Protein 3DCL (pdb70)

CATH classification: 2.102.30.10 (+2 more: 2.40.10.170, 4.10.1180.10)

Radius of gyration: 37.39 Å; Cα contacts (8 Å, |Δi|>4): 4034; chains: 5; bounding box: 91×103×89 Å

Organism: Thermotoga maritima (strain ATCC 43589 / DSM 3109 / JCM 10099 / NBRC 100826 / MSB8) (NCBI:txid243274)

Secondary structure (DSSP, 8-state):
---B-GGGB--EEEEEEPPPB---S-EE-TTS-EE----SBSEESS--TTSBSSS-BSSSPPPEEE---SGGGTTT-----BT-EEE---TTTT-EEEEEEEETTTTEEEEE--HHHHTT----EEEEEE--TT-BBTT-TTSB--B-HHHHTTS--EEETTEEEEEESEEE----TTTT-S-TTS--EE---SGGGGTSS--BTTBEEEEEEEE-SSSS-EEEEEEEEEEEE-S----STT--SEEEE--EETTTEEEEE-S--BGGGGT-/--B-GGGB--EEEEEEPPPB---S-EE-TTS-EE----SBSEETT--TTSBSSS-BSSSPPPEEE---SGGGTTT-----BT-EEE---TTTT-EEEEEEEETTTTEEEEE--HHHHTT----EEEEEE--TT-BBTT-TTSB--B-HHHHTTS--EEETTEEEEEESEEE----TTTT-S-TTS--EE---SGGGGTSS--BTTBEEEEEEEE-SSSS-EEEEEEEEEEEE-S---SSTT--SEEEE--EETTTEEEEE-S--BGGGG-/--B-GGGB--EEEEEEPPPB---SEEE-TTS-EEE---SBSEESS--BTBBSSS-BSSSPPPEEE---SGGGTTT-----BT-EEE---TTTT-EEEEEEEETTTTEEEEE--HHHHTT----EEEEEE--TT--BTT-TTS---B-HHHHTTS--EEETTEEEEEESEEE----TTTT-S-TTS--EE---SGGGGTSS--BTTBEEEEEEEE-SSSS-EEEEEEEEEEEE-S----STT--SEEEE--EETTTEEEEE-S--BGGG-/---B-GGGB--EEEEEEPPPB---S-EE-TTS-EE----SBSEESS--TTSBSSS-BSSSPPPEEE---SGGGTTT-----BT-EEE---TTTT-EEEEEEEETTTTEEEEE--HHHHTT----EEEEEE--TT-BBTT-TTSB--B-HHHHTTS--EE-SS-EEEEESEEE----TTTT-S-TTS--EE---SGGGGTSS--BTTBEEEEEEEE-SSSS-EEEEEEEEEEEE-S---SSTT--SEEEE--EETTTEEEEE-S--BGGGG-/--B-GGGB--EEEEEEPPPB---S-EE-TTS-EE----SBSEESS--TTSBSSS-BSSSPPPEEE---SGGGTTT-----BT-EEE---TTTT-EEEEEEEETTTTEEEEE--HHHHTT----EEEEEE--TT-BBTT-TTSB--B-HHHHTTS--EEETTEEEEEESEEE----TTTT-S-TTS--EE---SGGGGTSS--BTTBEEEEEEEE-SSSS-EEEEEEEEEEEE-S---SSTT--SEEEE--EETTTEEEEE-S--BGGGT--

Sequence (1353 aa):
GHRTNKDRLVRISVVGEIAPAKRSPYSVTTEGTVRVIPVLGGITYNVKVGDSAYGWAGDHVEPGVSVARRKEEEIPLTLSCIGNEVIVSGDAKGSRGFVTGKHGGVNHVLVHFEEEVLGKLVGDKILIKAWGQGLKLLDHPDVKVNIDPDLFEKLGIQEKNGKIHVPVVAKIPAHGSGIGASSSASTDYDIASNPEDLGVADLKLGDIVAIQDHDNSYGVGKYRKGAVSIGVVVHSACVSAGHGPGVVVITGDESKILPEEVERANISDYLVHRTNKDRRLVRISVVGEIAPAKRSPYSVTTEGTVRVIPVLGGITYNVKVGDSAYGWAGDHVEPGVSVARRKEEEIPLTLSCIGNEVIVSGDAKGSRGFVTGKHGGVNHVLVHFEEEVLGKLVGDKILIKAWGQGLKLLDHPDVKVNIDPDLFEKLGIQEKNGKIHVPVVAKIPAHGSGIGASSSASTDYDIASNPEDLGVADLKLGDIVAIQDHDNSYGVGKYRKGAVSIGVVVHSACVSAGHGPGVVVITGDESKILPEEVERANISDYLHRTNKDRLVRISVVGEIAPAKRSPYSVTTEGTVRVIPVLGGITYNNVKVGDSAYGWAGDHVEPGVSVARRKEEEIPLTLSCIGNEVIVSGDAKGSRGFFVTGKHGGVNHVLVHFEEEVLGKLVGDKILIKAWGQGLKLLDHPDVKVNIDPDLFEKLGIQEKNGKIHVPVVAKIPAHGSGIGASSSASTDYDIASNPEDLGVADLKLGDIVAIQDHDNSYGVGKYRRKGAVSIGVVVHSACVSAGHGPGVVVITGDESKILPEEVERANISDYGHRTNKDRLVRISVVGEIAPAKRSPYSVTTEGTVRVIPVLGGITYNNVKVGDSAYGWAGDHVEPGVSVARRKEEEIPLTLSCIGNEVIVSGDAKGSRGFFVTGKHGGVNHVLVHFEEEVLGKLVGDKILIKAWGQGLKLLDHPDVKVNIDPDLFEKLGIQEKNGKIHVPVVAKIPAHGSGIGASSSASTDYDIASNPEDLGVADLKLGDIVAIQDHDNSYGVGKYRKGAVSIGVVVHSACVSAGHGPGVVVITGDESKILPEEVERANISDYLHRTNKDRLVRISVVGEIAPAKRSPYSVTTEGTVRVIPVLGGITYNVKVGDSAYGWAGDHVEPGVSVARRKEEEIPLTLSCIGNEVIVSGDAKGSRGFVTGKHGGVNHVLVHFEEEVLGKLVGDKILIKAWGQGLKLLDHPDVKVNIDPDLFEKLGIQEKNGKIHVPVVAKIPAHGSGIGASSSASTDYDIASNPEDLGVADLKLGDIVAIQDHDNSYGVGKYRKGAVSIGVVVHSACVSAGHGPGVVVITGDESKILPEEVERANISDYLV

B-factor: mean 41.32, std 7.1, range [19.72, 113.59]

InterPro domains:
  IPR029433 DUF4438, N-terminal [PF14505] (26-158)
  IPR044909 TM_1086 superfamily [G3DSA:4.10.1180.10] (24-62)
  IPR044910 TM_1086, SG structure domain [G3DSA:2.102.30.10] (2-276)
  IPR048399 DUF4438, C-terminal [PF20999] (159-280)

Structure (mmCIF, N/CA/C/O backbone):
data_3DCL
#
_entry.id   3DCL
#
_cell.length_a   164.578
_cell.length_b   164.578
_cell.length_c   97.815
_cell.angle_alpha   90.00
_cell.angle_beta   90.00
_cell.angle_gamma   120.00
#
_symmetry.space_group_name_H-M   'P 32 2 1'
#
loop_
_entity.id
_entity.type
_entity.pdbx_description
1 polymer TM1086
2 non-polymer 'SULFATE ION'
3 non-polymer 'CHLORIDE ION'
4 non-polymer 'POTASSIUM ION'
5 water water
#
loop_
_atom_site.group_PDB
_atom_site.id
_atom_site.type_symbol
_atom_site.label_atom_id
_atom_site.label_alt_id
_atom_site.label_comp_id
_atom_site.label_asym_id
_atom_site.label_entity_id
_atom_site.label_seq_id
_atom_site.pdbx_PDB_ins_code
_atom_site.Cartn_x
_atom_site.Cartn_y
_atom_site.Cartn_z
_atom_site.occupancy
_atom_site.B_iso_or_equiv
_atom_site.auth_seq_id
_atom_site.auth_comp_id
_atom_site.auth_asym_id
_atom_site.auth_atom_id
_atom_site.pdbx_PDB_model_num
ATOM 1 N N . GLY A 1 1 ? -13.842 42.894 36.926 1.00 66.13 -1 GLY A N 1
ATOM 2 C CA . GLY A 1 1 ? -14.511 44.224 36.861 1.00 66.31 -1 GLY A CA 1
ATOM 3 C C . GLY A 1 1 ? -15.257 44.504 35.552 1.00 66.11 -1 GLY A C 1
ATOM 4 O O . GLY A 1 1 ? -15.511 43.614 34.726 1.00 66.89 -1 GLY A O 1
ATOM 5 N N . HIS A 1 2 ? -15.614 45.765 35.371 1.00 65.38 0 HIS A N 1
ATOM 6 C CA . HIS A 1 2 ? -16.453 46.190 34.243 1.00 65.08 0 HIS A CA 1
ATOM 7 C C . HIS A 1 2 ? -15.599 47.141 33.352 1.00 62.66 0 HIS A C 1
ATOM 8 O O . HIS A 1 2 ? -15.002 48.062 33.941 1.00 62.40 0 HIS A O 1
ATOM 23 N N . ARG A 1 4 ? -14.380 50.263 31.700 1.00 51.88 2 ARG A N 1
ATOM 24 C CA . ARG A 1 4 ? -14.845 51.659 31.654 1.00 49.76 2 ARG A CA 1
ATOM 25 C C . ARG A 1 4 ? -15.039 52.090 30.198 1.00 47.44 2 ARG A C 1
ATOM 26 O O . ARG A 1 4 ? -14.112 52.027 29.396 1.00 46.86 2 ARG A O 1
ATOM 34 N N . THR A 1 5 ? -16.241 52.532 29.871 1.00 44.99 3 THR A N 1
ATOM 35 C CA . THR A 1 5 ? -16.521 53.078 28.547 1.00 43.63 3 THR A CA 1
ATOM 36 C C . THR A 1 5 ? -17.202 54.444 28.611 1.00 42.88 3 THR A C 1
ATOM 37 O O . THR A 1 5 ? -17.613 54.906 29.685 1.00 41.99 3 THR A O 1
ATOM 41 N N . ASN A 1 6 ? -17.305 55.078 27.445 1.00 42.32 4 ASN A N 1
ATOM 42 C CA . ASN A 1 6 ? -18.053 56.351 27.267 1.00 42.35 4 ASN A CA 1
ATOM 43 C C . ASN A 1 6 ? -19.523 56.097 26.867 1.00 43.04 4 ASN A C 1
ATOM 44 O O . ASN A 1 6 ? -20.173 56.948 26.280 1.00 42.80 4 ASN A O 1
ATOM 49 N N . LYS A 1 7 ? -20.009 54.913 27.185 1.00 44.01 5 LYS A N 1
ATOM 50 C CA . LYS A 1 7 ? -21.355 54.457 26.835 1.00 45.82 5 LYS A CA 1
ATOM 51 C C . LYS A 1 7 ? -22.450 55.515 26.983 1.00 45.90 5 LYS A C 1
ATOM 52 O O . LYS A 1 7 ? -23.325 55.642 26.132 1.00 45.92 5 LYS A O 1
ATOM 58 N N . ASP A 1 8 ? -22.374 56.295 28.044 1.00 46.05 6 ASP A N 1
ATOM 59 C CA . ASP A 1 8 ? -23.405 57.301 28.318 1.00 46.79 6 ASP A CA 1
ATOM 60 C C . ASP A 1 8 ? -23.348 58.559 27.425 1.00 46.34 6 ASP A C 1
ATOM 61 O O . ASP A 1 8 ? -24.306 59.341 27.415 1.00 46.96 6 ASP A O 1
ATOM 66 N N . ARG A 1 9 ? -22.246 58.759 26.700 1.00 44.68 7 ARG A N 1
ATOM 67 C CA . ARG A 1 9 ? -22.159 59.845 25.728 1.00 44.11 7 ARG A CA 1
ATOM 68 C C . ARG A 1 9 ? -22.621 59.438 24.326 1.00 42.52 7 ARG A C 1
ATOM 69 O O . ARG A 1 9 ? -22.679 60.271 23.430 1.00 41.29 7 ARG A O 1
ATOM 77 N N . LEU A 1 10 ? -22.965 58.165 24.164 1.00 40.88 8 LEU A N 1
ATOM 78 C CA . LEU A 1 10 ? -23.291 57.609 22.866 1.00 40.34 8 LEU A CA 1
ATOM 79 C C . LEU A 1 10 ? -24.683 58.014 22.425 1.00 39.70 8 LEU A C 1
ATOM 80 O O . LEU A 1 10 ? -25.603 58.093 23.223 1.00 39.21 8 LEU A O 1
ATOM 85 N N . VAL A 1 11 ? -24.814 58.281 21.131 1.00 39.53 9 VAL A N 1
ATOM 86 C CA . VAL A 1 11 ? -26.100 58.674 20.537 1.00 38.94 9 VAL A CA 1
ATOM 87 C C . VAL A 1 11 ? -26.773 57.468 19.921 1.00 39.08 9 VAL A C 1
ATOM 88 O O . VAL A 1 11 ? -26.136 56.698 19.184 1.00 39.03 9 VAL A O 1
ATOM 92 N N . ARG A 1 12 ? -28.051 57.309 20.246 1.00 39.08 10 ARG A N 1
ATOM 93 C CA . ARG A 1 12 ? -28.882 56.224 19.713 1.00 39.54 10 ARG A CA 1
ATOM 94 C C . ARG A 1 12 ? -29.912 56.812 18.760 1.00 38.76 10 ARG A C 1
ATOM 95 O O . ARG A 1 12 ? -30.622 57.756 19.126 1.00 38.41 10 ARG A O 1
ATOM 103 N N . ILE A 1 13 ? -29.959 56.267 17.538 1.00 37.64 11 ILE A N 1
ATOM 104 C CA . ILE A 1 13 ? -30.656 56.902 16.432 1.00 37.43 11 ILE A CA 1
ATOM 105 C C . ILE A 1 13 ? -31.327 55.878 15.515 1.00 37.46 11 ILE A C 1
ATOM 106 O O . ILE A 1 13 ? -30.838 54.771 15.333 1.00 37.70 11 ILE A O 1
ATOM 111 N N . SER A 1 14 ? -32.455 56.265 14.938 1.00 37.29 12 SER A N 1
ATOM 112 C CA . SER A 1 14 ? -33.202 55.412 14.012 1.00 37.39 12 SER A CA 1
ATOM 113 C C . SER A 1 14 ? -32.508 55.298 12.667 1.00 37.78 12 SER A C 1
ATOM 114 O O . SER A 1 14 ? -32.364 56.286 11.963 1.00 37.95 12 SER A O 1
ATOM 117 N N . VAL A 1 15 ? -32.150 54.071 12.307 1.00 38.41 13 VAL A N 1
ATOM 118 C CA . VAL A 1 15 ? -31.615 53.714 10.988 1.00 39.00 13 VAL A CA 1
ATOM 119 C C . VAL A 1 15 ? -32.612 52.789 10.261 1.00 39.13 13 VAL A C 1
ATOM 120 O O . VAL A 1 15 ? -32.980 51.719 10.751 1.00 39.48 13 VAL A O 1
ATOM 124 N N . VAL A 1 16 ? -33.067 53.252 9.109 1.00 39.05 14 VAL A N 1
ATOM 125 C CA . VAL A 1 16 ? -34.126 52.623 8.355 1.00 38.64 14 VAL A CA 1
ATOM 126 C C . VAL A 1 16 ? -33.612 51.919 7.111 1.00 38.26 14 VAL A C 1
ATOM 127 O O . VAL A 1 16 ? -32.600 52.314 6.496 1.00 37.39 14 VAL A O 1
ATOM 131 N N . GLY A 1 17 ? -34.310 50.835 6.779 1.00 37.67 15 GLY A N 1
ATOM 132 C CA . GLY A 1 17 ? -34.158 50.143 5.506 1.00 37.08 15 GLY A CA 1
ATOM 133 C C . GLY A 1 17 ? -35.411 49.319 5.218 1.00 36.76 15 GLY A C 1
ATOM 134 O O . GLY A 1 17 ? -36.455 49.523 5.803 1.00 36.65 15 GLY A O 1
ATOM 135 N N . GLU A 1 18 ? -35.260 48.355 4.328 1.00 36.15 16 GLU A N 1
ATOM 136 C CA . GLU A 1 18 ? -36.319 47.468 3.922 1.00 36.20 16 GLU A CA 1
ATOM 137 C C . GLU A 1 18 ? -35.687 46.133 3.571 1.00 35.58 16 GLU A C 1
ATOM 138 O O . GLU A 1 18 ? -34.495 46.073 3.220 1.00 35.86 16 GLU A O 1
ATOM 144 N N . ILE A 1 19 ? -36.467 45.079 3.661 1.00 35.28 17 ILE A N 1
ATOM 145 C CA . ILE A 1 19 ? -35.960 43.728 3.367 1.00 34.70 17 ILE A CA 1
ATOM 146 C C . ILE A 1 19 ? -35.582 43.693 1.871 1.00 35.18 17 ILE A C 1
ATOM 147 O O . ILE A 1 19 ? -36.390 44.086 0.990 1.00 35.23 17 ILE A O 1
ATOM 152 N N . ALA A 1 20 ? -34.346 43.261 1.623 1.00 34.59 18 ALA A N 1
ATOM 153 C CA . ALA A 1 20 ? -33.779 43.268 0.274 1.00 35.09 18 ALA A CA 1
ATOM 154 C C . ALA A 1 20 ? -34.240 42.036 -0.479 1.00 35.42 18 ALA A C 1
ATOM 155 O O . ALA A 1 20 ? -34.420 40.975 0.110 1.00 35.62 18 ALA A O 1
ATOM 157 N N . PRO A 1 21 ? -34.388 42.155 -1.806 1.00 35.94 19 PRO A N 1
ATOM 158 C CA . PRO A 1 21 ? -34.623 40.949 -2.567 1.00 36.09 19 PRO A CA 1
ATOM 159 C C . PRO A 1 21 ? -33.364 40.072 -2.621 1.00 36.26 19 PRO A C 1
ATOM 160 O O . PRO A 1 21 ? -32.251 40.545 -2.325 1.00 36.19 19 PRO A O 1
ATOM 164 N N . ALA A 1 22 ? -33.544 38.804 -2.990 1.00 36.37 20 ALA A N 1
ATOM 165 C CA . ALA A 1 22 ? -32.419 37.974 -3.427 1.00 36.78 20 ALA A CA 1
ATOM 166 C C . ALA A 1 22 ? -31.838 38.683 -4.638 1.00 37.62 20 ALA A C 1
ATOM 167 O O . ALA A 1 22 ? -32.581 39.102 -5.514 1.00 37.93 20 ALA A O 1
ATOM 169 N N . LYS A 1 23 ? -30.522 38.814 -4.680 1.00 38.56 21 LYS A N 1
ATOM 170 C CA . LYS A 1 23 ? -29.882 39.554 -5.761 1.00 39.61 21 LYS A CA 1
ATOM 171 C C . LYS A 1 23 ? -28.931 38.668 -6.535 1.00 40.28 21 LYS A C 1
ATOM 172 O O . LYS A 1 23 ? -28.140 37.930 -5.954 1.00 40.13 21 LYS A O 1
ATOM 186 N N . ARG A 1 25 ? -26.640 39.217 -10.329 1.00 42.70 23 ARG A N 1
ATOM 187 C CA . ARG A 1 25 ? -26.316 39.976 -11.540 1.00 43.75 23 ARG A CA 1
ATOM 188 C C . ARG A 1 25 ? -26.099 39.084 -12.751 1.00 42.06 23 ARG A C 1
ATOM 189 O O . ARG A 1 25 ? -26.066 39.543 -13.892 1.00 41.93 23 ARG A O 1
ATOM 197 N N . SER A 1 26 ? -25.966 37.796 -12.481 1.00 40.74 24 SER A N 1
ATOM 198 C CA . SER A 1 26 ? -25.867 36.767 -13.530 1.00 39.75 24 SER A CA 1
ATOM 199 C C . SER A 1 26 ? -26.471 35.525 -12.942 1.00 39.13 24 SER A C 1
ATOM 200 O O . SER A 1 26 ? -26.458 35.359 -11.728 1.00 39.01 24 SER A O 1
ATOM 203 N N . PRO A 1 27 ? -26.994 34.624 -13.787 1.00 39.23 25 PRO A N 1
ATOM 204 C CA . PRO A 1 27 ? -27.314 33.278 -13.242 1.00 38.58 25 PRO A CA 1
ATOM 205 C C . PRO A 1 27 ? -26.086 32.516 -12.725 1.00 38.23 25 PRO A C 1
ATOM 206 O O . PRO A 1 27 ? -26.190 31.773 -11.738 1.00 37.97 25 PRO A O 1
ATOM 210 N N . TYR A 1 28 ? -24.928 32.791 -13.330 1.00 38.03 26 TYR A N 1
ATOM 211 C CA . TYR A 1 28 ? -23.668 32.097 -13.028 1.00 37.95 26 TYR A CA 1
ATOM 212 C C . TYR A 1 28 ? -22.806 32.797 -11.974 1.00 38.02 26 TYR A C 1
ATOM 213 O O . TYR A 1 28 ? -22.682 34.007 -11.953 1.00 38.20 26 TYR A O 1
ATOM 222 N N . SER A 1 29 ? -22.201 31.997 -11.120 1.00 38.27 27 SER A N 1
ATOM 223 C CA . SER A 1 29 ? -21.102 32.434 -10.254 1.00 38.46 27 SER A CA 1
ATOM 224 C C . SER A 1 29 ? -19.849 31.776 -10.805 1.00 38.25 27 SER A C 1
ATOM 225 O O . SER A 1 29 ? -19.861 30.587 -11.103 1.00 37.36 27 SER A O 1
ATOM 228 N N . VAL A 1 30 ? -18.784 32.559 -10.947 1.00 38.32 28 VAL A N 1
ATOM 229 C CA . VAL A 1 30 ? -17.489 32.065 -11.474 1.00 38.24 28 VAL A CA 1
ATOM 230 C C . VAL A 1 30 ? -16.596 31.579 -10.341 1.00 38.07 28 VAL A C 1
ATOM 231 O O . VAL A 1 30 ? -16.372 32.283 -9.356 1.00 38.60 28 VAL A O 1
ATOM 235 N N . THR A 1 31 ? -16.093 30.366 -10.488 1.00 38.04 29 THR A N 1
ATOM 236 C CA . THR A 1 31 ? -15.228 29.762 -9.471 1.00 38.21 29 THR A CA 1
ATOM 237 C C . THR A 1 31 ? -13.748 30.181 -9.614 1.00 38.60 29 THR A C 1
ATOM 238 O O . THR A 1 31 ? -13.322 30.807 -10.587 1.00 38.05 29 THR A O 1
ATOM 242 N N . THR A 1 32 ? -12.970 29.777 -8.625 1.00 39.33 30 THR A N 1
ATOM 243 C CA . THR A 1 32 ? -11.521 29.966 -8.619 1.00 39.65 30 THR A CA 1
ATOM 244 C C . THR A 1 32 ? -10.849 29.144 -9.741 1.00 39.85 30 THR A C 1
ATOM 245 O O . THR A 1 32 ? -9.761 29.491 -10.217 1.00 40.31 30 THR A O 1
ATOM 249 N N . GLU A 1 33 ? -11.518 28.074 -10.168 1.00 39.69 31 GLU A N 1
ATOM 250 C CA . GLU A 1 33 ? -11.054 27.216 -11.275 1.00 39.76 31 GLU A CA 1
ATOM 251 C C . GLU A 1 33 ? -11.521 27.700 -12.660 1.00 38.83 31 GLU A C 1
ATOM 252 O O . GLU A 1 33 ? -11.248 27.067 -13.688 1.00 38.17 31 GLU A O 1
ATOM 258 N N . GLY A 1 34 ? -12.238 28.814 -12.686 1.00 38.06 32 GLY A N 1
ATOM 259 C CA . GLY A 1 34 ? -12.702 29.382 -13.953 1.00 37.55 32 GLY A CA 1
ATOM 260 C C . GLY A 1 34 ? -13.843 28.617 -14.588 1.00 37.06 32 GLY A C 1
ATOM 261 O O . GLY A 1 34 ? -14.001 28.595 -15.804 1.00 36.63 32 GLY A O 1
ATOM 262 N N . THR A 1 35 ? -14.634 27.991 -13.731 1.00 37.02 33 THR A N 1
ATOM 263 C CA . THR A 1 35 ? -15.854 27.305 -14.124 1.00 37.14 33 THR A CA 1
ATOM 264 C C . THR A 1 35 ? -17.054 28.092 -13.588 1.00 36.96 33 THR A C 1
ATOM 265 O O . THR A 1 35 ? -16.932 28.936 -12.716 1.00 36.93 33 THR A O 1
ATOM 269 N N . VAL A 1 36 ? -18.215 27.792 -14.123 1.00 36.86 34 VAL A N 1
ATOM 270 C CA . VAL A 1 36 ? -19.464 28.456 -13.709 1.00 36.50 34 VAL A CA 1
ATOM 271 C C . VAL A 1 36 ? -20.398 27.496 -13.010 1.00 36.59 34 VAL A C 1
ATOM 272 O O . VAL A 1 36 ? -20.486 26.309 -13.339 1.00 35.79 34 VAL A O 1
ATOM 276 N N . ARG A 1 37 ? -21.096 28.044 -12.026 1.00 37.61 35 ARG A N 1
ATOM 277 C CA . ARG A 1 37 ? -22.119 27.304 -11.259 1.00 37.93 35 ARG A CA 1
ATOM 278 C C . ARG A 1 37 ? -23.346 28.159 -11.155 1.00 37.09 35 ARG A C 1
ATOM 279 O O . ARG A 1 37 ? -23.251 29.387 -11.088 1.00 37.48 35 ARG A O 1
ATOM 287 N N . VAL A 1 38 ? -24.497 27.502 -11.136 1.00 36.55 36 VAL A N 1
ATOM 288 C CA . VAL A 1 38 ? -25.764 28.169 -10.890 1.00 36.15 36 VAL A CA 1
ATOM 289 C C . VAL A 1 38 ? -26.295 27.886 -9.478 1.00 36.73 36 VAL A C 1
ATOM 290 O O . VAL A 1 38 ? -26.894 26.862 -9.222 1.00 37.10 36 VAL A O 1
ATOM 294 N N . ILE A 1 39 ? -26.087 28.840 -8.584 1.00 37.24 37 ILE A N 1
ATOM 295 C CA . ILE A 1 39 ? -26.415 28.666 -7.152 1.00 37.11 37 ILE A CA 1
ATOM 296 C C . ILE A 1 39 ? -26.977 29.972 -6.560 1.00 37.23 37 ILE A C 1
ATOM 297 O O . ILE A 1 39 ? -26.714 31.046 -7.073 1.00 36.12 37 ILE A O 1
ATOM 302 N N . PRO A 1 40 ? -27.744 29.870 -5.454 1.00 37.98 38 PRO A N 1
ATOM 303 C CA . PRO A 1 40 ? -28.184 31.044 -4.698 1.00 38.04 38 PRO A CA 1
ATOM 304 C C . PRO A 1 40 ? -27.040 31.867 -4.142 1.00 38.61 38 PRO A C 1
ATOM 305 O O . PRO A 1 40 ? -25.997 31.306 -3.775 1.00 37.87 38 PRO A O 1
ATOM 309 N N . VAL A 1 41 ? -27.285 33.176 -4.045 1.00 39.34 39 VAL A N 1
ATOM 310 C CA . VAL A 1 41 ? -26.294 34.142 -3.641 1.00 40.11 39 VAL A CA 1
ATOM 311 C C . VAL A 1 41 ? -26.807 34.961 -2.425 1.00 40.00 39 VAL A C 1
ATOM 312 O O . VAL A 1 41 ? -27.394 34.418 -1.498 1.00 40.57 39 VAL A O 1
ATOM 316 N N . LEU A 1 42 ? -26.605 36.275 -2.453 1.00 40.32 40 LEU A N 1
ATOM 317 C CA . LEU A 1 42 ? -26.912 37.156 -1.338 1.00 39.65 40 LEU A CA 1
ATOM 318 C C . LEU A 1 42 ? -28.332 37.775 -1.437 1.00 39.17 40 LEU A C 1
ATOM 319 O O . LEU A 1 42 ? -29.082 37.551 -2.410 1.00 39.05 40 LEU A O 1
ATOM 324 N N . GLY A 1 43 ? -28.702 38.488 -0.385 1.00 38.40 41 GLY A N 1
ATOM 325 C CA . GLY A 1 43 ? -29.975 39.166 -0.302 1.00 38.39 41 GLY A CA 1
ATOM 326 C C . GLY A 1 43 ? -31.080 38.305 0.288 1.00 38.60 41 GLY A C 1
ATOM 327 O O . GLY A 1 43 ? -30.846 37.174 0.767 1.00 39.13 41 GLY A O 1
ATOM 328 N N . GLY A 1 44 ? -32.288 38.860 0.265 1.00 37.84 42 GLY A N 1
ATOM 329 C CA . GLY A 1 44 ? -33.493 38.115 0.611 1.00 37.81 42 GLY A CA 1
ATOM 330 C C . GLY A 1 44 ? -33.626 37.723 2.076 1.00 37.62 42 GLY A C 1
ATOM 331 O O . GLY A 1 44 ? -32.851 38.159 2.933 1.00 38.02 42 GLY A O 1
ATOM 332 N N . ILE A 1 45 ? -34.664 36.933 2.317 1.00 36.66 43 ILE A N 1
ATOM 333 C CA . ILE A 1 45 ? -34.906 36.166 3.534 1.00 35.85 43 ILE A CA 1
ATOM 334 C C . ILE A 1 45 ? -34.421 34.761 3.223 1.00 35.63 43 ILE A C 1
ATOM 335 O O . ILE A 1 45 ? -34.988 34.033 2.409 1.00 34.80 43 ILE A O 1
ATOM 340 N N . THR A 1 46 ? -33.343 34.370 3.880 1.00 36.15 44 THR A N 1
ATOM 341 C CA . THR A 1 46 ? -32.778 33.043 3.674 1.00 35.69 44 THR A CA 1
ATOM 342 C C . THR A 1 46 ? -33.316 32.201 4.793 1.00 35.38 44 THR A C 1
ATOM 343 O O . THR A 1 46 ? -33.015 32.438 5.937 1.00 36.11 44 THR A O 1
ATOM 347 N N . TYR A 1 47 ? -34.112 31.198 4.456 1.00 35.43 45 TYR A N 1
ATOM 348 C CA . TYR A 1 47 ? -34.910 30.458 5.463 1.00 34.85 45 TYR A CA 1
ATOM 349 C C . TYR A 1 47 ? -34.119 29.387 6.244 1.00 34.94 45 TYR A C 1
ATOM 350 O O . TYR A 1 47 ? -34.502 29.024 7.344 1.00 34.38 45 TYR A O 1
ATOM 359 N N . ASN A 1 48 ? -33.030 28.856 5.689 1.00 34.65 46 ASN A N 1
ATOM 360 C CA . ASN A 1 48 ? -32.404 27.693 6.291 1.00 35.14 46 ASN A CA 1
ATOM 361 C C . ASN A 1 48 ? -30.926 27.902 6.577 1.00 35.06 46 ASN A C 1
ATOM 362 O O . ASN A 1 48 ? -30.187 26.949 6.741 1.00 35.26 46 ASN A O 1
ATOM 367 N N . VAL A 1 49 ? -30.517 29.161 6.609 1.00 35.65 47 VAL A N 1
ATOM 368 C CA . VAL A 1 49 ? -29.161 29.542 6.995 1.00 35.81 47 VAL A CA 1
ATOM 369 C C . VAL A 1 49 ? -29.271 30.677 8.010 1.00 36.65 47 VAL A C 1
ATOM 370 O O . VAL A 1 49 ? -29.896 31.704 7.760 1.00 37.13 47 VAL A O 1
ATOM 374 N N . LYS A 1 50 ? -28.681 30.460 9.174 1.00 37.17 48 LYS A N 1
ATOM 375 C CA . LYS A 1 50 ? -28.829 31.388 10.287 1.00 37.63 48 LYS A CA 1
ATOM 376 C C . LYS A 1 50 ? -27.533 31.552 11.035 1.00 37.43 48 LYS A C 1
ATOM 377 O O . LYS A 1 50 ? -26.662 30.705 10.956 1.00 37.88 48 LYS A O 1
ATOM 383 N N . VAL A 1 51 ? -27.407 32.664 11.747 1.00 37.50 49 VAL A N 1
ATOM 384 C CA . VAL A 1 51 ? -26.242 32.913 12.596 1.00 37.02 49 VAL A CA 1
ATOM 385 C C . VAL A 1 51 ? -26.051 31.698 13.528 1.00 36.83 49 VAL A C 1
ATOM 386 O O . VAL A 1 51 ? -27.001 31.184 14.065 1.00 36.65 49 VAL A O 1
ATOM 390 N N . GLY A 1 52 ? -24.827 31.213 13.638 1.00 36.92 50 GLY A N 1
ATOM 391 C CA . GLY A 1 52 ? -24.524 30.000 14.431 1.00 36.61 50 GLY A CA 1
ATOM 392 C C . GLY A 1 52 ? -24.272 28.793 13.530 1.00 36.37 50 GLY A C 1
ATOM 393 O O . GLY A 1 52 ? -23.586 27.877 13.917 1.00 35.63 50 GLY A O 1
ATOM 394 N N . ASP A 1 53 ? -24.828 28.806 12.325 1.00 36.51 51 ASP A N 1
ATOM 395 C CA . ASP A 1 53 ? -24.562 27.751 11.321 1.00 36.64 51 ASP A CA 1
ATOM 396 C C . ASP A 1 53 ? -23.146 27.873 10.797 1.00 36.61 51 ASP A C 1
ATOM 397 O O . ASP A 1 53 ? -22.538 28.948 10.878 1.00 35.97 51 ASP A O 1
ATOM 402 N N . SER A 1 54 ? -22.644 26.776 10.236 1.00 36.48 52 SER A N 1
ATOM 403 C CA . SER A 1 54 ? -21.375 26.797 9.515 1.00 36.87 52 SER A CA 1
ATOM 404 C C . SER A 1 54 ? -21.433 27.787 8.358 1.00 37.07 52 SER A C 1
ATOM 405 O O . SER A 1 54 ? -22.466 27.961 7.716 1.00 36.84 52 SER A O 1
ATOM 408 N N . ALA A 1 55 ? -20.306 28.440 8.111 1.00 37.42 53 ALA A N 1
ATOM 409 C CA . ALA A 1 55 ? -20.147 29.334 6.979 1.00 37.98 53 ALA A CA 1
ATOM 410 C C . ALA A 1 55 ? -19.905 28.529 5.709 1.00 38.60 53 ALA A C 1
ATOM 411 O O . ALA A 1 55 ? -20.026 29.056 4.604 1.00 38.99 53 ALA A O 1
ATOM 413 N N . TYR A 1 56 ? -19.526 27.267 5.899 1.00 38.69 54 TYR A N 1
ATOM 414 C CA . TYR A 1 56 ? -19.225 26.328 4.819 1.00 39.36 54 TYR A CA 1
ATOM 415 C C . TYR A 1 56 ? -20.278 25.254 4.642 1.00 40.19 54 TYR A C 1
ATOM 416 O O . TYR A 1 56 ? -21.214 25.142 5.426 1.00 40.33 54 TYR A O 1
ATOM 425 N N . GLY A 1 57 ? -20.117 24.478 3.576 1.00 41.17 55 GLY A N 1
ATOM 426 C CA . GLY A 1 57 ? -21.050 23.380 3.269 1.00 42.11 55 GLY A CA 1
ATOM 427 C C . GLY A 1 57 ? -22.436 23.770 2.727 1.00 42.60 55 GLY A C 1
ATOM 428 O O . GLY A 1 57 ? -23.415 23.015 2.847 1.00 44.26 55 GLY A O 1
ATOM 429 N N . TRP A 1 58 ? -22.545 24.951 2.158 1.00 42.17 56 TRP A N 1
ATOM 430 C CA . TRP A 1 58 ? -23.776 25.345 1.460 1.00 41.79 56 TRP A CA 1
ATOM 431 C C . TRP A 1 58 ? -23.495 25.420 -0.041 1.00 40.73 56 TRP A C 1
ATOM 432 O O . TRP A 1 58 ? -22.439 25.911 -0.462 1.00 39.86 56 TRP A O 1
ATOM 443 N N . ALA A 1 59 ? -24.444 24.936 -0.837 1.00 39.71 57 ALA A N 1
ATOM 444 C CA . ALA A 1 59 ? -24.401 25.122 -2.290 1.00 39.30 57 ALA A CA 1
ATOM 445 C C . ALA A 1 59 ? -24.892 26.545 -2.577 1.00 39.32 57 ALA A C 1
ATOM 446 O O . ALA A 1 59 ? -26.061 26.802 -2.914 1.00 39.47 57 ALA A O 1
ATOM 448 N N . GLY A 1 60 ? -23.981 27.489 -2.372 1.00 39.37 58 GLY A N 1
ATOM 449 C CA . GLY A 1 60 ? -24.283 28.906 -2.455 1.00 39.23 58 GLY A CA 1
ATOM 450 C C . GLY A 1 60 ? -23.021 29.735 -2.424 1.00 39.49 58 GLY A C 1
ATOM 451 O O . GLY A 1 60 ? -21.929 29.217 -2.216 1.00 39.45 58 GLY A O 1
ATOM 452 N N . ASP A 1 61 ? -23.177 31.022 -2.666 1.00 39.68 59 ASP A N 1
ATOM 453 C CA . ASP A 1 61 ? -22.068 31.979 -2.674 1.00 39.77 59 ASP A CA 1
ATOM 454 C C . ASP A 1 61 ? -22.523 33.240 -1.943 1.00 39.05 59 ASP A C 1
ATOM 455 O O . ASP A 1 61 ? -23.610 33.710 -2.173 1.00 38.71 59 ASP A O 1
ATOM 460 N N . HIS A 1 62 ? -21.712 33.768 -1.043 1.00 38.61 60 HIS A N 1
ATOM 461 C CA . HIS A 1 62 ? -22.065 35.006 -0.332 1.00 39.18 60 HIS A CA 1
ATOM 462 C C . HIS A 1 62 ? -23.415 34.917 0.398 1.00 38.72 60 HIS A C 1
ATOM 463 O O . HIS A 1 62 ? -24.114 35.920 0.595 1.00 39.13 60 HIS A O 1
ATOM 470 N N . VAL A 1 63 ? -23.812 33.717 0.765 1.00 38.02 61 VAL A N 1
ATOM 471 C CA . VAL A 1 63 ? -25.128 33.552 1.343 1.00 37.69 61 VAL A CA 1
ATOM 472 C C . VAL A 1 63 ? -25.155 34.318 2.668 1.00 38.16 61 VAL A C 1
ATOM 473 O O . VAL A 1 63 ? -24.246 34.149 3.512 1.00 38.59 61 VAL A O 1
ATOM 477 N N . GLU A 1 64 ? -26.171 35.166 2.825 1.00 38.24 62 GLU A N 1
ATOM 478 C CA . GLU A 1 64 ? -26.322 36.005 4.016 1.00 38.16 62 GLU A CA 1
ATOM 479 C C . GLU A 1 64 ? -27.377 35.351 4.926 1.00 38.55 62 GLU A C 1
ATOM 480 O O . GLU A 1 64 ? -28.508 35.111 4.494 1.00 39.22 62 GLU A O 1
ATOM 486 N N . PRO A 1 65 ? -27.018 35.031 6.179 1.00 38.73 63 PRO A N 1
ATOM 487 C CA . PRO A 1 65 ? -27.975 34.404 7.060 1.00 38.50 63 PRO A CA 1
ATOM 488 C C . PRO A 1 65 ? -29.128 35.329 7.398 1.00 38.50 63 PRO A C 1
ATOM 489 O O . PRO A 1 65 ? -28.933 36.551 7.432 1.00 38.20 63 PRO A O 1
ATOM 493 N N . GLY A 1 66 ? -30.301 34.722 7.625 1.00 38.09 64 GLY A N 1
ATOM 494 C CA . GLY A 1 66 ? -31.491 35.439 8.068 1.00 38.02 64 GLY A CA 1
ATOM 495 C C . GLY A 1 66 ? -31.985 36.466 7.059 1.00 37.98 64 GLY A C 1
ATOM 496 O O . GLY A 1 66 ? -32.167 36.159 5.876 1.00 38.79 64 GLY A O 1
ATOM 497 N N . VAL A 1 67 ? -32.178 37.693 7.530 1.00 37.76 65 VAL A N 1
ATOM 498 C CA . VAL A 1 67 ? -32.812 38.746 6.754 1.00 37.21 65 VAL A CA 1
ATOM 499 C C . VAL A 1 67 ? -31.792 39.797 6.348 1.00 37.53 65 VAL A C 1
ATOM 500 O O . VAL A 1 67 ? -31.102 40.385 7.179 1.00 37.87 65 VAL A O 1
ATOM 504 N N . SER A 1 68 ? -31.695 40.017 5.052 1.00 37.39 66 SER A N 1
ATOM 505 C CA . SER A 1 68 ? -30.856 41.045 4.475 1.00 37.25 66 SER A CA 1
ATOM 506 C C . SER A 1 68 ? -31.685 42.336 4.330 1.00 37.50 66 SER A C 1
ATOM 507 O O . SER A 1 68 ? -32.777 42.338 3.743 1.00 37.10 66 SER A O 1
ATOM 510 N N . VAL A 1 69 ? -31.116 43.432 4.846 1.00 37.57 67 VAL A N 1
ATOM 511 C CA . VAL A 1 69 ? -31.780 44.723 4.910 1.00 36.94 67 VAL A CA 1
ATOM 512 C C . VAL A 1 69 ? -30.978 45.709 4.080 1.00 37.84 67 VAL A C 1
ATOM 513 O O . VAL A 1 69 ? -29.801 45.922 4.326 1.00 37.56 67 VAL A O 1
ATOM 525 N N . ALA A 1 71 ? -31.015 49.702 1.895 1.00 38.75 69 ALA A N 1
ATOM 526 C CA . ALA A 1 71 ? -31.477 51.081 2.067 1.00 39.57 69 ALA A CA 1
ATOM 527 C C . ALA A 1 71 ? -32.692 51.359 1.156 1.00 39.72 69 ALA A C 1
ATOM 528 O O . ALA A 1 71 ? -32.860 50.717 0.146 1.00 39.91 69 ALA A O 1
ATOM 530 N N . ARG A 1 72 ? -33.530 52.327 1.534 1.00 40.13 70 ARG A N 1
ATOM 531 C CA . ARG A 1 72 ? -34.657 52.764 0.665 1.00 40.06 70 ARG A CA 1
ATOM 532 C C . ARG A 1 72 ? -34.176 53.427 -0.602 1.00 40.07 70 ARG A C 1
ATOM 533 O O . ARG A 1 72 ? -34.892 53.490 -1.587 1.00 40.37 70 ARG A O 1
ATOM 541 N N . ARG A 1 73 ? -32.977 53.984 -0.550 1.00 40.30 71 ARG A N 1
ATOM 542 C CA . ARG A 1 73 ? -32.375 54.663 -1.715 1.00 40.63 71 ARG A CA 1
ATOM 543 C C . ARG A 1 73 ? -30.897 54.800 -1.453 1.00 40.83 71 ARG A C 1
ATOM 544 O O . ARG A 1 73 ? -30.463 54.652 -0.315 1.00 40.34 71 ARG A O 1
ATOM 552 N N . LYS A 1 74 ? -30.149 55.120 -2.506 1.00 41.25 72 LYS A N 1
ATOM 553 C CA . LYS A 1 74 ? -28.699 55.160 -2.444 1.00 42.09 72 LYS A CA 1
ATOM 554 C C . LYS A 1 74 ? -28.165 56.107 -1.373 1.00 41.75 72 LYS A C 1
ATOM 555 O O . LYS A 1 74 ? -27.217 55.793 -0.665 1.00 41.87 72 LYS A O 1
ATOM 561 N N . GLU A 1 75 ? -28.777 57.274 -1.278 1.00 41.51 73 GLU A N 1
ATOM 562 C CA . GLU A 1 75 ? -28.379 58.317 -0.330 1.00 42.40 73 GLU A CA 1
ATOM 563 C C . GLU A 1 75 ? -28.441 57.862 1.142 1.00 40.88 73 GLU A C 1
ATOM 564 O O . GLU A 1 75 ? -27.818 58.441 2.025 1.00 40.66 73 GLU A O 1
ATOM 570 N N . GLU A 1 76 ? -29.229 56.829 1.386 1.00 40.05 74 GLU A N 1
ATOM 571 C CA . GLU A 1 76 ? -29.421 56.278 2.746 1.00 39.00 74 GLU A CA 1
ATOM 572 C C . GLU A 1 76 ? -28.532 55.077 3.062 1.00 38.29 74 GLU A C 1
ATOM 573 O O . GLU A 1 76 ? -28.627 54.526 4.154 1.00 37.21 74 GLU A O 1
ATOM 579 N N . GLU A 1 77 ? -27.667 54.687 2.118 1.00 37.64 75 GLU A N 1
ATOM 580 C CA . GLU A 1 77 ? -26.784 53.518 2.310 1.00 38.21 75 GLU A CA 1
ATOM 581 C C . GLU A 1 77 ? -25.695 53.755 3.335 1.00 37.79 75 GLU A C 1
ATOM 582 O O . GLU A 1 77 ? -25.474 52.916 4.161 1.00 37.91 75 GLU A O 1
ATOM 588 N N . ILE A 1 78 ? -25.027 54.900 3.253 1.00 37.92 76 ILE A N 1
ATOM 589 C CA . ILE A 1 78 ? -23.898 55.222 4.156 1.00 38.11 76 ILE A CA 1
ATOM 590 C C . ILE A 1 78 ? -24.321 55.155 5.655 1.00 37.91 76 ILE A C 1
ATOM 591 O O . ILE A 1 78 ? -23.686 54.445 6.447 1.00 37.82 76 ILE A O 1
ATOM 596 N N . PRO A 1 79 ? -25.421 55.825 6.030 1.00 37.33 77 PRO A N 1
ATOM 597 C CA . PRO A 1 79 ? -25.833 55.716 7.447 1.00 37.34 77 PRO A CA 1
ATOM 598 C C . PRO A 1 79 ? -26.298 54.306 7.847 1.00 37.37 77 PRO A C 1
ATOM 599 O O . PRO A 1 79 ? -25.988 53.817 8.924 1.00 37.45 77 PRO A O 1
ATOM 603 N N . LEU A 1 80 ? -27.018 53.632 6.967 1.00 37.43 78 LEU A N 1
ATOM 604 C CA . LEU A 1 80 ? -27.400 52.263 7.233 1.00 37.53 78 LEU A CA 1
ATOM 605 C C . LEU A 1 80 ? -26.176 51.406 7.594 1.00 37.53 78 LEU A C 1
ATOM 606 O O . LEU A 1 80 ? -26.121 50.737 8.633 1.00 36.89 78 LEU A O 1
ATOM 619 N N . THR A 1 82 ? -23.041 52.412 8.246 1.00 37.89 80 THR A N 1
ATOM 620 C CA . THR A 1 82 ? -22.087 52.986 9.210 1.00 37.32 80 THR A CA 1
ATOM 621 C C . THR A 1 82 ? -22.603 52.814 10.641 1.00 37.94 80 THR A C 1
ATOM 622 O O . THR A 1 82 ? -21.880 52.320 11.500 1.00 38.25 80 THR A O 1
ATOM 626 N N . LEU A 1 83 ? -23.867 53.173 10.868 1.00 37.75 81 LEU A N 1
ATOM 627 C CA . LEU A 1 83 ? -24.391 53.311 12.234 1.00 38.22 81 LEU A CA 1
ATOM 628 C C . LEU A 1 83 ? -24.876 51.995 12.818 1.00 38.01 81 LEU A C 1
ATOM 629 O O . LEU A 1 83 ? -24.890 51.835 14.043 1.00 38.22 81 LEU A O 1
ATOM 634 N N . SER A 1 84 ? -25.248 51.061 11.945 1.00 37.73 82 SER A N 1
ATOM 635 C CA . SER A 1 84 ? -25.766 49.747 12.375 1.00 37.90 82 SER A CA 1
ATOM 636 C C . SER A 1 84 ? -24.652 48.881 12.980 1.00 38.31 82 SER A C 1
ATOM 637 O O . SER A 1 84 ? -23.602 48.642 12.348 1.00 38.01 82 SER A O 1
ATOM 640 N N . CYS A 1 85 ? -24.865 48.503 14.245 1.00 37.84 83 CYS A N 1
ATOM 641 C CA . CYS A 1 85 ? -23.868 47.769 15.027 1.00 37.31 83 CYS A CA 1
ATOM 642 C C . CYS A 1 85 ? -24.380 46.371 15.375 1.00 37.22 83 CYS A C 1
ATOM 643 O O . CYS A 1 85 ? -25.569 46.171 15.656 1.00 36.97 83 CYS A O 1
ATOM 646 N N . ILE A 1 86 ? -23.461 45.407 15.356 1.00 37.33 84 ILE A N 1
ATOM 647 C CA . ILE A 1 86 ? -23.774 44.016 15.696 1.00 36.71 84 ILE A CA 1
ATOM 648 C C . ILE A 1 86 ? -24.394 43.963 17.105 1.00 37.41 84 ILE A C 1
ATOM 649 O O . ILE A 1 86 ? -23.851 44.503 18.093 1.00 37.67 84 ILE A O 1
ATOM 654 N N . GLY A 1 87 ? -25.555 43.332 17.190 1.00 37.19 85 GLY A N 1
ATOM 655 C CA . GLY A 1 87 ? -26.274 43.243 18.442 1.00 36.93 85 GLY A CA 1
ATOM 656 C C . GLY A 1 87 ? -27.381 44.295 18.615 1.00 37.06 85 GLY A C 1
ATOM 657 O O . GLY A 1 87 ? -28.153 44.208 19.550 1.00 35.93 85 GLY A O 1
ATOM 658 N N . ASN A 1 88 ? -27.459 45.281 17.710 1.00 36.91 86 ASN A N 1
ATOM 659 C CA . ASN A 1 88 ? -28.476 46.308 17.818 1.00 36.74 86 ASN A CA 1
ATOM 660 C C . ASN A 1 88 ? -29.851 45.702 17.623 1.00 37.62 86 ASN A C 1
ATOM 661 O O . ASN A 1 88 ? -30.031 44.717 16.885 1.00 37.60 86 ASN A O 1
ATOM 666 N N . GLU A 1 89 ? -30.807 46.307 18.318 1.00 37.37 87 GLU A N 1
ATOM 667 C CA . GLU A 1 89 ? -32.186 45.946 18.199 1.00 38.63 87 GLU A CA 1
ATOM 668 C C . GLU A 1 89 ? -32.773 46.338 16.837 1.00 37.96 87 GLU A C 1
ATOM 669 O O . GLU A 1 89 ? -32.510 47.406 16.325 1.00 37.43 87 GLU A O 1
ATOM 675 N N . VAL A 1 90 ? -33.562 45.425 16.272 1.00 37.79 88 VAL A N 1
ATOM 676 C CA . VAL A 1 90 ? -34.225 45.626 14.970 1.00 37.12 88 VAL A CA 1
ATOM 677 C C . VAL A 1 90 ? -35.716 45.346 15.098 1.00 37.84 88 VAL A C 1
ATOM 678 O O . VAL A 1 90 ? -36.098 44.328 15.689 1.00 37.54 88 VAL A O 1
ATOM 682 N N . ILE A 1 91 ? -36.547 46.266 14.602 1.00 37.95 89 ILE A N 1
ATOM 683 C CA . ILE A 1 91 ? -38.010 46.120 14.696 1.00 38.09 89 ILE A CA 1
ATOM 684 C C . ILE A 1 91 ? -38.659 46.168 13.314 1.00 38.25 89 ILE A C 1
ATOM 685 O O . ILE A 1 91 ? -38.371 47.071 12.513 1.00 37.94 89 ILE A O 1
ATOM 690 N N . VAL A 1 92 ? -39.525 45.189 13.051 1.00 38.34 90 VAL A N 1
ATOM 691 C CA . VAL A 1 92 ? -40.273 45.136 11.805 1.00 38.30 90 VAL A CA 1
ATOM 692 C C . VAL A 1 92 ? -41.427 46.147 11.896 1.00 38.90 90 VAL A C 1
ATOM 693 O O . VAL A 1 92 ? -42.238 46.100 12.804 1.00 38.62 90 VAL A O 1
ATOM 705 N N . SER A 1 94 ? -43.538 47.230 9.090 1.00 39.43 92 SER A N 1
ATOM 706 C CA . SER A 1 94 ? -44.659 47.023 8.168 1.00 39.21 92 SER A CA 1
ATOM 707 C C . SER A 1 94 ? -44.785 45.533 7.856 1.00 38.99 92 SER A C 1
ATOM 708 O O . SER A 1 94 ? -43.913 44.780 8.191 1.00 38.58 92 SER A O 1
ATOM 711 N N . GLY A 1 95 ? -45.911 45.137 7.253 1.00 39.32 93 GLY A N 1
ATOM 712 C CA . GLY A 1 95 ? -46.173 43.749 6.811 1.00 39.19 93 GLY A CA 1
ATOM 713 C C . GLY A 1 95 ? -46.767 42.884 7.908 1.00 39.84 93 GLY A C 1
ATOM 714 O O . GLY A 1 95 ? -47.127 43.369 8.984 1.00 39.99 93 GLY A O 1
ATOM 715 N N . ASP A 1 96 ? -46.844 41.591 7.645 1.00 40.33 94 ASP A N 1
ATOM 716 C CA . ASP A 1 96 ? -47.501 40.650 8.558 1.00 40.97 94 ASP A CA 1
ATOM 717 C C . ASP A 1 96 ? -46.756 40.400 9.867 1.00 40.68 94 ASP A C 1
ATOM 718 O O . ASP A 1 96 ? -47.361 39.985 10.843 1.00 40.62 94 ASP A O 1
ATOM 723 N N . ALA A 1 97 ? -45.458 40.651 9.898 1.00 40.61 95 ALA A N 1
ATOM 724 C CA . ALA A 1 97 ? -44.673 40.423 11.130 1.00 40.52 95 ALA A CA 1
ATOM 725 C C . ALA A 1 97 ? -44.400 41.740 11.851 1.00 40.52 95 ALA A C 1
ATOM 726 O O . ALA A 1 97 ? -43.504 41.845 12.681 1.00 40.83 95 ALA A O 1
ATOM 728 N N . LYS A 1 98 ? -45.188 42.755 11.536 1.00 40.81 96 LYS A N 1
ATOM 729 C CA . LYS A 1 98 ? -45.019 44.083 12.171 1.00 41.45 96 LYS A CA 1
ATOM 730 C C . LYS A 1 98 ? -44.922 43.978 13.713 1.00 41.00 96 LYS A C 1
ATOM 731 O O . LYS A 1 98 ? -45.720 43.344 14.346 1.00 40.68 96 LYS A O 1
ATOM 737 N N . GLY A 1 99 ? -43.904 44.584 14.292 1.00 40.91 97 GLY A N 1
ATOM 738 C CA . GLY A 1 99 ? -43.736 44.568 15.751 1.00 40.74 97 GLY A CA 1
ATOM 739 C C . GLY A 1 99 ? -42.762 43.494 16.230 1.00 40.83 97 GLY A C 1
ATOM 740 O O . GLY A 1 99 ? -42.325 43.499 17.382 1.00 41.00 97 GLY A O 1
ATOM 741 N N . SER A 1 100 ? -42.439 42.558 15.352 1.00 40.71 98 SER A N 1
ATOM 742 C CA . SER A 1 100 ? -41.399 41.575 15.624 1.00 40.57 98 SER A CA 1
ATOM 743 C C . SER A 1 100 ? -40.017 42.213 15.814 1.00 40.88 98 SER A C 1
ATOM 744 O O . SER A 1 100 ? -39.631 43.176 15.133 1.00 40.48 98 SER A O 1
ATOM 747 N N . ARG A 1 101 ? -39.259 41.633 16.735 1.00 41.09 99 ARG A N 1
ATOM 748 C CA . ARG A 1 101 ? -37.975 42.175 17.077 1.00 41.41 99 ARG A CA 1
ATOM 749 C C . ARG A 1 101 ? -36.867 41.171 16.822 1.00 40.46 99 ARG A C 1
ATOM 750 O O . ARG A 1 101 ? -37.018 39.996 17.063 1.00 40.40 99 ARG A O 1
ATOM 758 N N . GLY A 1 102 ? -35.744 41.671 16.354 1.00 40.16 100 GLY A N 1
ATOM 759 C CA . GLY A 1 102 ? -34.560 40.846 16.161 1.00 39.91 100 GLY A CA 1
ATOM 760 C C . GLY A 1 102 ? -33.299 41.590 16.529 1.00 39.49 100 GLY A C 1
ATOM 761 O O . GLY A 1 102 ? -33.345 42.637 17.193 1.00 38.35 100 GLY A O 1
ATOM 762 N N . PHE A 1 103 ? -32.173 41.041 16.062 1.00 39.93 101 PHE A N 1
ATOM 763 C CA . PHE A 1 103 ? -30.852 41.602 16.315 1.00 39.73 101 PHE A CA 1
ATOM 764 C C . PHE A 1 103 ? -30.053 41.660 15.023 1.00 38.50 101 PHE A C 1
ATOM 765 O O . PHE A 1 103 ? -30.151 40.736 14.187 1.00 38.18 101 PHE A O 1
ATOM 773 N N . VAL A 1 104 ? -29.221 42.697 14.893 1.00 37.46 102 VAL A N 1
ATOM 774 C CA . VAL A 1 104 ? -28.186 42.772 13.838 1.00 37.03 102 VAL A CA 1
ATOM 775 C C . VAL A 1 104 ? -27.076 41.724 14.120 1.00 37.45 102 VAL A C 1
ATOM 776 O O . VAL A 1 104 ? -26.546 41.619 15.239 1.00 37.13 102 VAL A O 1
ATOM 780 N N . THR A 1 105 ? -26.805 40.887 13.123 1.00 37.34 103 THR A N 1
ATOM 781 C CA . THR A 1 105 ? -25.772 39.861 13.202 1.00 36.74 103 THR A CA 1
ATOM 782 C C . THR A 1 105 ? -24.498 40.287 12.428 1.00 36.90 103 THR A C 1
ATOM 783 O O . THR A 1 105 ? -23.393 39.753 12.636 1.00 36.43 103 THR A O 1
ATOM 787 N N . GLY A 1 106 ? -24.655 41.245 11.537 1.00 36.53 104 GLY A N 1
ATOM 788 C CA . GLY A 1 106 ? -23.559 41.597 10.636 1.00 36.65 104 GLY A CA 1
ATOM 789 C C . GLY A 1 106 ? -23.973 42.578 9.571 1.00 36.82 104 GLY A C 1
ATOM 790 O O . GLY A 1 106 ? -25.093 43.024 9.525 1.00 37.26 104 GLY A O 1
ATOM 791 N N . LYS A 1 107 ? -23.050 42.904 8.702 1.00 37.39 105 LYS A N 1
ATOM 792 C CA . LYS A 1 107 ? -23.328 43.763 7.567 1.00 37.69 105 LYS A CA 1
ATOM 793 C C . LYS A 1 107 ? -22.296 43.435 6.518 1.00 38.19 105 LYS A C 1
ATOM 794 O O . LYS A 1 107 ? -21.195 42.937 6.828 1.00 37.31 105 LYS A O 1
ATOM 800 N N . HIS A 1 108 ? -22.686 43.699 5.280 1.00 38.96 106 HIS A N 1
ATOM 801 C CA . HIS A 1 108 ? -21.944 43.290 4.091 1.00 39.19 106 HIS A CA 1
ATOM 802 C C . HIS A 1 108 ? -21.885 44.436 3.067 1.00 39.65 106 HIS A C 1
ATOM 803 O O . HIS A 1 108 ? -22.899 44.929 2.602 1.00 39.03 106 HIS A O 1
ATOM 810 N N . GLY A 1 109 ? -20.671 44.876 2.782 1.00 39.81 107 GL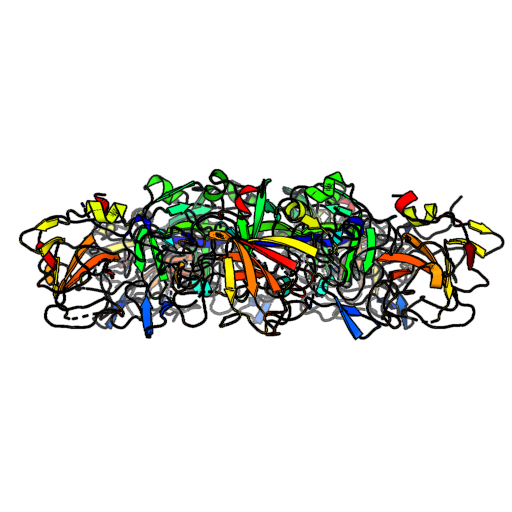Y A N 1
ATOM 811 C CA . GLY A 1 109 ? -20.438 45.998 1.897 1.00 40.93 107 GLY A CA 1
ATOM 812 C C . GLY A 1 109 ? -20.572 45.647 0.430 1.00 41.63 107 GLY A C 1
ATOM 813 O O . GLY A 1 109 ? -20.589 44.488 0.050 1.00 43.27 107 GLY A O 1
ATOM 814 N N . GLY A 1 110 ? -20.681 46.664 -0.401 1.00 42.16 108 GLY A N 1
ATOM 815 C CA . GLY A 1 110 ? -20.873 46.478 -1.853 1.00 42.05 108 GLY A CA 1
ATOM 816 C C . GLY A 1 110 ? -22.344 46.658 -2.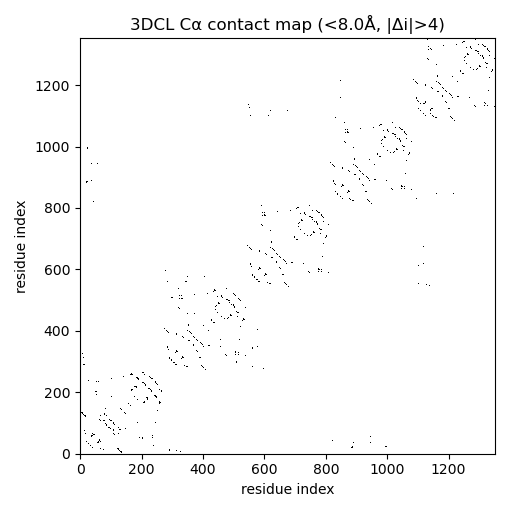144 1.00 41.82 108 GLY A C 1
ATOM 817 O O . GLY A 1 110 ? -22.777 47.754 -2.437 1.00 42.15 108 GLY A O 1
ATOM 818 N N . VAL A 1 111 ? -23.112 45.578 -1.999 1.00 41.37 109 VAL A N 1
ATOM 819 C CA . VAL A 1 111 ? -24.585 45.642 -2.063 1.00 40.34 109 VAL A CA 1
ATOM 820 C C . VAL A 1 111 ? -25.140 46.427 -0.889 1.00 40.44 109 VAL A C 1
ATOM 821 O O . VAL A 1 111 ? -26.254 46.955 -0.956 1.00 40.93 109 VAL A O 1
ATOM 825 N N . ASN A 1 112 ? -24.369 46.462 0.197 1.00 39.48 110 ASN A N 1
ATOM 826 C CA . ASN A 1 112 ? -24.672 47.250 1.403 1.00 38.70 110 ASN A CA 1
ATOM 827 C C . ASN A 1 112 ? -25.931 46.778 2.067 1.00 38.31 110 ASN A C 1
ATOM 828 O O . ASN A 1 112 ? -26.942 47.471 2.047 1.00 38.18 110 ASN A O 1
ATOM 833 N N . HIS A 1 113 ? -25.825 45.576 2.640 1.00 37.98 111 HIS A N 1
ATOM 834 C CA . HIS A 1 113 ? -26.896 44.946 3.406 1.00 37.30 111 HIS A CA 1
ATOM 835 C C . HIS A 1 113 ? -26.512 44.847 4.865 1.00 37.26 111 HIS A C 1
ATOM 836 O O . HIS A 1 113 ? -25.388 44.528 5.202 1.00 37.33 111 HIS A O 1
ATOM 843 N N . VAL A 1 114 ? -27.471 45.123 5.727 1.00 37.48 112 VAL A N 1
ATOM 844 C CA . VAL A 1 114 ? -27.338 44.833 7.140 1.00 37.35 112 VAL A CA 1
ATOM 845 C C . VAL A 1 114 ? -28.108 43.542 7.370 1.00 37.27 112 VAL A C 1
ATOM 846 O O . VAL A 1 114 ? -29.217 43.384 6.837 1.00 37.60 112 VAL A O 1
ATOM 850 N N . LEU A 1 115 ? -27.522 42.620 8.141 1.00 37.49 113 LEU A N 1
ATOM 851 C CA . LEU A 1 115 ? -28.059 41.255 8.277 1.00 36.96 113 LEU A CA 1
ATOM 852 C C . LEU A 1 115 ? -28.650 41.106 9.659 1.00 37.07 113 LEU A C 1
ATOM 853 O O . LEU A 1 115 ? -28.061 41.555 10.657 1.00 36.97 113 LEU A O 1
ATOM 858 N N . VAL A 1 116 ? -29.821 40.475 9.712 1.00 37.17 114 VAL A N 1
ATOM 859 C CA . VAL A 1 116 ? -30.657 40.485 10.897 1.00 36.49 114 VAL A CA 1
ATOM 860 C C . VAL A 1 116 ? -31.161 39.091 11.210 1.00 37.53 114 VAL A C 1
ATOM 861 O O . VAL A 1 116 ? -31.615 38.341 10.323 1.00 37.73 114 VAL A O 1
ATOM 865 N N . HIS A 1 117 ? -31.069 38.751 12.491 1.00 38.05 115 HIS A N 1
ATOM 866 C CA . HIS A 1 117 ? -31.671 37.573 13.034 1.00 38.15 115 HIS A CA 1
ATOM 867 C C . HIS A 1 117 ? -33.028 37.850 13.697 1.00 38.50 115 HIS A C 1
ATOM 868 O O . HIS A 1 117 ? -33.135 38.654 14.636 1.00 38.11 115 HIS A O 1
ATOM 875 N N . PHE A 1 118 ? -34.042 37.136 13.204 1.00 38.83 116 PHE A N 1
ATOM 876 C CA . PHE A 1 118 ? -35.355 37.029 13.856 1.00 39.94 116 PHE A CA 1
ATOM 877 C C . PHE A 1 118 ? -35.607 35.567 14.217 1.00 40.73 116 PHE A C 1
ATOM 878 O O . PHE A 1 118 ? -35.077 34.654 13.574 1.00 40.50 116 PHE A O 1
ATOM 886 N N . GLU A 1 119 ? -36.458 35.362 15.219 1.00 42.27 117 GLU A N 1
ATOM 887 C CA . GLU A 1 119 ? -36.916 34.012 15.560 1.00 43.63 117 GLU A CA 1
ATOM 888 C C . GLU A 1 119 ? -37.577 33.381 14.343 1.00 43.82 117 GLU A C 1
ATOM 889 O O . GLU A 1 119 ? -38.183 34.057 13.492 1.00 42.67 117 GLU A O 1
ATOM 895 N N . GLU A 1 120 ? -37.398 32.081 14.245 1.00 44.61 118 GLU A N 1
ATOM 896 C CA . GLU A 1 120 ? -37.765 31.358 13.046 1.00 46.06 118 GLU A CA 1
ATOM 897 C C . GLU A 1 120 ? -39.242 31.574 12.631 1.00 45.80 118 GLU A C 1
ATOM 898 O O . GLU A 1 120 ? -39.542 31.724 11.451 1.00 45.70 118 GLU A O 1
ATOM 904 N N . GLU A 1 121 ? -40.134 31.644 13.609 1.00 45.54 119 GLU A N 1
ATOM 905 C CA . GLU A 1 121 ? -41.578 31.897 13.368 1.00 46.14 119 GLU A CA 1
ATOM 906 C C . GLU A 1 121 ? -41.822 33.171 12.569 1.00 45.16 119 GLU A C 1
ATOM 907 O O . GLU A 1 121 ? -42.756 33.270 11.776 1.00 45.22 119 GLU A O 1
ATOM 913 N N . VAL A 1 122 ? -41.011 34.187 12.857 1.00 44.00 120 VAL A N 1
ATOM 914 C CA . VAL A 1 122 ? -41.155 35.491 12.196 1.00 43.11 120 VAL A CA 1
ATOM 915 C C . VAL A 1 122 ? -40.839 35.426 10.694 1.00 42.85 120 VAL A C 1
ATOM 916 O O . VAL A 1 122 ? -41.456 36.117 9.893 1.00 42.55 120 VAL A O 1
ATOM 920 N N . LEU A 1 123 ? -39.914 34.562 10.302 1.00 42.78 121 LEU A N 1
ATOM 921 C CA . LEU A 1 123 ? -39.393 34.596 8.914 1.00 42.86 121 LEU A CA 1
ATOM 922 C C . LEU A 1 123 ? -40.432 34.255 7.865 1.00 42.40 121 LEU A C 1
ATOM 923 O O . LEU A 1 123 ? -40.415 34.787 6.754 1.00 41.96 121 LEU A O 1
ATOM 928 N N . GLY A 1 124 ? -41.345 33.367 8.243 1.00 42.69 122 GLY A N 1
ATOM 929 C CA . GLY A 1 124 ? -42.426 32.892 7.357 1.00 42.29 122 GLY A CA 1
ATOM 930 C C . GLY A 1 124 ? -43.509 33.927 7.140 1.00 42.11 122 GLY A C 1
ATOM 931 O O . GLY A 1 124 ? -44.368 33.731 6.308 1.00 41.62 122 GLY A O 1
ATOM 932 N N . LYS A 1 125 ? -43.458 35.018 7.900 1.00 42.05 123 LYS A N 1
ATOM 933 C CA . LYS A 1 125 ? -44.426 36.106 7.777 1.00 42.16 123 LYS A CA 1
ATOM 934 C C . LYS A 1 125 ? -43.843 37.328 7.051 1.00 41.31 123 LYS A C 1
ATOM 935 O O . LYS A 1 125 ? -44.561 38.242 6.647 1.00 41.64 123 LYS A O 1
ATOM 941 N N . LEU A 1 126 ? -42.550 37.312 6.838 1.00 40.50 124 LEU A N 1
ATOM 942 C CA . LEU A 1 126 ? -41.871 38.444 6.227 1.00 39.92 124 LEU A CA 1
ATOM 943 C C . LEU A 1 126 ? -41.970 38.446 4.721 1.00 39.46 124 LEU A C 1
ATOM 944 O O . LEU A 1 126 ? -42.075 37.416 4.044 1.00 38.10 124 LEU A O 1
ATOM 957 N N . VAL A 1 128 ? -40.209 40.592 1.242 1.00 37.65 126 VAL A N 1
ATOM 958 C CA . VAL A 1 128 ? -39.289 41.540 0.625 1.00 36.84 126 VAL A CA 1
ATOM 959 C C . VAL A 1 128 ? -39.972 42.900 0.496 1.00 37.37 126 VAL A C 1
ATOM 960 O O . VAL A 1 128 ? -41.106 43.011 0.001 1.00 36.61 126 VAL A O 1
ATOM 964 N N . GLY A 1 129 ? -39.283 43.948 0.921 1.00 37.93 127 GLY A N 1
ATOM 965 C CA . GLY A 1 129 ? -39.865 45.302 0.865 1.00 37.91 127 GLY A CA 1
ATOM 966 C C . GLY A 1 129 ? -40.423 45.738 2.222 1.00 38.58 127 GLY A C 1
ATOM 967 O O . GLY A 1 129 ? -40.722 46.916 2.421 1.00 38.77 127 GLY A O 1
ATOM 968 N N . ASP A 1 130 ? -40.576 44.799 3.164 1.00 38.77 128 ASP A N 1
ATOM 969 C CA . ASP A 1 130 ? -41.118 45.159 4.476 1.00 38.97 128 ASP A CA 1
ATOM 970 C C . ASP A 1 130 ? -40.138 46.126 5.132 1.00 38.85 128 ASP A C 1
ATOM 971 O O . ASP A 1 130 ? -38.913 45.970 5.010 1.00 38.43 128 ASP A O 1
ATOM 976 N N . LYS A 1 131 ? -40.696 47.135 5.808 1.00 38.80 129 LYS A N 1
ATOM 977 C CA . LYS A 1 131 ? -39.898 48.175 6.446 1.00 38.64 129 LYS A CA 1
ATOM 978 C C . LYS A 1 131 ? -39.226 47.719 7.741 1.00 38.21 129 LYS A C 1
ATOM 979 O O . LYS A 1 131 ? -39.818 47.050 8.585 1.00 38.28 129 LYS A O 1
ATOM 985 N N . ILE A 1 132 ? -37.996 48.173 7.918 1.00 38.26 130 ILE A N 1
ATOM 986 C CA . ILE A 1 132 ? -37.126 47.734 9.016 1.00 37.86 130 ILE A CA 1
ATOM 987 C C . ILE A 1 132 ? -36.498 48.958 9.736 1.00 38.07 130 ILE A C 1
ATOM 988 O O . ILE A 1 132 ? -35.952 49.871 9.133 1.00 37.47 130 ILE A O 1
ATOM 993 N N . LEU A 1 133 ? -36.621 48.941 11.046 1.00 38.40 131 LEU A N 1
ATOM 994 C CA . LEU A 1 133 ? -36.030 49.952 11.887 1.00 38.20 131 LEU A CA 1
ATOM 995 C C . LEU A 1 133 ? -34.901 49.309 12.670 1.00 38.13 131 LEU A C 1
ATOM 996 O O . LEU A 1 133 ? -35.125 48.392 13.431 1.00 37.78 131 LEU A O 1
ATOM 1001 N N . ILE A 1 134 ? -33.697 49.852 12.504 1.00 38.58 132 ILE A N 1
ATOM 1002 C CA . ILE A 1 134 ? -32.567 49.522 13.351 1.00 38.34 132 ILE A CA 1
ATOM 1003 C C . ILE A 1 134 ? -32.390 50.666 14.363 1.00 39.08 132 ILE A C 1
ATOM 1004 O O . ILE A 1 134 ? -32.272 51.816 14.003 1.00 39.31 132 ILE A O 1
ATOM 1009 N N . LYS A 1 135 ? -32.387 50.335 15.638 1.00 39.34 133 LYS A N 1
ATOM 1010 C CA . LYS A 1 135 ? -32.088 51.291 16.659 1.00 39.58 133 LYS A CA 1
ATOM 1011 C C . LYS A 1 135 ? -30.553 51.289 16.833 1.00 39.71 133 LYS A C 1
ATOM 1012 O O . LYS A 1 135 ? -29.993 50.538 17.639 1.00 39.06 133 LYS A O 1
ATOM 1018 N N . ALA A 1 136 ? -29.900 52.114 16.005 1.00 39.21 134 ALA A N 1
ATOM 1019 C CA . ALA A 1 136 ? -28.467 52.095 15.866 1.00 38.62 134 ALA A CA 1
ATOM 1020 C C . ALA A 1 136 ? -27.785 52.721 17.096 1.00 39.07 134 ALA A C 1
ATOM 1021 O O . ALA A 1 136 ? -28.173 53.786 17.597 1.00 38.57 134 ALA A O 1
ATOM 1023 N N . TRP A 1 137 ? -26.760 52.022 17.565 1.00 38.79 135 TRP A N 1
ATOM 1024 C CA . TRP A 1 137 ? -26.096 52.390 18.783 1.00 39.80 135 TRP A CA 1
ATOM 1025 C C . TRP A 1 137 ? -24.758 51.652 18.869 1.00 39.30 135 TRP A C 1
ATOM 1026 O O . TRP A 1 137 ? -24.710 50.441 18.772 1.00 39.58 135 TRP A O 1
ATOM 1037 N N . GLY A 1 138 ? -23.688 52.399 19.020 1.00 38.58 136 GLY A N 1
ATOM 1038 C CA . GLY A 1 138 ? -22.387 51.802 19.263 1.00 38.62 136 GLY A CA 1
ATOM 1039 C C . GLY A 1 138 ? -21.197 52.530 18.699 1.00 38.57 136 GLY A C 1
ATOM 1040 O O . GLY A 1 138 ? -20.089 52.428 19.253 1.00 38.66 136 GLY A O 1
ATOM 1041 N N . GLN A 1 139 ? -21.408 53.235 17.594 1.00 38.34 137 GLN A N 1
ATOM 1042 C CA . GLN A 1 139 ? -20.329 53.989 16.974 1.00 38.11 137 GLN A CA 1
ATOM 1043 C C . GLN A 1 139 ? -20.029 55.217 17.846 1.00 38.10 137 GLN A C 1
ATOM 1044 O O . GLN A 1 139 ? -20.930 55.973 18.245 1.00 38.94 137 GLN A O 1
ATOM 1050 N N . GLY A 1 140 ? -18.748 55.371 18.142 1.00 37.57 138 GLY A N 1
ATOM 1051 C CA . GLY A 1 140 ? -18.239 56.363 19.094 1.00 37.50 138 GLY A CA 1
ATOM 1052 C C . GLY A 1 140 ? -17.736 55.742 20.387 1.00 37.47 138 GLY A C 1
ATOM 1053 O O . GLY A 1 140 ? -17.112 56.410 21.232 1.00 36.32 138 GLY A O 1
ATOM 1054 N N . LEU A 1 141 ? -18.058 54.460 20.557 1.00 38.05 139 LEU A N 1
ATOM 1055 C CA . LEU A 1 141 ? -17.699 53.724 21.764 1.00 38.25 139 LEU A CA 1
ATOM 1056 C C . LEU A 1 141 ? -16.195 53.753 21.942 1.00 38.75 139 LEU A C 1
ATOM 1057 O O . LEU A 1 141 ? -15.435 53.480 20.983 1.00 38.74 139 LEU A O 1
ATOM 1062 N N . LYS A 1 142 ? -15.782 54.097 23.164 1.00 38.79 140 LYS A N 1
ATOM 1063 C CA . LYS A 1 142 ? -14.380 54.087 23.576 1.00 39.09 140 LYS A CA 1
ATOM 1064 C C . LYS A 1 142 ? -14.140 53.345 24.894 1.00 38.74 140 LYS A C 1
ATOM 1065 O O . LYS A 1 142 ? -14.960 53.394 25.805 1.00 38.14 140 LYS A O 1
ATOM 1071 N N . LEU A 1 143 ? -12.993 52.679 24.979 1.00 38.76 141 LEU A N 1
ATOM 1072 C CA . LEU A 1 143 ? -12.522 52.067 26.222 1.00 38.92 141 LEU A CA 1
ATOM 1073 C C . LEU A 1 143 ? -11.621 53.097 26.937 1.00 38.84 141 LEU A C 1
ATOM 1074 O O . LEU A 1 143 ? -10.524 53.413 26.499 1.00 38.92 141 LEU A O 1
ATOM 1079 N N . LEU A 1 144 ? -12.145 53.663 28.007 1.00 38.78 142 LEU A N 1
ATOM 1080 C CA . LEU A 1 144 ? -11.547 54.851 28.611 1.00 39.49 142 LEU A CA 1
ATOM 1081 C C . LEU A 1 144 ? -10.185 54.565 29.279 1.00 39.78 142 LEU A C 1
ATOM 1082 O O . LEU A 1 144 ? -9.376 55.473 29.464 1.00 40.10 142 LEU A O 1
ATOM 1087 N N . ASP A 1 145 ? -9.966 53.306 29.659 1.00 39.82 143 ASP A N 1
ATOM 1088 C CA . ASP A 1 145 ? -8.685 52.871 30.225 1.00 39.75 143 ASP A CA 1
ATOM 1089 C C . ASP A 1 145 ? -7.731 52.260 29.168 1.00 40.06 143 ASP A C 1
ATOM 1090 O O . ASP A 1 145 ? -6.622 51.868 29.500 1.00 39.59 143 ASP A O 1
ATOM 1095 N N . HIS A 1 146 ? -8.165 52.193 27.914 1.00 40.23 144 HIS A N 1
ATOM 1096 C CA . HIS A 1 146 ? -7.380 51.574 26.838 1.00 40.63 144 HIS A CA 1
ATOM 1097 C C . HIS A 1 146 ? -7.534 52.412 25.578 1.00 40.77 144 HIS A C 1
ATOM 1098 O O . HIS A 1 146 ? -8.095 51.948 24.583 1.00 40.66 144 HIS A O 1
ATOM 1105 N N . PRO A 1 147 ? -7.028 53.659 25.622 1.00 41.27 145 PRO A N 1
ATOM 1106 C CA . PRO A 1 147 ? -7.229 54.603 24.518 1.00 41.60 145 PRO A CA 1
ATOM 1107 C C . PRO A 1 147 ? -6.665 54.133 23.181 1.00 41.76 145 PRO A C 1
ATOM 1108 O O . PRO A 1 147 ? -7.174 54.515 22.131 1.00 42.54 145 PRO A O 1
ATOM 1112 N N . ASP A 1 148 ? -5.665 53.275 23.214 1.00 41.94 146 ASP A N 1
ATOM 1113 C CA . ASP A 1 148 ? -5.047 52.777 21.979 1.00 42.47 146 ASP A CA 1
ATOM 1114 C C . ASP A 1 148 ? -5.684 51.512 21.424 1.00 41.97 146 ASP A C 1
ATOM 1115 O O . ASP A 1 148 ? -5.270 51.009 20.386 1.00 41.75 146 ASP A O 1
ATOM 1120 N N . VAL A 1 149 ? -6.687 51.012 22.123 1.00 41.38 147 VAL A N 1
ATOM 1121 C CA . VAL A 1 149 ? -7.531 49.917 21.638 1.00 40.73 147 VAL A CA 1
ATOM 1122 C C . VAL A 1 149 ? -8.836 50.516 21.108 1.00 40.48 147 VAL A C 1
ATOM 1123 O O . VAL A 1 149 ? -9.648 51.027 21.877 1.00 40.32 147 VAL A O 1
ATOM 1127 N N . LYS A 1 150 ? -9.013 50.472 19.793 1.00 39.80 148 LYS A N 1
ATOM 1128 C CA . LYS A 1 150 ? -10.203 51.016 19.159 1.00 39.82 148 LYS A CA 1
ATOM 1129 C C . LYS A 1 150 ? -11.273 49.938 19.088 1.00 39.67 148 LYS A C 1
ATOM 1130 O O . LYS A 1 150 ? -10.979 48.753 18.809 1.00 39.21 148 LYS A O 1
ATOM 1136 N N . VAL A 1 151 ? -12.511 50.351 19.334 1.00 39.16 149 VAL A N 1
ATOM 1137 C CA . VAL A 1 151 ? -13.659 49.470 19.142 1.00 38.86 149 VAL A CA 1
ATOM 1138 C C . VAL A 1 151 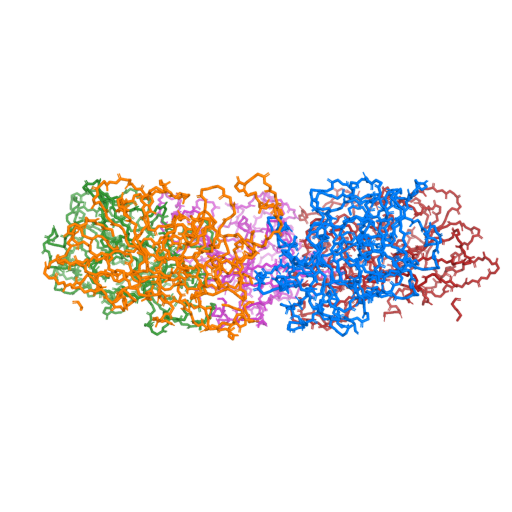? -14.674 50.139 18.237 1.00 38.41 149 VAL A C 1
ATOM 1139 O O . VAL A 1 151 ? -14.681 51.355 18.052 1.00 38.15 149 VAL A O 1
ATOM 1151 N N . ASN A 1 153 ? -18.501 49.059 15.581 1.00 37.39 151 ASN A N 1
ATOM 1152 C CA . ASN A 1 153 ? -19.408 48.110 14.958 1.00 36.60 151 ASN A CA 1
ATOM 1153 C C . ASN A 1 153 ? -20.129 47.152 15.924 1.00 36.55 151 ASN A C 1
ATOM 1154 O O . ASN A 1 153 ? -20.660 46.115 15.509 1.00 36.14 151 ASN A O 1
ATOM 1159 N N . ILE A 1 154 ? -20.172 47.512 17.195 1.00 36.51 152 ILE A N 1
ATOM 1160 C CA . ILE A 1 154 ? -20.610 46.582 18.235 1.00 36.77 152 ILE A CA 1
ATOM 1161 C C . ILE A 1 154 ? -21.512 47.269 19.257 1.00 36.85 152 ILE A C 1
ATOM 1162 O O . ILE A 1 154 ? -21.185 48.280 19.823 1.00 36.19 152 ILE A O 1
ATOM 1167 N N . ASP A 1 155 ? -22.699 46.709 19.421 1.00 37.74 153 ASP A N 1
ATOM 1168 C CA . ASP A 1 155 ? -23.628 47.147 20.441 1.00 37.81 153 ASP A CA 1
ATOM 1169 C C . ASP A 1 155 ? -22.906 47.053 21.799 1.00 38.41 153 ASP A C 1
ATOM 1170 O O . ASP A 1 155 ? -22.310 46.021 22.122 1.00 37.70 153 ASP A O 1
ATOM 1175 N N . PRO A 1 156 ? -22.896 48.149 22.557 1.00 39.02 154 PRO A N 1
ATOM 1176 C CA . PRO A 1 156 ? -22.198 48.117 23.834 1.00 40.11 154 PRO A CA 1
ATOM 1177 C C . PRO A 1 156 ? -22.635 47.020 24.792 1.00 40.69 154 PRO A C 1
ATOM 1178 O O . PRO A 1 156 ? -21.793 46.479 25.504 1.00 41.44 154 PRO A O 1
ATOM 1182 N N . ASP A 1 157 ? -23.927 46.687 24.815 1.00 41.25 155 ASP A N 1
ATOM 1183 C CA . ASP A 1 157 ? -24.403 45.601 25.695 1.00 41.52 155 ASP A CA 1
ATOM 1184 C C . ASP A 1 157 ? -23.898 44.235 25.200 1.00 40.86 155 ASP A C 1
ATOM 1185 O O . ASP A 1 157 ? -23.492 43.387 25.997 1.00 40.75 155 ASP A O 1
ATOM 1190 N N . LEU A 1 158 ? -23.921 44.023 23.890 1.00 40.11 156 LEU A N 1
ATOM 1191 C CA . LEU A 1 158 ? -23.389 42.784 23.335 1.00 40.10 156 LEU A CA 1
ATOM 1192 C C . LEU A 1 158 ? -21.867 42.675 23.588 1.00 40.37 156 LEU A C 1
ATOM 1193 O O . LEU A 1 158 ? -21.344 41.594 23.848 1.00 39.49 156 LEU A O 1
ATOM 1198 N N . PHE A 1 159 ? -21.170 43.806 23.506 1.00 40.85 157 PHE A N 1
ATOM 1199 C CA . PHE A 1 159 ? -19.725 43.850 23.749 1.00 41.05 157 PHE A CA 1
ATOM 1200 C C . PHE A 1 159 ? -19.385 43.277 25.131 1.00 41.41 157 PHE A C 1
ATOM 1201 O O . PHE A 1 159 ? -18.407 42.554 25.290 1.00 40.81 157 PHE A O 1
ATOM 1209 N N . GLU A 1 160 ? -20.213 43.596 26.117 1.00 42.13 158 GLU A N 1
ATOM 1210 C CA . GLU A 1 160 ? -20.006 43.105 27.491 1.00 43.40 158 GLU A CA 1
ATOM 1211 C C . GLU A 1 160 ? -20.180 41.584 27.670 1.00 43.06 158 GLU A C 1
ATOM 1212 O O . GLU A 1 160 ? -19.800 41.030 28.691 1.00 42.21 158 GLU A O 1
ATOM 1218 N N . LYS A 1 161 ? -20.761 40.919 26.687 1.00 43.07 159 LYS A N 1
ATOM 1219 C CA . LYS A 1 161 ? -21.017 39.483 26.789 1.00 43.72 159 LYS A CA 1
ATOM 1220 C C . LYS A 1 161 ? -19.999 38.608 26.054 1.00 43.17 159 LYS A C 1
ATOM 1221 O O . LYS A 1 161 ? -20.139 37.392 26.026 1.00 43.10 159 LYS A O 1
ATOM 1227 N N . LEU A 1 162 ? -18.973 39.222 25.475 1.00 42.81 160 LEU A N 1
ATOM 1228 C CA . LEU A 1 162 ? -18.019 38.505 24.614 1.00 42.32 160 LEU A CA 1
ATOM 1229 C C . LEU A 1 162 ? -16.880 37.830 25.361 1.00 41.94 160 LEU A C 1
ATOM 1230 O O . LEU A 1 162 ? -15.979 37.286 24.746 1.00 41.96 160 LEU A O 1
ATOM 1235 N N . GLY A 1 163 ? -16.924 37.857 26.682 1.00 41.63 161 GLY A N 1
ATOM 1236 C CA . GLY A 1 163 ? -15.895 37.189 27.499 1.00 41.53 161 GLY A CA 1
ATOM 1237 C C . GLY A 1 163 ? -14.548 37.911 27.530 1.00 41.56 161 GLY A C 1
ATOM 1238 O O . GLY A 1 163 ? -13.518 37.346 27.912 1.00 40.74 161 GLY A O 1
ATOM 1239 N N . ILE A 1 164 ? -14.572 39.180 27.151 1.00 42.13 162 ILE A N 1
ATOM 1240 C CA . ILE A 1 164 ? -13.357 40.003 27.103 1.00 42.41 162 ILE A CA 1
ATOM 1241 C C . ILE A 1 164 ? -12.935 40.439 28.508 1.00 43.32 162 ILE A C 1
ATOM 1242 O O . ILE A 1 164 ? -13.767 40.822 29.314 1.00 43.34 162 ILE A O 1
ATOM 1247 N N . GLN A 1 165 ? -11.627 40.426 28.772 1.00 44.46 163 GLN A N 1
ATOM 1248 C CA . GLN A 1 165 ? -11.095 40.783 30.081 1.00 45.42 163 GLN A CA 1
ATOM 1249 C C . GLN A 1 165 ? -9.861 41.694 30.075 1.00 46.18 163 GLN A C 1
ATOM 1250 O O . GLN A 1 165 ? -8.954 41.548 29.247 1.00 45.42 163 GLN A O 1
ATOM 1256 N N . GLU A 1 166 ? -9.875 42.632 31.033 1.00 46.99 164 GLU A N 1
ATOM 1257 C CA . GLU A 1 166 ? -8.753 43.491 31.381 1.00 47.82 164 GLU A CA 1
ATOM 1258 C C . GLU A 1 166 ? -7.797 42.760 32.297 1.00 47.95 164 GLU A C 1
ATOM 1259 O O . GLU A 1 166 ? -8.214 42.190 33.305 1.00 47.51 164 GLU A O 1
ATOM 1265 N N . LYS A 1 167 ? -6.510 42.834 31.995 1.00 48.34 165 LYS A N 1
ATOM 1266 C CA . LYS A 1 167 ? -5.482 42.367 32.935 1.00 48.56 165 LYS A CA 1
ATOM 1267 C C . LYS A 1 167 ? -4.128 42.937 32.568 1.00 48.62 165 LYS A C 1
ATOM 1268 O O . LYS A 1 167 ? -3.701 42.850 31.402 1.00 48.23 165 LYS A O 1
ATOM 1274 N N . ASN A 1 168 ? -3.447 43.507 33.561 1.00 48.67 166 ASN A N 1
ATOM 1275 C CA . ASN A 1 168 ? -2.068 43.971 33.391 1.00 48.92 166 ASN A CA 1
ATOM 1276 C C . ASN A 1 168 ? -1.961 45.039 32.300 1.00 48.78 166 ASN A C 1
ATOM 1277 O O . ASN A 1 168 ? -0.942 45.156 31.617 1.00 48.49 166 ASN A O 1
ATOM 1282 N N . GLY A 1 169 ? -3.034 45.811 32.149 1.00 48.74 167 GLY A N 1
ATOM 1283 C CA . GLY A 1 169 ? -3.130 46.825 31.116 1.00 48.48 167 GLY A CA 1
ATOM 1284 C C . GLY A 1 169 ? -3.346 46.218 29.746 1.00 48.30 167 GLY A C 1
ATOM 1285 O O . GLY A 1 169 ? -3.142 46.899 28.744 1.00 48.88 167 GLY A O 1
ATOM 1286 N N . LYS A 1 170 ? -3.751 44.944 29.696 1.00 47.52 168 LYS A N 1
ATOM 1287 C CA . LYS A 1 170 ? -4.004 44.242 28.417 1.00 46.44 168 LYS A CA 1
ATOM 1288 C C . LYS A 1 170 ? -5.411 43.695 28.354 1.00 45.14 168 LYS A C 1
ATOM 1289 O O . LYS A 1 170 ? -6.011 43.405 29.364 1.00 44.64 168 LYS A O 1
ATOM 1295 N N . ILE A 1 171 ? -5.919 43.572 27.135 1.00 44.20 169 ILE A N 1
ATOM 1296 C CA . ILE A 1 171 ? -7.251 43.054 26.866 1.00 43.32 169 ILE A CA 1
ATOM 1297 C C . ILE A 1 171 ? -7.129 41.643 26.271 1.00 41.71 169 ILE A C 1
ATOM 1298 O O . ILE A 1 171 ? -6.507 41.482 25.225 1.00 42.06 169 ILE A O 1
ATOM 1303 N N . HIS A 1 172 ? -7.700 40.646 26.964 1.00 39.69 170 HIS A N 1
ATOM 1304 C CA . HIS A 1 172 ? -7.795 39.232 26.523 1.00 38.87 170 HIS A CA 1
ATOM 1305 C C . HIS A 1 172 ? -9.154 39.001 25.844 1.00 38.30 170 HIS A C 1
ATOM 1306 O O . HIS A 1 172 ? -10.198 39.406 26.364 1.00 38.01 170 HIS A O 1
ATOM 1313 N N . VAL A 1 173 ? -9.122 38.380 24.667 1.00 37.88 171 VAL A N 1
ATOM 1314 C CA . VAL A 1 173 ? -10.305 38.204 23.845 1.00 37.56 171 VAL A CA 1
ATOM 1315 C C . VAL A 1 173 ? -10.446 36.746 23.374 1.00 37.41 171 VAL A C 1
ATOM 1316 O O . VAL A 1 173 ? -9.596 36.261 22.644 1.00 36.82 171 VAL A O 1
ATOM 1320 N N . PRO A 1 174 ? -11.530 36.058 23.780 1.00 37.21 172 PRO A N 1
ATOM 1321 C CA . PRO A 1 174 ? -11.771 34.719 23.248 1.00 37.23 172 PRO A CA 1
ATOM 1322 C C . PRO A 1 174 ? -12.062 34.761 21.750 1.00 36.86 172 PRO A C 1
ATOM 1323 O O . PRO A 1 174 ? -12.859 35.584 21.305 1.00 36.92 172 PRO A O 1
ATOM 1327 N N . VAL A 1 175 ? -11.399 33.884 21.005 1.00 36.86 173 VAL A N 1
ATOM 1328 C CA . VAL A 1 175 ? -11.608 33.712 19.555 1.00 36.75 173 VAL A CA 1
ATOM 1329 C C . VAL A 1 175 ? -11.580 32.231 19.152 1.00 37.48 173 VAL A C 1
ATOM 1330 O O . VAL A 1 175 ? -10.913 31.407 19.789 1.00 36.80 173 VAL A O 1
ATOM 1334 N N . VAL A 1 176 ? -12.271 31.901 18.060 1.00 38.21 174 VAL A N 1
ATOM 1335 C CA . VAL A 1 176 ? -12.209 30.516 17.563 1.00 38.89 174 VAL A CA 1
ATOM 1336 C C . VAL A 1 176 ? -10.979 30.278 16.695 1.00 38.68 174 VAL A C 1
ATOM 1337 O O . VAL A 1 176 ? -10.546 29.158 16.524 1.00 38.68 174 VAL A O 1
ATOM 1341 N N . ALA A 1 177 ? -10.442 31.346 16.135 1.00 39.05 175 ALA A N 1
ATOM 1342 C CA . ALA A 1 177 ? -9.336 31.245 15.170 1.00 39.17 175 ALA A CA 1
ATOM 1343 C C . ALA A 1 177 ? -8.569 32.543 15.087 1.00 39.47 175 ALA A C 1
ATOM 1344 O O . ALA A 1 177 ? -9.128 33.619 15.285 1.00 38.97 175 ALA A O 1
ATOM 1346 N N . LYS A 1 178 ? -7.292 32.414 14.750 1.00 40.08 176 LYS A N 1
ATOM 1347 C CA . LYS A 1 178 ? -6.409 33.554 14.477 1.00 40.30 176 LYS A CA 1
ATOM 1348 C C . LYS A 1 178 ? -5.993 33.415 13.032 1.00 40.28 176 LYS A C 1
ATOM 1349 O O . LYS A 1 178 ? -5.398 32.410 12.633 1.00 40.63 176 LYS A O 1
ATOM 1355 N N . ILE A 1 179 ? -6.335 34.416 12.245 1.00 40.25 177 ILE A N 1
ATOM 1356 C CA . ILE A 1 179 ? -6.248 34.366 10.773 1.00 39.68 177 ILE A CA 1
ATOM 1357 C C . ILE A 1 179 ? -5.090 35.228 10.294 1.00 39.06 177 ILE A C 1
ATOM 1358 O O . ILE A 1 179 ? -5.002 36.393 10.661 1.00 38.23 177 ILE A O 1
ATOM 1363 N N . PRO A 1 180 ? -4.173 34.637 9.510 1.00 39.00 178 PRO A N 1
ATOM 1364 C CA . PRO A 1 180 ? -3.062 35.402 8.981 1.00 38.85 178 PRO A CA 1
ATOM 1365 C C . PRO A 1 180 ? -3.485 36.469 8.021 1.00 38.72 178 PRO A C 1
ATOM 1366 O O . PRO A 1 180 ? -4.443 36.282 7.303 1.00 39.02 178 PRO A O 1
ATOM 1370 N N . ALA A 1 181 ? -2.736 37.576 8.018 1.00 38.80 179 ALA A N 1
ATOM 1371 C CA . ALA A 1 181 ? -2.973 38.713 7.132 1.00 38.34 179 ALA A CA 1
ATOM 1372 C C . ALA A 1 181 ? -3.212 38.286 5.671 1.00 38.50 179 ALA A C 1
ATOM 1373 O O . ALA A 1 181 ? -4.115 38.779 4.994 1.00 37.71 179 ALA A O 1
ATOM 1375 N N . HIS A 1 182 ? -2.381 37.369 5.187 1.00 38.83 180 HIS A N 1
ATOM 1376 C CA . HIS A 1 182 ? -2.458 36.949 3.768 1.00 39.07 180 HIS A CA 1
ATOM 1377 C C . HIS A 1 182 ? -3.764 36.203 3.409 1.00 39.50 180 HIS A C 1
ATOM 1378 O O . HIS A 1 182 ? -4.023 35.974 2.242 1.00 39.09 180 HIS A O 1
ATOM 1401 N N . GLY A 1 185 ? -8.819 39.098 1.840 1.00 39.18 183 GLY A N 1
ATOM 1402 C CA . GLY A 1 185 ? -8.954 39.483 0.450 1.00 39.28 183 GLY A CA 1
ATOM 1403 C C . GLY A 1 185 ? -9.920 40.632 0.257 1.00 39.90 183 GLY A C 1
ATOM 1404 O O . GLY A 1 185 ? -9.765 41.720 0.816 1.00 39.30 183 GLY A O 1
ATOM 1405 N N . SER A 1 186 ? -10.982 40.340 -0.482 1.00 40.21 184 SER A N 1
ATOM 1406 C CA . SER A 1 186 ? -11.951 41.317 -0.927 1.00 39.94 184 SER A CA 1
ATOM 1407 C C . SER A 1 186 ? -12.435 42.228 0.188 1.00 39.89 184 SER A C 1
ATOM 1408 O O . SER A 1 186 ? -12.874 41.749 1.254 1.00 39.73 184 SER A O 1
ATOM 1411 N N . GLY A 1 187 ? -12.339 43.537 -0.067 1.00 39.40 185 GLY A N 1
ATOM 1412 C CA . GLY A 1 187 ? -12.772 44.566 0.892 1.00 39.59 185 GLY A CA 1
ATOM 1413 C C . GLY A 1 187 ? -11.633 45.334 1.532 1.00 39.47 185 GLY A C 1
ATOM 1414 O O . GLY A 1 187 ? -11.873 46.376 2.121 1.00 39.55 185 GLY A O 1
ATOM 1415 N N . ILE A 1 188 ? -10.404 44.826 1.441 1.00 39.08 186 ILE A N 1
ATOM 1416 C CA . ILE A 1 188 ? -9.225 45.628 1.879 1.00 38.94 186 ILE A CA 1
ATOM 1417 C C . ILE A 1 188 ? -9.240 46.918 1.069 1.00 39.07 186 ILE A C 1
ATOM 1418 O O . ILE A 1 188 ? -9.451 46.893 -0.168 1.00 39.89 186 ILE A O 1
ATOM 1423 N N . GLY A 1 189 ? -9.019 48.034 1.755 1.00 38.73 187 GLY A N 1
ATOM 1424 C CA . GLY A 1 189 ? -8.959 49.315 1.122 1.00 38.62 187 GLY A CA 1
ATOM 1425 C C . GLY A 1 189 ? -10.240 50.112 1.116 1.00 38.88 187 GLY A C 1
ATOM 1426 O O . GLY A 1 189 ? -10.267 51.265 0.671 1.00 38.87 187 GLY A O 1
ATOM 1427 N N . ALA A 1 190 ? -11.322 49.512 1.594 1.00 38.55 188 ALA A N 1
ATOM 1428 C CA . ALA A 1 190 ? -12.557 50.270 1.785 1.00 38.19 188 ALA A CA 1
ATOM 1429 C C . ALA A 1 190 ? -12.241 51.480 2.695 1.00 38.05 188 ALA A C 1
ATOM 1430 O O . ALA A 1 190 ? -11.372 51.417 3.557 1.00 36.94 188 ALA A O 1
ATOM 1432 N N . SER A 1 191 ? -12.962 52.578 2.477 1.00 38.21 189 SER A N 1
ATOM 1433 C CA . SER A 1 191 ? -12.717 53.830 3.198 1.00 38.72 189 SER A CA 1
ATOM 1434 C C . SER A 1 191 ? -12.702 53.723 4.694 1.00 37.54 189 SER A C 1
ATOM 1435 O O . SER A 1 191 ? -11.896 54.352 5.352 1.00 36.66 189 SER A O 1
ATOM 1438 N N . SER A 1 192 ? -13.668 52.980 5.203 1.00 37.24 190 SER A N 1
ATOM 1439 C CA . SER A 1 192 ? -13.926 52.898 6.643 1.00 37.14 190 SER A CA 1
ATOM 1440 C C . SER A 1 192 ? -14.311 51.498 7.067 1.00 37.09 190 SER A C 1
ATOM 1441 O O . SER A 1 192 ? -15.271 50.935 6.531 1.00 37.12 190 SER A O 1
ATOM 1444 N N . SER A 1 193 ? -13.578 50.965 8.038 1.00 36.83 191 SER A N 1
ATOM 1445 C CA . SER A 1 193 ? -13.917 49.705 8.698 1.00 37.47 191 SER A CA 1
ATOM 1446 C C . SER A 1 193 ? -15.267 49.749 9.409 1.00 37.78 191 SER A C 1
ATOM 1447 O O . SER A 1 193 ? -15.810 48.714 9.775 1.00 39.22 191 SER A O 1
ATOM 1450 N N . ALA A 1 194 ? -15.790 50.948 9.632 1.00 38.18 192 ALA A N 1
ATOM 1451 C CA . ALA A 1 194 ? -17.112 51.140 10.288 1.00 38.53 192 ALA A CA 1
ATOM 1452 C C . ALA A 1 194 ? -18.274 50.813 9.346 1.00 38.52 192 ALA A C 1
ATOM 1453 O O . ALA A 1 194 ? -19.399 50.721 9.776 1.00 38.36 192 ALA A O 1
ATOM 1455 N N . SER A 1 195 ? -18.002 50.656 8.059 1.00 38.73 193 SER A N 1
ATOM 1456 C CA . SER A 1 195 ? -19.112 50.622 7.119 1.00 39.82 193 SER A CA 1
ATOM 1457 C C . SER A 1 195 ? -19.098 49.433 6.147 1.00 40.34 193 SER A C 1
ATOM 1458 O O . SER A 1 195 ? -19.885 49.362 5.192 1.00 40.25 193 SER A O 1
ATOM 1461 N N . THR A 1 196 ? -18.248 48.460 6.454 1.00 40.86 194 THR A N 1
ATOM 1462 C CA . THR A 1 196 ? -18.154 47.254 5.634 1.00 40.79 194 THR A CA 1
ATOM 1463 C C . THR A 1 196 ? -17.526 46.078 6.341 1.00 40.99 194 THR A C 1
ATOM 1464 O O . THR A 1 196 ? -16.974 46.204 7.436 1.00 42.50 194 THR A O 1
ATOM 1468 N N . ASP A 1 197 ? -17.666 44.921 5.716 1.00 40.92 195 ASP A N 1
ATOM 1469 C CA . ASP A 1 197 ? -16.924 43.718 6.075 1.00 39.94 195 ASP A CA 1
ATOM 1470 C C . ASP A 1 197 ? -15.771 43.523 5.083 1.00 39.87 195 ASP A C 1
ATOM 1471 O O . ASP A 1 197 ? -15.683 44.191 4.042 1.00 38.69 195 ASP A O 1
ATOM 1476 N N . TYR A 1 198 ? -14.858 42.621 5.427 1.00 39.64 196 TYR A N 1
ATOM 1477 C CA . TYR A 1 198 ? -13.926 42.099 4.422 1.00 39.14 196 TYR A CA 1
ATOM 1478 C C . TYR A 1 198 ? -13.765 40.612 4.549 1.00 39.16 196 TYR A C 1
ATOM 1479 O O . TYR A 1 198 ? -14.045 40.054 5.617 1.00 39.00 196 TYR A O 1
ATOM 1488 N N . ASP A 1 199 ? -13.346 39.982 3.444 1.00 39.59 197 ASP A N 1
ATOM 1489 C CA . ASP A 1 199 ? -13.439 38.502 3.273 1.00 39.97 197 ASP A CA 1
ATOM 1490 C C . ASP A 1 199 ? -12.174 37.734 3.694 1.00 40.06 197 ASP A C 1
ATOM 1491 O O . ASP A 1 199 ? -11.056 38.090 3.343 1.00 39.59 197 ASP A O 1
ATOM 1496 N N . ILE A 1 200 ? -12.396 36.647 4.419 1.00 40.55 198 ILE A N 1
ATOM 1497 C CA . ILE A 1 200 ? -11.380 35.633 4.633 1.00 40.65 198 ILE A CA 1
ATOM 1498 C C . ILE A 1 200 ? -11.402 34.713 3.438 1.00 41.22 198 ILE A C 1
ATOM 1499 O O . ILE A 1 200 ? -12.371 34.004 3.232 1.00 41.08 198 ILE A O 1
ATOM 1512 N N . ALA A 1 202 ? -10.448 31.789 2.571 1.00 43.04 200 ALA A N 1
ATOM 1513 C CA . ALA A 1 202 ? -10.202 30.381 2.821 1.00 42.66 200 ALA A CA 1
ATOM 1514 C C . ALA A 1 202 ? -11.285 29.579 2.112 1.00 42.52 200 ALA A C 1
ATOM 1515 O O . ALA A 1 202 ? -12.465 29.746 2.383 1.00 42.57 200 ALA A O 1
ATOM 1517 N N . SER A 1 203 ? -10.887 28.701 1.211 1.00 42.75 201 SER A N 1
ATOM 1518 C CA . SER A 1 203 ? -11.844 27.830 0.486 1.00 43.33 201 SER A CA 1
ATOM 1519 C C . SER A 1 203 ? -12.472 26.766 1.374 1.00 42.99 201 SER A C 1
ATOM 1520 O O . SER A 1 203 ? -13.595 26.336 1.140 1.00 42.31 201 SER A O 1
ATOM 1523 N N . ASN A 1 204 ? -11.692 26.334 2.359 1.00 43.25 202 ASN A N 1
ATOM 1524 C CA . ASN A 1 204 ? -12.074 25.318 3.340 1.00 43.68 202 ASN A CA 1
ATOM 1525 C C . ASN A 1 204 ? -11.661 25.767 4.748 1.00 43.32 202 ASN A C 1
ATOM 1526 O O . ASN A 1 204 ? -10.636 26.404 4.913 1.00 42.90 202 ASN A O 1
ATOM 1531 N N . PRO A 1 205 ? -12.444 25.417 5.779 1.00 43.20 203 PRO A N 1
ATOM 1532 C CA . PRO A 1 205 ? -12.048 25.891 7.112 1.00 43.40 203 PRO A CA 1
ATOM 1533 C C . PRO A 1 205 ? -10.688 25.318 7.585 1.00 44.04 203 PRO A C 1
ATOM 1534 O O . PRO A 1 205 ? -9.974 25.957 8.367 1.00 44.06 203 PRO A O 1
ATOM 1538 N N . GLU A 1 206 ? -10.339 24.129 7.099 1.00 44.37 204 GLU A N 1
ATOM 1539 C CA . GLU A 1 206 ? -9.061 23.499 7.398 1.00 45.07 204 GLU A CA 1
ATOM 1540 C C . GLU A 1 206 ? -7.873 24.396 6.945 1.00 45.17 204 GLU A C 1
ATOM 1541 O O . GLU A 1 206 ? -6.792 24.367 7.542 1.00 44.28 204 GLU A O 1
ATOM 1547 N N . ASP A 1 207 ? -8.091 25.210 5.915 1.00 44.99 205 ASP A N 1
ATOM 1548 C CA . ASP A 1 207 ? -7.098 26.210 5.503 1.00 45.25 205 ASP A CA 1
ATOM 1549 C C . ASP A 1 207 ? -6.798 27.227 6.611 1.00 45.00 205 ASP A C 1
ATOM 1550 O O . ASP A 1 207 ? -5.774 27.920 6.560 1.00 45.01 205 ASP A O 1
ATOM 1555 N N . LEU A 1 208 ? -7.691 27.321 7.593 1.00 44.24 206 LEU A N 1
ATOM 1556 C CA . LEU A 1 208 ? -7.472 28.214 8.738 1.00 43.96 206 LEU A CA 1
ATOM 1557 C C . LEU A 1 208 ? -7.037 27.470 9.990 1.00 43.84 206 LEU A C 1
ATOM 1558 O O . LEU A 1 208 ? -6.962 28.065 11.068 1.00 43.92 206 LEU A O 1
ATOM 1563 N N . GLY A 1 209 ? -6.803 26.171 9.858 1.00 43.24 207 GLY A N 1
ATOM 1564 C CA . GLY A 1 209 ? -6.419 25.346 11.009 1.00 43.14 207 GLY A CA 1
ATOM 1565 C C . GLY A 1 209 ? -7.568 24.986 11.963 1.00 43.07 207 GLY A C 1
ATOM 1566 O O . GLY A 1 209 ? -7.329 24.615 13.114 1.00 42.56 207 GLY A O 1
ATOM 1567 N N . VAL A 1 210 ? -8.808 25.085 11.477 1.00 42.84 208 VAL A N 1
ATOM 1568 C CA . VAL A 1 210 ? -9.993 24.694 12.254 1.00 42.82 208 VAL A CA 1
ATOM 1569 C C . VAL A 1 210 ? -10.906 23.722 11.481 1.00 42.62 208 VAL A C 1
ATOM 1570 O O . VAL A 1 210 ? -10.910 23.694 10.255 1.00 42.73 208 VAL A O 1
ATOM 1574 N N . ALA A 1 211 ? -11.644 22.905 12.220 1.00 41.78 209 ALA A N 1
ATOM 1575 C CA . ALA A 1 211 ? -12.584 21.945 11.626 1.00 41.65 209 ALA A CA 1
ATOM 1576 C C . ALA A 1 211 ? -13.818 22.646 11.017 1.00 41.38 209 ALA A C 1
ATOM 1577 O O . ALA A 1 211 ? -14.435 22.142 10.096 1.00 41.19 209 ALA A O 1
ATOM 1579 N N . ASP A 1 212 ? -14.162 23.804 11.564 1.00 41.18 210 ASP A N 1
ATOM 1580 C CA . ASP A 1 212 ? -15.300 24.595 11.095 1.00 41.02 210 ASP A CA 1
ATOM 1581 C C . ASP A 1 212 ? -15.127 26.090 11.440 1.00 40.73 210 ASP A C 1
ATOM 1582 O O . ASP A 1 212 ? -14.452 26.470 12.404 1.00 41.05 210 ASP A O 1
ATOM 1587 N N . LEU A 1 213 ? -15.739 26.929 10.628 1.00 40.05 211 LEU A N 1
ATOM 1588 C CA . LEU A 1 213 ? -15.893 28.339 10.942 1.00 39.51 211 LEU A CA 1
ATOM 1589 C C . LEU A 1 213 ? -17.373 28.612 10.756 1.00 39.28 211 LEU A C 1
ATOM 1590 O O . LEU A 1 213 ? -17.954 28.258 9.727 1.00 38.53 211 LEU A O 1
ATOM 1595 N N . LYS A 1 214 ? -17.970 29.202 11.783 1.00 38.78 212 LYS A N 1
ATOM 1596 C CA . LYS A 1 214 ? -19.398 29.443 11.812 1.00 38.25 212 LYS A CA 1
ATOM 1597 C C . LYS A 1 214 ? -19.747 30.921 11.667 1.00 37.84 212 LYS A C 1
ATOM 1598 O O . LYS A 1 214 ? -19.016 31.801 12.106 1.00 37.17 212 LYS A O 1
ATOM 1604 N N . LEU A 1 215 ? -20.919 31.165 11.083 1.00 37.44 213 LEU A N 1
ATOM 1605 C CA . LEU A 1 215 ? -21.513 32.492 11.067 1.00 37.02 213 LEU A CA 1
ATOM 1606 C C . LEU A 1 215 ? -21.706 32.898 12.530 1.00 37.19 213 LEU A C 1
ATOM 1607 O O . LEU A 1 215 ? -22.220 32.118 13.339 1.00 36.46 213 LEU A O 1
ATOM 1612 N N . GLY A 1 216 ? -21.237 34.098 12.859 1.00 37.07 214 GLY A N 1
ATOM 1613 C CA . GLY A 1 216 ? -21.285 34.627 14.224 1.00 37.35 214 GLY A CA 1
ATOM 1614 C C . GLY A 1 216 ? -20.018 34.410 15.030 1.00 37.82 214 GLY A C 1
ATOM 1615 O O . GLY A 1 216 ? -19.924 34.894 16.156 1.00 38.16 214 GLY A O 1
ATOM 1616 N N . ASP A 1 217 ? -19.044 33.683 14.470 1.00 37.98 215 ASP A N 1
ATOM 1617 C CA . ASP A 1 217 ? -17.795 33.389 15.214 1.00 38.11 215 ASP A CA 1
ATOM 1618 C C . ASP A 1 217 ? -16.968 34.670 15.407 1.00 38.04 215 ASP A C 1
ATOM 1619 O O . ASP A 1 217 ? -16.845 35.546 14.513 1.00 37.74 215 ASP A O 1
ATOM 1624 N N . ILE A 1 218 ? -16.346 34.739 16.567 1.00 37.88 216 ILE A N 1
ATOM 1625 C CA . ILE A 1 218 ? -15.358 35.787 16.851 1.00 37.70 216 ILE A CA 1
ATOM 1626 C C . ILE A 1 218 ? -13.969 35.261 16.465 1.00 37.52 216 ILE A C 1
ATOM 1627 O O . ILE A 1 218 ? -13.546 34.178 16.877 1.00 36.53 216 ILE A O 1
ATOM 1632 N N . VAL A 1 219 ? -13.281 36.044 15.637 1.00 37.40 217 VAL A N 1
ATOM 1633 C CA . VAL A 1 219 ? -11.968 35.690 15.140 1.00 37.38 217 VAL A CA 1
ATOM 1634 C C . VAL A 1 219 ? -10.979 36.829 15.354 1.00 37.78 217 VAL A C 1
ATOM 1635 O O . VAL A 1 219 ? -11.364 37.981 15.523 1.00 38.62 217 VAL A O 1
ATOM 1639 N N . ALA A 1 220 ? -9.698 36.495 15.305 1.00 37.74 218 ALA A N 1
ATOM 1640 C CA . ALA A 1 220 ? -8.619 37.483 15.273 1.00 37.72 218 ALA A CA 1
ATOM 1641 C C . ALA A 1 220 ? -8.048 37.507 13.867 1.00 37.84 218 ALA A C 1
ATOM 1642 O O . ALA A 1 220 ? -7.929 36.469 13.198 1.00 37.89 218 ALA A O 1
ATOM 1644 N N . ILE A 1 221 ? -7.693 38.703 13.430 1.00 38.07 219 ILE A N 1
ATOM 1645 C CA . ILE A 1 221 ? -6.919 38.898 12.185 1.00 38.13 219 ILE A CA 1
ATOM 1646 C C . ILE A 1 221 ? -5.557 39.422 12.572 1.00 38.26 219 ILE A C 1
ATOM 1647 O O . ILE A 1 221 ? -5.421 40.485 13.162 1.00 37.79 219 ILE A O 1
ATOM 1652 N N . GLN A 1 222 ? -4.544 38.635 12.266 1.00 38.82 220 GLN A N 1
ATOM 1653 C CA . GLN A 1 222 ? -3.164 38.985 12.614 1.00 39.07 220 GLN A CA 1
ATOM 1654 C C . GLN A 1 222 ? -2.570 39.959 11.601 1.00 38.68 220 GLN A C 1
ATOM 1655 O O . GLN A 1 222 ? -2.764 39.807 10.392 1.00 38.31 220 GLN A O 1
ATOM 1661 N N . ASP A 1 223 ? -1.881 40.968 12.129 1.00 38.25 221 ASP A N 1
ATOM 1662 C CA . ASP A 1 223 ? -1.082 41.921 11.364 1.00 38.09 221 ASP A CA 1
ATOM 1663 C C . ASP A 1 223 ? -1.889 42.839 10.445 1.00 37.92 221 ASP A C 1
ATOM 1664 O O . ASP A 1 223 ? -1.392 43.300 9.406 1.00 37.63 221 ASP A O 1
ATOM 1669 N N . HIS A 1 224 ? -3.135 43.069 10.817 1.00 38.00 222 HIS A N 1
ATOM 1670 C CA . HIS A 1 224 ? -3.988 44.040 10.134 1.00 38.18 222 HIS A CA 1
ATOM 1671 C C . HIS A 1 224 ? -4.494 45.085 11.113 1.00 38.63 222 HIS A C 1
ATOM 1672 O O . HIS A 1 224 ? -5.040 44.753 12.186 1.00 38.61 222 HIS A O 1
ATOM 1679 N N . ASP A 1 225 ? -4.273 46.334 10.730 1.00 38.76 223 ASP A N 1
ATOM 1680 C CA . ASP A 1 225 ? -4.837 47.482 11.422 1.00 39.67 223 ASP A CA 1
ATOM 1681 C C . ASP A 1 225 ? -6.113 47.968 10.700 1.00 38.93 223 ASP A C 1
ATOM 1682 O O . ASP A 1 225 ? -6.112 48.218 9.514 1.00 38.71 223 ASP A O 1
ATOM 1687 N N . ASN A 1 226 ? -7.183 48.114 11.465 1.00 38.69 224 ASN A N 1
ATOM 1688 C CA . ASN A 1 226 ? -8.487 48.531 10.952 1.00 38.29 224 ASN A CA 1
ATOM 1689 C C . ASN A 1 226 ? -9.051 49.808 11.623 1.00 37.96 224 ASN A C 1
ATOM 1690 O O . ASN A 1 226 ? -10.274 50.015 11.681 1.00 38.45 224 ASN A O 1
ATOM 1695 N N . SER A 1 227 ? -8.163 50.669 12.081 1.00 36.86 225 SER A N 1
ATOM 1696 C CA . SER A 1 227 ? -8.534 51.878 12.811 1.00 37.10 225 SER A CA 1
ATOM 1697 C C . SER A 1 227 ? -9.326 52.907 11.980 1.00 37.24 225 SER A C 1
ATOM 1698 O O . SER A 1 227 ? -10.186 53.609 12.520 1.00 36.90 225 SER A O 1
ATOM 1701 N N . TYR A 1 228 ? -8.971 53.022 10.696 1.00 37.10 226 TYR A N 1
ATOM 1702 C CA . TYR A 1 228 ? -9.606 53.934 9.753 1.00 37.05 226 TYR A CA 1
ATOM 1703 C C . TYR A 1 228 ? -10.089 53.140 8.518 1.00 37.26 226 TYR A C 1
ATOM 1704 O O . TYR A 1 228 ? -11.160 52.556 8.562 1.00 37.59 226 TYR A O 1
ATOM 1713 N N . GLY A 1 229 ? -9.337 53.120 7.432 1.00 36.89 227 GLY A N 1
ATOM 1714 C CA . GLY A 1 229 ? -9.665 52.239 6.305 1.00 37.11 227 GLY A CA 1
ATOM 1715 C C . GLY A 1 229 ? -9.446 50.777 6.617 1.00 37.03 227 GLY A C 1
ATOM 1716 O O . GLY A 1 229 ? -8.856 50.405 7.617 1.00 36.78 227 GLY A O 1
ATOM 1717 N N . VAL A 1 230 ? -9.899 49.928 5.713 1.00 37.96 228 VAL A N 1
ATOM 1718 C CA . VAL A 1 230 ? -9.869 48.477 5.949 1.00 37.64 228 VAL A CA 1
ATOM 1719 C C . VAL A 1 230 ? -8.566 47.810 5.519 1.00 37.60 228 VAL A C 1
ATOM 1720 O O . VAL A 1 230 ? -8.134 47.944 4.384 1.00 38.20 228 VAL A O 1
ATOM 1724 N N . GLY A 1 231 ? -7.981 47.047 6.421 1.00 37.71 229 GLY A N 1
ATOM 1725 C CA . GLY A 1 231 ? -7.005 46.011 6.052 1.00 37.68 229 GLY A CA 1
ATOM 1726 C C . GLY A 1 231 ? -5.583 46.469 5.818 1.00 38.14 229 GLY A C 1
ATOM 1727 O O . GLY A 1 231 ? -4.850 45.885 4.988 1.00 37.62 229 GLY A O 1
ATOM 1728 N N . LYS A 1 232 ? -5.149 47.478 6.572 1.00 38.06 230 LYS A N 1
ATOM 1729 C CA . LYS A 1 232 ? -3.757 47.897 6.473 1.00 38.39 230 LYS A CA 1
ATOM 1730 C C . LYS A 1 232 ? -2.907 46.801 7.084 1.00 37.93 230 LYS A C 1
ATOM 1731 O O . LYS A 1 232 ? -3.061 46.480 8.251 1.00 37.36 230 LYS A O 1
ATOM 1737 N N . TYR A 1 233 ? -2.002 46.243 6.280 1.00 37.90 231 TYR A N 1
ATOM 1738 C CA . TYR A 1 233 ? -1.010 45.310 6.797 1.00 37.71 231 TYR A CA 1
ATOM 1739 C C . TYR A 1 233 ? -0.016 46.073 7.640 1.00 38.07 231 TYR A C 1
ATOM 1740 O O . TYR A 1 233 ? 0.601 47.009 7.183 1.00 37.97 231 TYR A O 1
ATOM 1749 N N . ARG A 1 234 ? 0.125 45.661 8.887 1.00 39.13 232 ARG A N 1
ATOM 1750 C CA . ARG A 1 234 ? 1.163 46.184 9.737 1.00 39.05 232 ARG A CA 1
ATOM 1751 C C . ARG A 1 234 ? 1.568 45.098 10.729 1.00 38.50 232 ARG A C 1
ATOM 1752 O O . ARG A 1 234 ? 0.751 44.649 11.540 1.00 37.51 232 ARG A O 1
ATOM 1760 N N . LYS A 1 235 ? 2.847 44.741 10.694 1.00 38.33 233 LYS A N 1
ATOM 1761 C CA . LYS A 1 235 ? 3.397 43.688 11.557 1.00 38.63 233 LYS A CA 1
ATOM 1762 C C . LYS A 1 235 ? 3.232 44.081 13.025 1.00 37.73 233 LYS A C 1
ATOM 1763 O O . LYS A 1 235 ? 3.698 45.116 13.457 1.00 37.11 233 LYS A O 1
ATOM 1769 N N . GLY A 1 236 ? 2.505 43.258 13.763 1.00 37.23 234 GLY A N 1
ATOM 1770 C CA . GLY A 1 236 ? 2.261 43.502 15.190 1.00 36.80 234 GLY A CA 1
ATOM 1771 C C . GLY A 1 236 ? 0.904 44.075 15.506 1.00 36.59 234 GLY A C 1
ATOM 1772 O O . GLY A 1 236 ? 0.522 44.112 16.651 1.00 36.78 234 GLY A O 1
ATOM 1773 N N . ALA A 1 237 ? 0.180 44.529 14.486 1.00 36.30 235 ALA A N 1
ATOM 1774 C CA . ALA A 1 237 ? -1.210 44.946 14.656 1.00 36.23 235 ALA A CA 1
ATOM 1775 C C . ALA A 1 237 ? -2.095 43.690 14.798 1.00 36.76 235 ALA A C 1
ATOM 1776 O O . ALA A 1 237 ? -1.741 42.572 14.348 1.00 36.44 235 ALA A O 1
ATOM 1778 N N . VAL A 1 238 ? -3.225 43.856 15.469 1.00 37.27 236 VAL A N 1
ATOM 1779 C CA . VAL A 1 238 ? -4.199 42.773 15.595 1.00 37.43 236 VAL A CA 1
ATOM 1780 C C . VAL A 1 238 ? -5.616 43.364 15.518 1.00 37.57 236 VAL A C 1
ATOM 1781 O O . VAL A 1 238 ? -5.886 44.465 16.041 1.00 37.48 236 VAL A O 1
ATOM 1785 N N . SER A 1 239 ? -6.503 42.650 14.836 1.00 37.27 237 SER A N 1
ATOM 1786 C CA . SER A 1 239 ? -7.915 43.041 14.782 1.00 37.39 237 SER A CA 1
ATOM 1787 C C . SER A 1 239 ? -8.741 41.866 15.257 1.00 37.38 237 SER A C 1
ATOM 1788 O O . SER A 1 239 ? -8.325 40.723 15.118 1.00 37.12 237 SER A O 1
ATOM 1791 N N . ILE A 1 240 ? -9.880 42.182 15.861 1.00 37.54 238 ILE A N 1
ATOM 1792 C CA . ILE A 1 240 ? -10.909 41.215 16.254 1.00 37.03 238 ILE A CA 1
ATOM 1793 C C . ILE A 1 240 ? -12.125 41.494 15.398 1.00 37.11 238 ILE A C 1
ATOM 1794 O O . ILE A 1 240 ? -12.493 42.641 15.206 1.00 37.03 238 ILE A O 1
ATOM 1799 N N . GLY A 1 241 ? -12.765 40.444 14.914 1.00 37.37 239 GLY A N 1
ATOM 1800 C CA . GLY A 1 241 ? -13.993 40.597 14.126 1.00 37.31 239 GLY A CA 1
ATOM 1801 C C . GLY A 1 241 ? -14.996 39.488 14.303 1.00 37.19 239 GLY A C 1
ATOM 1802 O O . GLY A 1 241 ? -14.748 38.527 14.999 1.00 36.41 239 GLY A O 1
ATOM 1803 N N . VAL A 1 242 ? -16.123 39.641 13.618 1.00 37.47 240 VAL A N 1
ATOM 1804 C CA . VAL A 1 242 ? -17.216 38.692 13.659 1.00 37.26 240 VAL A CA 1
ATOM 1805 C C . VAL A 1 242 ? -17.497 38.176 12.255 1.00 37.69 240 VAL A C 1
ATOM 1806 O O . VAL A 1 242 ? -17.499 38.968 11.287 1.00 38.42 240 VAL A O 1
ATOM 1810 N N . VAL A 1 243 ? -17.705 36.859 12.137 1.00 36.92 241 VAL A N 1
ATOM 1811 C CA . VAL A 1 243 ? -17.993 36.268 10.819 1.00 36.64 241 VAL A CA 1
ATOM 1812 C C . VAL A 1 243 ? -19.464 36.562 10.500 1.00 36.70 241 VAL A C 1
ATOM 1813 O O . VAL A 1 243 ? -20.340 36.287 11.315 1.00 36.48 241 VAL A O 1
ATOM 1817 N 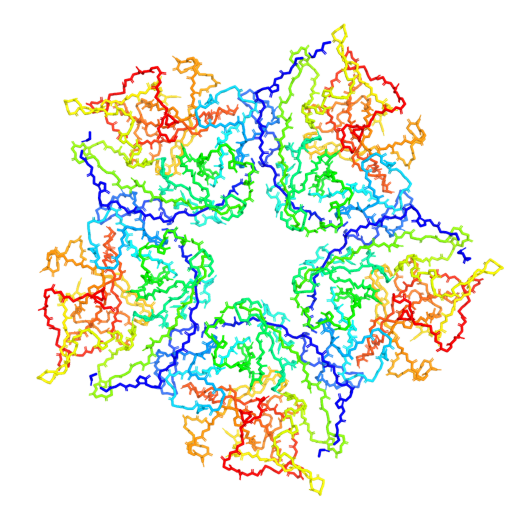N . VAL A 1 244 ? -19.722 37.113 9.317 1.00 36.54 242 VAL A N 1
ATOM 1818 C CA . VAL A 1 244 ? -21.040 37.627 8.976 1.00 36.81 242 VAL A CA 1
ATOM 1819 C C . VAL A 1 244 ? -21.702 37.039 7.725 1.00 37.49 242 VAL A C 1
ATOM 1820 O O . VAL A 1 244 ? -22.925 37.152 7.582 1.00 38.05 242 VAL A O 1
ATOM 1824 N N . HIS A 1 245 ? -20.945 36.418 6.828 1.00 37.44 243 HIS A N 1
ATOM 1825 C CA . HIS A 1 245 ? -21.575 35.730 5.695 1.00 37.49 243 HIS A CA 1
ATOM 1826 C C . HIS A 1 245 ? -20.843 34.455 5.290 1.00 37.71 243 HIS A C 1
ATOM 1827 O O . HIS A 1 245 ? -19.748 34.194 5.758 1.00 37.63 243 HIS A O 1
ATOM 1834 N N . SER A 1 246 ? -21.455 33.704 4.385 1.00 37.89 244 SER A N 1
ATOM 1835 C CA . SER A 1 246 ? -21.031 32.359 4.057 1.00 38.90 244 SER A CA 1
ATOM 1836 C C . SER A 1 246 ? -19.836 32.344 3.118 1.00 38.69 244 SER A C 1
ATOM 1837 O O . SER A 1 246 ? -19.482 33.354 2.522 1.00 38.21 244 SER A O 1
ATOM 1840 N N . ALA A 1 247 ? -19.255 31.157 2.977 1.00 38.76 245 ALA A N 1
ATOM 1841 C CA . ALA A 1 247 ? -18.155 30.891 2.031 1.00 38.42 245 ALA A CA 1
ATOM 1842 C C . ALA A 1 247 ? -18.561 31.258 0.596 1.00 38.96 245 ALA A C 1
ATOM 1843 O O . ALA A 1 247 ? -19.752 31.362 0.259 1.00 38.13 245 ALA A O 1
ATOM 1845 N N . CYS A 1 248 ? -17.536 31.480 -0.229 1.00 39.16 246 CYS A N 1
ATOM 1846 C CA . CYS A 1 248 ? -17.708 32.048 -1.548 1.00 39.11 246 CYS A CA 1
ATOM 1847 C C . CYS A 1 248 ? -16.886 31.255 -2.549 1.00 38.87 246 CYS A C 1
ATOM 1848 O O . CYS A 1 248 ? -15.898 30.632 -2.192 1.00 39.36 246 CYS A O 1
ATOM 1851 N N . VAL A 1 249 ? -17.280 31.291 -3.811 1.00 38.25 247 VAL A N 1
ATOM 1852 C CA . VAL A 1 249 ? -16.648 30.441 -4.831 1.00 37.34 247 VAL A CA 1
ATOM 1853 C C . VAL A 1 249 ? -15.588 31.159 -5.715 1.00 37.69 247 VAL A C 1
ATOM 1854 O O . VAL A 1 249 ? -14.750 30.524 -6.333 1.00 37.48 247 VAL A O 1
ATOM 1858 N N . SER A 1 250 ? -15.600 32.483 -5.725 1.00 38.17 248 SER A N 1
ATOM 1859 C CA . SER A 1 250 ? -14.733 33.266 -6.588 1.00 38.69 248 SER A CA 1
ATOM 1860 C C . SER A 1 250 ? -13.424 33.653 -5.921 1.00 38.94 248 SER A C 1
ATOM 1861 O O . SER A 1 250 ? -13.359 33.852 -4.708 1.00 39.29 248 SER A O 1
ATOM 1864 N N . ALA A 1 251 ? -12.400 33.813 -6.752 1.00 38.74 249 ALA A N 1
ATOM 1865 C CA . ALA A 1 251 ? -11.059 34.206 -6.305 1.00 38.79 249 ALA A CA 1
ATOM 1866 C C . ALA A 1 251 ? -11.116 35.492 -5.446 1.00 38.93 249 ALA A C 1
ATOM 1867 O O . ALA A 1 251 ? -11.732 36.497 -5.834 1.00 38.71 249 ALA A O 1
ATOM 1869 N N . GLY A 1 252 ? -10.510 35.444 -4.264 1.00 38.84 250 GLY A N 1
ATOM 1870 C CA . GLY A 1 252 ? -10.424 36.631 -3.395 1.00 38.83 250 GLY A CA 1
ATOM 1871 C C . GLY A 1 252 ? -11.568 36.788 -2.401 1.00 39.11 250 GLY A C 1
ATOM 1872 O O . GLY A 1 252 ? -11.604 37.728 -1.598 1.00 39.09 250 GLY A O 1
ATOM 1873 N N . HIS A 1 253 ? -12.513 35.858 -2.452 1.00 39.12 251 HIS A N 1
ATOM 1874 C CA . HIS A 1 253 ? -13.683 35.926 -1.598 1.00 38.90 251 HIS A CA 1
ATOM 1875 C C . HIS A 1 253 ? -13.771 34.762 -0.627 1.00 38.64 251 HIS A C 1
ATOM 1876 O O . HIS A 1 253 ? -13.133 33.769 -0.789 1.00 38.20 251 HIS A O 1
ATOM 1883 N N . GLY A 1 254 ? -14.583 34.940 0.397 1.00 38.49 252 GLY A N 1
ATOM 1884 C CA . GLY A 1 254 ? -14.766 33.941 1.434 1.00 38.11 252 GLY A CA 1
ATOM 1885 C C . GLY A 1 254 ? -15.607 34.525 2.554 1.00 37.93 252 GLY A C 1
ATOM 1886 O O . GLY A 1 254 ? -16.119 35.632 2.430 1.00 38.18 252 GLY A O 1
ATOM 1887 N N . PRO A 1 255 ? -15.772 33.781 3.652 1.00 37.29 253 PRO A N 1
ATOM 1888 C CA . PRO A 1 255 ? -16.591 34.321 4.717 1.00 37.49 253 PRO A CA 1
ATOM 1889 C C . PRO A 1 255 ? -16.192 35.718 5.134 1.00 37.02 253 PRO A C 1
ATOM 1890 O O . PRO A 1 255 ? -15.025 36.007 5.317 1.00 36.69 253 PRO A O 1
ATOM 1894 N N . GLY A 1 256 ? -17.195 36.567 5.272 1.00 37.35 254 GLY A N 1
ATOM 1895 C CA . GLY A 1 256 ? -16.995 37.975 5.610 1.00 37.68 254 GLY A CA 1
ATOM 1896 C C . GLY A 1 256 ? -16.758 38.194 7.078 1.00 37.06 254 GLY A C 1
ATOM 1897 O O . GLY A 1 256 ? -17.271 37.454 7.895 1.00 36.87 254 GLY A O 1
ATOM 1898 N N . VAL A 1 257 ? -15.963 39.221 7.374 1.00 37.21 255 VAL A N 1
ATOM 1899 C CA . VAL A 1 257 ? -15.654 39.624 8.738 1.00 36.70 255 VAL A CA 1
ATOM 1900 C C . VAL A 1 257 ? -15.907 41.112 8.946 1.00 36.78 255 VAL A C 1
ATOM 1901 O O . VAL A 1 257 ? -15.432 41.940 8.194 1.00 36.44 255 VAL A O 1
ATOM 1905 N N . VAL A 1 258 ? -16.689 41.441 9.971 1.00 37.36 256 VAL A N 1
ATOM 1906 C CA . VAL A 1 258 ? -16.850 42.834 10.416 1.00 36.80 256 VAL A CA 1
ATOM 1907 C C . VAL A 1 258 ? -15.959 43.035 11.647 1.00 37.09 256 VAL A C 1
ATOM 1908 O O . VAL A 1 258 ? -16.067 42.322 12.632 1.00 37.21 256 VAL A O 1
ATOM 1912 N N . VAL A 1 259 ? -15.080 44.028 11.580 1.00 37.41 257 VAL A N 1
ATOM 1913 C CA . VAL A 1 259 ? -14.152 44.310 12.666 1.00 37.34 257 VAL A CA 1
ATOM 1914 C C . VAL A 1 259 ? -14.900 44.971 13.817 1.00 37.47 257 VAL A C 1
ATOM 1915 O O . VAL A 1 259 ? -15.669 45.894 13.598 1.00 37.38 257 VAL A O 1
ATOM 1919 N N . ILE A 1 260 ? -14.640 44.503 15.032 1.00 37.27 258 ILE A N 1
ATOM 1920 C CA . ILE A 1 260 ? -15.187 45.125 16.254 1.00 37.63 258 ILE A CA 1
ATOM 1921 C C . ILE A 1 260 ? -14.105 45.754 17.174 1.00 37.93 258 ILE A C 1
ATOM 1922 O O . ILE A 1 260 ? -14.413 46.570 18.048 1.00 37.13 258 ILE A O 1
ATOM 1935 N N . THR A 1 262 ? -9.570 46.863 17.194 1.00 38.34 260 THR A N 1
ATOM 1936 C CA . THR A 1 262 ? -8.292 46.930 16.541 1.00 38.04 260 THR A CA 1
ATOM 1937 C C . THR A 1 262 ? -7.275 47.697 17.359 1.00 37.92 260 THR A C 1
ATOM 1938 O O . THR A 1 262 ? -7.586 48.684 18.016 1.00 37.18 260 THR A O 1
ATOM 1942 N N . GLY A 1 263 ? -6.051 47.215 17.330 1.00 38.30 261 GLY A N 1
ATOM 1943 C CA . GLY A 1 263 ? -4.914 47.903 17.991 1.00 38.35 261 GLY A CA 1
ATOM 1944 C C . GLY A 1 263 ? -3.648 47.068 17.881 1.00 38.97 261 GLY A C 1
ATOM 1945 O O . GLY A 1 263 ? -3.447 46.326 16.923 1.00 38.93 261 GLY A O 1
ATOM 1946 N N . ASP A 1 264 ? -2.811 47.161 18.897 1.00 39.94 262 ASP A N 1
ATOM 1947 C CA . ASP A 1 264 ? -1.495 46.505 18.908 1.00 40.65 262 ASP A CA 1
ATOM 1948 C C . ASP A 1 264 ? -1.489 45.158 19.671 1.00 40.42 262 ASP A C 1
ATOM 1949 O O . ASP A 1 264 ? -2.237 44.979 20.643 1.00 39.58 262 ASP A O 1
ATOM 1954 N N . GLU A 1 265 ? -0.638 44.235 19.209 1.00 40.68 263 GLU A N 1
ATOM 1955 C CA . GLU A 1 265 ? -0.431 42.923 19.856 1.00 41.38 263 GLU A CA 1
ATOM 1956 C C . GLU A 1 265 ? 0.035 43.015 21.306 1.00 41.27 263 GLU A C 1
ATOM 1957 O O . GLU A 1 265 ? -0.190 42.091 22.071 1.00 41.76 263 GLU A O 1
ATOM 1963 N N . SER A 1 266 ? 0.666 44.127 21.670 1.00 41.09 264 SER A N 1
ATOM 1964 C CA . SER A 1 266 ? 1.054 44.395 23.057 1.00 41.37 264 SER A CA 1
ATOM 1965 C C . SER A 1 266 ? -0.123 44.666 23.985 1.00 41.69 264 SER A C 1
ATOM 1966 O O . SER A 1 266 ? 0.037 44.641 25.210 1.00 42.00 264 SER A O 1
ATOM 1969 N N . LYS A 1 267 ? -1.290 44.928 23.409 1.00 41.83 265 LYS A N 1
ATOM 1970 C CA . LYS A 1 267 ? -2.472 45.329 24.171 1.00 41.77 265 LYS A CA 1
ATOM 1971 C C . LYS A 1 267 ? -3.655 44.382 24.027 1.00 41.27 265 LYS A C 1
ATOM 1972 O O . LYS A 1 267 ? -4.470 44.258 24.937 1.00 41.21 265 LYS A O 1
ATOM 1978 N N . ILE A 1 268 ? -3.750 43.725 22.877 1.00 40.64 266 ILE A N 1
ATOM 1979 C CA . ILE A 1 268 ? -4.852 42.800 22.581 1.00 40.08 266 ILE A CA 1
ATOM 1980 C C . ILE A 1 268 ? -4.280 41.387 22.483 1.00 40.11 266 ILE A C 1
ATOM 1981 O O . ILE A 1 268 ? -3.387 41.141 21.674 1.00 40.29 266 ILE A O 1
ATOM 1986 N N . LEU A 1 269 ? -4.774 40.482 23.324 1.00 39.94 267 LEU A N 1
ATOM 1987 C CA . LEU A 1 269 ? -4.292 39.105 23.373 1.00 39.61 267 LEU A CA 1
ATOM 1988 C C . LEU A 1 269 ? -5.415 38.176 23.017 1.00 39.74 267 LEU A C 1
ATOM 1989 O O . LEU A 1 269 ? -6.201 37.822 23.880 1.00 39.04 267 LEU A O 1
ATOM 1994 N N . PRO A 1 270 ? -5.519 37.806 21.728 1.00 40.63 268 PRO A N 1
ATOM 1995 C CA . PRO A 1 270 ? -6.531 36.830 21.340 1.00 41.17 268 PRO A CA 1
ATOM 1996 C C . PRO A 1 270 ? -6.165 35.455 21.924 1.00 41.53 268 PRO A C 1
ATOM 1997 O O . PRO A 1 270 ? -4.990 35.062 21.910 1.00 41.50 268 PRO A O 1
ATOM 2001 N N . GLU A 1 271 ? -7.170 34.768 22.457 1.00 41.97 269 GLU A N 1
ATOM 2002 C CA . GLU A 1 271 ? -6.979 33.480 23.061 1.00 42.87 269 GLU A CA 1
ATOM 2003 C C . GLU A 1 271 ? -7.987 32.494 22.506 1.00 43.24 269 GLU A C 1
ATOM 2004 O O . GLU A 1 271 ? -9.199 32.682 22.588 1.00 43.22 269 GLU A O 1
ATOM 2010 N N . GLU A 1 272 ? -7.434 31.439 21.926 1.00 43.64 270 GLU A N 1
ATOM 2011 C CA . GLU A 1 272 ? -8.156 30.469 21.110 1.00 44.30 270 GLU A CA 1
ATOM 2012 C C . GLU A 1 272 ? -8.994 29.598 22.008 1.00 43.11 270 GLU A C 1
ATOM 2013 O O . GLU A 1 272 ? -8.481 28.993 22.910 1.00 43.14 270 GLU A O 1
ATOM 2019 N N . VAL A 1 273 ? -10.291 29.570 21.769 1.00 42.77 271 VAL A N 1
ATOM 2020 C CA . VAL A 1 273 ? -11.211 28.701 22.505 1.00 42.50 271 VAL A CA 1
ATOM 2021 C C . VAL A 1 273 ? -11.983 27.837 21.514 1.00 42.65 271 VAL A C 1
ATOM 2022 O O . VAL A 1 273 ? -11.917 28.039 20.293 1.00 41.76 271 VAL A O 1
ATOM 2026 N N . GLU A 1 274 ? -12.694 26.871 22.069 1.00 42.87 272 GLU A N 1
ATOM 2027 C CA . GLU A 1 274 ? -13.531 25.958 21.293 1.00 43.91 272 GLU A CA 1
ATOM 2028 C C . GLU A 1 274 ? -14.714 26.666 20.643 1.00 43.37 272 GLU A C 1
ATOM 2029 O O . GLU A 1 274 ? -15.038 26.437 19.482 1.00 43.22 272 GLU A O 1
ATOM 2035 N N . ARG A 1 275 ? -15.336 27.545 21.410 1.00 42.92 273 ARG A N 1
ATOM 2036 C CA . ARG A 1 275 ? -16.531 28.241 20.972 1.00 42.84 273 ARG A CA 1
ATOM 2037 C C . ARG A 1 275 ? -16.523 29.717 21.392 1.00 41.57 273 ARG A C 1
ATOM 2038 O O . ARG A 1 275 ? -16.321 30.057 22.547 1.00 40.83 273 ARG A O 1
ATOM 2046 N N . ALA A 1 276 ? -16.747 30.583 20.416 1.00 40.63 274 ALA A N 1
ATOM 2047 C CA . ALA A 1 276 ? -16.965 32.025 20.666 1.00 40.10 274 ALA A CA 1
ATOM 2048 C C . ALA A 1 276 ? -17.818 32.547 19.507 1.00 39.47 274 ALA A C 1
ATOM 2049 O O . ALA A 1 276 ? -17.325 32.852 18.415 1.00 38.66 274 ALA A O 1
ATOM 2051 N N . ASN A 1 277 ? -19.112 32.592 19.773 1.00 39.06 275 ASN A N 1
ATOM 2052 C CA . ASN A 1 277 ? -20.119 32.847 18.736 1.00 39.25 275 ASN A CA 1
ATOM 2053 C C . ASN A 1 277 ? -21.240 33.701 19.280 1.00 39.08 275 ASN A C 1
ATOM 2054 O O . ASN A 1 277 ? -21.775 33.419 20.344 1.00 38.99 275 ASN A O 1
ATOM 2059 N N . ILE A 1 278 ? -21.588 34.741 18.546 1.00 39.68 276 ILE A N 1
ATOM 2060 C CA . ILE A 1 278 ? -22.553 35.728 19.046 1.00 40.11 276 ILE A CA 1
ATOM 2061 C C . ILE A 1 278 ? -23.958 35.159 19.175 1.00 41.44 276 ILE A C 1
ATOM 2062 O O . ILE A 1 278 ? -24.763 35.686 19.939 1.00 40.92 276 ILE A O 1
ATOM 2067 N N . SER A 1 279 ? -24.234 34.069 18.460 1.00 42.52 277 SER A N 1
ATOM 2068 C CA . SER A 1 279 ? -25.544 33.426 18.525 1.00 44.01 277 SER A CA 1
ATOM 2069 C C . SER A 1 279 ? -25.859 32.974 19.952 1.00 46.13 277 SER A C 1
ATOM 2070 O O . SER A 1 279 ? -27.027 32.910 20.358 1.00 46.31 277 SER A O 1
ATOM 2073 N N . ASP A 1 280 ? -24.820 32.699 20.730 1.00 48.46 278 ASP A N 1
ATOM 2074 C CA . ASP A 1 280 ? -25.018 32.364 22.149 1.00 50.12 278 ASP A CA 1
ATOM 2075 C C . ASP A 1 280 ? -25.650 33.465 22.954 1.00 51.91 278 ASP A C 1
ATOM 2076 O O . ASP A 1 280 ? -26.208 33.182 23.995 1.00 52.32 278 ASP A O 1
ATOM 2081 N N . TYR A 1 281 ? -25.541 34.712 22.504 1.00 53.88 279 TYR A N 1
ATOM 2082 C CA . TYR A 1 281 ? -26.062 35.861 23.284 1.00 55.30 279 TYR A CA 1
ATOM 2083 C C . TYR A 1 281 ? -27.158 36.600 22.539 1.00 56.32 279 TYR A C 1
ATOM 2084 O O . TYR A 1 281 ? -27.332 37.781 22.828 1.00 57.35 279 TYR A O 1
ATOM 2093 N N . LEU A 1 282 ? -27.870 35.892 21.621 1.00 55.96 280 LEU A N 1
ATOM 2094 C CA . LEU A 1 282 ? -28.729 36.448 20.486 1.00 56.02 280 LEU A CA 1
ATOM 2095 C C . LEU A 1 282 ? -29.843 35.536 19.809 1.00 55.88 280 LEU A C 1
ATOM 2096 O O . LEU A 1 282 ? -30.767 36.060 19.159 1.00 56.15 280 LEU A O 1
ATOM 2101 N N . VAL A 1 283 ? -29.734 34.207 19.898 1.00 55.08 281 VAL A N 1
ATOM 2102 C CA . VAL A 1 283 ? -30.747 33.302 19.325 1.00 54.36 281 VAL A CA 1
ATOM 2103 C C . VAL A 1 283 ? -31.597 32.589 20.413 1.00 54.36 281 VAL A C 1
ATOM 2104 O O . VAL A 1 283 ? -31.069 32.050 21.389 1.00 53.63 281 VAL A O 1
ATOM 2108 N N . HIS B 1 2 ? -47.912 91.021 29.009 1.00 61.58 0 HIS B N 1
ATOM 2109 C CA . HIS B 1 2 ? -48.681 90.939 27.716 1.00 61.66 0 HIS B CA 1
ATOM 2110 C C . HIS B 1 2 ? -48.422 92.125 26.785 1.00 61.12 0 HIS B C 1
ATOM 2111 O O . HIS B 1 2 ? -49.133 93.134 26.783 1.00 62.64 0 HIS B O 1
ATOM 2121 N N . ARG B 1 4 ? -48.571 94.214 23.310 1.00 51.70 2 ARG B N 1
ATOM 2122 C CA . ARG B 1 4 ? -49.519 94.377 22.196 1.00 49.72 2 ARG B CA 1
ATOM 2123 C C . ARG B 1 4 ? -48.936 93.801 20.926 1.00 47.40 2 ARG B C 1
ATOM 2124 O O . ARG B 1 4 ? -47.868 94.227 20.476 1.00 46.81 2 ARG B O 1
ATOM 2132 N N . THR B 1 5 ? -49.629 92.849 20.329 1.00 45.21 3 THR B N 1
ATOM 2133 C CA . THR B 1 5 ? -49.182 92.283 19.032 1.00 43.62 3 THR B CA 1
ATOM 2134 C C . THR B 1 5 ? -50.296 92.282 18.014 1.00 42.75 3 THR B C 1
ATOM 2135 O O . THR B 1 5 ? -51.425 92.615 18.325 1.00 41.82 3 THR B O 1
ATOM 2139 N N . ASN B 1 6 ? -49.955 91.910 16.788 1.00 42.54 4 ASN B N 1
ATOM 2140 C CA . ASN B 1 6 ? -50.950 91.696 15.690 1.00 42.40 4 ASN B CA 1
ATOM 2141 C C . ASN B 1 6 ? -51.399 90.245 15.589 1.00 43.14 4 ASN B C 1
ATOM 2142 O O . ASN B 1 6 ? -51.809 89.780 14.537 1.00 43.01 4 ASN B O 1
ATOM 2147 N N . LYS B 1 7 ? -51.282 89.523 16.686 1.00 44.22 5 LYS B N 1
ATOM 2148 C CA . LYS B 1 7 ? -51.599 88.097 16.761 1.00 45.78 5 LYS B CA 1
ATOM 2149 C C . LYS B 1 7 ? -52.880 87.697 16.019 1.00 45.82 5 LYS B C 1
ATOM 2150 O O . LYS B 1 7 ? -52.921 86.657 15.350 1.00 46.09 5 LYS B O 1
ATOM 2156 N N . ASP B 1 8 ? -53.908 88.525 16.095 1.00 46.01 6 ASP B N 1
ATOM 2157 C CA . ASP B 1 8 ? -55.189 88.206 15.440 1.00 46.68 6 ASP B CA 1
ATOM 2158 C C . ASP B 1 8 ? -55.160 88.311 13.902 1.00 45.95 6 ASP B C 1
ATOM 2159 O O . ASP B 1 8 ? -56.056 87.796 13.242 1.00 46.81 6 ASP B O 1
ATOM 2164 N N A ARG B 1 9 ? -54.152 89.010 13.362 0.50 44.67 7 ARG B N 1
ATOM 2165 N N B ARG B 1 9 ? -54.146 88.956 13.345 0.50 44.99 7 ARG B N 1
ATOM 2166 C CA A ARG B 1 9 ? -53.947 89.154 11.907 0.50 43.53 7 ARG B CA 1
ATOM 2167 C CA B ARG B 1 9 ? -54.055 89.089 11.901 0.50 44.12 7 ARG B CA 1
ATOM 2168 C C A ARG B 1 9 ? -53.248 87.931 11.299 0.50 42.75 7 ARG B C 1
ATOM 2169 C C B ARG B 1 9 ? -53.175 87.980 11.299 0.50 43.08 7 ARG B C 1
ATOM 2170 O O A ARG B 1 9 ? -53.245 87.732 10.088 0.50 42.76 7 ARG B O 1
ATOM 2171 O O B ARG B 1 9 ? -52.983 87.896 10.091 0.50 43.08 7 ARG B O 1
ATOM 2186 N N . LEU B 1 10 ? -52.673 87.108 12.156 1.00 41.44 8 LEU B N 1
ATOM 2187 C CA . LEU B 1 10 ? -51.775 86.068 11.739 1.00 40.65 8 LEU B CA 1
ATOM 2188 C C . LEU B 1 10 ? -52.510 84.877 11.098 1.00 39.88 8 LEU B C 1
ATOM 2189 O O . LEU B 1 10 ? -53.628 84.531 11.496 1.00 39.84 8 LEU B O 1
ATOM 2194 N N . VAL B 1 11 ? -51.887 84.287 10.085 1.00 39.37 9 VAL B N 1
ATOM 2195 C CA . VAL B 1 11 ? -52.487 83.173 9.332 1.00 38.91 9 VAL B CA 1
ATOM 2196 C C . VAL B 1 11 ? -51.883 81.875 9.830 1.00 39.09 9 VAL B C 1
ATOM 2197 O O . VAL B 1 11 ? -50.673 81.771 9.949 1.00 38.76 9 VAL B O 1
ATOM 2201 N N . ARG B 1 12 ? -52.756 80.914 10.144 1.00 39.03 10 ARG B N 1
ATOM 2202 C CA . ARG B 1 12 ? -52.365 79.584 10.600 1.00 39.43 10 ARG B CA 1
ATOM 2203 C C . ARG B 1 12 ? -52.620 78.595 9.463 1.00 38.74 10 ARG B C 1
ATOM 2204 O O . ARG B 1 12 ? -53.724 78.523 8.930 1.00 38.39 10 ARG B O 1
ATOM 2212 N N . ILE B 1 13 ? -51.601 77.823 9.120 1.00 37.53 11 ILE B N 1
ATOM 2213 C CA . ILE B 1 13 ? -51.649 77.016 7.922 1.00 37.52 11 ILE B CA 1
ATOM 2214 C C . ILE B 1 13 ? -50.951 75.645 8.091 1.00 37.65 11 ILE B C 1
ATOM 2215 O O . ILE B 1 13 ? -50.033 75.493 8.905 1.00 37.85 11 ILE B O 1
ATOM 2220 N N . SER B 1 14 ? -51.423 74.649 7.345 1.00 37.41 12 SER B N 1
ATOM 2221 C CA . SER B 1 14 ? -50.838 73.300 7.385 1.00 37.35 12 SER B CA 1
ATOM 2222 C C . SER B 1 14 ? -49.473 73.225 6.697 1.00 37.51 12 SER B C 1
ATOM 2223 O O . SER B 1 14 ? -49.336 73.519 5.511 1.00 37.40 12 SER B O 1
ATOM 2226 N N . VAL B 1 15 ? -48.467 72.829 7.450 1.00 37.92 13 VAL B N 1
ATOM 2227 C CA . VAL B 1 15 ? -47.144 72.602 6.899 1.00 38.68 13 VAL B CA 1
ATOM 2228 C C . VAL B 1 15 ? -46.812 71.149 7.096 1.00 39.20 13 VAL B C 1
ATOM 2229 O O . VAL B 1 15 ? -46.774 70.662 8.231 1.00 39.16 13 VAL B O 1
ATOM 2233 N N . VAL B 1 16 ? -46.576 70.453 5.983 1.00 39.05 14 VAL B N 1
ATOM 2234 C CA . VAL B 1 16 ? -46.323 69.023 6.048 1.00 38.87 14 VAL B CA 1
ATOM 2235 C C . VAL B 1 16 ? -44.880 68.577 5.763 1.00 38.38 14 VAL B C 1
ATOM 2236 O O . VAL B 1 16 ? -44.105 69.227 5.046 1.00 37.97 14 VAL B O 1
ATOM 2240 N N . GLY B 1 17 ? -44.558 67.457 6.384 1.00 37.36 15 GLY B N 1
ATOM 2241 C CA . GLY B 1 17 ? -43.318 66.792 6.156 1.00 37.26 15 GLY B CA 1
ATOM 2242 C C . GLY B 1 17 ? -43.430 65.326 6.517 1.00 36.60 15 GLY B C 1
ATOM 2243 O O . GLY B 1 17 ? -44.511 64.791 6.684 1.00 36.21 15 GLY B O 1
ATOM 2244 N N . GLU B 1 18 ? -42.282 64.700 6.676 1.00 35.99 16 GLU B N 1
ATOM 2245 C CA . GLU B 1 18 ? -42.214 63.313 7.092 1.00 35.91 16 GLU B CA 1
ATOM 2246 C C . GLU B 1 18 ? -41.003 63.125 7.964 1.00 35.46 16 GLU B C 1
ATOM 2247 O O . GLU B 1 18 ? -40.064 63.916 7.914 1.00 35.94 16 GLU B O 1
ATOM 2253 N N . ILE B 1 19 ? -40.992 62.066 8.746 1.00 34.80 17 ILE B N 1
ATOM 2254 C CA . ILE B 1 19 ? -39.837 61.824 9.592 1.00 34.67 17 ILE B CA 1
ATOM 2255 C C . ILE B 1 19 ? -38.648 61.475 8.694 1.00 35.21 17 ILE B C 1
ATOM 2256 O O . ILE B 1 19 ? -38.742 60.584 7.805 1.00 35.81 17 ILE B O 1
ATOM 2261 N N . ALA B 1 20 ? -37.571 62.217 8.913 1.00 34.69 18 ALA B N 1
ATOM 2262 C CA . ALA B 1 20 ? -36.382 62.140 8.117 1.00 35.19 18 ALA B CA 1
ATOM 2263 C C . ALA B 1 20 ? -35.511 60.974 8.605 1.00 35.64 18 ALA B C 1
ATOM 2264 O O . ALA B 1 20 ? -35.441 60.677 9.801 1.00 35.73 18 ALA B O 1
ATOM 2266 N N . PRO B 1 21 ? -34.783 60.345 7.678 1.00 36.26 19 PRO B N 1
ATOM 2267 C CA . PRO B 1 21 ? -33.858 59.311 8.124 1.00 36.34 19 PRO B CA 1
ATOM 2268 C C . PRO B 1 21 ? -32.652 59.972 8.744 1.00 36.17 19 PRO B C 1
ATOM 2269 O O . PRO B 1 21 ? -32.460 61.178 8.566 1.00 36.15 19 PRO B O 1
ATOM 2273 N N . ALA B 1 22 ? -31.877 59.199 9.507 1.00 36.33 20 ALA B N 1
ATOM 2274 C CA . ALA B 1 22 ? -30.533 59.586 9.886 1.00 36.32 20 ALA B CA 1
ATOM 2275 C C . ALA B 1 22 ? -29.785 59.814 8.588 1.00 37.37 20 ALA B C 1
ATOM 2276 O O . ALA B 1 22 ? -29.901 59.023 7.663 1.00 37.72 20 ALA B O 1
ATOM 2278 N N . LYS B 1 23 ? -29.025 60.899 8.505 1.00 38.58 21 LYS B N 1
ATOM 2279 C CA . LYS B 1 23 ? -28.309 61.230 7.257 1.00 39.74 21 LYS B CA 1
ATOM 2280 C C . LYS B 1 23 ? -26.817 61.387 7.502 1.00 40.46 21 LYS B C 1
ATOM 2281 O O . LYS B 1 23 ? -26.390 62.027 8.468 1.00 40.25 21 LYS B O 1
ATOM 2295 N N . ARG B 1 25 ? -23.364 61.816 4.747 1.00 42.82 23 ARG B N 1
ATOM 2296 C CA . ARG B 1 25 ? -22.740 61.783 3.396 1.00 43.86 23 ARG B CA 1
ATOM 2297 C C . ARG B 1 25 ? -21.389 61.085 3.373 1.00 41.92 23 ARG B C 1
ATOM 2298 O O . ARG B 1 25 ? -20.845 60.863 2.324 1.00 42.18 23 ARG B O 1
ATOM 2306 N N . SER B 1 26 ? -20.861 60.762 4.541 1.00 40.58 24 SER B N 1
ATOM 2307 C CA . SER B 1 26 ? -19.609 60.037 4.671 1.00 39.63 24 SER B CA 1
ATOM 2308 C C . SER B 1 26 ? -19.682 59.356 5.997 1.00 39.05 24 SER B C 1
ATOM 2309 O O . SER B 1 26 ? -20.343 59.866 6.870 1.00 38.49 24 SER B O 1
ATOM 2312 N N . PRO B 1 27 ? -18.978 58.220 6.167 1.00 38.97 25 PRO B N 1
ATOM 2313 C CA . PRO B 1 27 ? -18.892 57.648 7.515 1.00 38.50 25 PRO B CA 1
ATOM 2314 C C . PRO B 1 27 ? -18.158 58.586 8.459 1.00 38.17 25 PRO B C 1
ATOM 2315 O O . PRO B 1 27 ? -18.408 58.587 9.652 1.00 38.23 25 PRO B O 1
ATOM 2319 N N . TYR B 1 28 ? -17.245 59.374 7.902 1.00 38.09 26 TYR B N 1
ATOM 2320 C CA . TYR B 1 28 ? -16.341 60.218 8.701 1.00 38.15 26 TYR B CA 1
ATOM 2321 C C . TYR B 1 28 ? -16.864 61.631 8.882 1.00 38.29 26 TYR B C 1
ATOM 2322 O O . TYR B 1 28 ? -17.437 62.202 7.985 1.00 38.50 26 TYR B O 1
ATOM 2331 N N . SER B 1 29 ? -16.664 62.155 10.078 1.00 38.66 27 SER B N 1
ATOM 2332 C CA . SER B 1 29 ? -16.748 63.595 10.368 1.00 38.49 27 SER B CA 1
ATOM 2333 C C . SER B 1 29 ? -15.313 64.126 10.577 1.00 38.29 27 SER B C 1
ATOM 2334 O O . SER B 1 29 ? -14.538 63.527 11.294 1.00 37.67 27 SER B O 1
ATOM 2337 N N . VAL B 1 30 ? -14.985 65.235 9.920 1.00 38.33 28 VAL B N 1
ATOM 2338 C CA . VAL B 1 30 ? -13.682 65.866 9.981 1.00 37.95 28 VAL B CA 1
ATOM 2339 C C . VAL B 1 30 ? -13.640 66.896 11.100 1.00 38.19 28 VAL B C 1
ATOM 2340 O O . VAL B 1 30 ? -14.499 67.778 11.187 1.00 38.83 28 VAL B O 1
ATOM 2344 N N . THR B 1 31 ? -12.649 66.775 11.972 1.00 38.24 29 THR B N 1
ATOM 2345 C CA . THR B 1 31 ? -12.535 67.672 13.120 1.00 38.18 29 THR B CA 1
ATOM 2346 C C . THR B 1 31 ? -11.766 68.939 12.759 1.00 38.82 29 THR B C 1
ATOM 2347 O O . THR B 1 31 ? -11.240 69.089 11.638 1.00 38.48 29 THR B O 1
ATOM 2351 N N . THR B 1 32 ? -11.738 69.858 13.718 1.00 39.36 30 THR B N 1
ATOM 2352 C CA . THR B 1 32 ? -10.990 71.106 13.607 1.00 39.85 30 THR B CA 1
ATOM 2353 C C . THR B 1 32 ? -9.464 70.849 13.589 1.00 39.83 30 THR B C 1
ATOM 2354 O O . THR B 1 32 ? -8.698 71.635 13.046 1.00 40.43 30 THR B O 1
ATOM 2358 N N . GLU B 1 33 ? -9.059 69.712 14.131 1.00 39.72 31 GLU B N 1
ATOM 2359 C CA . GLU B 1 33 ? -7.685 69.250 14.109 1.00 39.96 31 GLU B CA 1
ATOM 2360 C C . GLU B 1 33 ? -7.286 68.462 12.833 1.00 38.72 31 GLU B C 1
ATOM 2361 O O . GLU B 1 33 ? -6.172 67.960 12.730 1.00 38.30 31 GLU B O 1
ATOM 2367 N N . GLY B 1 34 ? -8.209 68.321 11.896 1.00 38.02 32 GLY B N 1
ATOM 2368 C CA . GLY B 1 34 ? -7.953 67.596 10.645 1.00 37.56 32 GLY B CA 1
ATOM 2369 C C . GLY B 1 34 ? -7.873 66.088 10.784 1.00 37.01 32 GLY B C 1
ATOM 2370 O O . GLY B 1 34 ? -7.162 65.406 10.043 1.00 36.48 32 GLY B O 1
ATOM 2371 N N . THR B 1 35 ? -8.596 65.574 11.758 1.00 36.87 33 THR B N 1
ATOM 2372 C CA . THR B 1 35 ? -8.685 64.147 11.998 1.00 36.96 33 THR B CA 1
ATOM 2373 C C . THR B 1 35 ? -10.109 63.698 11.711 1.00 37.12 33 THR B C 1
ATOM 2374 O O . THR B 1 35 ? -11.007 64.545 11.525 1.00 37.56 33 THR B O 1
ATOM 2378 N N . VAL B 1 36 ? -10.308 62.388 11.610 1.00 36.35 34 VAL B N 1
ATOM 2379 C CA . VAL B 1 36 ? -11.601 61.857 11.268 1.00 36.41 34 VAL B CA 1
ATOM 2380 C C . VAL B 1 36 ? -12.149 61.022 12.410 1.00 36.67 34 VAL B C 1
ATOM 2381 O O . VAL B 1 36 ? -11.414 60.375 13.113 1.00 35.78 34 VAL B O 1
ATOM 2385 N N . ARG B 1 37 ? -13.461 61.103 12.570 1.00 37.46 35 ARG B N 1
ATOM 2386 C CA . ARG B 1 37 ? -14.206 60.352 13.587 1.00 38.00 35 ARG B CA 1
ATOM 2387 C C . ARG B 1 37 ? -15.412 59.747 12.929 1.00 37.16 35 ARG B C 1
ATOM 2388 O O . ARG B 1 37 ? -15.971 60.363 12.033 1.00 37.54 35 ARG B O 1
ATOM 2396 N N . VAL B 1 38 ? -15.781 58.544 13.364 1.00 36.63 36 VAL B N 1
ATOM 2397 C CA . VAL B 1 38 ? -16.989 57.886 12.937 1.00 35.99 36 VAL B CA 1
ATOM 2398 C C . VAL B 1 38 ? -18.014 57.957 14.054 1.00 36.90 36 VAL B C 1
ATOM 2399 O O . VAL B 1 38 ? -17.954 57.209 15.014 1.00 37.17 36 VAL B O 1
ATOM 2403 N N . ILE B 1 39 ? -18.980 58.855 13.883 1.00 37.29 37 ILE B N 1
ATOM 2404 C CA . ILE B 1 39 ? -19.962 59.151 14.909 1.00 37.41 37 ILE B CA 1
ATOM 2405 C C . ILE B 1 39 ? -21.305 59.474 14.273 1.00 37.28 37 ILE B C 1
ATOM 2406 O O . ILE B 1 39 ? -21.358 59.923 13.145 1.00 36.74 37 ILE B O 1
ATOM 2411 N N . PRO B 1 40 ? -22.401 59.270 15.016 1.00 37.99 38 PRO B N 1
ATOM 2412 C CA . PRO B 1 40 ? -23.725 59.638 14.501 1.00 37.90 38 PRO B CA 1
ATOM 2413 C C . PRO B 1 40 ? -23.840 61.171 14.285 1.00 38.67 38 PRO B C 1
ATOM 2414 O O . PRO B 1 40 ? -23.154 61.960 14.934 1.00 37.46 38 PRO B O 1
ATOM 2418 N N . VAL B 1 41 ? -24.708 61.545 13.351 1.00 39.48 39 VAL B N 1
ATOM 2419 C CA . VAL B 1 41 ? -24.887 62.951 12.941 1.00 40.26 39 VAL B CA 1
ATOM 2420 C C . VAL B 1 41 ? -26.375 63.344 13.039 1.00 40.02 39 VAL B C 1
ATOM 2421 O O . VAL B 1 41 ? -27.049 63.056 14.022 1.00 40.98 39 VAL B O 1
ATOM 2425 N N . LEU B 1 42 ? -26.905 63.965 12.010 1.00 40.08 40 LEU B N 1
ATOM 2426 C CA . LEU B 1 42 ? -28.252 64.536 12.065 1.00 39.44 40 LEU B CA 1
ATOM 2427 C C . LEU B 1 42 ? -29.319 63.597 11.504 1.00 39.31 40 LEU B C 1
ATOM 2428 O O . LEU B 1 42 ? -29.043 62.466 11.062 1.00 38.80 40 LEU B O 1
ATOM 2433 N N . GLY B 1 43 ? -30.555 64.063 11.594 1.00 38.94 41 GLY B N 1
ATOM 2434 C CA . GLY B 1 43 ? -31.706 63.337 11.074 1.00 38.64 41 GLY B CA 1
ATOM 2435 C C . GLY B 1 43 ? -32.322 62.392 12.087 1.00 38.59 41 GLY B C 1
ATOM 2436 O O . GLY B 1 43 ? -31.984 62.399 13.287 1.00 39.43 41 GLY B O 1
ATOM 2437 N N . GLY B 1 44 ? -33.269 61.615 11.583 1.00 37.80 42 GLY B N 1
ATOM 2438 C CA . GLY B 1 44 ? -33.833 60.487 12.320 1.00 37.93 42 GLY B CA 1
ATOM 2439 C C . GLY B 1 44 ? -34.665 60.817 13.547 1.00 37.45 42 GLY B C 1
ATOM 2440 O O . GLY B 1 44 ? -34.989 61.967 13.825 1.00 38.17 42 GLY B O 1
ATOM 2441 N N . ILE B 1 45 ? -35.027 59.745 14.235 1.00 36.52 43 ILE B N 1
ATOM 2442 C CA . ILE B 1 45 ? -35.561 59.789 15.562 1.00 35.76 43 ILE B CA 1
ATOM 2443 C C . ILE B 1 45 ? -34.355 59.521 16.445 1.00 36.04 43 ILE B C 1
ATOM 2444 O O . ILE B 1 45 ? -33.792 58.417 16.416 1.00 35.27 43 ILE B O 1
ATOM 2449 N N . THR B 1 46 ? -33.963 60.541 17.214 1.00 35.81 44 THR B N 1
ATOM 2450 C CA . THR B 1 46 ? -32.850 60.416 18.138 1.00 35.81 44 THR B CA 1
ATOM 2451 C C . THR B 1 46 ? -33.446 60.096 19.514 1.00 35.74 44 THR B C 1
ATOM 2452 O O . THR B 1 46 ? -34.142 60.935 20.118 1.00 35.81 44 THR B O 1
ATOM 2456 N N . TYR B 1 47 ? -33.190 58.876 19.979 1.00 35.00 45 TYR B N 1
ATOM 2457 C CA . TYR B 1 47 ? -33.900 58.321 21.134 1.00 35.11 45 TYR B CA 1
ATOM 2458 C C . TYR B 1 47 ? -33.451 58.881 22.472 1.00 34.83 45 TYR B C 1
ATOM 2459 O O . TYR B 1 47 ? -34.193 58.822 23.419 1.00 34.13 45 TYR B O 1
ATOM 2468 N N . ASN B 1 48 ? -32.228 59.381 22.559 1.00 34.15 46 ASN B N 1
ATOM 2469 C CA . ASN B 1 48 ? -31.674 59.667 23.886 1.00 34.83 46 ASN B CA 1
ATOM 2470 C C . ASN B 1 48 ? -31.036 61.057 23.966 1.00 34.95 46 ASN B C 1
ATOM 2471 O O . ASN B 1 48 ? -30.187 61.318 24.803 1.00 35.20 46 ASN B O 1
ATOM 2476 N N . VAL B 1 49 ? -31.468 61.928 23.071 1.00 35.34 47 VAL B N 1
ATOM 2477 C CA . VAL B 1 49 ? -31.099 63.334 23.117 1.00 35.60 47 VAL B CA 1
ATOM 2478 C C . VAL B 1 49 ? -32.384 64.110 22.889 1.00 36.57 47 VAL B C 1
ATOM 2479 O O . VAL B 1 49 ? -33.095 63.883 21.899 1.00 37.00 47 VAL B O 1
ATOM 2483 N N . LYS B 1 50 ? -32.687 65.000 23.825 1.00 36.75 48 LYS B N 1
ATOM 2484 C CA . LYS B 1 50 ? -33.919 65.736 23.796 1.00 37.27 48 LYS B CA 1
ATOM 2485 C C . LYS B 1 50 ? -33.727 67.180 24.202 1.00 37.32 48 LYS B C 1
ATOM 2486 O O . LYS B 1 50 ? -32.740 67.535 24.859 1.00 37.59 48 LYS B O 1
ATOM 2492 N N . VAL B 1 51 ? -34.686 68.017 23.818 1.00 37.39 49 VAL B N 1
ATOM 2493 C CA . VAL B 1 51 ? -34.664 69.419 24.213 1.00 36.99 49 VAL B CA 1
ATOM 2494 C C . VAL B 1 51 ? -34.547 69.441 25.752 1.00 36.93 49 VAL B C 1
ATOM 2495 O O . VAL B 1 51 ? -35.202 68.660 26.465 1.00 36.75 49 VAL B O 1
ATOM 2499 N N . GLY B 1 52 ? -33.685 70.301 26.257 1.00 36.85 50 GLY B N 1
ATOM 2500 C CA . GLY B 1 52 ? -33.435 70.369 27.698 1.00 36.60 50 GLY B CA 1
ATOM 2501 C C . GLY B 1 52 ? -32.109 69.729 28.083 1.00 36.49 50 GLY B C 1
ATOM 2502 O O . GLY B 1 52 ? -31.546 70.057 29.110 1.00 35.98 50 GLY B O 1
ATOM 2503 N N . ASP B 1 53 ? -31.646 68.777 27.275 1.00 36.66 51 ASP B N 1
ATOM 2504 C CA . ASP B 1 53 ? -30.309 68.190 27.452 1.00 36.82 51 ASP B CA 1
ATOM 2505 C C . ASP B 1 53 ? -29.180 69.159 27.048 1.00 36.70 51 ASP B C 1
ATOM 2506 O O . ASP B 1 53 ? -29.370 70.088 26.285 1.00 35.81 51 ASP B O 1
ATOM 2511 N N . SER B 1 54 ? -28.000 68.894 27.578 1.00 36.57 52 SER B N 1
ATOM 2512 C CA . SER B 1 54 ? -26.808 69.579 27.168 1.00 36.97 52 SER B CA 1
ATOM 2513 C C . SER B 1 54 ? -26.604 69.440 25.667 1.00 36.94 52 SER B C 1
ATOM 2514 O O . SER B 1 54 ? -26.848 68.372 25.102 1.00 36.41 52 SER B O 1
ATOM 2517 N N . ALA B 1 55 ? -26.136 70.524 25.051 1.00 37.44 53 ALA B N 1
ATOM 2518 C CA . ALA B 1 55 ? -25.744 70.546 23.627 1.00 37.96 53 ALA B CA 1
ATOM 2519 C C . ALA B 1 55 ? -24.374 69.901 23.484 1.00 38.50 53 ALA B C 1
ATOM 2520 O O . ALA B 1 55 ? -23.992 69.501 22.386 1.00 39.07 53 ALA B O 1
ATOM 2522 N N . TYR B 1 56 ? -23.646 69.812 24.603 1.00 38.79 54 TYR B N 1
ATOM 2523 C CA . TYR B 1 56 ? -22.291 69.237 24.640 1.00 39.45 54 TYR B CA 1
ATOM 2524 C C . TYR B 1 56 ? -22.269 67.871 25.281 1.00 40.12 54 TYR B C 1
ATOM 2525 O O . TYR B 1 56 ? -23.274 67.421 25.790 1.00 40.44 54 TYR B O 1
ATOM 2534 N N . GLY B 1 57 ? -21.121 67.203 25.199 1.00 41.08 55 GLY B N 1
ATOM 2535 C CA . GLY B 1 57 ? -20.917 65.890 25.819 1.00 41.91 55 GLY B CA 1
ATOM 2536 C C . GLY B 1 57 ? -21.538 64.671 25.132 1.00 42.67 55 GLY B C 1
ATOM 2537 O O . GLY B 1 57 ? -21.765 63.633 25.779 1.00 44.42 55 GLY B O 1
ATOM 2538 N N . TRP B 1 58 ? -21.858 64.797 23.846 1.00 42.16 56 TRP B N 1
ATOM 2539 C CA . TRP B 1 58 ? -22.306 63.665 23.036 1.00 41.68 56 TRP B CA 1
ATOM 2540 C C . TRP B 1 58 ? -21.215 63.266 22.059 1.00 40.59 56 TRP B C 1
ATOM 2541 O O . TRP B 1 58 ? -20.581 64.110 21.480 1.00 39.71 56 TRP B O 1
ATOM 2552 N N . ALA B 1 59 ? -21.019 61.964 21.892 1.00 39.59 57 ALA B N 1
ATOM 2553 C CA . ALA B 1 59 ? -20.171 61.442 20.850 1.00 39.31 57 ALA B CA 1
ATOM 2554 C C . ALA B 1 59 ? -20.992 61.483 19.545 1.00 39.10 57 ALA B C 1
ATOM 2555 O O . ALA B 1 59 ? -21.533 60.493 19.085 1.00 39.26 57 ALA B O 1
ATOM 2557 N N . GLY B 1 60 ? -21.087 62.673 18.979 1.00 39.24 58 GLY B N 1
ATOM 2558 C CA . GLY B 1 60 ? -21.920 62.934 17.823 1.00 39.07 58 GLY B CA 1
ATOM 2559 C C . GLY B 1 60 ? -21.653 64.324 17.259 1.00 39.42 58 GLY B C 1
ATOM 2560 O O . GLY B 1 60 ? -20.935 65.102 17.863 1.00 39.23 58 GLY B O 1
ATOM 2561 N N . ASP B 1 61 ? -22.201 64.604 16.083 1.00 39.13 59 ASP B N 1
ATOM 2562 C CA . ASP B 1 61 ? -21.980 65.874 15.402 1.00 39.83 59 ASP B CA 1
ATOM 2563 C C . ASP B 1 61 ? -23.326 66.317 14.864 1.00 39.23 59 ASP B C 1
ATOM 2564 O O . ASP B 1 61 ? -24.039 65.506 14.327 1.00 39.13 59 ASP B O 1
ATOM 2569 N N . HIS B 1 62 ? -23.696 67.582 15.060 1.00 38.88 60 HIS B N 1
ATOM 2570 C CA . HIS B 1 62 ? -24.965 68.129 14.504 1.00 39.20 60 HIS B CA 1
ATOM 2571 C C . HIS B 1 62 ? -26.172 67.312 14.966 1.00 38.55 60 HIS B C 1
ATOM 2572 O O . HIS B 1 62 ? -27.163 67.214 14.260 1.00 38.96 60 HIS B O 1
ATOM 2579 N N . VAL B 1 63 ? -26.094 66.720 16.140 1.00 37.74 61 VAL B N 1
ATOM 2580 C CA . VAL B 1 63 ? -27.154 65.823 16.553 1.00 37.61 61 VAL B CA 1
ATOM 2581 C C . VAL B 1 63 ? -28.401 66.648 16.813 1.00 38.02 61 VAL B C 1
ATOM 2582 O O . VAL B 1 63 ? -28.353 67.652 17.529 1.00 38.09 61 VAL B O 1
ATOM 2586 N N . GLU B 1 64 ? -29.500 66.207 16.213 1.00 38.09 62 GLU B N 1
ATOM 2587 C CA . GLU B 1 64 ? -30.774 66.889 16.307 1.00 38.01 62 GLU B CA 1
ATOM 2588 C C . GLU B 1 64 ? -31.616 66.159 17.343 1.00 38.14 62 GLU B C 1
ATOM 2589 O O . GLU B 1 64 ? -31.894 64.980 17.207 1.00 39.38 62 GLU B O 1
ATOM 2595 N N . PRO B 1 65 ? -32.043 66.859 18.380 1.00 38.48 63 PRO B N 1
ATOM 2596 C CA . PRO B 1 65 ? -32.835 66.206 19.425 1.00 38.32 63 PRO B CA 1
ATOM 2597 C C . PRO B 1 65 ? -34.201 65.789 18.922 1.00 38.49 63 PRO B C 1
ATOM 2598 O O . PRO B 1 65 ? -34.785 66.455 18.060 1.00 38.91 63 PRO B O 1
ATOM 2602 N N . GLY B 1 66 ? -34.715 64.716 19.496 1.00 38.38 64 GLY B N 1
ATOM 2603 C CA . GLY B 1 66 ? -36.067 64.238 19.195 1.00 38.22 64 GLY B CA 1
ATOM 2604 C C . GLY B 1 66 ? -36.200 63.793 17.757 1.00 37.85 64 GLY B C 1
ATOM 2605 O O . GLY B 1 66 ? -35.380 63.019 17.258 1.00 38.58 64 GLY B O 1
ATOM 2606 N N . VAL B 1 67 ? -37.244 64.308 17.094 1.00 37.95 65 VAL B N 1
ATOM 2607 C CA . VAL B 1 67 ? -37.641 63.832 15.769 1.00 37.20 65 VAL B CA 1
ATOM 2608 C C . VAL B 1 67 ? -37.327 64.899 14.761 1.00 37.39 65 VAL B C 1
ATOM 2609 O O . VAL B 1 67 ? -37.771 66.010 14.897 1.00 37.78 65 VAL B O 1
ATOM 2613 N N . SER B 1 68 ? -36.563 64.526 13.743 1.00 37.30 66 SER B N 1
ATOM 2614 C CA . SER B 1 68 ? -36.253 65.369 12.594 1.00 37.20 66 SER B CA 1
ATOM 2615 C C . SER B 1 68 ? -37.262 65.169 11.481 1.00 37.30 66 SER B C 1
ATOM 2616 O O . SER B 1 68 ? -37.559 64.028 11.093 1.00 37.79 66 SER B O 1
ATOM 2619 N N . VAL B 1 69 ? -37.785 66.275 10.970 1.00 37.16 67 VAL B N 1
ATOM 2620 C CA . VAL B 1 69 ? -38.845 66.276 9.972 1.00 36.75 67 VAL B CA 1
ATOM 2621 C C . VAL B 1 69 ? -38.341 66.978 8.743 1.00 37.47 67 VAL B C 1
ATOM 2622 O O . VAL B 1 69 ? -37.916 68.133 8.804 1.00 37.81 67 VAL B O 1
ATOM 2634 N N . ALA B 1 71 ? -38.964 67.589 4.265 1.00 38.92 69 ALA B N 1
ATOM 2635 C CA . ALA B 1 71 ? -40.002 67.839 3.296 1.00 39.19 69 ALA B CA 1
ATOM 2636 C C . ALA B 1 71 ? -40.254 66.565 2.500 1.00 39.44 69 ALA B C 1
ATOM 2637 O O . ALA B 1 71 ? -39.387 65.734 2.381 1.00 39.57 69 ALA B O 1
ATOM 2639 N N . ARG B 1 72 ? -41.448 66.451 1.931 1.00 39.96 70 ARG B N 1
ATOM 2640 C CA . ARG B 1 72 ? -41.790 65.348 1.012 1.00 40.03 70 ARG B CA 1
ATOM 2641 C C . ARG B 1 72 ? -41.001 65.428 -0.302 1.00 40.21 70 ARG B C 1
ATOM 2642 O O . ARG B 1 72 ? -40.763 64.406 -0.969 1.00 40.10 70 ARG B O 1
ATOM 2650 N N . ARG B 1 73 ? -40.609 66.640 -0.661 1.00 40.05 71 ARG B N 1
ATOM 2651 C CA . ARG B 1 73 ? -39.835 66.882 -1.887 1.00 40.71 71 ARG B CA 1
ATOM 2652 C C . ARG B 1 73 ? -39.215 68.296 -1.824 1.00 40.71 71 ARG B C 1
ATOM 2653 O O . ARG B 1 73 ? -39.620 69.112 -1.011 1.00 40.16 71 ARG B O 1
ATOM 2661 N N . LYS B 1 74 ? -38.251 68.558 -2.694 1.00 41.16 72 LYS B N 1
ATOM 2662 C CA . LYS B 1 74 ? -37.453 69.786 -2.624 1.00 42.19 72 LYS B CA 1
ATOM 2663 C C . LYS B 1 74 ? -38.316 71.054 -2.633 1.00 41.83 72 LYS B C 1
ATOM 2664 O O . LYS B 1 74 ? -38.090 71.973 -1.856 1.00 41.83 72 LYS B O 1
ATOM 2670 N N . GLU B 1 75 ? -39.319 71.060 -3.496 1.00 41.77 73 GLU B N 1
ATOM 2671 C CA . GLU B 1 75 ? -40.234 72.205 -3.681 1.00 42.53 73 GLU B CA 1
ATOM 2672 C C . GLU B 1 75 ? -40.953 72.642 -2.378 1.00 41.29 73 GLU B C 1
ATOM 2673 O O . GLU B 1 75 ? -41.396 73.805 -2.204 1.00 41.27 73 GLU B O 1
ATOM 2679 N N . GLU B 1 76 ? -41.113 71.681 -1.489 1.00 39.70 74 GLU B N 1
ATOM 2680 C CA . GLU B 1 76 ? -41.824 71.908 -0.251 1.00 38.89 74 GLU B CA 1
ATOM 2681 C C . GLU B 1 76 ? -40.906 72.242 0.937 1.00 38.32 74 GLU B C 1
ATOM 2682 O O . GLU B 1 76 ? -41.409 72.446 2.052 1.00 37.22 74 GLU B O 1
ATOM 2688 N N . GLU B 1 77 ? -39.589 72.358 0.683 1.00 37.88 75 GLU B N 1
ATOM 2689 C CA . GLU B 1 77 ? -38.610 72.706 1.731 1.00 38.24 75 GLU B CA 1
ATOM 2690 C C . GLU B 1 77 ? -38.755 74.151 2.236 1.00 38.11 75 GLU B C 1
ATOM 2691 O O . GLU B 1 77 ? -38.728 74.400 3.432 1.00 38.22 75 GLU B O 1
ATOM 2697 N N . ILE B 1 78 ? -38.901 75.108 1.320 1.00 38.11 76 ILE B N 1
ATOM 2698 C CA . ILE B 1 78 ? -38.971 76.526 1.707 1.00 38.05 76 ILE B CA 1
ATOM 2699 C C . ILE B 1 78 ? -40.166 76.826 2.688 1.00 37.92 76 ILE B C 1
ATOM 2700 O O . ILE B 1 78 ? -39.949 77.377 3.767 1.00 37.91 76 ILE B O 1
ATOM 2705 N N . PRO B 1 79 ? -41.403 76.429 2.343 1.00 37.31 77 PRO B N 1
ATOM 2706 C CA . PRO B 1 79 ? -42.474 76.649 3.329 1.00 37.36 77 PRO B CA 1
ATOM 2707 C C . PRO B 1 79 ? -42.313 75.877 4.651 1.00 37.53 77 PRO B C 1
ATOM 2708 O O . PRO B 1 79 ? -42.639 76.392 5.716 1.00 37.06 77 PRO B O 1
ATOM 2712 N N . LEU B 1 80 ? -41.810 74.658 4.579 1.00 37.59 78 LEU B N 1
ATOM 2713 C CA . LEU B 1 80 ? -41.540 73.890 5.788 1.00 37.80 78 LEU B CA 1
ATOM 2714 C C . LEU B 1 80 ? -40.651 74.689 6.699 1.00 37.33 78 LEU B C 1
ATOM 2715 O O . LEU B 1 80 ? -40.916 74.822 7.866 1.00 36.34 78 LEU B O 1
ATOM 2728 N N . THR B 1 82 ? -39.680 77.911 6.446 1.00 37.56 80 THR B N 1
ATOM 2729 C CA . THR B 1 82 ? -40.063 79.305 6.659 1.00 37.41 80 THR B CA 1
ATOM 2730 C C . THR B 1 82 ? -41.217 79.430 7.667 1.00 37.91 80 THR B C 1
ATOM 2731 O O . THR B 1 82 ? -41.150 80.267 8.603 1.00 38.42 80 THR B O 1
ATOM 2735 N N . LEU B 1 83 ? -42.249 78.606 7.518 1.00 37.18 81 LEU B N 1
ATOM 2736 C CA . LEU B 1 83 ? -43.475 78.841 8.287 1.00 37.86 81 LEU B CA 1
ATOM 2737 C C . LEU B 1 83 ? -43.466 78.195 9.654 1.00 37.72 81 LEU B C 1
ATOM 2738 O O . LEU B 1 83 ? -44.135 78.653 10.544 1.00 38.25 81 LEU B O 1
ATOM 2743 N N . SER B 1 84 ? -42.678 77.147 9.821 1.00 37.80 82 SER B N 1
ATOM 2744 C CA . SER B 1 84 ? -42.624 76.429 11.078 1.00 37.62 82 SER B CA 1
ATOM 2745 C C . SER B 1 84 ? -41.961 77.311 12.167 1.00 37.92 82 SER B C 1
ATOM 2746 O O . SER B 1 84 ? -40.851 77.888 11.982 1.00 38.33 82 SER B O 1
ATOM 2749 N N . CYS B 1 85 ? -42.678 77.468 13.276 1.00 37.40 83 CYS B N 1
ATOM 2750 C CA . CYS B 1 85 ? -42.218 78.281 14.370 1.00 37.14 83 CYS B CA 1
ATOM 2751 C C . CYS B 1 85 ? -42.048 77.471 15.629 1.00 37.13 83 CYS B C 1
ATOM 2752 O O . CYS B 1 85 ? -42.818 76.565 15.910 1.00 36.95 83 CYS B O 1
ATOM 2755 N N . ILE B 1 86 ? -41.021 77.822 16.393 1.00 37.46 84 ILE B N 1
ATOM 2756 C CA . ILE B 1 86 ? -40.707 77.151 17.632 1.00 36.79 84 ILE B CA 1
ATOM 2757 C C . ILE B 1 86 ? -41.940 77.262 18.534 1.00 37.35 84 ILE B C 1
ATOM 2758 O O . ILE B 1 86 ? -42.516 78.337 18.697 1.00 37.40 84 ILE B O 1
ATOM 2763 N N . GLY B 1 87 ? -42.370 76.110 19.051 1.00 37.22 85 GLY B N 1
ATOM 2764 C CA . GLY B 1 87 ? -43.565 76.011 19.880 1.00 36.97 85 GLY B CA 1
ATOM 2765 C C . GLY B 1 87 ? -44.820 75.636 19.118 1.00 37.00 85 GLY B C 1
ATOM 2766 O O . GLY B 1 87 ? -45.812 75.333 19.721 1.00 36.25 85 GLY B O 1
ATOM 2767 N N . ASN B 1 88 ? -44.780 75.629 17.781 1.00 36.63 86 ASN B N 1
ATOM 2768 C CA . ASN B 1 88 ? -45.975 75.253 17.043 1.00 36.73 86 ASN B CA 1
ATOM 2769 C C . ASN B 1 88 ? -46.366 73.797 17.362 1.00 37.31 86 ASN B C 1
ATOM 2770 O O . ASN B 1 88 ? -45.526 72.944 17.608 1.00 37.62 86 ASN B O 1
ATOM 2775 N N . GLU B 1 89 ? -47.659 73.537 17.319 1.00 37.43 87 GLU B N 1
ATOM 2776 C CA . GLU B 1 89 ? -48.178 72.180 17.488 1.00 38.63 87 GLU B CA 1
ATOM 2777 C C . GLU B 1 89 ? -47.860 71.300 16.259 1.00 38.26 87 GLU B C 1
ATOM 2778 O O . GLU B 1 89 ? -47.867 71.792 15.116 1.00 37.82 87 GLU B O 1
ATOM 2784 N N . VAL B 1 90 ? -47.528 70.030 16.541 1.00 37.60 88 VAL B N 1
ATOM 2785 C CA . VAL B 1 90 ? -47.177 69.032 15.535 1.00 37.16 88 VAL B CA 1
ATOM 2786 C C . VAL B 1 90 ? -48.001 67.783 15.802 1.00 37.96 88 VAL B C 1
ATOM 2787 O O . VAL B 1 90 ? -48.127 67.354 16.951 1.00 37.72 88 VAL B O 1
ATOM 2791 N N . ILE B 1 91 ? -48.601 67.245 14.745 1.00 38.18 89 ILE B N 1
ATOM 2792 C CA . ILE B 1 91 ? -49.412 66.050 14.847 1.00 38.32 89 ILE B CA 1
ATOM 2793 C C . ILE B 1 91 ? -48.878 64.968 13.904 1.00 38.43 89 ILE B C 1
ATOM 2794 O O . ILE B 1 91 ? -48.587 65.225 12.713 1.00 37.70 89 ILE B O 1
ATOM 2799 N N . VAL B 1 92 ? -48.780 63.756 14.458 1.00 38.56 90 VAL B N 1
ATOM 2800 C CA . VAL B 1 92 ? -48.408 62.569 13.705 1.00 38.39 90 VAL B CA 1
ATOM 2801 C C . VAL B 1 92 ? -49.640 62.113 12.916 1.00 39.00 90 VAL B C 1
ATOM 2802 O O . VAL B 1 92 ? -50.717 61.889 13.475 1.00 38.96 90 VAL B O 1
ATOM 2814 N N . SER B 1 94 ? -49.652 59.569 10.289 1.00 39.43 92 SER B N 1
ATOM 2815 C CA . SER B 1 94 ? -49.648 58.162 9.860 1.00 39.23 92 SER B CA 1
ATOM 2816 C C . SER B 1 94 ? -48.777 57.328 10.800 1.00 39.05 92 SER B C 1
ATOM 2817 O O . SER B 1 94 ? -48.053 57.865 11.631 1.00 38.71 92 SER B O 1
ATOM 2820 N N . GLY B 1 95 ? -48.848 56.014 10.631 1.00 39.01 93 GLY B N 1
ATOM 2821 C CA . GLY B 1 95 ? -47.993 55.072 11.351 1.00 39.20 93 GLY B CA 1
ATOM 2822 C C . GLY B 1 95 ? -48.592 54.733 12.695 1.00 39.82 93 GLY B C 1
ATOM 2823 O O . GLY B 1 95 ? -49.725 55.079 12.963 1.00 39.89 93 GLY B O 1
ATOM 2824 N N . ASP B 1 96 ? -47.818 54.064 13.542 1.00 40.50 94 ASP B N 1
ATOM 2825 C CA . ASP B 1 96 ? -48.326 53.549 14.834 1.00 40.95 94 ASP B CA 1
ATOM 2826 C C . ASP B 1 96 ? -48.606 54.617 15.897 1.00 40.82 94 ASP B C 1
ATOM 2827 O O . ASP B 1 96 ? -49.336 54.364 16.862 1.00 40.80 94 ASP B O 1
ATOM 2832 N N . ALA B 1 97 ? -48.025 55.798 15.730 1.00 40.46 95 ALA B N 1
ATOM 2833 C CA . ALA B 1 97 ? -48.200 56.897 16.684 1.00 40.42 95 ALA B CA 1
ATOM 2834 C C . ALA B 1 97 ? -49.170 57.938 16.153 1.00 40.82 95 ALA B C 1
ATOM 2835 O O . ALA B 1 97 ? -49.201 59.087 16.622 1.00 40.91 95 ALA B O 1
ATOM 2837 N N . LYS B 1 98 ? -49.946 57.545 15.148 1.00 40.95 96 LYS B N 1
ATOM 2838 C CA . LYS B 1 98 ? -50.909 58.440 14.548 1.00 41.36 96 LYS B CA 1
ATOM 2839 C C . LYS B 1 98 ? -51.765 59.113 15.628 1.00 40.89 96 LYS B C 1
ATOM 2840 O O . LYS B 1 98 ? -52.298 58.447 16.480 1.00 40.33 96 LYS B O 1
ATOM 2846 N N . GLY B 1 99 ? -51.859 60.439 15.578 1.00 40.82 97 GLY B N 1
ATOM 2847 C CA . GLY B 1 99 ? -52.689 61.198 16.512 1.00 40.50 97 GLY B CA 1
ATOM 2848 C C . GLY B 1 99 ? -51.913 61.822 17.663 1.00 40.62 97 GLY B C 1
ATOM 2849 O O . GLY B 1 99 ? -52.409 62.720 18.347 1.00 40.52 97 GLY B O 1
ATOM 2850 N N . SER B 1 100 ? -50.691 61.342 17.866 1.00 40.66 98 SER B N 1
ATOM 2851 C CA . SER B 1 100 ? -49.773 61.900 18.869 1.00 40.57 98 SER B CA 1
ATOM 2852 C C . SER B 1 100 ? -49.379 63.363 18.560 1.00 40.80 98 SER B C 1
ATOM 2853 O O . SER B 1 100 ? -49.139 63.733 17.396 1.00 40.43 98 SER B O 1
ATOM 2856 N N . ARG B 1 101 ? -49.276 64.161 19.618 1.00 40.58 99 ARG B N 1
ATOM 2857 C CA . ARG B 1 101 ? -48.985 65.567 19.479 1.00 41.32 99 ARG B CA 1
ATOM 2858 C C . ARG B 1 101 ? -47.679 65.973 20.138 1.00 40.69 99 ARG B C 1
ATOM 2859 O O . ARG B 1 101 ? -47.347 65.515 21.224 1.00 40.08 99 ARG B O 1
ATOM 2867 N N . GLY B 1 102 ? -46.958 66.844 19.444 1.00 40.14 100 GLY B N 1
ATOM 2868 C CA . GLY B 1 102 ? -45.706 67.376 19.944 1.00 39.96 100 GLY B CA 1
ATOM 2869 C C . GLY B 1 102 ? -45.597 68.850 19.615 1.00 39.60 100 GLY B C 1
ATOM 2870 O O . GLY B 1 102 ? -46.585 69.480 19.227 1.00 39.07 100 GLY B O 1
ATOM 2871 N N . PHE B 1 103 ? -44.401 69.400 19.790 1.00 39.46 101 PHE B N 1
ATOM 2872 C CA . PHE B 1 103 ? -44.151 70.799 19.479 1.00 40.11 101 PHE B CA 1
ATOM 2873 C C . PHE B 1 103 ? -42.792 70.994 18.847 1.00 38.33 101 PHE B C 1
ATOM 2874 O O . PHE B 1 103 ? -41.880 70.270 19.128 1.00 37.70 101 PHE B O 1
ATOM 2882 N N . VAL B 1 104 ? -42.709 71.974 17.967 1.00 37.65 102 VAL B N 1
ATOM 2883 C CA . VAL B 1 104 ? -41.464 72.341 17.276 1.00 37.17 102 VAL B CA 1
ATOM 2884 C C . VAL B 1 104 ? -40.472 72.947 18.276 1.00 37.47 102 VAL B C 1
ATOM 2885 O O . VAL B 1 104 ? -40.805 73.866 19.026 1.00 36.60 102 VAL B O 1
ATOM 2889 N N . THR B 1 105 ? -39.277 72.373 18.307 1.00 37.42 103 THR B N 1
ATOM 2890 C CA . THR B 1 105 ? -38.216 72.846 19.182 1.00 36.94 103 THR B CA 1
ATOM 2891 C C . THR B 1 105 ? -37.175 73.714 18.439 1.00 37.02 103 THR B C 1
ATOM 2892 O O . THR B 1 105 ? -36.392 74.485 19.043 1.00 36.56 103 THR B O 1
ATOM 2896 N N . GLY B 1 106 ? -37.160 73.578 17.125 1.00 36.71 104 GLY B N 1
ATOM 2897 C CA . GLY B 1 106 ? -36.130 74.183 16.339 1.00 36.61 104 GLY B CA 1
ATOM 2898 C C . GLY B 1 106 ? -36.227 73.797 14.881 1.00 36.83 104 GLY B C 1
ATOM 2899 O O . GLY B 1 106 ? -37.123 73.070 14.466 1.00 36.96 104 GLY B O 1
ATOM 2900 N N . LYS B 1 107 ? -35.296 74.323 14.113 1.00 37.21 105 LYS B N 1
ATOM 2901 C CA . LYS B 1 107 ? -35.131 73.977 12.709 1.00 37.65 105 LYS B CA 1
ATOM 2902 C C . LYS B 1 107 ? -33.702 74.205 12.348 1.00 38.22 105 LYS B C 1
ATOM 2903 O O . LYS B 1 107 ? -33.020 75.017 12.953 1.00 37.46 105 LYS B O 1
ATOM 2909 N N . HIS B 1 108 ? -33.260 73.446 11.347 1.00 39.42 106 HIS B N 1
ATOM 2910 C CA . HIS B 1 108 ? -31.878 73.374 10.932 1.00 39.56 106 HIS B CA 1
ATOM 2911 C C . HIS B 1 108 ? -31.810 73.461 9.403 1.00 40.09 106 HIS B C 1
ATOM 2912 O O . HIS B 1 108 ? -32.378 72.641 8.681 1.00 39.81 106 HIS B O 1
ATOM 2919 N N . GLY B 1 109 ? -31.114 74.470 8.916 1.00 40.38 107 GLY B N 1
ATOM 2920 C CA . GLY B 1 109 ? -30.992 74.690 7.499 1.00 41.11 107 GLY B CA 1
ATOM 2921 C C . GLY B 1 109 ? -29.898 73.846 6.878 1.00 41.77 107 GLY B C 1
ATOM 2922 O O . GLY B 1 109 ? -29.089 73.271 7.564 1.00 43.13 107 GLY B O 1
ATOM 2923 N N . GLY B 1 110 ? -29.897 73.779 5.562 1.00 42.12 108 GLY B N 1
ATOM 2924 C CA . GLY B 1 110 ? -28.977 72.904 4.839 1.00 42.09 108 GLY B CA 1
ATOM 2925 C C . GLY B 1 110 ? -29.764 71.697 4.423 1.00 41.99 108 GLY B C 1
ATOM 2926 O O . GLY B 1 110 ? -30.393 71.679 3.345 1.00 42.59 108 GLY B O 1
ATOM 2927 N N . VAL B 1 111 ? -29.785 70.714 5.308 1.00 41.33 109 VAL B N 1
ATOM 2928 C CA . VAL B 1 111 ? -30.654 69.531 5.135 1.00 40.50 109 VAL B CA 1
ATOM 2929 C C . VAL B 1 111 ? -32.126 69.902 5.234 1.00 40.29 109 VAL B C 1
ATOM 2930 O O . VAL B 1 111 ? -33.004 69.163 4.773 1.00 40.37 109 VAL B O 1
ATOM 2934 N N . ASN B 1 112 ? -32.381 71.011 5.923 1.00 39.50 110 ASN B N 1
ATOM 2935 C CA . ASN B 1 112 ? -33.717 71.599 6.057 1.00 38.70 110 ASN B CA 1
ATOM 2936 C C . ASN B 1 112 ? -34.654 70.675 6.832 1.00 38.14 110 ASN B C 1
ATOM 2937 O O . ASN B 1 112 ? -35.632 70.128 6.295 1.00 37.79 110 ASN B O 1
ATOM 2942 N N . HIS B 1 113 ? -34.331 70.546 8.114 1.00 37.76 111 HIS B N 1
ATOM 2943 C CA . HIS B 1 113 ? -35.115 69.753 9.057 1.00 37.67 111 HIS B CA 1
ATOM 2944 C C . HIS B 1 113 ? -35.814 70.637 10.052 1.00 37.31 111 HIS B C 1
ATOM 2945 O O . HIS B 1 113 ? -35.244 71.564 10.567 1.00 37.12 111 HIS B O 1
ATOM 2952 N N . VAL B 1 114 ? -37.061 70.298 10.353 1.00 37.65 112 VAL B N 1
ATOM 2953 C CA . VAL B 1 114 ? -37.756 70.900 11.483 1.00 37.24 112 VAL B CA 1
ATOM 2954 C C . VAL B 1 114 ? -37.702 69.854 12.608 1.00 36.93 112 VAL B C 1
ATOM 2955 O O . VAL B 1 114 ? -37.839 68.687 12.360 1.00 36.99 112 VAL B O 1
ATOM 2959 N N . LEU B 1 115 ? -37.426 70.290 13.820 1.00 37.36 113 LEU B N 1
ATOM 2960 C CA . LEU B 1 115 ? -37.133 69.405 14.950 1.00 37.01 113 LEU B CA 1
ATOM 2961 C C . LEU B 1 115 ? -38.273 69.449 15.924 1.00 37.09 113 LEU B C 1
ATOM 2962 O O . LEU B 1 115 ? -38.770 70.529 16.266 1.00 37.59 113 LEU B O 1
ATOM 2967 N N . VAL B 1 116 ? -38.678 68.285 16.405 1.00 37.10 114 VAL B N 1
ATOM 2968 C CA . VAL B 1 116 ? -39.921 68.171 17.123 1.00 36.57 114 VAL B CA 1
ATOM 2969 C C . VAL B 1 116 ? -39.793 67.324 18.378 1.00 37.45 114 VAL B C 1
ATOM 2970 O O . VAL B 1 116 ? -39.217 66.233 18.380 1.00 37.54 114 VAL B O 1
ATOM 2974 N N . HIS B 1 117 ? -40.360 67.836 19.453 1.00 38.12 115 HIS B N 1
ATOM 2975 C CA . HIS B 1 117 ? -40.453 67.078 20.693 1.00 38.55 115 HIS B CA 1
ATOM 2976 C C . HIS B 1 117 ? -41.794 66.410 20.847 1.00 38.45 115 HIS B C 1
ATOM 2977 O O . HIS B 1 117 ? -42.808 67.081 20.838 1.00 38.17 115 HIS B O 1
ATOM 2984 N N . PHE B 1 118 ? -41.762 65.094 20.996 1.00 38.95 116 PHE B N 1
ATOM 2985 C CA . PHE B 1 118 ? -42.894 64.287 21.457 1.00 39.82 116 PHE B CA 1
ATOM 2986 C C . PHE B 1 118 ? -42.554 63.677 22.812 1.00 40.96 116 PHE B C 1
ATOM 2987 O O . PHE B 1 118 ? -41.361 63.538 23.180 1.00 40.66 116 PHE B O 1
ATOM 2995 N N . GLU B 1 119 ? -43.599 63.293 23.541 1.00 42.01 117 GLU B N 1
ATOM 2996 C CA . GLU B 1 119 ? -43.404 62.570 24.798 1.00 43.83 117 GLU B CA 1
ATOM 2997 C C . GLU B 1 119 ? -42.710 61.242 24.521 1.00 43.84 117 GLU B C 1
ATOM 2998 O O . GLU B 1 119 ? -42.914 60.611 23.476 1.00 42.63 117 GLU B O 1
ATOM 3004 N N . GLU B 1 120 ? -41.912 60.824 25.490 1.00 44.81 118 GLU B N 1
ATOM 3005 C CA . GLU B 1 120 ? -40.991 59.699 25.333 1.00 46.21 118 GLU B CA 1
ATOM 3006 C C . GLU B 1 120 ? -41.641 58.438 24.803 1.00 45.82 118 GLU B C 1
ATOM 3007 O O . GLU B 1 120 ? -41.083 57.765 23.945 1.00 45.73 118 GLU B O 1
ATOM 3013 N N . GLU B 1 121 ? -42.829 58.150 25.330 1.00 45.74 119 GLU B N 1
ATOM 3014 C CA . GLU B 1 121 ? -43.613 56.941 24.994 1.00 46.10 119 GLU B CA 1
ATOM 3015 C C . GLU B 1 121 ? -43.929 56.891 23.491 1.00 44.98 119 GLU B C 1
ATOM 3016 O O . GLU B 1 121 ? -43.999 55.835 22.906 1.00 45.24 119 GLU B O 1
ATOM 3022 N N . VAL B 1 122 ? -44.102 58.046 22.880 1.00 43.91 120 VAL B N 1
ATOM 3023 C CA . VAL B 1 122 ? -44.387 58.129 21.440 1.00 43.41 120 VAL B CA 1
ATOM 3024 C C . VAL B 1 122 ? -43.223 57.633 20.574 1.00 43.06 120 VAL B C 1
ATOM 3025 O O . VAL B 1 122 ? -43.442 56.999 19.545 1.00 42.98 120 VAL B O 1
ATOM 3029 N N . LEU B 1 123 ? -41.997 57.936 20.998 1.00 42.68 121 LEU B N 1
ATOM 3030 C CA . LEU B 1 123 ? -40.791 57.815 20.135 1.00 43.00 121 LEU B CA 1
ATOM 3031 C C . LEU B 1 123 ? -40.543 56.403 19.647 1.00 42.59 121 LEU B C 1
ATOM 3032 O O . LEU B 1 123 ? -40.094 56.173 18.518 1.00 42.28 121 LEU B O 1
ATOM 3037 N N . GLY B 1 124 ? -40.873 55.460 20.507 1.00 42.48 122 GLY B N 1
ATOM 3038 C CA . GLY B 1 124 ? -40.715 54.052 20.193 1.00 42.23 122 GLY B CA 1
ATOM 3039 C C . GLY B 1 124 ? -41.751 53.510 19.224 1.00 42.31 122 GLY B C 1
ATOM 3040 O O . GLY B 1 124 ? -41.633 52.399 18.770 1.00 42.02 122 GLY B O 1
ATOM 3041 N N . LYS B 1 125 ? -42.784 54.281 18.923 1.00 42.36 123 LYS B N 1
ATOM 3042 C CA . LYS B 1 125 ? -43.794 53.865 17.950 1.00 42.29 123 LYS B CA 1
ATOM 3043 C C . LYS B 1 125 ? -43.558 54.475 16.562 1.00 41.47 123 LYS B C 1
ATOM 3044 O O . LYS B 1 125 ? -44.188 54.076 15.579 1.00 41.31 123 LYS B O 1
ATOM 3050 N N . LEU B 1 126 ? -42.666 55.458 16.505 1.00 40.57 124 LEU B N 1
ATOM 3051 C CA . LEU B 1 126 ? -42.432 56.192 15.281 1.00 40.04 124 LEU B CA 1
ATOM 3052 C C . LEU B 1 126 ? -41.515 55.455 14.324 1.00 39.46 124 LEU B C 1
ATOM 3053 O O . LEU B 1 126 ? -40.679 54.622 14.701 1.00 38.03 124 LEU B O 1
ATOM 3066 N N . VAL B 1 128 ? -39.327 56.256 10.508 1.00 37.76 126 VAL B N 1
ATOM 3067 C CA . VAL B 1 128 ? -38.873 57.102 9.422 1.00 36.93 126 VAL B CA 1
ATOM 3068 C C . VAL B 1 128 ? -39.881 57.023 8.276 1.00 37.37 126 VAL B C 1
ATOM 3069 O O . VAL B 1 128 ? -40.293 55.964 7.879 1.00 36.56 126 VAL B O 1
ATOM 3073 N N . GLY B 1 129 ? -40.298 58.170 7.765 1.00 38.10 127 GLY B N 1
ATOM 3074 C CA . GLY B 1 129 ? -41.259 58.217 6.656 1.00 37.68 127 GLY B CA 1
ATOM 3075 C C . GLY B 1 129 ? -42.642 58.526 7.140 1.00 38.48 127 GLY B C 1
ATOM 3076 O O . GLY B 1 129 ? -43.488 58.850 6.332 1.00 39.17 127 GLY B O 1
ATOM 3077 N N . ASP B 1 130 ? -42.885 58.456 8.456 1.00 38.94 128 ASP B N 1
ATOM 3078 C CA . ASP B 1 130 ? -44.242 58.717 9.003 1.00 39.04 128 ASP B CA 1
ATOM 3079 C C . ASP B 1 130 ? -44.606 60.185 8.698 1.00 38.70 128 ASP B C 1
ATOM 3080 O O . ASP B 1 130 ? -43.770 61.053 8.740 1.00 38.74 128 ASP B O 1
ATOM 3085 N N . LYS B 1 131 ? -45.856 60.426 8.351 1.00 38.50 129 LYS B N 1
ATOM 3086 C CA . LYS B 1 131 ? -46.325 61.734 7.958 1.00 38.61 129 LYS B CA 1
ATOM 3087 C C . LYS B 1 131 ? -46.496 62.685 9.139 1.00 38.01 129 LYS B C 1
ATOM 3088 O O . LYS B 1 131 ? -46.964 62.305 10.194 1.00 37.51 129 LYS B O 1
ATOM 3094 N N . ILE B 1 132 ? -46.137 63.936 8.923 1.00 37.80 130 ILE B N 1
ATOM 3095 C CA . ILE B 1 132 ? -46.123 64.925 10.004 1.00 37.79 130 ILE B CA 1
ATOM 3096 C C . ILE B 1 132 ? -46.810 66.200 9.554 1.00 37.92 130 ILE B C 1
ATOM 3097 O O . ILE B 1 132 ? -46.536 66.728 8.499 1.00 37.66 130 ILE B O 1
ATOM 3102 N N . LEU B 1 133 ? -47.712 66.675 10.400 1.00 38.68 131 LEU B N 1
ATOM 3103 C CA . LEU B 1 133 ? -48.410 67.949 10.231 1.00 38.09 131 LEU B CA 1
ATOM 3104 C C . LEU B 1 133 ? -47.936 68.924 11.271 1.00 38.02 131 LEU B C 1
ATOM 3105 O O . LEU B 1 133 ? -48.116 68.715 12.472 1.00 37.46 131 LEU B O 1
ATOM 3110 N N . ILE B 1 134 ? -47.354 70.024 10.801 1.00 38.70 132 ILE B N 1
ATOM 3111 C CA . ILE B 1 134 ? -47.085 71.180 11.639 1.00 38.41 132 ILE B CA 1
ATOM 3112 C C . ILE B 1 134 ? -48.170 72.237 11.354 1.00 39.29 132 ILE B C 1
ATOM 3113 O O . ILE B 1 134 ? -48.430 72.593 10.200 1.00 39.27 132 ILE B O 1
ATOM 3118 N N . LYS B 1 135 ? -48.825 72.687 12.421 1.00 39.56 133 LYS B N 1
ATOM 3119 C CA . LYS B 1 135 ? -49.808 73.744 12.362 1.00 39.76 133 LYS B CA 1
ATOM 3120 C C . LYS B 1 135 ? -49.059 75.048 12.542 1.00 39.33 133 LYS B C 1
ATOM 3121 O O . LYS B 1 135 ? -48.918 75.583 13.638 1.00 39.02 133 LYS B O 1
ATOM 3127 N N . ALA B 1 136 ? -48.577 75.541 11.417 1.00 39.25 134 ALA B N 1
ATOM 3128 C CA . ALA B 1 136 ? -47.617 76.635 11.357 1.00 38.80 134 ALA B CA 1
ATOM 3129 C C . ALA B 1 136 ? -48.265 77.995 11.664 1.00 39.02 134 ALA B C 1
ATOM 3130 O O . ALA B 1 136 ? -49.328 78.353 11.127 1.00 38.60 134 ALA B O 1
ATOM 3132 N N . TRP B 1 137 ? -47.634 78.740 12.575 1.00 39.18 135 TRP B N 1
ATOM 3133 C CA . TRP B 1 137 ? -48.244 79.952 13.115 1.00 39.31 135 TRP B CA 1
ATOM 3134 C C . TRP B 1 137 ? -47.189 80.792 13.814 1.00 39.38 135 TRP B C 1
ATOM 3135 O O . TRP B 1 137 ? -46.542 80.324 14.749 1.00 39.72 135 TRP B O 1
ATOM 3146 N N . GLY B 1 138 ? -46.997 82.022 13.338 1.00 38.82 136 G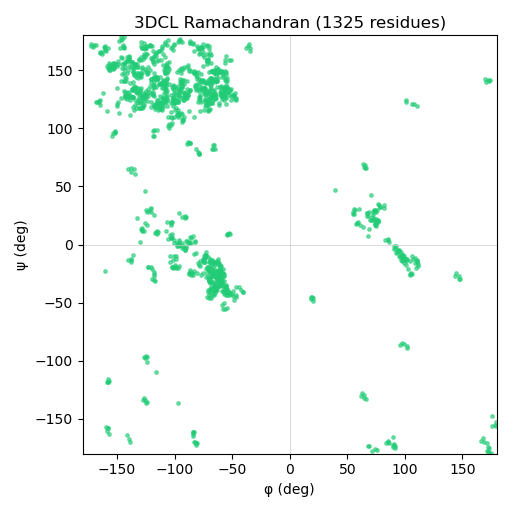LY B N 1
ATOM 3147 C CA . G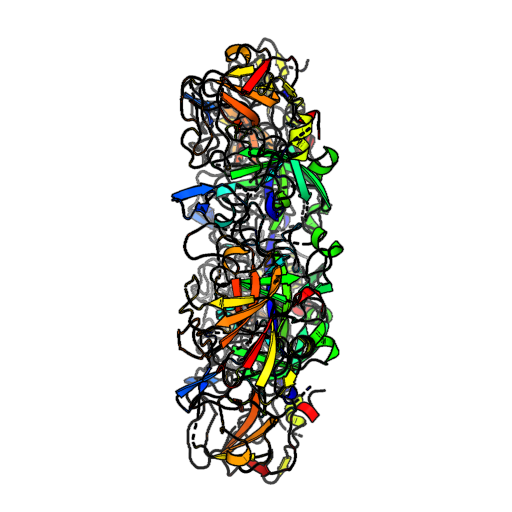LY B 1 138 ? -46.110 82.970 13.989 1.00 38.34 136 GLY B CA 1
ATOM 3148 C C . GLY B 1 138 ? -45.379 83.940 13.082 1.00 38.49 136 GLY B C 1
ATOM 3149 O O . GLY B 1 138 ? -44.990 85.016 13.515 1.00 38.30 136 GLY B O 1
ATOM 3150 N N . GLN B 1 139 ? -45.141 83.559 11.828 1.00 38.69 137 GLN B N 1
ATOM 3151 C CA . GLN B 1 139 ? -44.479 84.480 10.912 1.00 38.47 137 GLN B CA 1
ATOM 3152 C C . GLN B 1 139 ? -45.485 85.570 10.514 1.00 38.27 137 GLN B C 1
ATOM 3153 O O . GLN B 1 139 ? -46.647 85.285 10.117 1.00 39.27 137 GLN B O 1
ATOM 3159 N N . GLY B 1 140 ? -45.037 86.805 10.619 1.00 37.39 138 GLY B N 1
ATOM 3160 C CA . GLY B 1 140 ? -45.890 87.962 10.470 1.00 37.35 138 GLY B CA 1
ATOM 3161 C C . GLY B 1 140 ? -46.089 88.684 11.801 1.00 37.37 138 GLY B C 1
ATOM 3162 O O . GLY B 1 140 ? -46.540 89.844 11.825 1.00 36.64 138 GLY B O 1
ATOM 3163 N N . LEU B 1 141 ? -45.726 88.010 12.895 1.00 37.64 139 LEU B N 1
ATOM 3164 C CA . LEU B 1 141 ? -45.863 88.568 14.247 1.00 38.40 139 LEU B CA 1
ATOM 3165 C C . LEU B 1 141 ? -45.148 89.901 14.355 1.00 38.73 139 LEU B C 1
ATOM 3166 O O . LEU B 1 141 ? -43.978 90.020 13.955 1.00 38.70 139 LEU B O 1
ATOM 3171 N N . LYS B 1 142 ? -45.873 90.888 14.880 1.00 38.91 140 LYS B N 1
ATOM 3172 C CA . LYS B 1 142 ? -45.331 92.217 15.186 1.00 39.23 140 LYS B CA 1
ATOM 3173 C C . LYS B 1 142 ? -45.654 92.711 16.591 1.00 38.68 140 LYS B C 1
ATOM 3174 O O . LYS B 1 142 ? -46.708 92.438 17.129 1.00 37.95 140 LYS B O 1
ATOM 3180 N N . LEU B 1 143 ? -44.704 93.439 17.167 1.00 38.86 141 LEU B N 1
ATOM 3181 C CA . LEU B 1 143 ? -44.862 94.111 18.471 1.00 39.01 141 LEU B CA 1
ATOM 3182 C C . LEU B 1 143 ? -45.313 95.523 18.159 1.00 38.64 141 LEU B C 1
ATOM 3183 O O . LEU B 1 143 ? -44.545 96.323 17.673 1.00 38.51 141 LEU B O 1
ATOM 3188 N N . LEU B 1 144 ? -46.582 95.803 18.386 1.00 39.02 142 LEU B N 1
ATOM 3189 C CA . LEU B 1 144 ? -47.168 97.052 17.872 1.00 39.48 142 LEU B CA 1
ATOM 3190 C C . LEU B 1 144 ? -46.594 98.296 18.554 1.00 39.84 142 LEU B C 1
ATOM 3191 O O . LEU B 1 144 ? -46.573 99.385 17.967 1.00 40.27 142 LEU B O 1
ATOM 3196 N N . ASP B 1 145 ? -46.129 98.138 19.792 1.00 40.04 143 ASP B N 1
ATOM 3197 C CA . ASP B 1 145 ? -45.488 99.244 20.518 1.00 39.86 143 ASP B CA 1
ATOM 3198 C C . ASP B 1 145 ? -43.987 99.303 20.326 1.00 40.02 143 ASP B C 1
ATOM 3199 O O . ASP B 1 145 ? -43.318 100.197 20.798 1.00 39.25 143 ASP B O 1
ATOM 3204 N N . HIS B 1 146 ? -43.443 98.330 19.627 1.00 40.27 144 HIS B N 1
ATOM 3205 C CA . HIS B 1 146 ? -42.000 98.294 19.425 1.00 40.52 144 HIS B CA 1
ATOM 3206 C C . HIS B 1 146 ? -41.702 97.985 17.970 1.00 40.88 144 HIS B C 1
ATOM 3207 O O . HIS B 1 146 ? -41.055 96.979 17.657 1.00 40.88 144 HIS B O 1
ATOM 3214 N N . PRO B 1 147 ? -42.161 98.866 17.056 1.00 41.25 145 PRO B N 1
ATOM 3215 C CA . PRO B 1 147 ? -42.016 98.491 15.654 1.00 41.49 145 PRO B CA 1
ATOM 3216 C C . PRO B 1 147 ? -40.591 98.270 15.187 1.00 41.89 145 PRO B C 1
ATOM 3217 O O . PRO B 1 147 ? -40.403 97.590 14.198 1.00 42.37 145 PRO B O 1
ATOM 3221 N N . ASP B 1 148 ? -39.595 98.808 15.891 1.00 42.39 146 ASP B N 1
ATOM 3222 C CA . ASP B 1 148 ? -38.177 98.604 15.506 1.00 42.59 146 ASP B CA 1
ATOM 3223 C C . ASP B 1 148 ? -37.589 97.276 16.029 1.00 41.95 146 ASP B C 1
ATOM 3224 O O . ASP B 1 148 ? -36.462 96.919 15.686 1.00 41.54 146 ASP B O 1
ATOM 3229 N N . VAL B 1 149 ? -38.338 96.581 16.866 1.00 41.28 147 VAL B N 1
ATOM 3230 C CA . VAL B 1 149 ? -37.930 95.280 17.340 1.00 40.80 147 VAL B CA 1
ATOM 3231 C C . VAL B 1 149 ? -38.689 94.237 16.498 1.00 40.68 147 VAL B C 1
ATOM 3232 O O . VAL B 1 149 ? -39.935 94.158 16.544 1.00 40.68 147 VAL B O 1
ATOM 3236 N N . LYS B 1 150 ? -37.930 93.458 15.731 1.00 39.67 148 LYS B N 1
ATOM 3237 C CA . LYS B 1 150 ? -38.496 92.417 14.915 1.00 39.86 148 LYS B CA 1
ATOM 3238 C C . LYS B 1 150 ? -38.506 91.074 15.629 1.00 39.39 148 LYS B C 1
ATOM 3239 O O . LYS B 1 150 ? -37.562 90.697 16.301 1.00 39.18 148 LYS B O 1
ATOM 3245 N N . VAL B 1 151 ? -39.599 90.350 15.467 1.00 39.19 149 VAL B N 1
ATOM 3246 C CA . VAL B 1 151 ? -39.738 89.034 16.050 1.00 38.68 149 VAL B CA 1
ATOM 3247 C C . VAL B 1 151 ? -40.085 88.079 14.952 1.00 38.23 149 VAL B C 1
ATOM 3248 O O . VAL B 1 151 ? -40.533 88.467 13.899 1.00 38.05 149 VAL B O 1
ATOM 3260 N N . ASN B 1 153 ? -40.083 83.424 13.909 1.00 37.64 151 ASN B N 1
ATOM 3261 C CA . ASN B 1 153 ? -39.768 82.008 14.189 1.00 36.63 151 ASN B CA 1
ATOM 3262 C C . ASN B 1 153 ? -40.318 81.449 15.468 1.00 36.36 151 ASN B C 1
ATOM 3263 O O . ASN B 1 153 ? -39.874 80.379 15.894 1.00 35.71 151 ASN B O 1
ATOM 3268 N N . ILE B 1 154 ? -41.310 82.128 16.033 1.00 36.41 152 ILE B N 1
ATOM 3269 C CA . ILE B 1 154 ? -41.778 81.823 17.382 1.00 36.76 152 ILE B CA 1
ATOM 3270 C C . ILE B 1 154 ? -43.301 81.830 17.455 1.00 37.10 152 ILE B C 1
ATOM 3271 O O . ILE B 1 154 ? -43.984 82.805 17.077 1.00 37.16 152 ILE B O 1
ATOM 3276 N N . ASP B 1 155 ? -43.831 80.736 17.970 1.00 37.79 153 ASP B N 1
ATOM 3277 C CA . ASP B 1 155 ? -45.247 80.609 18.210 1.00 37.84 153 ASP B CA 1
ATOM 3278 C C . ASP B 1 155 ? -45.648 81.728 19.186 1.00 38.45 153 ASP B C 1
ATOM 3279 O O . ASP B 1 155 ? -45.004 81.891 20.213 1.00 37.77 153 ASP B O 1
ATOM 3284 N N . PRO B 1 156 ? -46.680 82.524 18.844 1.00 38.95 154 PRO B N 1
ATOM 3285 C CA . PRO B 1 156 ? -47.073 83.618 19.712 1.00 39.86 154 PRO B CA 1
ATOM 3286 C C . PRO B 1 156 ? -47.473 83.245 21.148 1.00 40.79 154 PRO B C 1
ATOM 3287 O O . PRO B 1 156 ? -47.251 84.049 22.067 1.00 41.63 154 PRO B O 1
ATOM 3291 N N . ASP B 1 157 ? -48.041 82.068 21.358 1.00 41.10 155 ASP B N 1
ATOM 3292 C CA . ASP B 1 157 ? -48.343 81.630 22.724 1.00 41.50 155 ASP B CA 1
ATOM 3293 C C . ASP B 1 157 ? -47.050 81.279 23.486 1.00 41.00 155 ASP B C 1
ATOM 3294 O O . ASP B 1 157 ? -46.928 81.594 24.666 1.00 41.00 155 ASP B O 1
ATOM 3299 N N . LEU B 1 158 ? -46.110 80.620 22.823 1.00 40.06 156 LEU B N 1
ATOM 3300 C CA . LEU B 1 158 ? -44.814 80.338 23.454 1.00 40.32 156 LEU B CA 1
ATOM 3301 C C . LEU B 1 158 ? -44.053 81.658 23.736 1.00 40.44 156 LEU B C 1
ATOM 3302 O O . LEU B 1 158 ? -43.391 81.827 24.769 1.00 39.67 156 LEU B O 1
ATOM 3307 N N . PHE B 1 159 ? -44.173 82.606 22.816 1.00 40.69 157 PHE B N 1
ATOM 3308 C CA . PHE B 1 159 ? -43.522 83.903 22.991 1.00 41.05 157 PHE B CA 1
ATOM 3309 C C . PHE B 1 159 ? -43.879 84.559 24.322 1.00 41.37 157 PHE B C 1
ATOM 3310 O O . PHE B 1 159 ? -43.019 85.154 24.979 1.00 41.24 157 PHE B O 1
ATOM 3318 N N . GLU B 1 160 ? -45.132 84.439 24.720 1.00 42.15 158 GLU B N 1
ATOM 3319 C CA . GLU B 1 160 ? -45.611 85.007 25.993 1.00 43.21 158 GLU B CA 1
ATOM 3320 C C . GLU B 1 160 ? -45.163 84.313 27.273 1.00 42.95 158 GLU B C 1
ATOM 3321 O O . GLU B 1 160 ? -45.414 84.810 28.366 1.00 42.00 158 GLU B O 1
ATOM 3327 N N . LYS B 1 161 ? -44.495 83.175 27.142 1.00 43.28 159 LYS B N 1
ATOM 3328 C CA . LYS B 1 161 ? -44.016 82.419 28.324 1.00 43.73 159 LYS B CA 1
ATOM 3329 C C . LYS B 1 161 ? -42.503 82.528 28.558 1.00 43.21 159 LYS B C 1
ATOM 3330 O O . LYS B 1 161 ? -41.971 81.904 29.468 1.00 42.72 159 LYS B O 1
ATOM 3336 N N . LEU B 1 162 ? -41.826 83.356 27.750 1.00 42.95 160 LEU B N 1
ATOM 3337 C CA . LEU B 1 162 ? -40.357 83.496 27.799 1.00 42.32 160 LEU B CA 1
ATOM 3338 C C . LEU B 1 162 ? -39.827 84.444 28.880 1.00 41.99 160 LEU B C 1
ATOM 3339 O O . LEU B 1 162 ? -38.608 84.651 28.976 1.00 41.75 160 LEU B O 1
ATOM 3344 N N . GLY B 1 163 ? -40.730 84.993 29.691 1.00 41.64 161 GLY B N 1
ATOM 3345 C CA . GLY B 1 163 ? -40.367 85.889 30.787 1.00 41.38 161 GLY B CA 1
ATOM 3346 C C . GLY B 1 163 ? -39.979 87.279 30.325 1.00 41.43 161 GLY B C 1
ATOM 3347 O O . GLY B 1 163 ? -39.405 88.035 31.088 1.00 41.05 161 GLY B O 1
ATOM 3348 N N . ILE B 1 164 ? -40.319 87.614 29.090 1.00 41.76 162 ILE B N 1
ATOM 3349 C CA . ILE B 1 164 ? -39.949 88.884 28.482 1.00 42.28 162 ILE B CA 1
ATOM 3350 C C . ILE B 1 164 ? -40.828 89.948 29.118 1.00 43.44 162 ILE B C 1
ATOM 3351 O O . ILE B 1 164 ? -42.047 89.801 29.195 1.00 43.70 162 ILE B O 1
ATOM 3356 N N . GLN B 1 165 ? -40.199 90.975 29.663 1.00 44.70 163 GLN B N 1
ATOM 3357 C CA . GLN B 1 165 ? -40.922 92.075 30.264 1.00 45.31 163 GLN B CA 1
ATOM 3358 C C . GLN B 1 165 ? -40.648 93.403 29.553 1.00 45.26 163 GLN B C 1
ATOM 3359 O O . GLN B 1 165 ? -39.520 93.706 29.181 1.00 44.19 163 GLN B O 1
ATOM 3365 N N . GLU B 1 166 ? -41.716 94.164 29.358 1.00 45.56 164 GLU B N 1
ATOM 3366 C CA . GLU B 1 166 ? -41.670 95.533 28.861 1.00 46.15 164 GLU B CA 1
ATOM 3367 C C . GLU B 1 166 ? -41.496 96.389 30.086 1.00 46.26 164 GLU B C 1
ATOM 3368 O O . GLU B 1 166 ? -42.349 96.405 30.948 1.00 45.38 164 GLU B O 1
ATOM 3374 N N . LYS B 1 167 ? -40.374 97.066 30.209 1.00 47.28 165 LYS B N 1
ATOM 3375 C CA . LYS B 1 167 ? -40.228 98.026 31.299 1.00 48.65 165 LYS B CA 1
ATOM 3376 C C . LYS B 1 167 ? -39.538 99.249 30.746 1.00 49.37 165 LYS B C 1
ATOM 3377 O O . LYS B 1 167 ? -38.370 99.176 30.332 1.00 49.87 165 LYS B O 1
ATOM 3383 N N . ASN B 1 168 ? -40.292 100.347 30.683 1.00 50.45 166 ASN B N 1
ATOM 3384 C CA . ASN B 1 168 ? -39.779 101.663 30.278 1.00 51.33 166 ASN B CA 1
ATOM 3385 C C . ASN B 1 168 ? -39.430 101.767 28.809 1.00 51.06 166 ASN B C 1
ATOM 3386 O O . ASN B 1 168 ? -38.416 102.335 28.447 1.00 51.89 166 ASN B O 1
ATOM 3391 N N . GLY B 1 169 ? -40.288 101.215 27.966 1.00 50.80 167 GLY B N 1
ATOM 3392 C CA . GLY B 1 169 ? -40.048 101.175 26.520 1.00 49.73 167 GLY B CA 1
ATOM 3393 C C . GLY B 1 169 ? -38.888 100.281 26.115 1.00 48.89 167 GLY B C 1
ATOM 3394 O O . GLY B 1 169 ? -38.494 100.279 24.944 1.00 49.28 167 GLY B O 1
ATOM 3395 N N . LYS B 1 170 ? -38.332 99.537 27.075 1.00 46.86 168 LYS B N 1
ATOM 3396 C CA . LYS B 1 170 ? -37.219 98.630 26.826 1.00 45.11 168 LYS B CA 1
ATOM 3397 C C . LYS B 1 170 ? -37.683 97.206 27.089 1.00 43.09 168 LYS B C 1
ATOM 3398 O O . LYS B 1 170 ? -38.465 96.959 27.999 1.00 41.69 168 LYS B O 1
ATOM 3404 N N . ILE B 1 171 ? -37.198 96.284 26.267 1.00 41.35 169 ILE B N 1
ATOM 3405 C CA . ILE B 1 171 ? -37.643 94.910 26.295 1.00 39.84 169 ILE B CA 1
ATOM 3406 C C . ILE B 1 171 ? -36.585 94.063 26.983 1.00 39.31 169 ILE B C 1
ATOM 3407 O O . ILE B 1 171 ? -35.500 93.842 26.469 1.00 38.65 169 ILE B O 1
ATOM 3412 N N . HIS B 1 172 ? -36.925 93.608 28.176 1.00 38.85 170 HIS B N 1
ATOM 3413 C CA . HIS B 1 172 ? -36.029 92.798 28.986 1.00 38.63 170 HIS B CA 1
ATOM 3414 C C . HIS B 1 172 ? -36.234 91.331 28.670 1.00 38.15 170 HIS B C 1
ATOM 3415 O O . HIS B 1 172 ? -37.361 90.845 28.669 1.00 38.20 170 HIS B O 1
ATOM 3422 N N . VAL B 1 173 ? -35.152 90.627 28.373 1.00 37.75 171 VAL B N 1
ATOM 3423 C CA . VAL B 1 173 ? -35.244 89.233 27.903 1.00 37.45 171 VAL B CA 1
ATOM 3424 C C . VAL B 1 173 ? -34.318 88.336 28.733 1.00 37.46 171 VAL B C 1
ATOM 3425 O O . VAL B 1 173 ? -33.111 88.548 28.734 1.00 37.21 171 VAL B O 1
ATOM 3429 N N . PRO B 1 174 ? -34.875 87.357 29.467 1.00 37.20 172 PRO B N 1
ATOM 3430 C CA . PRO B 1 174 ? -34.005 86.371 30.136 1.00 37.28 172 PRO B CA 1
ATOM 3431 C C . PRO B 1 174 ? -33.234 85.487 29.176 1.00 37.26 172 PRO B C 1
ATOM 3432 O O . PRO B 1 174 ? -33.821 84.942 28.236 1.00 37.19 172 PRO B O 1
ATOM 3436 N N . VAL B 1 175 ? -31.919 85.395 29.393 1.00 37.20 173 VAL B N 1
ATOM 3437 C CA . VAL B 1 175 ? -31.014 84.558 28.589 1.00 36.48 173 VAL B CA 1
ATOM 3438 C C . VAL B 1 175 ? -30.015 83.798 29.464 1.00 37.31 173 VAL B C 1
ATOM 3439 O O . VAL B 1 175 ? -29.693 84.219 30.601 1.00 37.59 173 VAL B O 1
ATOM 3443 N N . VAL B 1 176 ? -29.494 82.692 28.952 1.00 37.93 174 VAL B N 1
ATOM 3444 C CA . VAL B 1 176 ? -28.471 81.931 29.700 1.00 38.70 174 VAL B CA 1
ATOM 3445 C C . VAL B 1 176 ? -27.055 82.439 29.430 1.00 38.84 174 VAL B C 1
ATOM 3446 O O . VAL B 1 176 ? -26.151 82.286 30.260 1.00 38.42 174 VAL B O 1
ATOM 3450 N N . ALA B 1 177 ? -26.882 83.054 28.269 1.00 38.92 175 ALA B N 1
ATOM 3451 C CA . ALA B 1 177 ? -25.587 83.538 27.836 1.00 38.93 175 ALA B CA 1
ATOM 3452 C C . ALA B 1 177 ? -25.747 84.619 26.791 1.00 39.47 175 ALA B C 1
ATOM 3453 O O . ALA B 1 177 ? -26.744 84.672 26.069 1.00 39.19 175 ALA B O 1
ATOM 3455 N N . LYS B 1 178 ? -24.732 85.475 26.730 1.00 40.14 176 LYS B N 1
ATOM 3456 C CA . LYS B 1 178 ? -24.604 86.519 25.731 1.00 40.60 176 LYS B CA 1
ATOM 3457 C C . LYS B 1 178 ? -23.364 86.137 24.934 1.00 40.25 176 LYS B C 1
ATOM 3458 O O . LYS B 1 178 ? -22.298 85.958 25.501 1.00 40.15 176 LYS B O 1
ATOM 3464 N N . ILE B 1 179 ? -23.537 86.006 23.629 1.00 40.07 177 ILE B N 1
ATOM 3465 C CA . ILE B 1 179 ? -22.503 85.468 22.734 1.00 39.45 177 ILE B CA 1
ATOM 3466 C C . ILE B 1 179 ? -21.949 86.580 21.818 1.00 38.89 177 ILE B C 1
ATOM 3467 O O . ILE B 1 179 ? -22.698 87.229 21.099 1.00 37.94 177 ILE B O 1
ATOM 3472 N N . PRO B 1 180 ? -20.621 86.771 21.812 1.00 38.91 178 PRO B N 1
ATOM 3473 C CA . PRO B 1 180 ? -20.036 87.720 20.897 1.00 38.64 178 PRO B CA 1
ATOM 3474 C C . PRO B 1 180 ? -20.225 87.380 19.434 1.00 38.73 178 PRO B C 1
ATOM 3475 O O . PRO B 1 180 ? -20.283 86.200 19.051 1.00 39.13 178 PRO B O 1
ATOM 3479 N N . ALA B 1 181 ? -20.327 88.425 18.617 1.00 38.66 179 ALA B N 1
ATOM 3480 C CA . ALA B 1 181 ? -20.509 88.275 17.156 1.00 38.57 179 ALA B CA 1
ATOM 3481 C C . ALA B 1 181 ? -19.484 87.288 16.588 1.00 38.38 179 ALA B C 1
ATOM 3482 O O . ALA B 1 181 ? -19.845 86.423 15.851 1.00 38.07 179 ALA B O 1
ATOM 3484 N N . HIS B 1 182 ? -18.230 87.399 16.998 1.00 38.64 180 HIS B N 1
ATOM 3485 C CA . HIS B 1 182 ? -17.144 86.562 16.466 1.00 38.78 180 HIS B CA 1
ATOM 3486 C C . HIS B 1 182 ? -17.238 85.052 16.754 1.00 39.46 180 HIS B C 1
ATOM 3487 O O . HIS B 1 182 ? -16.489 84.273 16.153 1.00 38.94 180 HIS B O 1
ATOM 3510 N N . GLY B 1 185 ? -20.719 81.400 13.338 1.00 39.63 183 GLY B N 1
ATOM 3511 C CA . GLY B 1 185 ? -20.100 80.842 12.154 1.00 39.78 183 GLY B CA 1
ATOM 3512 C C . GLY B 1 185 ? -21.105 80.402 11.101 1.00 40.00 183 GLY B C 1
ATOM 3513 O O . GLY B 1 185 ? -21.831 81.197 10.576 1.00 39.55 183 GLY B O 1
ATOM 3514 N N . SER B 1 186 ? -21.102 79.110 10.799 1.00 40.26 184 SER B N 1
ATOM 3515 C CA . SER B 1 186 ? -21.848 78.549 9.691 1.00 40.10 184 SER B CA 1
ATOM 3516 C C . SER B 1 186 ? -23.292 79.055 9.692 1.00 39.89 184 SER B C 1
ATOM 3517 O O . SER B 1 186 ? -23.982 78.971 10.692 1.00 39.84 184 SER B O 1
ATOM 3520 N N . GLY B 1 187 ? -23.729 79.555 8.544 1.00 39.29 185 GLY B N 1
ATOM 3521 C CA . GLY B 1 187 ? -25.113 79.997 8.335 1.00 39.40 185 GLY B CA 1
ATOM 3522 C C . GLY B 1 187 ? -25.226 81.519 8.170 1.00 39.55 185 GLY B C 1
ATOM 3523 O O . GLY B 1 187 ? -26.221 82.016 7.658 1.00 39.36 185 GLY B O 1
ATOM 3524 N N . ILE B 1 188 ? -24.202 82.263 8.592 1.00 39.14 186 ILE B N 1
ATOM 3525 C CA . ILE B 1 188 ? -24.159 83.685 8.272 1.00 38.79 186 ILE B CA 1
ATOM 3526 C C . ILE B 1 188 ? -24.292 83.861 6.750 1.00 38.95 186 ILE B C 1
ATOM 3527 O O . ILE B 1 188 ? -23.710 83.110 5.954 1.00 39.95 186 ILE B O 1
ATOM 3532 N N . GLY B 1 189 ? -25.127 84.805 6.351 1.00 38.59 187 GLY B N 1
ATOM 3533 C CA . GLY B 1 189 ? -25.375 85.046 4.951 1.00 38.83 187 GLY B CA 1
ATOM 3534 C C . GLY B 1 189 ? -26.505 84.299 4.286 1.00 38.72 187 GLY B C 1
ATOM 3535 O O . GLY B 1 189 ? -26.777 84.493 3.099 1.00 39.25 187 GLY B O 1
ATOM 3536 N N . ALA B 1 190 ? -27.158 83.410 5.011 1.00 38.64 188 ALA B N 1
ATOM 3537 C CA . ALA B 1 190 ? -28.360 82.766 4.475 1.00 38.33 188 ALA B CA 1
ATOM 3538 C C . ALA B 1 190 ? -29.392 83.894 4.137 1.00 38.22 188 ALA B C 1
ATOM 3539 O O . ALA B 1 190 ? -29.431 84.964 4.759 1.00 37.16 188 ALA B O 1
ATOM 3541 N N . SER B 1 191 ? -30.187 83.649 3.115 1.00 38.34 189 SER B N 1
ATOM 3542 C CA . SER B 1 191 ? -31.089 84.651 2.556 1.00 38.58 189 SER B CA 1
ATOM 3543 C C . SER B 1 191 ? -32.044 85.257 3.558 1.00 37.83 189 SER B C 1
ATOM 3544 O O . SER B 1 191 ? -32.337 86.461 3.487 1.00 37.36 189 SER B O 1
ATOM 3547 N N . SER B 1 192 ? -32.513 84.421 4.476 1.00 37.01 190 SER B N 1
ATOM 3548 C CA . SER B 1 192 ? -33.523 84.799 5.465 1.00 37.36 190 SER B CA 1
ATOM 3549 C C . SER B 1 192 ? -33.363 84.112 6.820 1.00 37.16 190 SER B C 1
ATOM 3550 O O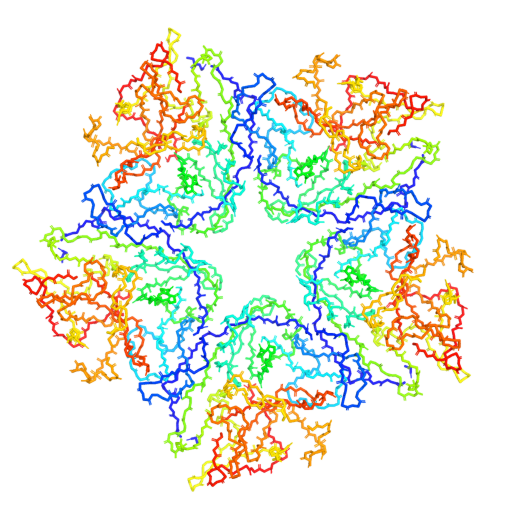 . SER B 1 192 ? -33.337 82.877 6.912 1.00 36.85 190 SER B O 1
ATOM 3553 N N . SER B 1 193 ? -33.312 84.923 7.855 1.00 36.58 191 SER B N 1
ATOM 3554 C CA . SER B 1 193 ? -33.316 84.428 9.232 1.00 37.74 191 SER B CA 1
ATOM 3555 C C . SER B 1 193 ? -34.580 83.654 9.644 1.00 37.94 191 SER B C 1
ATOM 3556 O O . SER B 1 193 ? -34.615 83.030 10.717 1.00 39.06 191 SER B O 1
ATOM 3559 N N . ALA B 1 194 ? -35.609 83.752 8.813 1.00 37.89 192 ALA B N 1
ATOM 3560 C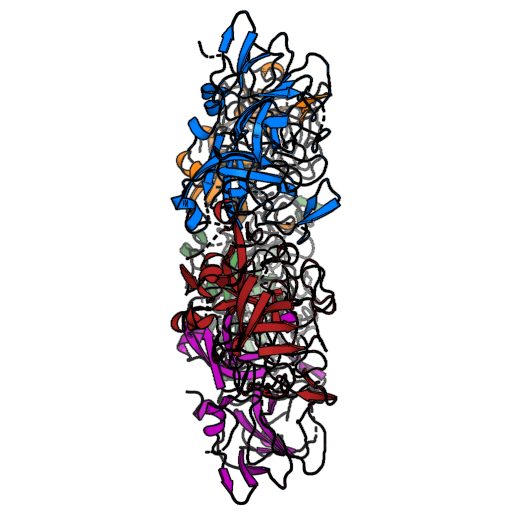 CA . ALA B 1 194 ? -36.868 83.072 9.014 1.00 38.35 192 ALA B CA 1
ATOM 3561 C C . ALA B 1 194 ? -36.781 81.602 8.630 1.00 38.67 192 ALA B C 1
ATOM 3562 O O . ALA B 1 194 ? -37.665 80.830 8.964 1.00 39.29 192 ALA B O 1
ATOM 3564 N N . SER B 1 195 ? -35.743 81.199 7.924 1.00 38.65 193 SER B N 1
ATOM 3565 C CA . SER B 1 195 ? -35.768 79.877 7.344 1.00 39.85 193 SER B CA 1
ATOM 3566 C C . SER B 1 195 ? -34.553 79.009 7.646 1.00 40.24 193 SER B C 1
ATOM 3567 O O . SER B 1 195 ? -34.393 77.947 7.057 1.00 40.18 193 SER B O 1
ATOM 3570 N N . THR B 1 196 ? -33.752 79.428 8.625 1.00 40.54 194 THR B N 1
ATOM 3571 C CA . THR B 1 196 ? -32.612 78.639 9.030 1.00 40.90 194 THR B CA 1
ATOM 3572 C C . THR B 1 196 ? -32.100 78.996 10.422 1.00 41.34 194 THR B C 1
ATOM 3573 O O . THR B 1 196 ? -32.551 79.950 11.061 1.00 42.79 194 THR B O 1
ATOM 3577 N N . ASP B 1 197 ? -31.188 78.173 10.897 1.00 40.96 195 ASP B N 1
ATOM 3578 C CA . ASP B 1 197 ? -30.409 78.455 12.094 1.00 39.79 195 ASP B CA 1
ATOM 3579 C C . ASP B 1 197 ? -29.014 78.924 11.630 1.00 39.85 195 ASP B C 1
ATOM 3580 O O . ASP B 1 197 ? -28.670 78.814 10.439 1.00 38.72 195 ASP B O 1
ATOM 3585 N N . TYR B 1 198 ? -28.219 79.423 12.569 1.00 39.19 196 TYR B N 1
ATOM 3586 C CA . TYR B 1 198 ? -26.778 79.529 12.374 1.00 38.99 196 TYR B CA 1
ATOM 3587 C C . TYR B 1 198 ? -26.009 79.171 13.637 1.00 39.16 196 TYR B C 1
ATOM 3588 O O . TYR B 1 198 ? -26.537 79.227 14.737 1.00 38.86 196 TYR B O 1
ATOM 3597 N N . ASP B 1 199 ? -24.751 78.816 13.450 1.00 39.33 197 ASP B N 1
ATOM 3598 C CA . ASP B 1 199 ? -23.977 78.090 14.462 1.00 40.14 197 ASP B CA 1
ATOM 3599 C C . ASP B 1 199 ? -23.157 78.960 15.386 1.00 39.75 197 ASP B C 1
ATOM 3600 O O . ASP B 1 199 ? -22.518 79.891 14.957 1.00 39.37 197 ASP B O 1
ATOM 3605 N N . ILE B 1 200 ? -23.212 78.637 16.665 1.00 40.39 198 ILE B N 1
ATOM 3606 C CA . ILE B 1 200 ? -22.254 79.152 17.655 1.00 40.42 198 ILE B CA 1
ATOM 3607 C C . ILE B 1 200 ? -21.046 78.230 17.574 1.00 41.12 198 ILE B C 1
ATOM 3608 O O . ILE B 1 200 ? -21.162 77.047 17.894 1.00 40.73 198 ILE B O 1
ATOM 3621 N N . ALA B 1 202 ? -18.504 77.465 19.367 1.00 42.94 200 ALA B N 1
ATOM 3622 C CA . ALA B 1 202 ? -17.795 77.251 20.613 1.00 42.57 200 ALA B CA 1
ATOM 3623 C C . ALA B 1 202 ? -17.603 75.741 20.761 1.00 42.49 200 ALA B C 1
ATOM 3624 O O . ALA B 1 202 ? -18.575 74.982 20.781 1.00 42.11 200 ALA B O 1
ATOM 3626 N N . SER B 1 203 ? -16.345 75.313 20.857 1.00 42.70 201 SER B N 1
ATOM 3627 C CA . SER B 1 203 ? -16.015 73.888 21.004 1.00 43.02 201 SER B CA 1
ATOM 3628 C C . SER B 1 203 ? -16.368 73.362 22.402 1.00 43.02 201 SER B C 1
ATOM 3629 O O . SER B 1 203 ? -16.644 72.176 22.586 1.00 42.50 201 SER B O 1
ATOM 3632 N N . ASN B 1 204 ? -16.346 74.260 23.382 1.00 43.07 202 ASN B N 1
ATOM 3633 C CA . ASN B 1 204 ? -16.678 73.942 24.771 1.00 43.72 202 ASN B CA 1
ATOM 3634 C C . ASN B 1 204 ? -17.568 75.053 25.313 1.00 43.32 202 ASN B C 1
ATOM 3635 O O . ASN B 1 204 ? -17.408 76.192 24.920 1.00 43.06 202 ASN B O 1
ATOM 3640 N N . PRO B 1 205 ? -18.492 74.740 26.249 1.00 43.31 203 PRO B N 1
ATOM 3641 C CA . PRO B 1 205 ? -19.383 75.811 26.730 1.00 43.52 203 PRO B CA 1
ATOM 3642 C C . PRO B 1 205 ? -18.640 76.863 27.564 1.00 43.83 203 PRO B C 1
ATOM 3643 O O . PRO B 1 205 ? -19.076 78.000 27.667 1.00 43.79 203 PRO B O 1
ATOM 3647 N N . GLU B 1 206 ? -17.517 76.473 28.140 1.00 44.24 204 GLU B N 1
ATOM 3648 C CA . GLU B 1 206 ? -16.672 77.418 28.891 1.00 45.23 204 GLU B CA 1
ATOM 3649 C C . GLU B 1 206 ? -16.112 78.525 27.980 1.00 45.08 204 GLU B C 1
ATOM 3650 O O . GLU B 1 206 ? -15.865 79.619 28.446 1.00 44.42 204 GLU B O 1
ATOM 3656 N N . ASP B 1 207 ? -15.965 78.249 26.680 1.00 45.27 205 ASP B N 1
ATOM 3657 C CA . ASP B 1 207 ? -15.613 79.296 25.710 1.00 45.36 205 ASP B CA 1
ATOM 3658 C C . ASP B 1 207 ? -16.669 80.408 25.663 1.00 44.97 205 ASP B C 1
ATOM 3659 O O . ASP B 1 207 ? -16.380 81.510 25.219 1.00 45.28 205 ASP B O 1
ATOM 3664 N N . LEU B 1 208 ? -17.891 80.120 26.109 1.00 44.22 206 LEU B N 1
ATOM 3665 C CA . LEU B 1 208 ? -18.962 81.139 26.136 1.00 43.74 206 LEU B CA 1
ATOM 3666 C C . LEU B 1 208 ? -19.193 81.696 27.529 1.00 43.71 206 LEU B C 1
ATOM 3667 O O . LEU B 1 208 ? -20.148 82.431 27.742 1.00 43.81 206 LEU B O 1
ATOM 3672 N N . GLY B 1 209 ? -18.321 81.348 28.467 1.00 43.29 207 GLY B N 1
ATOM 3673 C CA . GLY B 1 209 ? -18.409 81.855 29.814 1.00 42.95 207 GLY B CA 1
ATOM 3674 C C . GLY B 1 209 ? -19.481 81.200 30.667 1.00 43.01 207 GLY B C 1
ATOM 3675 O O . GLY B 1 209 ? -19.918 81.767 31.671 1.00 42.67 207 GLY B O 1
ATOM 3676 N N . VAL B 1 210 ? -19.900 80.004 30.287 1.00 42.83 208 VAL B N 1
ATOM 3677 C CA . VAL B 1 210 ? -20.917 79.249 31.058 1.00 42.66 208 VAL B CA 1
ATOM 3678 C C . VAL B 1 210 ? -20.502 77.786 31.245 1.00 42.56 208 VAL B C 1
ATOM 3679 O O . VAL B 1 210 ? -19.741 77.234 30.467 1.00 42.84 208 VAL B O 1
ATOM 3683 N N . ALA B 1 211 ? -20.991 77.176 32.314 1.00 41.98 209 ALA B N 1
ATOM 3684 C CA . ALA B 1 211 ? -20.667 75.775 32.624 1.00 41.66 209 ALA B CA 1
ATOM 3685 C C . ALA B 1 211 ? -21.329 74.812 31.618 1.00 41.41 209 ALA B C 1
ATOM 3686 O O . ALA B 1 211 ? -20.789 73.766 31.300 1.00 41.81 209 ALA B O 1
ATOM 3688 N N . ASP B 1 212 ? -22.490 75.192 31.105 1.00 41.09 210 ASP B N 1
ATOM 3689 C CA . ASP B 1 212 ? -23.248 74.364 30.160 1.00 40.96 210 ASP B CA 1
ATOM 3690 C C . ASP B 1 212 ? -24.125 75.215 29.260 1.00 40.63 210 ASP B C 1
ATOM 3691 O O . ASP B 1 212 ? -24.540 76.319 29.613 1.00 40.88 210 ASP B O 1
ATOM 3696 N N . LEU B 1 213 ? -24.359 74.703 28.061 1.00 40.27 211 LEU B N 1
ATOM 3697 C CA . LEU B 1 213 ? -25.326 75.271 27.144 1.00 39.53 211 LEU B CA 1
ATOM 3698 C C . LEU B 1 213 ? -26.217 74.106 26.756 1.00 39.35 211 LEU B C 1
ATOM 3699 O O . LEU B 1 213 ? -25.734 73.072 26.297 1.00 38.56 211 LEU B O 1
ATOM 3704 N N . LYS B 1 214 ? -27.524 74.294 26.937 1.00 39.12 212 LYS B N 1
ATOM 3705 C CA . LYS B 1 214 ? -28.532 73.239 26.693 1.00 38.05 212 LYS B CA 1
ATOM 3706 C C . LYS B 1 214 ? -29.371 73.508 25.455 1.00 37.63 212 LYS B C 1
ATOM 3707 O O . LYS B 1 214 ? -29.624 74.628 25.064 1.00 37.12 212 LYS B O 1
ATOM 3713 N N . LEU B 1 215 ? -29.759 72.431 24.816 1.00 37.36 213 LEU B N 1
ATOM 3714 C CA . LEU B 1 215 ? -30.696 72.465 23.716 1.00 37.40 213 LEU B CA 1
ATOM 3715 C C . LEU B 1 215 ? -31.973 73.061 24.270 1.00 37.48 213 LEU B C 1
ATOM 3716 O O . LEU B 1 215 ? -32.452 72.639 25.343 1.00 37.07 213 LEU B O 1
ATOM 3721 N N . GLY B 1 216 ? -32.508 74.047 23.558 1.00 36.98 214 GLY B N 1
ATOM 3722 C CA . GLY B 1 216 ? -33.659 74.810 24.037 1.00 37.45 214 GLY B CA 1
ATOM 3723 C C . GLY B 1 216 ? -33.361 76.090 24.797 1.00 37.62 214 GLY B C 1
ATOM 3724 O O . GLY B 1 216 ? -34.278 76.828 25.095 1.00 38.31 214 GLY B O 1
ATOM 3725 N N . ASP B 1 217 ? -32.088 76.353 25.084 1.00 37.60 215 ASP B N 1
ATOM 3726 C CA . ASP B 1 217 ? -31.674 77.536 25.831 1.00 37.93 215 ASP B CA 1
ATOM 3727 C C . ASP B 1 217 ? -31.880 78.805 25.013 1.00 37.90 215 ASP B C 1
ATOM 3728 O O . ASP B 1 217 ? -31.682 78.820 23.801 1.00 37.85 215 ASP B O 1
ATOM 3733 N N . ILE B 1 218 ? -32.282 79.856 25.705 1.00 37.72 216 ILE B N 1
ATOM 3734 C CA . ILE B 1 218 ? -32.416 81.168 25.129 1.00 37.46 216 ILE B CA 1
ATOM 3735 C C . ILE B 1 218 ? -31.119 81.931 25.381 1.00 37.69 216 ILE B C 1
ATOM 3736 O O . ILE B 1 218 ? -30.639 82.040 26.538 1.00 36.30 216 ILE B O 1
ATOM 3741 N N . VAL B 1 219 ? -30.578 82.440 24.267 1.00 37.51 217 VAL B N 1
ATOM 3742 C CA . VAL B 1 219 ? -29.311 83.189 24.217 1.00 37.53 217 VAL B CA 1
ATOM 3743 C C . VAL B 1 219 ? -29.492 84.521 23.516 1.00 37.70 217 VAL B C 1
ATOM 3744 O O . VAL B 1 219 ? -30.466 84.746 22.776 1.00 38.25 217 VAL B O 1
ATOM 3748 N N . ALA B 1 220 ? -28.550 85.406 23.794 1.00 37.75 218 ALA B N 1
ATOM 3749 C CA . ALA B 1 220 ? -28.392 86.674 23.113 1.00 37.89 218 ALA B CA 1
ATOM 3750 C C . ALA B 1 220 ? -27.152 86.565 22.209 1.00 38.01 218 ALA B C 1
ATOM 3751 O O . ALA B 1 220 ? -26.141 85.948 22.598 1.00 37.95 218 ALA B O 1
ATOM 3753 N N . ILE B 1 221 ? -27.245 87.153 21.015 1.00 38.16 219 ILE B N 1
ATOM 3754 C CA . ILE B 1 221 ? -26.101 87.292 20.099 1.00 37.84 219 ILE B CA 1
ATOM 3755 C C . ILE B 1 221 ? -25.829 88.782 19.987 1.00 38.28 219 ILE B C 1
ATOM 3756 O O . ILE B 1 221 ? -26.667 89.551 19.504 1.00 37.20 219 ILE B O 1
ATOM 3761 N N . GLN B 1 222 ? -24.648 89.176 20.451 1.00 38.67 220 GLN B N 1
ATOM 3762 C CA . GLN B 1 222 ? -24.229 90.570 20.467 1.00 39.14 220 GLN B CA 1
ATOM 3763 C C . GLN B 1 222 ? -23.764 91.033 19.092 1.00 38.55 220 GLN B C 1
ATOM 3764 O O . GLN B 1 222 ? -23.009 90.351 18.416 1.00 38.04 220 GLN B O 1
ATOM 3770 N N . ASP B 1 223 ? -24.240 92.203 18.689 1.00 38.30 221 ASP B N 1
ATOM 3771 C CA . ASP B 1 223 ? -23.735 92.924 17.481 1.00 38.25 221 ASP B CA 1
ATOM 3772 C C . ASP B 1 223 ? -24.074 92.212 16.179 1.00 37.83 221 ASP B C 1
ATOM 3773 O O . ASP B 1 223 ? -23.404 92.394 15.181 1.00 37.78 221 ASP B O 1
ATOM 3778 N N . HIS B 1 224 ? -25.126 91.401 16.213 1.00 37.96 222 HIS B N 1
ATOM 3779 C CA . HIS B 1 224 ? -25.695 90.806 14.985 1.00 38.30 222 HIS B CA 1
ATOM 3780 C C . HIS B 1 224 ? -27.124 91.252 14.743 1.00 38.49 222 HIS B C 1
ATOM 3781 O O . HIS B 1 224 ? -27.977 91.162 15.625 1.00 38.87 222 HIS B O 1
ATOM 3788 N N . ASP B 1 225 ? -27.346 91.748 13.541 1.00 38.64 223 ASP B N 1
ATOM 3789 C CA . ASP B 1 225 ? -28.662 92.136 13.027 1.00 39.34 223 ASP B CA 1
ATOM 3790 C C . ASP B 1 225 ? -29.193 91.010 12.124 1.00 38.97 223 ASP B C 1
ATOM 3791 O O . ASP B 1 225 ? -28.549 90.640 11.150 1.00 38.77 223 ASP B O 1
ATOM 3796 N N . ASN B 1 226 ? -30.360 90.475 12.467 1.00 38.56 224 ASN B N 1
ATOM 3797 C CA . ASN B 1 226 ? -30.979 89.331 11.730 1.00 38.27 224 ASN B CA 1
ATOM 3798 C C . ASN B 1 226 ? -32.356 89.678 11.155 1.00 37.91 224 ASN B C 1
ATOM 3799 O O . ASN B 1 226 ? -33.226 88.815 11.016 1.00 37.90 224 ASN B O 1
ATOM 3804 N N . SER B 1 227 ? -32.516 90.943 10.801 1.00 36.73 225 SER B N 1
ATOM 3805 C CA . SER B 1 227 ? -33.810 91.452 10.384 1.00 37.35 225 SER B CA 1
ATOM 3806 C C . SER B 1 227 ? -34.220 90.868 9.029 1.00 37.17 225 SER B C 1
ATOM 3807 O O . SER B 1 227 ? -35.393 90.625 8.765 1.00 37.05 225 SER B O 1
ATOM 3810 N N . TYR B 1 228 ? -33.232 90.617 8.184 1.00 37.30 226 TYR B N 1
ATOM 3811 C CA . TYR B 1 228 ? -33.476 90.040 6.860 1.00 37.20 226 TYR B CA 1
ATOM 3812 C C . TYR B 1 228 ? -32.605 88.781 6.654 1.00 37.06 226 TYR B C 1
ATOM 3813 O O . TYR B 1 228 ? -32.937 87.693 7.093 1.00 37.32 226 TYR B O 1
ATOM 3822 N N . GLY B 1 229 ? -31.474 88.928 6.011 1.00 37.08 227 GLY B N 1
ATOM 3823 C CA . GLY B 1 229 ? -30.513 87.843 5.967 1.00 37.36 227 GLY B CA 1
ATOM 3824 C C . GLY B 1 229 ? -29.844 87.573 7.291 1.00 37.14 227 GLY B C 1
ATOM 3825 O O . GLY B 1 229 ? -29.888 88.375 8.215 1.00 36.76 227 GLY B O 1
ATOM 3826 N N . VAL B 1 230 ? -29.150 86.444 7.364 1.00 37.66 228 VAL B N 1
ATOM 3827 C CA . VAL B 1 230 ? -28.564 86.012 8.651 1.00 37.65 228 VAL B CA 1
ATOM 3828 C C . VAL B 1 230 ? -27.163 86.597 8.916 1.00 37.78 228 VAL B C 1
ATOM 3829 O O . VAL B 1 230 ? -26.305 86.616 8.047 1.00 37.50 228 VAL B O 1
ATOM 3833 N N . GLY B 1 231 ? -26.997 87.116 10.132 1.00 37.99 229 GLY B N 1
ATOM 3834 C CA . GLY B 1 231 ? -25.675 87.358 10.726 1.00 37.54 229 GLY B CA 1
ATOM 3835 C C . GLY B 1 231 ? -24.942 88.628 10.335 1.00 37.72 229 GLY B C 1
ATOM 3836 O O . GLY B 1 231 ? -23.702 88.616 10.273 1.00 37.18 229 GLY B O 1
ATOM 3837 N N . LYS B 1 232 ? -25.677 89.700 10.051 1.00 37.63 230 LYS B N 1
ATOM 3838 C CA . LYS B 1 232 ? -25.052 90.975 9.701 1.00 38.41 230 LYS B CA 1
ATOM 3839 C C . LYS B 1 232 ? -24.396 91.605 10.917 1.00 37.94 230 LYS B C 1
ATOM 3840 O O . LYS B 1 232 ? -25.065 91.978 11.866 1.00 37.87 230 LYS B O 1
ATOM 3846 N N . TYR B 1 233 ? -23.078 91.732 10.878 1.00 37.77 231 TYR B N 1
ATOM 3847 C CA . TYR B 1 233 ? -22.388 92.386 11.974 1.00 37.72 231 TYR B CA 1
ATOM 3848 C C . TYR B 1 233 ? -22.792 93.872 11.977 1.00 37.80 231 TYR B C 1
ATOM 3849 O O . TYR B 1 233 ? -22.629 94.575 10.965 1.00 37.83 231 TYR B O 1
ATOM 3858 N N . ARG B 1 234 ? -23.308 94.358 13.105 1.00 37.79 232 ARG B N 1
ATOM 3859 C CA . ARG B 1 234 ? -23.648 95.765 13.254 1.00 37.81 232 ARG B CA 1
ATOM 3860 C C . ARG B 1 234 ? -23.449 96.167 14.719 1.00 38.23 232 ARG B C 1
ATOM 3861 O O . ARG B 1 234 ? -24.090 95.635 15.601 1.00 38.12 232 ARG B O 1
ATOM 3869 N N . LYS B 1 235 ? -22.483 97.027 14.976 1.00 37.98 233 LYS B N 1
ATOM 3870 C CA . LYS B 1 235 ? -22.172 97.401 16.331 1.00 38.74 233 LYS B CA 1
ATOM 3871 C C . LYS B 1 235 ? -23.410 97.940 17.029 1.00 38.00 233 LYS B C 1
ATOM 3872 O O . LYS B 1 235 ? -23.971 98.940 16.586 1.00 37.16 233 LYS B O 1
ATOM 3878 N N . GLY B 1 236 ? -23.820 97.314 18.130 1.00 37.06 234 GLY B N 1
ATOM 3879 C CA . GLY B 1 236 ? -24.975 97.817 18.870 1.00 36.92 234 GLY B CA 1
ATOM 3880 C C . GLY B 1 236 ? -26.295 97.136 18.544 1.00 36.88 234 GLY B C 1
ATOM 3881 O O . GLY B 1 236 ? -27.331 97.374 19.222 1.00 36.83 234 GLY B O 1
ATOM 3882 N N . ALA B 1 237 ? -26.283 96.306 17.509 1.00 36.46 235 ALA B N 1
ATOM 3883 C CA . ALA B 1 237 ? -27.408 95.418 17.240 1.00 36.31 235 ALA B CA 1
ATOM 3884 C C . ALA B 1 237 ? -27.391 94.336 18.325 1.00 36.61 235 ALA B C 1
ATOM 3885 O O . ALA B 1 237 ? -26.349 94.049 18.889 1.00 36.88 235 ALA B O 1
ATOM 3887 N N . VAL B 1 238 ? -28.535 93.719 18.575 1.00 37.06 236 VAL B N 1
ATOM 3888 C CA . VAL B 1 238 ? -28.604 92.495 19.389 1.00 37.39 236 VAL B CA 1
ATOM 3889 C C . VAL B 1 238 ? -29.681 91.556 18.798 1.00 37.45 236 VAL B C 1
ATOM 3890 O O . VAL B 1 238 ? -30.698 91.985 18.291 1.00 37.34 236 VAL B O 1
ATOM 3894 N N . SER B 1 239 ? -29.423 90.273 18.865 1.00 37.22 237 SER B N 1
ATOM 3895 C CA . SER B 1 239 ? -30.404 89.241 18.485 1.00 37.53 237 SER B CA 1
ATOM 3896 C C . SER B 1 239 ? -30.614 88.301 19.658 1.00 37.49 237 SER B C 1
ATOM 3897 O O . SER B 1 239 ? -29.712 88.073 20.454 1.00 37.37 237 SER B O 1
ATOM 3900 N N . ILE B 1 240 ? -31.844 87.809 19.769 1.00 37.95 238 ILE B N 1
ATOM 3901 C CA . ILE B 1 240 ? -32.240 86.755 20.740 1.00 37.20 238 ILE B CA 1
ATOM 3902 C C . ILE B 1 240 ? -32.564 85.474 19.962 1.00 37.14 238 ILE B C 1
ATOM 3903 O O . ILE B 1 240 ? -33.232 85.526 18.940 1.00 37.27 238 ILE B O 1
ATOM 3908 N N . GLY B 1 241 ? -32.073 84.339 20.433 1.00 37.08 239 GLY B N 1
ATOM 3909 C CA . GLY B 1 241 ? -32.358 83.084 19.765 1.00 37.34 239 GLY B CA 1
ATOM 3910 C C . GLY B 1 241 ? -32.489 81.901 20.694 1.00 37.33 239 GLY B C 1
ATOM 3911 O O . GLY B 1 241 ? -32.248 82.007 21.898 1.00 35.99 239 GLY B O 1
ATOM 3912 N N . VAL B 1 242 ? -32.810 80.761 20.073 1.00 37.39 240 VAL B N 1
ATOM 3913 C CA . VAL B 1 242 ? -32.981 79.481 20.772 1.00 37.31 240 VAL B CA 1
ATOM 3914 C C . VAL B 1 242 ? -31.954 78.461 20.262 1.00 37.65 240 VAL B C 1
ATOM 3915 O O . VAL B 1 242 ? -31.722 78.349 19.048 1.00 38.04 240 VAL B O 1
ATOM 3919 N N . VAL B 1 243 ? -31.334 77.722 21.187 1.00 37.25 241 VAL B N 1
ATOM 3920 C CA . VAL B 1 243 ? -30.354 76.689 20.800 1.00 36.52 241 VAL B CA 1
ATOM 3921 C C . VAL B 1 243 ? -31.092 75.427 20.312 1.00 36.54 241 VAL B C 1
ATOM 3922 O O . VAL B 1 243 ? -31.948 74.931 20.979 1.00 35.81 241 VAL B O 1
ATOM 3926 N N . VAL B 1 244 ? -30.773 74.966 19.101 1.00 36.78 242 VAL B N 1
ATOM 3927 C CA . VAL B 1 244 ? -31.589 73.959 18.412 1.00 37.01 242 VAL B CA 1
ATOM 3928 C C . VAL B 1 244 ? -30.925 72.619 18.094 1.00 37.54 242 VAL B C 1
ATOM 3929 O O . VAL B 1 244 ? -31.623 71.608 17.925 1.00 37.96 242 VAL B O 1
ATOM 3933 N N . HIS B 1 245 ? -29.599 72.597 18.010 1.00 37.84 243 HIS B N 1
ATOM 3934 C CA . HIS B 1 245 ? -28.885 71.347 17.797 1.00 37.67 243 HIS B CA 1
ATOM 3935 C C . HIS B 1 245 ? -27.562 71.288 18.539 1.00 37.66 243 HIS B C 1
ATOM 3936 O O . HIS B 1 245 ? -27.096 72.278 19.081 1.00 37.13 243 HIS B O 1
ATOM 3943 N N . SER B 1 246 ? -26.979 70.096 18.558 1.00 37.67 244 SER B N 1
ATOM 3944 C CA . SER B 1 246 ? -25.827 69.794 19.417 1.00 38.68 244 SER B CA 1
ATOM 3945 C C . SER B 1 246 ? -24.532 70.402 18.876 1.00 38.92 244 SER B C 1
ATOM 3946 O O . SER B 1 246 ? -24.470 70.951 17.756 1.00 38.46 244 SER B O 1
ATOM 3949 N N . ALA B 1 247 ? -23.501 70.283 19.719 1.00 39.07 245 ALA B N 1
ATOM 3950 C CA . ALA B 1 247 ? -22.125 70.633 19.404 1.00 38.45 245 ALA B CA 1
ATOM 3951 C C . ALA B 1 247 ? -21.627 69.888 18.162 1.00 38.52 245 ALA B C 1
ATOM 3952 O O . ALA B 1 247 ? -22.125 68.838 17.812 1.00 38.15 245 ALA B O 1
ATOM 3954 N N . CYS B 1 248 ? -20.633 70.453 17.513 1.00 38.87 246 CYS B N 1
ATOM 3955 C CA . CYS B 1 248 ? -20.159 69.974 16.216 1.00 39.17 246 CYS B CA 1
ATOM 3956 C C . CYS B 1 248 ? -18.653 69.913 16.217 1.00 38.76 246 CYS B C 1
ATOM 3957 O O . CYS B 1 248 ? -18.021 70.602 16.988 1.00 38.83 246 CYS B O 1
ATOM 3960 N N . VAL B 1 249 ? -18.081 69.054 15.367 1.00 38.21 247 VAL B N 1
ATOM 3961 C CA . VAL B 1 249 ? -16.638 68.733 15.420 1.00 37.47 247 VAL B CA 1
ATOM 3962 C C . VAL B 1 249 ? -15.771 69.508 14.392 1.00 37.96 247 VAL B C 1
ATOM 3963 O O . VAL B 1 249 ? -14.549 69.692 14.596 1.00 37.50 247 VAL B O 1
ATOM 3967 N N . SER B 1 250 ? -16.426 70.014 13.347 1.00 38.10 248 SER B N 1
ATOM 3968 C CA . SER B 1 250 ? -15.754 70.674 12.232 1.00 38.84 248 SER B CA 1
ATOM 3969 C C . SER B 1 250 ? -15.638 72.179 12.432 1.00 39.05 248 SER B C 1
ATOM 3970 O O . SER B 1 250 ? -16.468 72.817 13.095 1.00 39.41 248 SER B O 1
ATOM 3973 N N . ALA B 1 251 ? -14.607 72.740 11.818 1.00 39.01 249 ALA B N 1
ATOM 3974 C CA . ALA B 1 251 ? -14.345 74.180 11.869 1.00 38.82 249 ALA B CA 1
ATOM 3975 C C . ALA B 1 251 ? -15.574 74.977 11.423 1.00 38.91 249 ALA B C 1
ATOM 3976 O O . ALA B 1 251 ? -16.173 74.699 10.378 1.00 38.59 249 ALA B O 1
ATOM 3978 N N . GLY B 1 252 ? -15.913 75.979 12.220 1.00 38.45 250 GLY B N 1
ATOM 3979 C CA . GLY B 1 252 ? -16.970 76.900 11.895 1.00 38.76 250 GLY B CA 1
ATOM 3980 C C . GLY B 1 252 ? -18.372 76.449 12.278 1.00 39.17 250 GLY B C 1
ATOM 3981 O O . GLY B 1 252 ? -19.354 77.109 11.919 1.00 39.50 250 GLY B O 1
ATOM 3982 N N . HIS B 1 253 ? -18.474 75.308 12.954 1.00 38.79 251 HIS B N 1
ATOM 3983 C CA . HIS B 1 253 ? -19.761 74.765 13.362 1.00 38.82 251 HIS B CA 1
ATOM 3984 C C . HIS B 1 253 ? -19.870 74.640 14.876 1.00 38.44 251 HIS B C 1
ATOM 3985 O O . HIS B 1 253 ? -18.913 74.757 15.584 1.00 37.96 251 HIS B O 1
ATOM 3992 N N . GLY B 1 254 ? -21.087 74.425 15.341 1.00 38.29 252 GLY B N 1
ATOM 3993 C CA . GLY B 1 254 ? -21.353 74.244 16.756 1.00 38.14 252 GLY B CA 1
ATOM 3994 C C . GLY B 1 254 ? -22.838 74.331 16.983 1.00 37.94 252 GLY B C 1
ATOM 3995 O O . GLY B 1 254 ? -23.592 74.355 16.018 1.00 37.71 252 GLY B O 1
ATOM 3996 N N . PRO B 1 255 ? -23.265 74.459 18.253 1.00 37.16 253 PRO B N 1
ATOM 3997 C CA . PRO B 1 255 ? -24.699 74.417 18.495 1.00 37.66 253 PRO B CA 1
ATOM 3998 C C . PRO B 1 255 ? -25.463 75.461 17.690 1.00 37.21 253 PRO B C 1
ATOM 3999 O O . PRO B 1 255 ? -25.069 76.593 17.671 1.00 37.35 253 PRO B O 1
ATOM 4003 N N . GLY B 1 256 ? -26.546 75.045 17.055 1.00 37.25 254 GLY B N 1
ATOM 4004 C CA . GLY B 1 256 ? -27.337 75.919 16.188 1.00 37.67 254 GLY B CA 1
ATOM 4005 C C . GLY B 1 256 ? -28.221 76.856 16.976 1.00 37.27 254 GLY B C 1
ATOM 4006 O O . GLY B 1 256 ? -28.723 76.510 18.022 1.00 37.40 254 GLY B O 1
ATOM 4007 N N . VAL B 1 257 ? -28.427 78.044 16.439 1.00 37.50 255 VAL B N 1
ATOM 4008 C CA . VAL B 1 257 ? -29.342 79.014 17.018 1.00 37.08 255 VAL B CA 1
ATOM 4009 C C . VAL B 1 257 ? -30.388 79.449 15.967 1.00 36.99 255 VAL B C 1
ATOM 4010 O O . VAL B 1 257 ? -30.053 79.821 14.854 1.00 36.27 255 VAL B O 1
ATOM 4014 N N . VAL B 1 258 ? -31.658 79.377 16.342 1.00 37.11 256 VAL B N 1
ATOM 4015 C CA . VAL B 1 258 ? -32.734 79.993 15.575 1.00 36.90 256 VAL B CA 1
ATOM 4016 C C . VAL B 1 258 ? -33.092 81.356 16.221 1.00 37.13 256 VAL B C 1
ATOM 4017 O O . VAL B 1 258 ? -33.411 81.416 17.412 1.00 37.45 256 VAL B O 1
ATOM 4021 N N . VAL B 1 259 ? -33.019 82.435 15.431 1.00 37.22 257 VAL B N 1
ATOM 4022 C CA . VAL B 1 259 ? -33.352 83.780 15.908 1.00 37.53 257 VAL B CA 1
ATOM 4023 C C . VAL B 1 259 ? -34.868 83.977 16.084 1.00 37.77 257 VAL B C 1
ATOM 4024 O O . VAL B 1 259 ? -35.679 83.632 15.193 1.00 37.54 257 VAL B O 1
ATOM 4028 N N . ILE B 1 260 ? -35.234 84.537 17.228 1.00 37.56 258 ILE B N 1
ATOM 4029 C CA . ILE B 1 260 ? -36.646 84.847 17.526 1.00 37.83 258 ILE B CA 1
ATOM 4030 C C . ILE B 1 260 ? -36.933 86.350 17.667 1.00 37.95 258 ILE B C 1
ATOM 4031 O O . ILE B 1 260 ? -38.072 86.777 17.514 1.00 37.37 258 ILE B O 1
ATOM 4044 N N . THR B 1 262 ? -34.824 90.434 17.003 1.00 38.22 260 THR B N 1
ATOM 4045 C CA . THR B 1 262 ? -33.663 91.224 16.586 1.00 38.00 260 THR B CA 1
ATOM 4046 C C . THR B 1 262 ? -34.002 92.713 16.588 1.00 37.91 260 THR B C 1
ATOM 4047 O O . THR B 1 262 ? -35.108 93.116 16.193 1.00 36.66 260 THR B O 1
ATOM 4051 N N . GLY B 1 263 ? -33.023 93.499 17.032 1.00 38.21 261 GLY B N 1
ATOM 4052 C CA . GLY B 1 263 ? -33.122 94.973 17.058 1.00 38.36 261 GLY B CA 1
ATOM 4053 C C . GLY B 1 263 ? -31.906 95.591 17.710 1.00 39.11 261 GLY B C 1
ATOM 4054 O O . GLY B 1 263 ? -30.841 94.993 17.745 1.00 39.19 261 GLY B O 1
ATOM 4055 N N . ASP B 1 264 ? -32.074 96.803 18.223 1.00 40.07 262 ASP B N 1
ATOM 4056 C CA . ASP B 1 264 ? -31.001 97.611 18.791 1.00 40.52 262 ASP B CA 1
ATOM 4057 C C . ASP B 1 264 ? -30.786 97.321 20.271 1.00 40.24 262 ASP B C 1
ATOM 4058 O O . ASP B 1 264 ? -31.717 97.043 20.995 1.00 39.91 262 ASP B O 1
ATOM 4063 N N . GLU B 1 265 ? -29.567 97.459 20.730 1.00 40.46 263 GLU B N 1
ATOM 4064 C CA . GLU B 1 265 ? -29.252 97.322 22.156 1.00 41.05 263 GLU B CA 1
ATOM 4065 C C . GLU B 1 265 ? -29.874 98.391 23.051 1.00 41.35 263 GLU B C 1
ATOM 4066 O O . GLU B 1 265 ? -29.908 98.202 24.260 1.00 41.38 263 GLU B O 1
ATOM 4072 N N . SER B 1 266 ? -30.314 99.512 22.466 1.00 41.33 264 SER B N 1
ATOM 4073 C CA . SER B 1 266 ? -31.080 100.541 23.177 1.00 41.39 264 SER B CA 1
ATOM 4074 C C . SER B 1 266 ? -32.491 100.077 23.547 1.00 41.79 264 SER B C 1
ATOM 4075 O O . SER B 1 266 ? -33.142 100.697 24.388 1.00 41.86 264 SER B O 1
ATOM 4078 N N . LYS B 1 267 ? -32.967 99.019 22.885 1.00 41.91 265 LYS B N 1
ATOM 4079 C CA . LYS B 1 267 ? -34.374 98.556 22.994 1.00 41.71 265 LYS B CA 1
ATOM 4080 C C . LYS B 1 267 ? -34.523 97.163 23.583 1.00 41.31 265 LYS B C 1
ATOM 4081 O O . LYS B 1 267 ? -35.530 96.850 24.206 1.00 41.20 265 LYS B O 1
ATOM 4087 N N . ILE B 1 268 ? -33.541 96.312 23.329 1.00 40.42 266 ILE B N 1
ATOM 4088 C CA . ILE B 1 268 ? -33.559 94.935 23.789 1.00 39.47 266 ILE B CA 1
ATOM 4089 C C . ILE B 1 268 ? -32.431 94.739 24.825 1.00 39.59 266 ILE B C 1
ATOM 4090 O O . ILE B 1 268 ? -31.269 94.946 24.534 1.00 39.64 266 ILE B O 1
ATOM 4095 N N . LEU B 1 269 ? -32.796 94.387 26.047 1.00 39.65 267 LEU B N 1
ATOM 4096 C CA . LEU B 1 269 ? -31.832 94.227 27.145 1.00 39.51 267 LEU B CA 1
ATOM 4097 C C . LEU B 1 269 ? -31.808 92.787 27.575 1.00 39.57 267 LEU B C 1
ATOM 4098 O O . LEU B 1 269 ? -32.659 92.361 28.349 1.00 38.71 267 LEU B O 1
ATOM 4103 N N . PRO B 1 270 ? -30.826 92.024 27.094 1.00 40.73 268 PRO B N 1
ATOM 4104 C CA . PRO B 1 270 ? -30.747 90.664 27.566 1.00 41.13 268 PRO B CA 1
ATOM 4105 C C . PRO B 1 270 ? -30.241 90.656 29.011 1.00 41.60 268 PRO B C 1
ATOM 4106 O O . PRO B 1 270 ? -29.344 91.390 29.368 1.00 41.67 268 PRO B O 1
ATOM 4110 N N . GLU B 1 271 ? -30.838 89.809 29.812 1.00 41.87 269 GLU B N 1
ATOM 4111 C CA . GLU B 1 271 ? -30.492 89.692 31.193 1.00 43.02 269 GLU B CA 1
ATOM 4112 C C . GLU B 1 271 ? -30.179 88.245 31.528 1.00 43.42 269 GLU B C 1
ATOM 4113 O O . GLU B 1 271 ? -31.004 87.305 31.331 1.00 43.75 269 GLU B O 1
ATOM 4119 N N . GLU B 1 272 ? -28.979 88.075 32.043 1.00 43.55 270 GLU B N 1
ATOM 4120 C CA . GLU B 1 272 ? -28.381 86.778 32.237 1.00 44.18 270 GLU B CA 1
ATOM 4121 C C . GLU B 1 272 ? -28.984 86.134 33.451 1.00 43.15 270 GLU B C 1
ATOM 4122 O O . GLU B 1 272 ? -28.963 86.692 34.520 1.00 43.07 270 GLU B O 1
ATOM 4128 N N . VAL B 1 273 ? -29.555 84.957 33.259 1.00 43.00 271 VAL B N 1
ATOM 4129 C CA . VAL B 1 273 ? -30.159 84.197 34.359 1.00 42.35 271 VAL B CA 1
ATOM 4130 C C . VAL B 1 273 ? -29.569 82.793 34.364 1.00 42.61 271 VAL B C 1
ATOM 4131 O O . VAL B 1 273 ? -28.868 82.382 33.433 1.00 42.20 271 VAL B O 1
ATOM 4135 N N . GLU B 1 274 ? -29.851 82.068 35.433 1.00 43.09 272 GLU B N 1
ATOM 4136 C CA . GLU B 1 274 ? -29.371 80.691 35.601 1.00 43.92 272 GLU B CA 1
ATOM 4137 C C . GLU B 1 274 ? -30.040 79.716 34.612 1.00 43.53 272 GLU B C 1
ATOM 4138 O O . GLU B 1 274 ? -29.410 78.809 34.080 1.00 42.84 272 GLU B O 1
ATOM 4144 N N . ARG B 1 275 ? -31.321 79.941 34.371 1.00 43.14 273 ARG B N 1
ATOM 4145 C CA . ARG B 1 275 ? -32.100 79.070 33.509 1.00 42.87 273 ARG B CA 1
ATOM 4146 C C . ARG B 1 275 ? -33.124 79.814 32.644 1.00 41.59 273 ARG B C 1
ATOM 4147 O O . ARG B 1 275 ? -33.914 80.606 33.133 1.00 41.41 273 ARG B O 1
ATOM 4155 N N . ALA B 1 276 ? -33.069 79.557 31.351 1.00 40.61 274 ALA B N 1
ATOM 4156 C CA . ALA B 1 276 ? -34.013 80.109 30.376 1.00 39.92 274 ALA B CA 1
ATOM 4157 C C . ALA B 1 276 ? -34.055 79.129 29.189 1.00 39.54 274 ALA B C 1
ATOM 4158 O O . ALA B 1 276 ? -33.207 79.182 28.300 1.00 38.93 274 ALA B O 1
ATOM 4160 N N . ASN B 1 277 ? -35.010 78.210 29.244 1.00 38.64 275 ASN B N 1
ATOM 4161 C CA . ASN B 1 277 ? -35.074 77.063 28.339 1.00 39.08 275 ASN B CA 1
ATOM 4162 C C . ASN B 1 277 ? -36.501 76.762 27.926 1.00 39.11 275 ASN B C 1
ATOM 4163 O O . ASN B 1 277 ? -37.395 76.622 28.759 1.00 39.34 275 ASN B O 1
ATOM 4168 N N . ILE B 1 278 ? -36.712 76.614 26.644 1.00 39.54 276 ILE B N 1
ATOM 4169 C CA . ILE B 1 278 ? -38.060 76.391 26.149 1.00 40.20 276 ILE B CA 1
ATOM 4170 C C . ILE B 1 278 ? -38.676 75.048 26.618 1.00 41.44 276 ILE B C 1
ATOM 4171 O O . ILE B 1 278 ? -39.878 74.918 26.611 1.00 41.02 276 ILE B O 1
ATOM 4176 N N . SER B 1 279 ? -37.861 74.067 27.003 1.00 42.53 277 SER B N 1
ATOM 4177 C CA . SER B 1 279 ? -38.394 72.804 27.524 1.00 44.24 277 SER B CA 1
ATOM 4178 C C . SER B 1 279 ? -39.234 73.043 28.790 1.00 46.13 277 SER B C 1
ATOM 4179 O O . SER B 1 279 ? -40.131 72.281 29.082 1.00 46.38 277 SER B O 1
ATOM 4182 N N . ASP B 1 280 ? -38.930 74.099 29.531 1.00 48.23 278 ASP B N 1
ATOM 4183 C CA . ASP B 1 280 ? -39.733 74.457 30.716 1.00 50.09 278 ASP B CA 1
ATOM 4184 C C . ASP B 1 280 ? -41.180 74.873 30.386 1.00 51.94 278 ASP B C 1
ATOM 4185 O O . ASP B 1 280 ? -42.030 74.880 31.264 1.00 52.17 278 ASP B O 1
ATOM 4190 N N . TYR B 1 281 ? -41.478 75.165 29.123 1.00 54.02 279 TYR B N 1
ATOM 4191 C CA . TYR B 1 281 ? -42.837 75.648 28.769 1.00 55.58 279 TYR B CA 1
ATOM 4192 C C . TYR B 1 281 ? -43.567 74.878 27.686 1.00 57.15 279 TYR B C 1
ATOM 4193 O O . TYR B 1 281 ? -44.242 75.483 26.875 1.00 57.92 279 TYR B O 1
ATOM 4202 N N . LEU B 1 282 ? -43.572 73.557 27.735 1.00 59.72 280 LEU B N 1
ATOM 4203 C CA . LEU B 1 282 ? -44.090 72.810 26.589 1.00 60.91 280 LEU B CA 1
ATOM 4204 C C . LEU B 1 282 ? -44.058 71.318 26.896 1.00 61.50 280 LEU B C 1
ATOM 4205 O O . LEU B 1 282 ? -43.284 70.889 27.759 1.00 62.00 280 LEU B O 1
ATOM 4210 N N . HIS C 1 2 ? -85.685 80.172 -11.130 1.00 60.83 0 HIS C N 1
ATOM 4211 C CA . HIS C 1 2 ? -86.297 81.462 -11.605 1.00 60.54 0 HIS C CA 1
ATOM 4212 C C . HIS C 1 2 ? -86.170 81.582 -13.117 1.00 59.99 0 HIS C C 1
ATOM 4213 O O . HIS C 1 2 ? -87.146 81.472 -13.852 1.00 60.39 0 HIS C O 1
ATOM 4222 N N . ARG C 1 4 ? -84.995 80.640 -17.026 1.00 51.74 2 ARG C N 1
ATOM 4223 C CA . ARG C 1 4 ? -84.951 79.463 -17.892 1.00 49.71 2 ARG C CA 1
ATOM 4224 C C . ARG C 1 4 ? -83.480 79.123 -18.250 1.00 47.35 2 ARG C C 1
ATOM 4225 O O . ARG C 1 4 ? -82.774 79.948 -18.810 1.00 46.53 2 ARG C O 1
ATOM 4233 N N . THR C 1 5 ? -83.042 77.910 -17.920 1.00 44.93 3 THR C N 1
ATOM 4234 C CA . THR C 1 5 ? -81.695 77.444 -18.282 1.00 43.48 3 THR C CA 1
ATOM 4235 C C . THR C 1 5 ? -81.686 76.089 -18.980 1.00 42.85 3 THR C C 1
ATOM 4236 O O . THR C 1 5 ? -82.671 75.385 -19.014 1.00 41.83 3 THR C O 1
ATOM 4240 N N . ASN C 1 6 ? -80.525 75.742 -19.529 1.00 42.42 4 ASN C N 1
ATOM 4241 C CA . ASN C 1 6 ? -80.284 74.430 -20.115 1.00 42.31 4 ASN C CA 1
ATOM 4242 C C . ASN C 1 6 ? -79.735 73.430 -19.093 1.00 43.05 4 ASN C C 1
ATOM 4243 O O . ASN C 1 6 ? -79.096 72.462 -19.445 1.00 42.65 4 ASN C O 1
ATOM 4248 N N . LYS C 1 7 ? -79.999 73.685 -17.829 1.00 44.22 5 LYS C N 1
ATOM 4249 C CA . LYS C 1 7 ? -79.475 72.876 -16.731 1.00 45.77 5 LYS C CA 1
ATOM 4250 C C . LYS C 1 7 ? -79.619 71.353 -16.936 1.00 45.89 5 LYS C C 1
ATOM 4251 O O . LYS C 1 7 ? -78.706 70.617 -16.582 1.00 46.21 5 LYS C O 1
ATOM 4257 N N . ASP C 1 8 ? -80.704 70.882 -17.543 1.00 46.03 6 ASP C N 1
ATOM 4258 C CA . ASP C 1 8 ? -80.889 69.443 -17.748 1.00 46.68 6 ASP C CA 1
ATOM 4259 C C . ASP C 1 8 ? -79.974 68.821 -18.839 1.00 46.23 6 ASP C C 1
ATOM 4260 O O . ASP C 1 8 ? -79.871 67.586 -18.940 1.00 46.83 6 ASP C O 1
ATOM 4265 N N . ARG C 1 9 ? -79.279 69.657 -19.603 1.00 44.62 7 ARG C N 1
ATOM 4266 C CA . ARG C 1 9 ? -78.383 69.177 -20.660 1.00 43.76 7 ARG C CA 1
ATOM 4267 C C . ARG C 1 9 ? -76.963 69.159 -20.156 1.00 41.94 7 ARG C C 1
ATOM 4268 O O . ARG C 1 9 ? -76.039 68.806 -20.868 1.00 41.18 7 ARG C O 1
ATOM 4276 N N . LEU C 1 10 ? -76.789 69.586 -18.928 1.00 40.85 8 LEU C N 1
ATOM 4277 C CA . LEU C 1 10 ? -75.436 69.698 -18.365 1.00 40.36 8 LEU C CA 1
ATOM 4278 C C . LEU C 1 10 ? -74.890 68.353 -17.878 1.00 39.65 8 LEU C C 1
ATOM 4279 O O . LEU C 1 10 ? -75.616 67.505 -17.326 1.00 39.64 8 LEU C O 1
ATOM 4284 N N . VAL C 1 11 ? -73.602 68.181 -18.106 1.00 39.32 9 VAL C N 1
ATOM 4285 C CA . VAL C 1 11 ? -72.885 66.953 -17.752 1.00 38.90 9 VAL C CA 1
ATOM 4286 C C . VAL C 1 11 ? -72.211 67.123 -16.401 1.00 38.99 9 VAL C C 1
ATOM 4287 O O . VAL C 1 11 ? -71.567 68.142 -16.168 1.00 39.08 9 VAL C O 1
ATOM 4291 N N . ARG C 1 12 ? -72.436 66.149 -15.521 1.00 38.83 10 ARG C N 1
ATOM 4292 C CA . ARG C 1 12 ? -71.886 66.103 -14.169 1.00 39.60 10 ARG C CA 1
ATOM 4293 C C . ARG C 1 12 ? -70.802 65.007 -14.121 1.00 38.83 10 ARG C C 1
ATOM 4294 O O . ARG C 1 12 ? -71.044 63.840 -14.472 1.00 38.64 10 ARG C O 1
ATOM 4302 N N . ILE C 1 13 ? -69.612 65.378 -13.693 1.00 37.75 11 ILE C N 1
ATOM 4303 C CA . ILE C 1 13 ? -68.457 64.496 -13.840 1.00 37.58 11 ILE C CA 1
ATOM 4304 C C . ILE C 1 13 ? -67.471 64.618 -12.664 1.00 37.29 11 ILE C C 1
ATOM 4305 O O . ILE C 1 13 ? -67.354 65.652 -12.054 1.00 36.80 11 ILE C O 1
ATOM 4310 N N . SER C 1 14 ? -66.766 63.524 -12.402 1.00 37.14 12 SER C N 1
ATOM 4311 C CA . SER C 1 14 ? -65.793 63.424 -11.312 1.00 37.49 12 SER C CA 1
ATOM 4312 C C . SER C 1 14 ? -64.525 64.172 -11.639 1.00 37.92 12 SER C C 1
ATOM 4313 O O . SER C 1 14 ? -63.826 63.807 -12.605 1.00 37.55 12 SER C O 1
ATOM 4316 N N . VAL C 1 15 ? -64.243 65.228 -10.853 1.00 38.26 13 VAL C N 1
ATOM 4317 C CA . VAL C 1 15 ? -62.991 65.954 -10.973 1.00 38.65 13 VAL C CA 1
ATOM 4318 C C . VAL C 1 15 ? -62.178 65.707 -9.702 1.00 39.01 13 VAL C C 1
ATOM 4319 O O . VAL C 1 15 ? -62.605 66.027 -8.592 1.00 39.11 13 VAL C O 1
ATOM 4323 N N . VAL C 1 16 ? -61.003 65.100 -9.872 1.00 39.15 14 VAL C N 1
ATOM 4324 C CA . VAL C 1 16 ? -60.166 64.739 -8.724 1.00 38.73 14 VAL C CA 1
ATOM 4325 C C . VAL C 1 16 ? -58.967 65.621 -8.499 1.00 38.00 14 VAL C C 1
ATOM 4326 O O . VAL C 1 16 ? -58.421 66.229 -9.429 1.00 37.29 14 VAL C O 1
ATOM 4330 N N . GLY C 1 17 ? -58.601 65.691 -7.228 1.00 37.24 15 GLY C N 1
ATOM 4331 C CA . GLY C 1 17 ? -57.367 66.291 -6.803 1.00 37.23 15 GLY C CA 1
ATOM 4332 C C . GLY C 1 17 ? -56.961 65.777 -5.445 1.00 36.76 15 GLY C C 1
ATOM 4333 O O . GLY C 1 17 ? -57.404 64.713 -5.014 1.00 36.16 15 GLY C O 1
ATOM 4334 N N . GLU C 1 18 ? -56.136 66.569 -4.772 1.00 36.22 16 GLU C N 1
ATOM 4335 C CA . GLU C 1 18 ? -55.630 66.233 -3.458 1.00 36.08 16 GLU C CA 1
ATOM 4336 C C . GLU C 1 18 ? -55.305 67.520 -2.717 1.00 35.64 16 GLU C C 1
ATOM 4337 O O . GLU C 1 18 ? -55.076 68.547 -3.335 1.00 35.77 16 GLU C O 1
ATOM 4343 N N . ILE C 1 19 ? -55.298 67.466 -1.393 1.00 35.14 17 ILE C N 1
ATOM 4344 C CA . ILE C 1 19 ? -55.074 68.677 -0.630 1.00 34.79 17 ILE C CA 1
ATOM 4345 C C . ILE C 1 19 ? -53.635 69.118 -0.902 1.00 35.16 17 ILE C C 1
ATOM 4346 O O . ILE C 1 19 ? -52.729 68.296 -0.884 1.00 35.92 17 ILE C O 1
ATOM 4351 N N . ALA C 1 20 ? -53.464 70.402 -1.203 1.00 35.43 18 ALA C N 1
ATOM 4352 C CA . ALA C 1 20 ? -52.197 70.974 -1.625 1.00 35.32 18 ALA C CA 1
ATOM 4353 C C . ALA C 1 20 ? -51.466 71.366 -0.400 1.00 35.77 18 ALA C C 1
ATOM 4354 O O . ALA C 1 20 ? -52.113 71.711 0.601 1.00 36.02 18 ALA C O 1
ATOM 4356 N N . PRO C 1 21 ? -50.110 71.345 -0.473 1.00 35.87 19 PRO C N 1
ATOM 4357 C CA . PRO C 1 21 ? -49.310 71.860 0.620 1.00 36.23 19 PRO C CA 1
ATOM 4358 C C . PRO C 1 21 ? -49.384 73.379 0.602 1.00 36.52 19 PRO C C 1
ATOM 4359 O O . PRO C 1 21 ? -49.774 73.979 -0.443 1.00 36.44 19 PRO C O 1
ATOM 4363 N N . ALA C 1 22 ? -49.034 73.991 1.727 1.00 36.09 20 ALA C N 1
ATOM 4364 C CA . ALA C 1 22 ? -48.708 75.409 1.698 1.00 36.73 20 ALA C CA 1
ATOM 4365 C C . ALA C 1 22 ? -47.516 75.554 0.734 1.00 37.43 20 ALA C C 1
ATOM 4366 O O . ALA C 1 22 ? -46.627 74.720 0.729 1.00 38.09 20 ALA C O 1
ATOM 4368 N N . LYS C 1 23 ? -47.546 76.566 -0.128 1.00 38.69 21 LYS C N 1
ATOM 4369 C CA . LYS C 1 23 ? -46.498 76.756 -1.149 1.00 39.50 21 LYS C CA 1
ATOM 4370 C C . LYS C 1 23 ? -45.818 78.085 -1.023 1.00 40.15 21 LYS C C 1
ATOM 4371 O O . LYS C 1 23 ? -46.461 79.114 -0.840 1.00 40.42 21 LYS C O 1
ATOM 4385 N N . ARG C 1 25 ? -42.252 79.891 -2.991 1.00 42.71 23 ARG C N 1
ATOM 4386 C CA . ARG C 1 25 ? -41.052 79.845 -3.849 1.00 43.81 23 ARG C CA 1
ATOM 4387 C C . ARG C 1 25 ? -39.880 80.610 -3.279 1.00 42.03 23 ARG C C 1
ATOM 4388 O O . ARG C 1 25 ? -38.752 80.414 -3.696 1.00 42.11 23 ARG C O 1
ATOM 4396 N N . SER C 1 26 ? -40.160 81.417 -2.277 1.00 40.57 24 SER C N 1
ATOM 4397 C CA . SER C 1 26 ? -39.143 82.188 -1.568 1.00 39.71 24 SER C CA 1
ATOM 4398 C C . SER C 1 26 ? -39.667 82.403 -0.161 1.00 38.92 24 SER C C 1
ATOM 4399 O O . SER C 1 26 ? -40.865 82.433 0.030 1.00 38.41 24 SER C O 1
ATOM 4402 N N . PRO C 1 27 ? -38.774 82.575 0.823 1.00 38.96 25 PRO C N 1
ATOM 4403 C CA . PRO C 1 27 ? -39.277 83.022 2.147 1.00 38.59 25 PRO C CA 1
ATOM 4404 C C . PRO C 1 27 ? -39.911 84.387 2.053 1.00 38.13 25 PRO C C 1
ATOM 4405 O O . PRO C 1 27 ? -40.875 84.657 2.744 1.00 38.38 25 PRO C O 1
ATOM 4409 N N . TYR C 1 28 ? -39.397 85.213 1.146 1.00 37.78 26 TYR C N 1
ATOM 4410 C CA . TYR C 1 28 ? -39.798 86.630 1.022 1.00 37.90 26 TYR C CA 1
ATOM 4411 C C . TYR C 1 28 ? -40.909 86.884 -0.014 1.00 38.03 26 TYR C C 1
ATOM 4412 O O . TYR C 1 28 ? -40.918 86.311 -1.078 1.00 37.89 26 TYR C O 1
ATOM 4421 N N . SER C 1 29 ? -41.844 87.757 0.354 1.00 38.51 27 SER C N 1
ATOM 4422 C CA . SER C 1 29 ? -42.807 88.349 -0.572 1.00 38.47 27 SER C CA 1
ATOM 4423 C C . SER C 1 29 ? -42.397 89.828 -0.778 1.00 38.35 27 SER C C 1
ATOM 4424 O O . SER C 1 29 ? -42.120 90.562 0.158 1.00 37.39 27 SER C O 1
ATOM 4427 N N . VAL C 1 30 ? -42.322 90.223 -2.039 1.00 38.35 28 VAL C N 1
ATOM 4428 C CA . VAL C 1 30 ? -41.916 91.572 -2.424 1.00 38.15 28 VAL C CA 1
ATOM 4429 C C . VAL C 1 30 ? -43.113 92.501 -2.506 1.00 38.06 28 VAL C C 1
ATOM 4430 O O . VAL C 1 30 ? -44.078 92.235 -3.215 1.00 38.69 28 VAL C O 1
ATOM 4434 N N . THR C 1 31 ? -43.041 93.604 -1.795 1.00 37.96 29 THR C N 1
ATOM 4435 C CA . THR C 1 31 ? -44.141 94.534 -1.759 1.00 37.97 29 THR C CA 1
ATOM 4436 C C . THR C 1 31 ? -44.098 95.564 -2.908 1.00 38.67 29 THR C C 1
ATOM 4437 O O . THR C 1 31 ? -43.163 95.634 -3.695 1.00 38.29 29 THR C O 1
ATOM 4441 N N . THR C 1 32 ? -45.142 96.374 -2.985 1.00 39.47 30 THR C N 1
ATOM 4442 C CA . THR C 1 32 ? -45.236 97.418 -4.006 1.00 39.87 30 THR C CA 1
ATOM 4443 C C . THR C 1 32 ? -44.227 98.530 -3.742 1.00 40.01 30 THR C C 1
ATOM 4444 O O . THR C 1 32 ? -43.869 99.276 -4.655 1.00 40.57 30 THR C O 1
ATOM 4448 N N . GLU C 1 33 ? -43.759 98.627 -2.500 1.00 39.91 31 GLU C N 1
ATOM 4449 C CA . GLU C 1 33 ? -42.728 99.580 -2.125 1.00 39.70 31 GLU C CA 1
ATOM 4450 C C . GLU C 1 33 ? -41.306 99.057 -2.309 1.00 38.70 31 GLU C C 1
ATOM 4451 O O . GLU C 1 33 ? -40.343 99.771 -2.016 1.00 38.28 31 GLU C O 1
ATOM 4457 N N . GLY C 1 34 ? -41.171 97.832 -2.814 1.00 37.86 32 GLY C N 1
ATOM 4458 C CA . GLY C 1 34 ? -39.853 97.251 -3.056 1.00 37.67 32 GLY C CA 1
ATOM 4459 C C . GLY C 1 34 ? -39.145 96.778 -1.802 1.00 37.00 32 GLY C C 1
ATOM 4460 O O . GLY C 1 34 ? -37.928 96.769 -1.753 1.00 36.47 32 GLY C O 1
ATOM 4461 N N . THR C 1 35 ? -39.930 96.377 -0.811 1.00 36.87 33 THR C N 1
ATOM 4462 C CA . THR C 1 35 ? -39.425 95.813 0.448 1.00 36.84 33 THR C CA 1
ATOM 4463 C C . THR C 1 35 ? -39.847 94.358 0.533 1.00 37.00 33 THR C C 1
ATOM 4464 O O . THR C 1 35 ? -40.663 93.899 -0.273 1.00 36.64 33 THR C O 1
ATOM 4468 N N . VAL C 1 36 ? -39.244 93.631 1.474 1.00 36.63 34 VAL C N 1
ATOM 4469 C CA . VAL C 1 36 ? -39.530 92.226 1.644 1.00 36.55 34 VAL C CA 1
ATOM 4470 C C . VAL C 1 36 ? -40.190 91.933 2.995 1.00 36.95 34 VAL C C 1
ATOM 4471 O O . VAL C 1 36 ? -39.862 92.520 4.019 1.00 36.45 34 VAL C O 1
ATOM 4475 N N . ARG C 1 37 ? -41.128 90.999 2.967 1.00 37.33 35 ARG C N 1
ATOM 4476 C CA . ARG C 1 37 ? -41.820 90.529 4.157 1.00 37.67 35 ARG C CA 1
ATOM 4477 C C . ARG C 1 37 ? -41.822 89.016 4.176 1.00 36.95 35 ARG C C 1
ATOM 4478 O O . ARG C 1 37 ? -41.908 88.383 3.125 1.00 37.32 35 ARG C O 1
ATOM 4486 N N . VAL C 1 38 ? -41.689 88.444 5.361 1.00 36.56 36 VAL C N 1
ATOM 4487 C CA . VAL C 1 38 ? -41.818 86.996 5.536 1.00 36.21 36 VAL C CA 1
ATOM 4488 C C . VAL C 1 38 ? -43.200 86.713 6.135 1.00 37.05 36 VAL C C 1
ATOM 4489 O O . VAL C 1 38 ? -43.463 86.966 7.340 1.00 37.21 36 VAL C O 1
ATOM 4493 N N . ILE C 1 39 ? -44.086 86.215 5.271 1.00 37.33 37 ILE C N 1
ATOM 4494 C CA . ILE C 1 39 ? -45.481 85.962 5.625 1.00 37.18 37 ILE C CA 1
ATOM 4495 C C . ILE C 1 39 ? -46.021 84.692 4.926 1.00 37.38 37 ILE C C 1
ATOM 4496 O O . ILE C 1 39 ? -45.518 84.297 3.883 1.00 36.32 37 ILE C O 1
ATOM 4501 N N . PRO C 1 40 ? -47.052 84.044 5.512 1.00 37.83 38 PRO C N 1
ATOM 4502 C CA . PRO C 1 40 ? -47.704 82.907 4.883 1.00 37.89 38 PRO C CA 1
ATOM 4503 C C . PRO C 1 40 ? -48.402 83.299 3.585 1.00 38.76 38 PRO C C 1
ATOM 4504 O O . PRO C 1 40 ? -48.815 84.449 3.404 1.00 37.86 38 PRO C O 1
ATOM 4508 N N . VAL C 1 41 ? -48.480 82.349 2.668 1.00 39.49 39 VAL C N 1
ATOM 4509 C CA . VAL C 1 41 ? -48.984 82.628 1.288 1.00 40.32 39 VAL C CA 1
ATOM 4510 C C . VAL C 1 41 ? -50.103 81.622 0.966 1.00 40.06 39 VAL C C 1
ATOM 4511 O O . VAL C 1 41 ? -50.924 81.317 1.804 1.00 40.71 39 VAL C O 1
ATOM 4515 N N . LEU C 1 42 ? -50.080 81.026 -0.195 1.00 40.03 40 LEU C N 1
ATOM 4516 C CA . LEU C 1 42 ? -51.189 80.192 -0.625 1.00 39.67 40 LEU C CA 1
ATOM 4517 C C . LEU C 1 42 ? -50.966 78.715 -0.327 1.00 39.17 40 LEU C C 1
ATOM 4518 O O . LEU C 1 42 ? -49.900 78.286 0.120 1.00 39.12 40 LEU C O 1
ATOM 4523 N N . GLY C 1 43 ? -52.000 77.948 -0.608 1.00 38.65 41 GLY C N 1
ATOM 4524 C CA . GLY C 1 43 ? -52.008 76.509 -0.456 1.00 38.73 41 GLY C CA 1
ATOM 4525 C C . GLY C 1 43 ? -52.508 76.041 0.894 1.00 38.45 41 GLY C C 1
ATOM 4526 O O . GLY C 1 43 ? -52.997 76.822 1.720 1.00 39.46 41 GLY C O 1
ATOM 4527 N N . GLY C 1 44 ? -52.395 74.747 1.112 1.00 37.87 42 GLY C N 1
ATOM 4528 C CA . GLY C 1 44 ? -52.610 74.201 2.427 1.00 37.79 42 GLY C CA 1
ATOM 4529 C C . GLY C 1 44 ? -54.058 74.146 2.892 1.00 37.49 42 GLY C C 1
ATOM 4530 O O . GLY C 1 44 ? -54.996 74.399 2.133 1.00 38.13 42 GLY C O 1
ATOM 4531 N N . ILE C 1 45 ? -54.193 73.712 4.142 1.00 36.47 43 ILE C N 1
ATOM 4532 C CA . ILE C 1 45 ? -55.393 73.858 4.941 1.00 35.79 43 ILE C CA 1
ATOM 4533 C C . ILE C 1 45 ? -55.110 75.094 5.805 1.00 35.70 43 ILE C C 1
ATOM 4534 O O . ILE C 1 45 ? -54.216 75.057 6.670 1.00 35.11 43 ILE C O 1
ATOM 4539 N N . THR C 1 46 ? -55.858 76.178 5.546 1.00 35.65 44 THR C N 1
ATOM 4540 C CA . THR C 1 46 ? -55.706 77.456 6.269 1.00 35.71 44 THR C CA 1
ATOM 4541 C C . THR C 1 46 ? -56.761 77.424 7.372 1.00 35.52 44 THR C C 1
ATOM 4542 O O . THR C 1 46 ? -57.929 77.434 7.098 1.00 35.70 44 THR C O 1
ATOM 4546 N N . TYR C 1 47 ? -56.323 77.324 8.619 1.00 35.20 45 TYR C N 1
ATOM 4547 C CA . TYR C 1 47 ? -57.212 76.985 9.726 1.00 34.81 45 TYR C CA 1
ATOM 4548 C C . TYR C 1 47 ? -58.065 78.145 10.195 1.00 35.02 45 TYR C C 1
ATOM 4549 O O . TYR C 1 47 ? -59.116 77.943 10.784 1.00 34.44 45 TYR C O 1
ATOM 4558 N N A ASN C 1 48 ? -57.648 79.326 9.769 0.60 35.99 46 ASN C N 1
ATOM 4559 N N B ASN C 1 48 ? -57.602 79.374 9.976 0.40 34.17 46 ASN C N 1
ATOM 4560 C CA A ASN C 1 48 ? -57.926 80.578 10.414 0.60 36.85 46 ASN C CA 1
ATOM 4561 C CA B ASN C 1 48 ? -58.245 80.550 10.574 0.40 33.65 46 ASN C CA 1
ATOM 4562 C C A ASN C 1 48 ? -58.716 81.562 9.568 0.60 36.58 46 ASN C C 1
ATOM 4563 C C B ASN C 1 48 ? -58.707 81.617 9.563 0.40 34.70 46 ASN C C 1
ATOM 4564 O O A ASN C 1 48 ? -59.197 82.593 10.062 0.60 37.27 46 ASN C O 1
ATOM 4565 O O B ASN C 1 48 ? -58.987 82.759 9.947 0.40 35.33 46 ASN C O 1
ATOM 4574 N N . VAL C 1 49 ? -58.797 81.250 8.284 1.00 35.61 47 VAL C N 1
ATOM 4575 C CA . VAL C 1 49 ? -59.332 82.140 7.265 1.00 35.55 47 VAL C CA 1
ATOM 4576 C C . VAL C 1 49 ? -60.336 81.320 6.498 1.00 36.40 47 VAL C C 1
ATOM 4577 O O . VAL C 1 49 ? -60.020 80.236 5.965 1.00 37.27 47 VAL C O 1
ATOM 4581 N N . LYS C 1 50 ? -61.542 81.848 6.394 1.00 36.89 48 LYS C N 1
ATOM 4582 C CA . LYS C 1 50 ? -62.631 81.114 5.763 1.00 37.46 48 LYS C CA 1
ATOM 4583 C C . LYS C 1 50 ? -63.483 82.037 4.883 1.00 37.62 48 LYS C C 1
ATOM 4584 O O . LYS C 1 50 ? -63.439 83.283 5.003 1.00 37.69 48 LYS C O 1
ATOM 4590 N N . VAL C 1 51 ? -64.226 81.431 3.969 1.00 37.52 49 VAL C N 1
ATOM 4591 C CA . VAL C 1 51 ? -65.112 82.220 3.108 1.00 37.19 49 VAL C CA 1
ATOM 4592 C C . VAL C 1 51 ? -66.034 83.018 4.048 1.00 37.19 49 VAL C C 1
ATOM 4593 O O . VAL C 1 51 ? -66.555 82.464 5.047 1.00 36.71 49 VAL C O 1
ATOM 4597 N N . GLY C 1 52 ? -66.203 84.305 3.735 1.00 36.73 50 GLY C N 1
ATOM 4598 C CA . GLY C 1 52 ? -67.022 85.201 4.551 1.00 36.80 50 GLY C CA 1
ATOM 4599 C C . GLY C 1 52 ? -66.197 86.121 5.428 1.00 36.63 50 GLY C C 1
ATOM 4600 O O . GLY C 1 52 ? -66.671 87.151 5.868 1.00 35.86 50 GLY C O 1
ATOM 4601 N N . ASP C 1 53 ? -64.952 85.743 5.678 1.00 36.80 51 ASP C N 1
ATOM 4602 C CA . ASP C 1 53 ? -63.995 86.647 6.317 1.00 36.70 51 ASP C CA 1
ATOM 4603 C C . ASP C 1 53 ? -63.568 87.736 5.375 1.00 36.80 51 ASP C C 1
ATOM 4604 O O . ASP C 1 53 ? -63.640 87.573 4.145 1.00 35.89 51 ASP C O 1
ATOM 4609 N N . SER C 1 54 ? -63.092 88.833 5.962 1.00 36.47 52 SER C N 1
ATOM 4610 C CA . SER C 1 54 ? -62.472 89.900 5.186 1.00 37.06 52 SER C CA 1
ATOM 4611 C C . SER C 1 54 ? -61.316 89.372 4.347 1.00 37.00 52 SER C C 1
ATOM 4612 O O . SER C 1 54 ? -60.616 88.468 4.767 1.00 37.11 52 SER C O 1
ATOM 4615 N N . ALA C 1 55 ? -61.162 89.918 3.149 1.00 37.63 53 ALA C N 1
ATOM 4616 C CA . ALA C 1 55 ? -60.051 89.616 2.239 1.00 38.14 53 ALA C CA 1
ATOM 4617 C C . ALA C 1 55 ? -58.810 90.395 2.675 1.00 38.67 53 ALA C C 1
ATOM 4618 O O . ALA C 1 55 ? -57.696 90.106 2.215 1.00 39.03 53 ALA C O 1
ATOM 4620 N N . TYR C 1 56 ? -59.029 91.401 3.524 1.00 38.71 54 TYR C N 1
ATOM 4621 C CA . TYR C 1 56 ? -57.979 92.268 4.038 1.00 39.45 54 TYR C CA 1
ATOM 4622 C C . TYR C 1 56 ? -57.701 92.077 5.527 1.00 40.34 54 TYR C C 1
ATOM 4623 O O . TYR C 1 56 ? -58.417 91.375 6.229 1.00 40.74 54 TYR C O 1
ATOM 4632 N N . GLY C 1 57 ? -56.626 92.703 5.984 1.00 41.39 55 GLY C N 1
ATOM 4633 C CA . GLY C 1 57 ? -56.208 92.628 7.387 1.00 42.29 55 GLY C CA 1
ATOM 4634 C C . GLY C 1 57 ? -55.609 91.309 7.883 1.00 42.94 55 GLY C C 1
ATOM 4635 O O . GLY C 1 57 ? -55.699 90.996 9.086 1.00 44.72 55 GLY C O 1
ATOM 4636 N N . TRP C 1 58 ? -55.035 90.533 6.970 1.00 42.27 56 TRP C N 1
ATOM 4637 C CA . TRP C 1 58 ? -54.234 89.363 7.322 1.00 41.76 56 TRP C CA 1
ATOM 4638 C C . TRP C 1 58 ? -52.751 89.648 7.032 1.00 40.80 56 TRP C C 1
ATOM 4639 O O . TRP C 1 58 ? -52.428 90.286 6.023 1.00 40.11 56 TRP C O 1
ATOM 4650 N N . ALA C 1 59 ? -51.875 89.212 7.932 1.00 39.44 57 ALA C N 1
ATOM 4651 C CA . ALA C 1 59 ? -50.427 89.249 7.706 1.00 39.25 57 ALA C CA 1
ATOM 4652 C C . ALA C 1 59 ? -50.114 88.065 6.808 1.00 39.26 57 ALA C C 1
ATOM 4653 O O . ALA C 1 59 ? -49.685 87.005 7.273 1.00 39.16 57 ALA C O 1
ATOM 4655 N N . GLY C 1 60 ? -50.416 88.238 5.527 1.00 39.17 58 GLY C N 1
ATOM 4656 C CA . GLY C 1 60 ? -50.286 87.176 4.550 1.00 39.24 58 GLY C CA 1
ATOM 4657 C C . GLY C 1 60 ? -50.415 87.687 3.139 1.00 39.27 58 GLY C C 1
ATOM 4658 O O . GLY C 1 60 ? -50.756 88.840 2.927 1.00 38.91 58 GLY C O 1
ATOM 4659 N N . ASP C 1 61 ? -50.139 86.823 2.173 1.00 39.20 59 ASP C N 1
ATOM 4660 C CA . ASP C 1 61 ? -50.224 87.197 0.761 1.00 39.69 59 ASP C CA 1
ATOM 4661 C C . ASP C 1 61 ? -50.969 86.078 0.022 1.00 39.28 59 ASP C C 1
ATOM 4662 O O . ASP C 1 61 ? -50.720 84.915 0.265 1.00 39.48 59 ASP C O 1
ATOM 4667 N N . HIS C 1 62 ? -51.907 86.409 -0.854 1.00 38.74 60 HIS C N 1
ATOM 4668 C CA . HIS C 1 62 ? -52.560 85.365 -1.651 1.00 39.16 60 HIS C CA 1
ATOM 4669 C C . HIS C 1 62 ? -53.185 84.228 -0.804 1.00 38.91 60 HIS C C 1
ATOM 4670 O O . HIS C 1 62 ? -53.309 83.076 -1.279 1.00 39.06 60 HIS C O 1
ATOM 4677 N N . VAL C 1 63 ? -53.552 84.546 0.431 1.00 37.88 61 VAL C N 1
ATOM 4678 C CA . VAL C 1 63 ? -54.003 83.533 1.349 1.00 37.41 61 VAL C CA 1
ATOM 4679 C C . VAL C 1 63 ? -55.317 82.966 0.829 1.00 37.92 61 VAL C C 1
ATOM 4680 O O . VAL C 1 63 ? -56.262 83.699 0.512 1.00 38.06 61 VAL C O 1
ATOM 4684 N N . GLU C 1 64 ? -55.361 81.645 0.737 1.00 38.39 62 GLU C N 1
ATOM 4685 C CA . GLU C 1 64 ? -56.537 80.928 0.232 1.00 38.09 62 GLU C CA 1
ATOM 4686 C C . GLU C 1 64 ? -57.330 80.383 1.403 1.00 38.47 62 GLU C C 1
ATOM 4687 O O . GLU C 1 64 ? -56.792 79.612 2.233 1.00 39.03 62 GLU C O 1
ATOM 4693 N N . PRO C 1 65 ? -58.623 80.767 1.487 1.00 38.82 63 PRO C N 1
ATOM 4694 C CA . PRO C 1 65 ? -59.442 80.303 2.585 1.00 38.29 63 PRO C CA 1
ATOM 4695 C C . PRO C 1 65 ? -59.687 78.816 2.526 1.00 38.51 63 PRO C C 1
ATOM 4696 O O . PRO C 1 65 ? -59.753 78.229 1.426 1.00 38.82 63 PRO C O 1
ATOM 4700 N N . GLY C 1 66 ? -59.825 78.224 3.705 1.00 37.96 64 GLY C N 1
ATOM 4701 C CA . GLY C 1 66 ? -60.135 76.817 3.809 1.00 38.17 64 GLY C CA 1
ATOM 4702 C C . GLY C 1 66 ? -59.078 75.888 3.210 1.00 37.89 64 GLY C C 1
ATOM 4703 O O . GLY C 1 66 ? -57.889 75.991 3.509 1.00 38.74 64 GLY C O 1
ATOM 4704 N N . VAL C 1 67 ? -59.539 74.965 2.372 1.00 37.86 65 VAL C N 1
ATOM 4705 C CA . VAL C 1 67 ? -58.719 73.868 1.849 1.00 37.34 65 VAL C CA 1
ATOM 4706 C C . VAL C 1 67 ? -58.439 74.096 0.363 1.00 37.47 65 VAL C C 1
ATOM 4707 O O . VAL C 1 67 ? -59.342 74.260 -0.450 1.00 36.88 65 VAL C O 1
ATOM 4711 N N . SER C 1 68 ? -57.149 74.166 0.063 1.00 37.71 66 SER C N 1
ATOM 4712 C CA . SER C 1 68 ? -56.626 74.277 -1.280 1.00 37.51 66 SER C CA 1
ATOM 4713 C C . SER C 1 68 ? -56.410 72.883 -1.877 1.00 37.21 66 SER C C 1
ATOM 4714 O O . SER C 1 68 ? -55.796 72.024 -1.283 1.00 37.45 66 SER C O 1
ATOM 4717 N N . VAL C 1 69 ? -56.951 72.679 -3.063 1.00 37.40 67 VAL C N 1
ATOM 4718 C CA . VAL C 1 69 ? -56.938 71.390 -3.744 1.00 36.98 67 VAL C CA 1
ATOM 4719 C C . VAL C 1 69 ? -56.205 71.531 -5.081 1.00 37.83 67 VAL C C 1
ATOM 4720 O O . VAL C 1 69 ? -56.597 72.322 -5.944 1.00 38.13 67 VAL C O 1
ATOM 4732 N N . ALA C 1 71 ? -54.009 69.411 -8.423 1.00 38.59 69 ALA C N 1
ATOM 4733 C CA . ALA C 1 71 ? -54.117 68.199 -9.255 1.00 39.42 69 ALA C CA 1
ATOM 4734 C C . ALA C 1 71 ? -53.107 67.146 -8.792 1.00 39.65 69 ALA C C 1
ATOM 4735 O O . ALA C 1 71 ? -52.079 67.472 -8.243 1.00 39.64 69 ALA C O 1
ATOM 4737 N N . ARG C 1 72 ? -53.395 65.885 -9.102 1.00 40.07 70 ARG C N 1
ATOM 4738 C CA . ARG C 1 72 ? -52.453 64.782 -8.872 1.00 39.90 70 ARG C CA 1
ATOM 4739 C C . ARG C 1 72 ? -51.219 64.891 -9.756 1.00 40.20 70 ARG C C 1
ATOM 4740 O O . ARG C 1 72 ? -50.158 64.374 -9.427 1.00 40.17 70 ARG C O 1
ATOM 4748 N N . ARG C 1 73 ? -51.366 65.556 -10.892 1.00 40.43 71 ARG C N 1
ATOM 4749 C CA . ARG C 1 73 ? -50.247 65.747 -11.840 1.00 40.52 71 ARG C CA 1
ATOM 4750 C C . ARG C 1 73 ? -50.621 66.835 -12.818 1.00 40.68 71 ARG C C 1
ATOM 4751 O O . ARG C 1 73 ? -51.803 67.185 -12.955 1.00 40.19 71 ARG C O 1
ATOM 4759 N N . LYS C 1 74 ? -49.629 67.326 -13.545 1.00 41.38 72 LYS C N 1
ATOM 4760 C CA . LYS C 1 74 ? -49.786 68.524 -14.391 1.00 42.09 72 LYS C CA 1
ATOM 4761 C C . LYS C 1 74 ? -50.868 68.357 -15.443 1.00 41.65 72 LYS C C 1
ATOM 4762 O O . LYS C 1 74 ? -51.644 69.249 -15.654 1.00 41.75 72 LYS C O 1
ATOM 4768 N N . GLU C 1 75 ? -50.951 67.181 -16.038 1.00 41.51 73 GLU C N 1
ATOM 4769 C CA . GLU C 1 75 ? -51.939 66.851 -17.083 1.00 42.40 73 GLU C CA 1
ATOM 4770 C C . GLU C 1 75 ? -53.401 67.008 -16.637 1.00 41.14 73 GLU C C 1
ATOM 4771 O O . GLU C 1 75 ? -54.321 67.190 -17.460 1.00 40.99 73 GLU C O 1
ATOM 4777 N N . GLU C 1 76 ? -53.594 66.904 -15.329 1.00 39.73 74 GLU C N 1
ATOM 4778 C CA . GLU C 1 76 ? -54.927 66.926 -14.706 1.00 39.06 74 GLU C CA 1
ATOM 4779 C C . GLU C 1 76 ? -55.333 68.307 -14.202 1.00 38.45 74 GLU C C 1
ATOM 4780 O O . GLU C 1 76 ? -56.423 68.451 -13.677 1.00 37.06 74 GLU C O 1
ATOM 4786 N N . GLU C 1 77 ? -54.461 69.301 -14.377 1.00 37.76 75 GLU C N 1
ATOM 4787 C CA . GLU C 1 77 ? -54.728 70.667 -13.912 1.00 38.10 75 GLU C CA 1
ATOM 4788 C C . GLU C 1 77 ? -55.835 71.370 -14.720 1.00 37.93 75 GLU C C 1
ATOM 4789 O O . GLU C 1 77 ? -56.704 72.001 -14.162 1.00 38.11 75 GLU C O 1
ATOM 4795 N N . ILE C 1 78 ? -55.805 71.238 -16.043 1.00 38.11 76 ILE C N 1
ATOM 4796 C CA . ILE C 1 78 ? -56.789 71.897 -16.897 1.00 38.03 76 ILE C CA 1
ATOM 4797 C C . ILE C 1 78 ? -58.214 71.502 -16.508 1.00 37.95 76 ILE C C 1
ATOM 4798 O O . ILE C 1 78 ? -59.004 72.373 -16.226 1.00 38.07 76 ILE C O 1
ATOM 4803 N N . PRO C 1 79 ? -58.550 70.181 -16.484 1.00 37.62 77 PRO C N 1
ATOM 4804 C CA . PRO C 1 79 ? -59.921 69.812 -16.120 1.00 37.33 77 PRO C CA 1
ATOM 4805 C C . PRO C 1 79 ? -60.295 70.185 -14.684 1.00 37.40 77 PRO C C 1
ATOM 4806 O O . PRO C 1 79 ? -61.403 70.598 -14.442 1.00 36.39 77 PRO C O 1
ATOM 4810 N N . LEU C 1 80 ? -59.350 70.064 -13.750 1.00 37.41 78 LEU C N 1
ATOM 4811 C CA . LEU C 1 80 ? -59.570 70.530 -12.363 1.00 37.74 78 LEU C CA 1
ATOM 4812 C C . LEU C 1 80 ? -60.025 71.974 -12.331 1.00 37.26 78 LEU C C 1
ATOM 4813 O O . LEU C 1 80 ? -61.001 72.313 -11.734 1.00 37.30 78 LEU C O 1
ATOM 4826 N N . THR C 1 82 ? -60.959 73.942 -14.922 1.00 37.86 80 THR C N 1
ATOM 4827 C CA . THR C 1 82 ? -62.013 74.306 -15.871 1.00 37.04 80 THR C CA 1
ATOM 4828 C C . THR C 1 82 ? -63.388 73.835 -15.420 1.00 37.77 80 THR C C 1
ATOM 4829 O O . THR C 1 82 ? -64.327 74.593 -15.417 1.00 38.36 80 THR C O 1
ATOM 4833 N N . LEU C 1 83 ? -63.498 72.593 -14.962 1.00 37.88 81 LEU C N 1
ATOM 4834 C CA . LEU C 1 83 ? -64.814 72.017 -14.675 1.00 38.05 81 LEU C CA 1
ATOM 4835 C C . LEU C 1 83 ? -65.358 72.340 -13.298 1.00 37.76 81 LEU C C 1
ATOM 4836 O O . LEU C 1 83 ? -66.551 72.299 -13.087 1.00 38.28 81 LEU C O 1
ATOM 4841 N N . SER C 1 84 ? -64.477 72.633 -12.354 1.00 38.13 82 SER C N 1
ATOM 4842 C CA . SER C 1 84 ? -64.908 72.946 -10.990 1.00 37.97 82 SER C CA 1
ATOM 4843 C C . SER C 1 84 ? -65.620 74.302 -10.954 1.00 37.79 82 SER C C 1
ATOM 4844 O O . SER C 1 84 ? -65.082 75.344 -11.356 1.00 38.22 82 SER C O 1
ATOM 4847 N N . CYS C 1 85 ? -66.834 74.280 -10.434 1.00 37.68 83 CYS C N 1
ATOM 4848 C CA . CYS C 1 85 ? -67.652 75.480 -10.368 1.00 37.04 83 CYS C CA 1
ATOM 4849 C C . CYS C 1 85 ? -67.923 75.789 -8.934 1.00 37.09 83 CYS C C 1
ATOM 4850 O O . CYS C 1 85 ? -68.049 74.886 -8.119 1.00 36.89 83 CYS C O 1
ATOM 4853 N N . ILE C 1 86 ? -68.035 77.079 -8.636 1.00 37.54 84 ILE C N 1
ATOM 4854 C CA . ILE C 1 86 ? -68.321 77.563 -7.291 1.00 36.71 84 ILE C CA 1
ATOM 4855 C C . ILE C 1 86 ? -69.676 76.995 -6.859 1.00 37.12 84 ILE C C 1
ATOM 4856 O O . ILE C 1 86 ? -70.691 77.074 -7.571 1.00 37.45 84 ILE C O 1
ATOM 4861 N N . GLY C 1 87 ? -69.672 76.446 -5.657 1.00 37.19 85 GLY C N 1
ATOM 4862 C CA . GLY C 1 87 ? -70.830 75.827 -5.064 1.00 37.03 85 GLY C CA 1
ATOM 4863 C C . GLY C 1 87 ? -70.950 74.324 -5.321 1.00 37.27 85 GLY C C 1
ATOM 4864 O O . GLY C 1 87 ? -71.828 73.688 -4.765 1.00 36.18 85 GLY C O 1
ATOM 4865 N N . ASN C 1 88 ? -70.073 73.770 -6.169 1.00 36.71 86 ASN C N 1
ATOM 4866 C CA . ASN C 1 88 ? -70.088 72.339 -6.434 1.00 36.85 86 ASN C CA 1
ATOM 4867 C C . ASN C 1 88 ? -69.768 71.577 -5.149 1.00 37.42 86 ASN C C 1
ATOM 4868 O O . ASN C 1 88 ? -68.952 72.014 -4.343 1.00 38.17 86 ASN C O 1
ATOM 4873 N N . GLU C 1 89 ? -70.358 70.409 -5.021 1.00 37.39 87 GLU C N 1
ATOM 4874 C CA . GLU C 1 89 ? -70.098 69.508 -3.889 1.00 38.71 87 GLU C CA 1
ATOM 4875 C C . GLU C 1 89 ? -68.729 68.861 -3.961 1.00 38.01 87 GLU C C 1
ATOM 4876 O O . GLU C 1 89 ? -68.229 68.486 -5.042 1.00 38.37 87 GLU C O 1
ATOM 4882 N N . VAL C 1 90 ? -68.097 68.775 -2.804 1.00 37.62 88 VAL C N 1
ATOM 4883 C CA . VAL C 1 90 ? -66.767 68.208 -2.690 1.00 37.09 88 VAL C CA 1
ATOM 4884 C C . VAL C 1 90 ? -66.805 67.162 -1.577 1.00 37.85 88 VAL C C 1
ATOM 4885 O O . VAL C 1 90 ? -67.387 67.414 -0.524 1.00 37.61 88 VAL C O 1
ATOM 4889 N N . ILE C 1 91 ? -66.203 65.998 -1.840 1.00 38.24 89 ILE C N 1
ATOM 4890 C CA . ILE C 1 91 ? -66.144 64.894 -0.888 1.00 38.18 89 ILE C CA 1
ATOM 4891 C C . ILE C 1 91 ? -64.703 64.454 -0.640 1.00 38.31 89 ILE C C 1
ATOM 4892 O O . ILE C 1 91 ? -63.906 64.266 -1.577 1.00 37.85 89 ILE C O 1
ATOM 4897 N N . VAL C 1 92 ? -64.383 64.321 0.644 1.00 38.44 90 VAL C N 1
ATOM 4898 C CA . VAL C 1 92 ? -63.096 63.817 1.095 1.00 38.37 90 VAL C CA 1
ATOM 4899 C C . VAL C 1 92 ? -63.082 62.292 0.905 1.00 38.86 90 VAL C C 1
ATOM 4900 O O . VAL C 1 92 ? -63.962 61.596 1.396 1.00 39.01 90 VAL C O 1
ATOM 4912 N N . SER C 1 94 ? -60.157 60.130 1.193 1.00 39.47 92 SER C N 1
ATOM 4913 C CA . SER C 1 94 ? -59.181 59.387 1.984 1.00 38.97 92 SER C CA 1
ATOM 4914 C C . SER C 1 94 ? -58.874 60.161 3.259 1.00 39.17 92 SER C C 1
ATOM 4915 O O . SER C 1 94 ? -59.286 61.303 3.424 1.00 38.84 92 SER C O 1
ATOM 4918 N N . GLY C 1 95 ? -58.121 59.529 4.139 1.00 39.15 93 GLY C N 1
ATOM 4919 C CA . GLY C 1 95 ? -57.644 60.155 5.345 1.00 39.28 93 GLY C CA 1
ATOM 4920 C C . GLY C 1 95 ? -58.679 60.111 6.445 1.00 39.85 93 GLY C C 1
ATOM 4921 O O . GLY C 1 95 ? -59.689 59.448 6.319 1.00 40.29 93 GLY C O 1
ATOM 4922 N N . ASP C 1 96 ? -58.424 60.826 7.528 1.00 40.59 94 ASP C N 1
ATOM 4923 C CA . ASP C 1 96 ? -59.267 60.753 8.725 1.00 41.00 94 ASP C CA 1
ATOM 4924 C C . ASP C 1 96 ? -60.638 61.390 8.590 1.00 40.72 94 ASP C C 1
ATOM 4925 O O . ASP C 1 96 ? -61.516 61.151 9.416 1.00 40.55 94 ASP C O 1
ATOM 4930 N N . ALA C 1 97 ? -60.796 62.266 7.610 1.00 40.57 95 ALA C N 1
ATOM 4931 C CA . ALA C 1 97 ? -62.070 62.984 7.406 1.00 40.40 95 ALA C CA 1
ATOM 4932 C C . ALA C 1 97 ? -62.795 62.434 6.184 1.00 40.63 95 ALA C C 1
ATOM 4933 O O . ALA C 1 97 ? -63.680 63.065 5.614 1.00 40.55 95 ALA C O 1
ATOM 4935 N N . LYS C 1 98 ? -62.409 61.225 5.805 1.00 41.04 96 LYS C N 1
ATOM 4936 C CA . LYS C 1 98 ? -63.050 60.507 4.710 1.00 41.41 96 LYS C CA 1
ATOM 4937 C C . LYS C 1 98 ? -64.572 60.555 4.831 1.00 40.80 96 LYS C C 1
ATOM 4938 O O . LYS C 1 98 ? -65.124 60.136 5.830 1.00 40.76 96 LYS C O 1
ATOM 4944 N N . GLY C 1 99 ? -65.239 61.027 3.785 1.00 40.78 97 GLY C N 1
ATOM 4945 C CA . GLY C 1 99 ? -66.716 61.055 3.737 1.00 40.51 97 GLY C CA 1
ATOM 4946 C C . GLY C 1 99 ? -67.298 62.425 4.069 1.00 40.53 97 GLY C C 1
ATOM 4947 O O . GLY C 1 99 ? -68.462 62.684 3.869 1.00 40.44 97 GLY C O 1
ATOM 4948 N N . SER C 1 100 ? -66.461 63.303 4.588 1.00 40.58 98 SER C N 1
ATOM 4949 C CA . SER C 1 100 ? -66.843 64.691 4.825 1.00 40.61 98 SER C CA 1
ATOM 4950 C C . SER C 1 100 ? -67.157 65.444 3.532 1.00 40.60 98 SER C C 1
ATOM 4951 O O . SER C 1 100 ? -66.515 65.263 2.500 1.00 40.57 98 SER C O 1
ATOM 4954 N N . ARG C 1 101 ? -68.156 66.302 3.597 1.00 40.80 99 ARG C N 1
ATOM 4955 C CA . ARG C 1 101 ? -68.594 67.025 2.406 1.00 41.19 99 ARG C CA 1
ATOM 4956 C C . ARG C 1 101 ? -68.480 68.527 2.576 1.00 40.43 99 ARG C C 1
ATOM 4957 O O . ARG C 1 101 ? -68.740 69.074 3.640 1.00 40.22 99 ARG C O 1
ATOM 4965 N N . GLY C 1 102 ? -68.038 69.169 1.508 1.00 40.20 100 GLY C N 1
ATOM 4966 C CA . GLY C 1 102 ? -67.851 70.619 1.470 1.00 39.83 100 GLY C CA 1
ATOM 4967 C C . GLY C 1 102 ? -68.324 71.183 0.146 1.00 39.22 100 GLY C C 1
ATOM 4968 O O . GLY C 1 102 ? -68.938 70.457 -0.652 1.00 38.91 100 GLY C O 1
ATOM 4969 N N A PHE C 1 103 ? -68.005 72.455 -0.084 0.60 39.28 101 PHE C N 1
ATOM 4970 N N B PHE C 1 103 ? -68.076 72.479 -0.057 0.40 38.18 101 PHE C N 1
ATOM 4971 C CA A PHE C 1 103 ? -68.374 73.176 -1.296 0.60 39.49 101 PHE C CA 1
ATOM 4972 C CA B PHE C 1 103 ? -68.386 73.159 -1.319 0.40 37.40 101 PHE C CA 1
ATOM 4973 C C A PHE C 1 103 ? -67.208 74.010 -1.846 0.60 38.69 101 PHE C C 1
ATOM 4974 C C B PHE C 1 103 ? -67.235 74.024 -1.845 0.40 37.55 101 PHE C C 1
ATOM 4975 O O A PHE C 1 103 ? -66.419 74.605 -1.096 0.60 38.96 101 PHE C O 1
ATOM 4976 O O B PHE C 1 103 ? -66.480 74.641 -1.080 0.40 37.79 101 PHE C O 1
ATOM 4991 N N . VAL C 1 104 ? -67.122 74.065 -3.167 1.00 37.62 102 VAL C N 1
ATOM 4992 C CA . VAL C 1 104 ? -66.129 74.898 -3.848 1.00 37.02 102 VAL C CA 1
ATOM 4993 C C . VAL C 1 104 ? -66.490 76.359 -3.637 1.00 37.45 102 VAL C C 1
ATOM 4994 O O . VAL C 1 104 ? -67.590 76.777 -3.949 1.00 37.19 102 VAL C O 1
ATOM 4998 N N . THR C 1 105 ? -65.553 77.126 -3.094 1.00 37.54 103 THR C N 1
ATOM 4999 C CA . THR C 1 105 ? -65.723 78.555 -2.845 1.00 36.65 103 THR C CA 1
ATOM 5000 C C . THR C 1 105 ? -65.069 79.376 -3.940 1.00 36.71 103 THR C C 1
ATOM 5001 O O . THR C 1 105 ? -65.369 80.530 -4.124 1.00 36.68 103 THR C O 1
ATOM 5005 N N . GLY C 1 106 ? -64.160 78.769 -4.674 1.00 36.78 104 GLY C N 1
ATOM 5006 C CA . GLY C 1 106 ? -63.368 79.493 -5.660 1.00 37.00 104 GLY C CA 1
ATOM 5007 C C . GLY C 1 106 ? -62.263 78.674 -6.279 1.00 36.72 104 GLY C C 1
ATOM 5008 O O . GLY C 1 106 ? -62.173 77.483 -6.055 1.00 36.80 104 GLY C O 1
ATOM 5009 N N . LYS C 1 107 ? -61.468 79.332 -7.104 1.00 37.02 105 LYS C N 1
ATOM 5010 C CA . LYS C 1 107 ? -60.317 78.720 -7.702 1.00 37.71 105 LYS C CA 1
ATOM 5011 C C . LYS C 1 107 ? -59.343 79.814 -8.095 1.00 38.53 105 LYS C C 1
ATOM 5012 O O . LYS C 1 107 ? -59.747 80.936 -8.400 1.00 38.01 105 LYS C O 1
ATOM 5018 N N . HIS C 1 108 ? -58.064 79.440 -8.103 1.00 39.20 106 HIS C N 1
ATOM 5019 C CA . HIS C 1 108 ? -56.958 80.338 -8.263 1.00 39.44 106 HIS C CA 1
ATOM 5020 C C . HIS C 1 108 ? -55.963 79.798 -9.287 1.00 39.55 106 HIS C C 1
ATOM 5021 O O . HIS C 1 108 ? -55.413 78.710 -9.147 1.00 39.54 106 HIS C O 1
ATOM 5028 N N . GLY C 1 109 ? -55.784 80.535 -10.360 1.00 40.12 107 GLY C N 1
ATOM 5029 C CA . GLY C 1 109 ? -54.899 80.113 -11.450 1.00 41.05 107 GLY C CA 1
ATOM 5030 C C . GLY C 1 109 ? -53.428 80.362 -11.163 1.00 41.80 107 GLY C C 1
ATOM 5031 O O . GLY C 1 109 ? -53.078 81.009 -10.177 1.00 43.68 107 GLY C O 1
ATOM 5032 N N . GLY C 1 110 ? -52.558 79.800 -11.995 1.00 42.23 108 GLY C N 1
ATOM 5033 C CA . GLY C 1 110 ? -51.109 79.829 -11.758 1.00 42.04 108 GLY C CA 1
ATOM 5034 C C . GLY C 1 110 ? -50.692 78.537 -11.069 1.00 41.85 108 GLY C C 1
ATOM 5035 O O . GLY C 1 110 ? -50.328 77.552 -11.728 1.00 41.91 108 GLY C O 1
ATOM 5036 N N . VAL C 1 111 ? -50.784 78.532 -9.746 1.00 41.16 109 VAL C N 1
ATOM 5037 C CA . VAL C 1 111 ? -50.589 77.293 -8.963 1.00 40.35 109 VAL C CA 1
ATOM 5038 C C . VAL C 1 111 ? -51.710 76.296 -9.213 1.00 40.06 109 VAL C C 1
ATOM 5039 O O . VAL C 1 111 ? -51.563 75.100 -8.948 1.00 40.19 109 VAL C O 1
ATOM 5043 N N . ASN C 1 112 ? -52.856 76.818 -9.656 1.00 39.55 110 ASN C N 1
ATOM 5044 C CA . ASN C 1 112 ? -54.008 76.011 -10.081 1.00 38.58 110 ASN C CA 1
ATOM 5045 C C . ASN C 1 112 ? -54.642 75.215 -8.915 1.00 38.20 110 ASN C C 1
ATOM 5046 O O . ASN C 1 112 ? -54.656 73.991 -8.890 1.00 38.02 110 ASN C O 1
ATOM 5051 N N . HIS C 1 113 ? -55.205 75.975 -7.976 1.00 38.06 111 HIS C N 1
ATOM 5052 C CA . HIS C 1 113 ? -55.905 75.436 -6.833 1.00 37.41 111 HIS C CA 1
ATOM 5053 C C . HIS C 1 113 ? -57.388 75.678 -6.910 1.00 37.36 111 HIS C C 1
ATOM 5054 O O . HIS C 1 113 ? -57.816 76.726 -7.341 1.00 37.80 111 HIS C O 1
ATOM 5061 N N . VAL C 1 114 ? -58.163 74.674 -6.512 1.00 37.35 112 VAL C N 1
ATOM 5062 C CA . VAL C 1 114 ? -59.589 74.810 -6.272 1.00 37.22 112 VAL C CA 1
ATOM 5063 C C . VAL C 1 114 ? -59.731 74.884 -4.751 1.00 37.11 112 VAL C C 1
ATOM 5064 O O . VAL C 1 114 ? -59.044 74.181 -4.017 1.00 36.64 112 VAL C O 1
ATOM 5068 N N . LEU C 1 115 ? -60.552 75.820 -4.305 1.00 37.28 113 LEU C N 1
ATOM 5069 C CA . LEU C 1 115 ? -60.649 76.190 -2.903 1.00 37.17 113 LEU C CA 1
ATOM 5070 C C . LEU C 1 115 ? -61.962 75.696 -2.338 1.00 37.16 113 LEU C C 1
ATOM 5071 O O . LEU C 1 115 ? -63.019 75.866 -2.951 1.00 37.61 113 LEU C O 1
ATOM 5076 N N . VAL C 1 116 ? -61.906 75.106 -1.157 1.00 37.17 114 VAL C N 1
ATOM 5077 C CA . VAL C 1 116 ? -63.017 74.374 -0.612 1.00 36.09 114 VAL C CA 1
ATOM 5078 C C . VAL C 1 116 ? -63.354 74.727 0.848 1.00 37.31 114 VAL C C 1
ATOM 5079 O O . VAL C 1 116 ? -62.508 74.817 1.716 1.00 37.29 114 VAL C O 1
ATOM 5083 N N . HIS C 1 117 ? -64.648 74.908 1.096 1.00 37.87 115 HIS C N 1
ATOM 5084 C CA . HIS C 1 117 ? -65.161 75.065 2.445 1.00 38.43 115 HIS C CA 1
ATOM 5085 C C . HIS C 1 117 ? -65.731 73.753 2.978 1.00 38.61 115 HIS C C 1
ATOM 5086 O O . HIS C 1 117 ? -66.702 73.220 2.424 1.00 37.92 115 HIS C O 1
ATOM 5093 N N . PHE C 1 118 ? -65.105 73.261 4.049 1.00 39.07 116 PHE C N 1
ATOM 5094 C CA . PHE C 1 118 ? -65.704 72.250 4.905 1.00 39.73 116 PHE C CA 1
ATOM 5095 C C . PHE C 1 118 ? -66.079 72.902 6.217 1.00 40.75 116 PHE C C 1
ATOM 5096 O O . PHE C 1 118 ? -65.571 73.944 6.567 1.00 41.27 116 PHE C O 1
ATOM 5104 N N . GLU C 1 119 ? -66.961 72.260 6.955 1.00 42.32 117 GLU C N 1
ATOM 5105 C CA . GLU C 1 119 ? -67.265 72.695 8.340 1.00 43.87 117 GLU C CA 1
ATOM 5106 C C . GLU C 1 119 ? -66.026 72.578 9.255 1.00 43.82 117 GLU C C 1
ATOM 5107 O O . GLU C 1 119 ? -65.128 71.757 9.056 1.00 42.23 117 GLU C O 1
ATOM 5113 N N . GLU C 1 120 ? -65.987 73.460 10.251 1.00 44.91 118 GLU C N 1
ATOM 5114 C CA . GLU C 1 120 ? -64.778 73.699 11.028 1.00 46.06 118 GLU C CA 1
ATOM 5115 C C . GLU C 1 120 ? -64.188 72.454 11.700 1.00 45.87 118 GLU C C 1
ATOM 5116 O O . GLU C 1 120 ? -62.961 72.294 11.787 1.00 45.76 118 GLU C O 1
ATOM 5122 N N . GLU C 1 121 ? -65.070 71.577 12.170 1.00 45.59 119 GLU C N 1
ATOM 5123 C CA . GLU C 1 121 ? -64.653 70.326 12.820 1.00 46.05 119 GLU C CA 1
ATOM 5124 C C . GLU C 1 121 ? -63.859 69.381 11.903 1.00 45.12 119 GLU C C 1
ATOM 5125 O O . GLU C 1 121 ? -63.020 68.617 12.381 1.00 45.07 119 GLU C O 1
ATOM 5131 N N . VAL C 1 122 ? -64.142 69.434 10.602 1.00 43.74 120 VAL C N 1
ATOM 5132 C CA . VAL C 1 122 ? -63.427 68.609 9.625 1.00 43.19 120 VAL C CA 1
ATOM 5133 C C . VAL C 1 122 ? -61.944 69.006 9.484 1.00 43.01 120 VAL C C 1
ATOM 5134 O O . VAL C 1 122 ? -61.074 68.136 9.333 1.00 43.02 120 VAL C O 1
ATOM 5138 N N . LEU C 1 123 ? -61.671 70.307 9.552 1.00 42.36 121 LEU C N 1
ATOM 5139 C CA . LEU C 1 123 ? -60.368 70.851 9.157 1.00 42.86 121 LEU C CA 1
ATOM 5140 C C . LEU C 1 123 ? -59.201 70.256 9.939 1.00 42.35 121 LEU C C 1
ATOM 5141 O O . LEU C 1 123 ? -58.107 70.024 9.399 1.00 42.24 121 LEU C O 1
ATOM 5146 N N . GLY C 1 124 ? -59.457 69.986 11.210 1.00 42.43 122 GLY C N 1
ATOM 5147 C CA . GLY C 1 124 ? -58.459 69.427 12.109 1.00 42.06 122 GLY C CA 1
ATOM 5148 C C . GLY C 1 124 ? -58.163 67.973 11.847 1.00 42.06 122 GLY C C 1
ATOM 5149 O O . GLY C 1 124 ? -57.244 67.443 12.408 1.00 41.97 122 GLY C O 1
ATOM 5150 N N . LYS C 1 125 ? -58.971 67.314 11.025 1.00 42.18 123 LYS C N 1
ATOM 5151 C CA . LYS C 1 125 ? -58.771 65.881 10.696 1.00 42.37 123 LYS C CA 1
ATOM 5152 C C . LYS C 1 125 ? -58.060 65.698 9.344 1.00 41.26 123 LYS C C 1
ATOM 5153 O O . LYS C 1 125 ? -57.676 64.621 8.973 1.00 41.10 123 LYS C O 1
ATOM 5159 N N . LEU C 1 126 ? -57.933 66.783 8.608 1.00 40.58 124 LEU C N 1
ATOM 5160 C CA . LEU C 1 126 ? -57.412 66.754 7.263 1.00 39.76 124 LEU C CA 1
ATOM 5161 C C . LEU C 1 126 ? -55.899 66.756 7.236 1.00 39.67 124 LEU C C 1
ATOM 5162 O O . LEU C 1 126 ? -55.209 67.243 8.159 1.00 38.35 124 LEU C O 1
ATOM 5175 N N . VAL C 1 128 ? -52.590 67.226 4.275 1.00 38.09 126 VAL C N 1
ATOM 5176 C CA . VAL C 1 128 ? -52.097 67.508 2.918 1.00 36.96 126 VAL C CA 1
ATOM 5177 C C . VAL C 1 128 ? -51.879 66.174 2.217 1.00 37.51 126 VAL C C 1
ATOM 5178 O O . VAL C 1 128 ? -51.299 65.259 2.779 1.00 36.40 126 VAL C O 1
ATOM 5182 N N . GLY C 1 129 ? -52.368 66.063 0.997 1.00 37.77 127 GLY C N 1
ATOM 5183 C CA . GLY C 1 129 ? -52.268 64.806 0.256 1.00 37.90 127 GLY C CA 1
ATOM 5184 C C . GLY C 1 129 ? -53.533 63.948 0.303 1.00 38.47 127 GLY C C 1
ATOM 5185 O O . GLY C 1 129 ? -53.637 62.965 -0.430 1.00 38.47 127 GLY C O 1
ATOM 5186 N N . ASP C 1 130 ? -54.501 64.321 1.147 1.00 38.81 128 ASP C N 1
ATOM 5187 C CA . ASP C 1 130 ? -55.744 63.576 1.227 1.00 38.91 128 ASP C CA 1
ATOM 5188 C C . ASP C 1 130 ? -56.499 63.777 -0.098 1.00 38.70 128 ASP C C 1
ATOM 5189 O O . ASP C 1 130 ? -56.506 64.855 -0.658 1.00 39.18 128 ASP C O 1
ATOM 5194 N N . LYS C 1 131 ? -57.103 62.709 -0.588 1.00 38.59 129 LYS C N 1
ATOM 5195 C CA . LYS C 1 131 ? -57.793 62.680 -1.869 1.00 38.58 129 LYS C CA 1
ATOM 5196 C C . LYS C 1 131 ? -59.140 63.389 -1.826 1.00 38.21 129 LYS C C 1
ATOM 5197 O O . LYS C 1 131 ? -59.875 63.336 -0.827 1.00 37.74 129 LYS C O 1
ATOM 5203 N N . ILE C 1 132 ? -59.429 64.080 -2.917 1.00 37.90 130 ILE C N 1
ATOM 5204 C CA . ILE C 1 132 ? -60.564 64.963 -2.994 1.00 37.78 130 ILE C CA 1
ATOM 5205 C C . ILE C 1 132 ? -61.315 64.731 -4.291 1.00 37.83 130 ILE C C 1
ATOM 5206 O O . ILE C 1 132 ? -60.740 64.703 -5.355 1.00 37.62 130 ILE C O 1
ATOM 5211 N N . LEU C 1 133 ? -62.616 64.582 -4.165 1.00 37.91 131 LEU C N 1
ATOM 5212 C CA . LEU C 1 133 ? -63.511 64.459 -5.303 1.00 38.00 131 LEU C CA 1
ATOM 5213 C C . LEU C 1 133 ? -64.416 65.709 -5.384 1.00 38.30 131 LEU C C 1
ATOM 5214 O O . LEU C 1 133 ? -65.156 66.036 -4.432 1.00 37.96 131 LEU C O 1
ATOM 5219 N N . ILE C 1 134 ? -64.337 66.390 -6.512 1.00 38.15 132 ILE C N 1
ATOM 5220 C CA . ILE C 1 134 ? -65.248 67.432 -6.842 1.00 38.25 132 ILE C CA 1
ATOM 5221 C C . ILE C 1 134 ? -66.264 66.870 -7.831 1.00 39.22 132 ILE C C 1
ATOM 5222 O O . ILE C 1 134 ? -65.888 66.342 -8.874 1.00 39.71 132 ILE C O 1
ATOM 5227 N N . LYS C 1 135 ? -67.547 66.975 -7.503 1.00 39.53 133 LYS C N 1
ATOM 5228 C CA . LYS C 1 135 ? -68.584 66.584 -8.426 1.00 39.78 133 LYS C CA 1
ATOM 5229 C C . LYS C 1 135 ? -68.911 67.797 -9.291 1.00 39.50 133 LYS C C 1
ATOM 5230 O O . LYS C 1 135 ? -69.772 68.610 -8.956 1.00 39.47 133 LYS C O 1
ATOM 5236 N N . ALA C 1 136 ? -68.168 67.914 -10.387 1.00 38.93 134 ALA C N 1
ATOM 5237 C CA . ALA C 1 136 ? -68.155 69.123 -11.196 1.00 38.59 134 ALA C CA 1
ATOM 5238 C C . ALA C 1 136 ? -69.400 69.255 -12.051 1.00 38.91 134 ALA C C 1
ATOM 5239 O O . ALA C 1 136 ? -69.822 68.323 -12.713 1.00 38.77 134 ALA C O 1
ATOM 5241 N N . TRP C 1 137 ? -69.965 70.454 -12.066 1.00 38.99 135 TRP C N 1
ATOM 5242 C CA . TRP C 1 137 ? -71.250 70.677 -12.701 1.00 39.35 135 TRP C CA 1
ATOM 5243 C C . TRP C 1 137 ? -71.474 72.180 -12.810 1.00 39.37 135 TRP C C 1
ATOM 5244 O O . TRP C 1 137 ? -71.447 72.899 -11.792 1.00 39.13 135 TRP C O 1
ATOM 5255 N N . GLY C 1 138 ? -71.683 72.632 -14.049 1.00 38.63 136 GLY C N 1
ATOM 5256 C CA . GLY C 1 138 ? -72.057 74.000 -14.311 1.00 38.75 136 GLY C CA 1
ATOM 5257 C C . GLY C 1 138 ? -71.550 74.570 -15.624 1.00 38.80 136 GLY C C 1
ATOM 5258 O O . GLY C 1 138 ? -72.155 75.456 -16.177 1.00 38.64 136 GLY C O 1
ATOM 5259 N N . GLN C 1 139 ? -70.411 74.093 -16.099 1.00 38.79 137 GLN C N 1
ATOM 5260 C CA . GLN C 1 139 ? -69.893 74.597 -17.369 1.00 38.54 137 GLN C CA 1
ATOM 5261 C C . GLN C 1 139 ? -70.803 74.081 -18.498 1.00 38.05 137 GLN C C 1
ATOM 5262 O O . GLN C 1 139 ? -71.166 72.903 -18.557 1.00 39.01 137 GLN C O 1
ATOM 5268 N N . GLY C 1 140 ? -71.175 75.002 -19.363 1.00 37.61 138 GLY C N 1
ATOM 5269 C CA . GLY C 1 140 ? -72.150 74.771 -20.439 1.00 37.64 138 GLY C CA 1
ATOM 5270 C C . GLY C 1 140 ? -73.484 75.438 -20.131 1.00 37.38 138 GLY C C 1
ATOM 5271 O O . GLY C 1 140 ? -74.329 75.530 -20.999 1.00 36.35 138 GLY C O 1
ATOM 5272 N N . LEU C 1 141 ? -73.627 75.929 -18.897 1.00 37.66 139 LEU C N 1
ATOM 5273 C CA . LEU C 1 141 ? -74.847 76.612 -18.434 1.00 38.55 139 LEU C CA 1
ATOM 5274 C C . LEU C 1 141 ? -75.186 77.772 -19.343 1.00 38.84 139 LEU C C 1
ATOM 5275 O O . LEU C 1 141 ? -74.321 78.598 -19.658 1.00 39.19 139 LEU C O 1
ATOM 5280 N N . LYS C 1 142 ? -76.442 77.816 -19.778 1.00 39.08 140 LYS C N 1
ATOM 5281 C CA . LYS C 1 142 ? -76.973 78.948 -20.554 1.00 39.12 140 LYS C CA 1
ATOM 5282 C C . LYS C 1 142 ? -78.279 79.503 -19.974 1.00 38.81 140 LYS C C 1
ATOM 5283 O O . LYS C 1 142 ? -79.080 78.787 -19.399 1.00 38.06 140 LYS C O 1
ATOM 5289 N N . LEU C 1 143 ? -78.455 80.812 -20.139 1.00 38.94 141 LEU C N 1
ATOM 5290 C CA . LEU C 1 143 ? -79.731 81.500 -19.901 1.00 38.90 141 LEU C CA 1
ATOM 5291 C C . LEU C 1 143 ? -80.430 81.506 -21.223 1.00 38.78 141 LEU C C 1
ATOM 5292 O O . LEU C 1 143 ? -79.989 82.183 -22.156 1.00 38.72 141 LEU C O 1
ATOM 5297 N N . LEU C 1 144 ? -81.486 80.722 -21.316 1.00 38.93 142 LEU C N 1
ATOM 5298 C CA . LEU C 1 144 ? -82.184 80.497 -22.593 1.00 39.60 142 LEU C CA 1
ATOM 5299 C C . LEU C 1 144 ? -82.928 81.741 -23.106 1.00 39.61 142 LEU C C 1
ATOM 5300 O O . LEU C 1 144 ? -83.084 81.932 -24.301 1.00 39.88 142 LEU C O 1
ATOM 5305 N N . ASP C 1 145 ? -83.334 82.602 -22.190 1.00 39.81 143 ASP C N 1
ATOM 5306 C CA . ASP C 1 145 ? -83.977 83.859 -22.554 1.00 39.64 143 ASP C CA 1
ATOM 5307 C C . ASP C 1 145 ? -82.999 85.023 -22.657 1.00 39.99 143 ASP C C 1
ATOM 5308 O O . ASP C 1 145 ? -83.374 86.123 -23.014 1.00 39.62 143 ASP C O 1
ATOM 5313 N N . HIS C 1 146 ? -81.737 84.787 -22.354 1.00 40.20 144 HIS C N 1
ATOM 5314 C CA . HIS C 1 146 ? -80.742 85.870 -22.395 1.00 40.53 144 HIS C CA 1
ATOM 5315 C C . HIS C 1 146 ? -79.475 85.404 -23.081 1.00 40.86 144 HIS C C 1
ATOM 5316 O O . HIS C 1 146 ? -78.407 85.354 -22.461 1.00 40.97 144 HIS C O 1
ATOM 5323 N N . PRO C 1 147 ? -79.580 85.093 -24.383 1.00 41.16 145 PRO C N 1
ATOM 5324 C CA . PRO C 1 147 ? -78.510 84.442 -25.088 1.00 41.57 145 PRO C CA 1
ATOM 5325 C C . PRO C 1 147 ? -77.210 85.218 -25.128 1.00 41.73 145 PRO C C 1
ATOM 5326 O O . PRO C 1 147 ? -76.166 84.612 -25.269 1.00 42.34 145 PRO C O 1
ATOM 5330 N N . ASP C 1 148 ? -77.273 86.530 -24.960 1.00 42.32 146 ASP C N 1
ATOM 5331 C CA . ASP C 1 148 ? -76.075 87.384 -24.980 1.00 42.40 146 ASP C CA 1
ATOM 5332 C C . ASP C 1 148 ? -75.471 87.620 -23.584 1.00 42.19 146 ASP C C 1
ATOM 5333 O O . ASP C 1 148 ? -74.475 88.329 -23.443 1.00 41.96 146 ASP C O 1
ATOM 5338 N N . VAL C 1 149 ? -76.093 87.068 -22.556 1.00 41.57 147 VAL C N 1
ATOM 5339 C CA . VAL C 1 149 ? -75.534 87.118 -21.221 1.00 40.54 147 VAL C CA 1
ATOM 5340 C C . VAL C 1 149 ? -74.946 85.741 -20.974 1.00 40.60 147 VAL C C 1
ATOM 5341 O O . VAL C 1 149 ? -75.682 84.780 -20.915 1.00 40.42 147 VAL C O 1
ATOM 5345 N N . LYS C 1 150 ? -73.615 85.667 -20.842 1.00 39.93 148 LYS C N 1
ATOM 5346 C CA . LYS C 1 150 ? -72.917 84.394 -20.639 1.00 39.77 148 LYS C CA 1
ATOM 5347 C C . LYS C 1 150 ? -72.717 84.137 -19.159 1.00 39.29 148 LYS C C 1
ATOM 5348 O O . LYS C 1 150 ? -72.443 85.038 -18.384 1.00 38.68 148 LYS C O 1
ATOM 5354 N N . VAL C 1 151 ? -72.869 82.885 -18.778 1.00 39.36 149 VAL C N 1
ATOM 5355 C CA . VAL C 1 151 ? -72.632 82.475 -17.395 1.00 38.77 149 VAL C CA 1
ATOM 5356 C C . VAL C 1 151 ? -71.627 81.351 -17.376 1.00 38.46 149 VAL C C 1
ATOM 5357 O O . VAL C 1 151 ? -71.397 80.655 -18.380 1.00 38.46 149 VAL C O 1
ATOM 5369 N N . ASN C 1 153 ? -68.691 79.021 -14.433 1.00 37.34 151 ASN C N 1
ATOM 5370 C CA . ASN C 1 153 ? -67.966 78.844 -13.140 1.00 36.60 151 ASN C CA 1
ATOM 5371 C C . ASN C 1 153 ? -68.865 78.767 -11.912 1.00 36.43 151 ASN C C 1
ATOM 5372 O O . ASN C 1 153 ? -68.398 78.931 -10.780 1.00 35.89 151 ASN C O 1
ATOM 5377 N N . ILE C 1 154 ? -70.138 78.485 -12.130 1.00 36.24 152 ILE C N 1
ATOM 5378 C CA . ILE C 1 154 ? -71.130 78.566 -11.065 1.00 36.93 152 ILE C CA 1
ATOM 5379 C C . ILE C 1 154 ? -72.040 77.358 -11.124 1.00 37.03 152 ILE C C 1
ATOM 5380 O O . ILE C 1 154 ? -72.589 77.025 -12.184 1.00 36.87 152 ILE C O 1
ATOM 5385 N N . ASP C 1 155 ? -72.133 76.690 -9.971 1.00 37.72 153 ASP C N 1
ATOM 5386 C CA . ASP C 1 155 ? -73.095 75.623 -9.737 1.00 38.25 153 ASP C CA 1
ATOM 5387 C C . ASP C 1 155 ? -74.507 76.162 -9.975 1.00 38.52 153 ASP C C 1
ATOM 5388 O O . ASP C 1 155 ? -74.878 77.151 -9.372 1.00 37.63 153 ASP C O 1
ATOM 5393 N N . PRO C 1 156 ? -75.285 75.516 -10.865 1.00 39.25 154 PRO C N 1
ATOM 5394 C CA . PRO C 1 156 ? -76.628 76.047 -11.166 1.00 40.09 154 PRO C CA 1
ATOM 5395 C C . PRO C 1 156 ? -77.571 76.193 -9.971 1.00 40.54 154 PRO C C 1
ATOM 5396 O O . PRO C 1 156 ? -78.343 77.125 -9.920 1.00 41.39 154 PRO C O 1
ATOM 5400 N N . ASP C 1 157 ? -77.498 75.301 -8.999 1.00 41.35 155 ASP C N 1
ATOM 5401 C CA . ASP C 1 157 ? -78.285 75.483 -7.768 1.00 41.54 155 ASP C CA 1
ATOM 5402 C C . ASP C 1 157 ? -77.815 76.687 -6.952 1.00 40.86 155 ASP C C 1
ATOM 5403 O O . ASP C 1 157 ? -78.605 77.400 -6.394 1.00 41.33 155 ASP C O 1
ATOM 5408 N N . LEU C 1 158 ? -76.522 76.900 -6.869 1.00 40.46 156 LEU C N 1
ATOM 5409 C CA . LEU C 1 158 ? -75.993 78.084 -6.204 1.00 40.38 156 LEU C CA 1
ATOM 5410 C C . LEU C 1 158 ? -76.381 79.371 -6.943 1.00 40.44 156 LEU C C 1
ATOM 5411 O O . LEU C 1 158 ? -76.740 80.377 -6.315 1.00 39.57 156 LEU C O 1
ATOM 5416 N N . PHE C 1 159 ? -76.341 79.296 -8.269 1.00 40.70 157 PHE C N 1
ATOM 5417 C CA . PHE C 1 159 ? -76.727 80.412 -9.146 1.00 41.02 157 PHE C CA 1
ATOM 5418 C C . PHE C 1 159 ? -78.115 80.958 -8.806 1.00 41.54 157 PHE C C 1
ATOM 5419 O O . PHE C 1 159 ? -78.332 82.158 -8.792 1.00 41.04 157 PHE C O 1
ATOM 5427 N N . GLU C 1 160 ? -79.041 80.052 -8.525 1.00 42.46 158 GLU C N 1
ATOM 5428 C CA . GLU C 1 160 ? -80.421 80.404 -8.185 1.00 43.43 158 GLU C CA 1
ATOM 5429 C C . GLU C 1 160 ? -80.588 81.127 -6.832 1.00 43.00 158 GLU C C 1
ATOM 5430 O O . GLU C 1 160 ? -81.639 81.688 -6.575 1.00 41.99 158 GLU C O 1
ATOM 5436 N N . LYS C 1 161 ? -79.563 81.120 -5.989 1.00 43.25 159 LYS C N 1
ATOM 5437 C CA . LYS C 1 161 ? -79.665 81.726 -4.650 1.00 43.52 159 LYS C CA 1
ATOM 5438 C C . LYS C 1 161 ? -78.987 83.095 -4.520 1.00 43.09 159 LYS C C 1
ATOM 5439 O O . LYS C 1 161 ? -78.952 83.666 -3.437 1.00 42.91 159 LYS C O 1
ATOM 5445 N N . LEU C 1 162 ? -78.489 83.640 -5.619 1.00 42.57 160 LEU C N 1
ATOM 5446 C CA . LEU C 1 162 ? -77.726 84.897 -5.567 1.00 42.12 160 LEU C CA 1
ATOM 5447 C C . LEU C 1 162 ? -78.609 86.156 -5.638 1.00 41.91 160 LEU C C 1
ATOM 5448 O O . LEU C 1 162 ? -78.118 87.267 -5.748 1.00 41.59 160 LEU C O 1
ATOM 5453 N N . GLY C 1 163 ? -79.922 85.982 -5.597 1.00 41.57 161 GLY C N 1
ATOM 5454 C CA . GLY C 1 163 ? -80.845 87.130 -5.612 1.00 41.42 161 GLY C CA 1
ATOM 5455 C C . GLY C 1 163 ? -80.914 87.811 -6.967 1.00 41.33 161 GLY C C 1
ATOM 5456 O O . GLY C 1 163 ? -81.315 88.942 -7.062 1.00 40.57 161 GLY C O 1
ATOM 5457 N N . ILE C 1 164 ? -80.525 87.096 -8.015 1.00 41.79 162 ILE C N 1
ATOM 5458 C CA . ILE C 1 164 ? -80.545 87.631 -9.370 1.00 42.34 162 ILE C CA 1
ATOM 5459 C C . ILE C 1 164 ? -81.963 87.631 -9.879 1.00 43.28 162 ILE C C 1
ATOM 5460 O O . ILE C 1 164 ? -82.714 86.662 -9.665 1.00 43.76 162 ILE C O 1
ATOM 5465 N N . GLN C 1 165 ? -82.357 88.731 -10.512 1.00 43.68 163 GLN C N 1
ATOM 5466 C CA . GLN C 1 165 ? -83.721 88.869 -10.984 1.00 44.15 163 GLN C CA 1
ATOM 5467 C C . GLN C 1 165 ? -83.789 89.573 -12.312 1.00 43.94 163 GLN C C 1
ATOM 5468 O O . GLN C 1 165 ? -83.044 90.494 -12.576 1.00 43.87 163 GLN C O 1
ATOM 5474 N N . GLU C 1 166 ? -84.713 89.125 -13.146 1.00 44.30 164 GLU C N 1
ATOM 5475 C CA . GLU C 1 166 ? -85.116 89.879 -14.321 1.00 44.09 164 GLU C CA 1
ATOM 5476 C C . GLU C 1 166 ? -86.038 90.984 -13.846 1.00 43.46 164 GLU C C 1
ATOM 5477 O O . GLU C 1 166 ? -87.112 90.724 -13.316 1.00 42.36 164 GLU C O 1
ATOM 5483 N N . LYS C 1 167 ? -85.595 92.223 -14.016 1.00 43.04 165 LYS C N 1
ATOM 5484 C CA . LYS C 1 167 ? -86.341 93.365 -13.528 1.00 42.90 165 LYS C CA 1
ATOM 5485 C C . LYS C 1 167 ? -86.083 94.581 -14.435 1.00 42.35 165 LYS C C 1
ATOM 5486 O O . LYS C 1 167 ? -84.967 94.840 -14.837 1.00 41.22 165 LYS C O 1
ATOM 5492 N N . ASN C 1 168 ? -87.153 95.284 -14.789 1.00 42.99 166 ASN C N 1
ATOM 5493 C CA . ASN C 1 168 ? -87.138 96.399 -15.757 1.00 43.23 166 ASN C CA 1
ATOM 5494 C C . ASN C 1 168 ? -86.224 96.209 -17.000 1.00 42.99 166 ASN C C 1
ATOM 5495 O O . ASN C 1 168 ? -85.452 97.116 -17.371 1.00 43.00 166 ASN C O 1
ATOM 5500 N N . GLY C 1 169 ? -86.322 95.034 -17.622 1.00 42.42 167 GLY C N 1
ATOM 5501 C CA . GLY C 1 169 ? -85.581 94.714 -18.841 1.00 42.23 167 GLY C CA 1
ATOM 5502 C C . GLY C 1 169 ? -84.084 94.490 -18.664 1.00 42.06 167 GLY C C 1
ATOM 5503 O O . GLY C 1 169 ? -83.280 94.704 -19.582 1.00 42.62 167 GLY C O 1
ATOM 5504 N N . LYS C 1 170 ? -83.694 94.043 -17.483 1.00 41.12 168 LYS C N 1
ATOM 5505 C CA . LYS C 1 170 ? -82.298 93.817 -17.206 1.00 40.18 168 LYS C CA 1
ATOM 5506 C C . LYS C 1 170 ? -82.193 92.740 -16.164 1.00 39.47 168 LYS C C 1
ATOM 5507 O O . LYS C 1 170 ? -83.116 92.514 -15.383 1.00 39.00 168 LYS C O 1
ATOM 5513 N N . ILE C 1 171 ? -81.086 92.024 -16.212 1.00 38.97 169 ILE C N 1
ATOM 5514 C CA . ILE C 1 171 ? -80.793 91.051 -15.195 1.00 38.86 169 ILE C CA 1
ATOM 5515 C C . ILE C 1 171 ? -80.178 91.842 -14.072 1.00 38.47 169 ILE C C 1
ATOM 5516 O O . ILE C 1 171 ? -79.076 92.376 -14.179 1.00 38.26 169 ILE C O 1
ATOM 5521 N N . HIS C 1 172 ? -80.934 91.948 -13.002 1.00 38.78 170 HIS C N 1
ATOM 5522 C CA . HIS C 1 172 ? -80.451 92.680 -11.840 1.00 38.43 170 HIS C CA 1
ATOM 5523 C C . HIS C 1 172 ? -79.652 91.756 -10.952 1.00 38.03 170 HIS C C 1
ATOM 5524 O O . HIS C 1 172 ? -80.072 90.656 -10.650 1.00 37.86 170 HIS C O 1
ATOM 5531 N N . VAL C 1 173 ? -78.489 92.216 -10.530 1.00 37.81 171 VAL C N 1
ATOM 5532 C CA . VAL C 1 173 ? -77.560 91.375 -9.752 1.00 37.69 171 VAL C CA 1
ATOM 5533 C C . VAL C 1 173 ? -77.063 92.096 -8.485 1.00 37.60 171 VAL C C 1
ATOM 5534 O O . VAL C 1 173 ? -76.381 93.108 -8.594 1.00 36.88 171 VAL C O 1
ATOM 5538 N N . PRO C 1 174 ? -77.375 91.564 -7.275 1.00 37.54 172 PRO C N 1
ATOM 5539 C CA . PRO C 1 174 ? -76.829 92.229 -6.091 1.00 37.39 172 PRO C CA 1
ATOM 5540 C C . PRO C 1 174 ? -75.318 92.055 -5.991 1.00 37.07 172 PRO C C 1
ATOM 5541 O O . PRO C 1 174 ? -74.791 90.937 -6.130 1.00 36.83 172 PRO C O 1
ATOM 5545 N N . VAL C 1 175 ? -74.645 93.173 -5.779 1.00 36.87 173 VAL C N 1
ATOM 5546 C CA . VAL C 1 175 ? -73.191 93.203 -5.604 1.00 36.45 173 VAL C CA 1
ATOM 5547 C C . VAL C 1 175 ? -72.822 94.047 -4.417 1.00 37.41 173 VAL C C 1
ATOM 5548 O O . VAL C 1 175 ? -73.585 94.926 -4.023 1.00 37.34 173 VAL C O 1
ATOM 5552 N N . VAL C 1 176 ? -71.649 93.790 -3.831 1.00 38.06 174 VAL C N 1
ATOM 5553 C CA . VAL C 1 176 ? -71.146 94.650 -2.737 1.00 38.58 174 VAL C CA 1
ATOM 5554 C C . VAL C 1 176 ? -70.386 95.869 -3.267 1.00 38.73 174 VAL C C 1
ATOM 5555 O O . VAL C 1 176 ? -70.317 96.910 -2.608 1.00 38.96 174 VAL C O 1
ATOM 5559 N N . ALA C 1 177 ? -69.828 95.739 -4.467 1.00 39.02 175 ALA C N 1
ATOM 5560 C CA . ALA C 1 177 ? -69.011 96.787 -5.078 1.00 38.83 175 ALA C CA 1
ATOM 5561 C C . ALA C 1 177 ? -68.989 96.644 -6.596 1.00 39.45 175 ALA C C 1
ATOM 5562 O O . ALA C 1 177 ? -69.063 95.522 -7.150 1.00 39.13 175 ALA C O 1
ATOM 5564 N N . LYS C 1 178 ? -68.841 97.790 -7.242 1.00 40.07 176 LYS C N 1
ATOM 5565 C CA . LYS C 1 178 ? -68.627 97.913 -8.690 1.00 40.54 176 LYS C CA 1
ATOM 5566 C C . LYS C 1 178 ? -67.212 98.418 -8.886 1.00 40.30 176 LYS C C 1
ATOM 5567 O O . LYS C 1 178 ? -66.855 99.534 -8.441 1.00 40.27 176 LYS C O 1
ATOM 5573 N N . ILE C 1 179 ? -66.407 97.598 -9.562 1.00 40.22 177 ILE C N 1
ATOM 5574 C CA . ILE C 1 179 ? -64.961 97.802 -9.635 1.00 39.50 177 ILE C CA 1
ATOM 5575 C C . ILE C 1 179 ? -64.596 98.282 -11.028 1.00 39.13 177 ILE C C 1
ATOM 5576 O O . ILE C 1 179 ? -65.015 97.641 -11.993 1.00 38.25 177 ILE C O 1
ATOM 5581 N N . PRO C 1 180 ? -63.860 99.424 -11.137 1.00 39.00 178 PRO C N 1
ATOM 5582 C CA . PRO C 1 180 ? -63.490 99.929 -12.464 1.00 39.05 178 PRO C CA 1
ATOM 5583 C C . PRO C 1 180 ? -62.469 99.024 -13.128 1.00 38.92 178 PRO C C 1
ATOM 5584 O O . PRO C 1 180 ? -61.668 98.399 -12.456 1.00 39.51 178 PRO C O 1
ATOM 5588 N N . ALA C 1 181 ? -62.530 98.961 -14.447 1.00 38.93 179 ALA C N 1
ATOM 5589 C CA . ALA C 1 181 ? -61.615 98.137 -15.245 1.00 38.44 179 ALA C CA 1
ATOM 5590 C C . ALA C 1 181 ? -60.138 98.365 -14.848 1.00 38.57 179 ALA C C 1
ATOM 5591 O O . ALA C 1 181 ? -59.362 97.416 -14.752 1.00 37.91 179 ALA C O 1
ATOM 5593 N N . HIS C 1 182 ? -59.762 99.614 -14.585 1.00 38.82 180 HIS C N 1
ATOM 5594 C CA . HIS C 1 182 ? -58.362 99.931 -14.238 1.00 38.93 180 HIS C CA 1
ATOM 5595 C C . HIS C 1 182 ? -57.854 99.397 -12.887 1.00 39.48 180 HIS C C 1
ATOM 5596 O O . HIS C 1 182 ? -56.636 99.433 -12.639 1.00 38.80 180 HIS C O 1
ATOM 5619 N N . GLY C 1 185 ? -55.904 93.634 -12.472 1.00 39.79 183 GLY C N 1
ATOM 5620 C CA . GLY C 1 185 ? -54.483 93.409 -12.760 1.00 39.45 183 GLY C CA 1
ATOM 5621 C C . GLY C 1 185 ? -54.187 91.965 -13.145 1.00 40.04 183 GLY C C 1
ATOM 5622 O O . GLY C 1 185 ? -54.704 91.451 -14.145 1.00 39.74 183 GLY C O 1
ATOM 5623 N N . SER C 1 186 ? -53.351 91.316 -12.340 1.00 40.39 184 SER C N 1
ATOM 5624 C CA . SER C 1 186 ? -52.819 89.977 -12.624 1.00 40.37 184 SER C CA 1
ATOM 5625 C C . SER C 1 186 ? -53.928 89.022 -13.061 1.00 40.01 184 SER C C 1
ATOM 5626 O O . SER C 1 186 ? -54.964 88.936 -12.402 1.00 40.25 184 SER C O 1
ATOM 5629 N N . GLY C 1 187 ? -53.697 88.328 -14.170 1.00 39.38 185 GLY C N 1
ATOM 5630 C CA . GLY C 1 187 ? -54.630 87.334 -14.706 1.00 39.29 185 GLY C CA 1
ATOM 5631 C C . GLY C 1 187 ? -55.305 87.802 -16.003 1.00 39.43 185 GLY C C 1
ATOM 5632 O O . GLY C 1 187 ? -55.787 86.988 -16.781 1.00 39.46 185 GLY C O 1
ATOM 5633 N N . ILE C 1 188 ? -55.326 89.109 -16.260 1.00 38.90 186 ILE C N 1
ATOM 5634 C CA . ILE C 1 188 ? -55.797 89.598 -17.573 1.00 38.96 186 ILE C CA 1
ATOM 5635 C C . ILE C 1 188 ? -55.005 88.906 -18.700 1.00 39.00 186 ILE C C 1
ATOM 5636 O O . ILE C 1 188 ? -53.793 88.789 -18.639 1.00 39.72 186 ILE C O 1
ATOM 5641 N N . GLY C 1 189 ? -55.712 88.410 -19.707 1.00 38.78 187 GLY C N 1
ATOM 5642 C CA . GLY C 1 189 ? -55.079 87.765 -20.842 1.00 38.69 187 GLY C CA 1
ATOM 5643 C C . GLY C 1 189 ? -54.932 86.253 -20.709 1.00 39.05 187 GLY C C 1
ATOM 5644 O O . GLY C 1 189 ? -54.439 85.603 -21.662 1.00 38.86 187 GLY C O 1
ATOM 5645 N N . ALA C 1 190 ? -55.369 85.688 -19.566 1.00 38.43 188 ALA C N 1
ATOM 5646 C CA . ALA C 1 190 ? -55.454 84.223 -19.421 1.00 38.48 188 ALA C CA 1
ATOM 5647 C C . ALA C 1 190 ? -56.326 83.727 -20.566 1.00 38.06 188 ALA C C 1
ATOM 5648 O O . ALA C 1 190 ? -57.234 84.445 -20.975 1.00 37.52 188 ALA C O 1
ATOM 5650 N N . SER C 1 191 ? -56.029 82.533 -21.069 1.00 38.07 189 SER C N 1
ATOM 5651 C CA . SER C 1 191 ? -56.728 81.925 -22.219 1.00 38.81 189 SER C CA 1
ATOM 5652 C C . SER C 1 191 ? -58.242 81.841 -22.070 1.00 37.67 189 SER C C 1
ATOM 5653 O O . SER C 1 191 ? -58.997 82.117 -23.007 1.00 37.45 189 SER C O 1
ATOM 5656 N N . SER C 1 192 ? -58.676 81.477 -20.874 1.00 37.21 190 SER C N 1
ATOM 5657 C CA . SER C 1 192 ? -60.086 81.237 -20.582 1.00 37.27 190 SER C CA 1
ATOM 5658 C C . SER C 1 192 ? -60.471 81.703 -19.189 1.00 37.13 190 SER C C 1
ATOM 5659 O O . SER C 1 192 ? -59.847 81.314 -18.200 1.00 36.84 190 SER C O 1
ATOM 5662 N N . SER C 1 193 ? -61.526 82.504 -19.142 1.00 36.65 191 SER C N 1
ATOM 5663 C CA . SER C 1 193 ? -62.198 82.886 -17.884 1.00 37.46 191 SER C CA 1
ATOM 5664 C C . SER C 1 193 ? -62.823 81.710 -17.133 1.00 37.62 191 SER C C 1
ATOM 5665 O O . SER C 1 193 ? -63.219 81.860 -15.981 1.00 38.54 191 SER C O 1
ATOM 5668 N N . ALA C 1 194 ? -62.955 80.574 -17.814 1.00 37.75 192 ALA C N 1
ATOM 5669 C CA . ALA C 1 194 ? -63.456 79.339 -17.213 1.00 38.40 192 ALA C CA 1
ATOM 5670 C C . ALA C 1 194 ? -62.435 78.666 -16.306 1.00 38.70 192 ALA C C 1
ATOM 5671 O O . ALA C 1 194 ? -62.778 77.777 -15.545 1.00 39.11 192 ALA C O 1
ATOM 5673 N N . SER C 1 195 ? -61.176 79.065 -16.391 1.00 38.89 193 SER C N 1
ATOM 5674 C CA . SER C 1 195 ? -60.128 78.280 -15.762 1.00 39.83 193 SER C CA 1
ATOM 5675 C C . SER C 1 195 ? -59.189 79.039 -14.843 1.00 40.14 193 SER C C 1
ATOM 5676 O O . SER C 1 195 ? -58.186 78.516 -14.388 1.00 40.65 193 SER C O 1
ATOM 5679 N N . THR C 1 196 ? -59.557 80.265 -14.509 1.00 41.10 194 THR C N 1
ATOM 5680 C CA . THR C 1 196 ? -58.774 81.057 -13.593 1.00 41.12 194 THR C CA 1
ATOM 5681 C C . THR C 1 196 ? -59.542 82.195 -12.967 1.00 41.42 194 THR C C 1
ATOM 5682 O O . THR C 1 196 ? -60.663 82.525 -13.366 1.00 42.68 194 THR C O 1
ATOM 5686 N N . ASP C 1 197 ? -58.915 82.792 -11.963 1.00 41.11 195 ASP C N 1
ATOM 5687 C CA . ASP C 1 197 ? -59.353 84.061 -11.411 1.00 39.85 195 ASP C CA 1
ATOM 5688 C C . ASP C 1 197 ? -58.469 85.157 -11.989 1.00 39.89 195 ASP C C 1
ATOM 5689 O O . ASP C 1 197 ? -57.492 84.871 -12.698 1.00 38.81 195 ASP C O 1
ATOM 5694 N N . TYR C 1 198 ? -58.845 86.403 -11.727 1.00 39.43 196 TYR C N 1
ATOM 5695 C CA . TYR C 1 198 ? -57.923 87.519 -11.859 1.00 39.19 196 TYR C CA 1
ATOM 5696 C C . TYR C 1 198 ? -58.093 88.533 -10.731 1.00 39.22 196 TYR C C 1
ATOM 5697 O O . TYR C 1 198 ? -59.114 88.557 -10.044 1.00 38.99 196 TYR C O 1
ATOM 5706 N N . ASP C 1 199 ? -57.070 89.356 -10.553 1.00 39.51 197 ASP C N 1
ATOM 5707 C CA . ASP C 1 199 ? -56.880 90.110 -9.313 1.00 39.93 197 ASP C CA 1
ATOM 5708 C C . ASP C 1 199 ? -57.403 91.533 -9.384 1.00 40.16 197 ASP C C 1
ATOM 5709 O O . ASP C 1 199 ? -57.214 92.232 -10.374 1.00 39.77 197 ASP C O 1
ATOM 5714 N N . ILE C 1 200 ? -58.083 91.940 -8.313 1.00 40.94 198 ILE C N 1
ATOM 5715 C CA . ILE C 1 200 ? -58.394 93.354 -8.027 1.00 40.65 198 ILE C CA 1
ATOM 5716 C C . ILE C 1 200 ? -57.189 93.940 -7.324 1.00 41.32 198 ILE C C 1
ATOM 5717 O O . ILE C 1 200 ? -56.874 93.578 -6.181 1.00 41.03 198 ILE C O 1
ATOM 5730 N N . ALA C 1 202 ? -56.472 96.473 -5.557 1.00 43.18 200 ALA C N 1
ATOM 5731 C CA . ALA C 1 202 ? -56.723 97.470 -4.522 1.00 42.41 200 ALA C CA 1
ATOM 5732 C C . ALA C 1 202 ? -55.944 97.062 -3.272 1.00 42.29 200 ALA C C 1
ATOM 5733 O O . ALA C 1 202 ? -56.134 95.988 -2.754 1.00 42.07 200 ALA C O 1
ATOM 5735 N N . SER C 1 203 ? -55.085 97.947 -2.806 1.00 42.65 201 SER C N 1
ATOM 5736 C CA . SER C 1 203 ? -54.272 97.751 -1.595 1.00 43.28 201 SER C CA 1
ATOM 5737 C C . SER C 1 203 ? -55.080 97.790 -0.331 1.00 42.90 201 SER C C 1
ATOM 5738 O O . SER C 1 203 ? -54.685 97.197 0.672 1.00 42.17 201 SER C O 1
ATOM 5741 N N . ASN C 1 204 ? -56.158 98.572 -0.385 1.00 43.04 202 ASN C N 1
ATOM 5742 C CA . ASN C 1 204 ? -57.105 98.766 0.741 1.00 43.81 202 ASN C CA 1
ATOM 5743 C C . ASN C 1 204 ? -58.538 98.711 0.211 1.00 43.15 202 ASN C C 1
ATOM 5744 O O . ASN C 1 204 ? -58.793 99.118 -0.911 1.00 43.08 202 ASN C O 1
ATOM 5749 N N . PRO C 1 205 ? -59.489 98.248 1.017 1.00 42.97 203 PRO C N 1
ATOM 5750 C CA . PRO C 1 205 ? -60.872 98.215 0.508 1.00 43.44 203 PRO C CA 1
ATOM 5751 C C . PRO C 1 205 ? -61.468 99.579 0.175 1.00 44.04 203 PRO C C 1
ATOM 5752 O O . PRO C 1 205 ? -62.319 99.686 -0.710 1.00 43.88 203 PRO C O 1
ATOM 5756 N N . GLU C 1 206 ? -61.016 100.597 0.895 1.00 44.39 204 GLU C N 1
ATOM 5757 C CA . GLU C 1 206 ? -61.436 101.967 0.674 1.00 45.31 204 GLU C CA 1
ATOM 5758 C C . GLU C 1 206 ? -61.078 102.467 -0.744 1.00 45.19 204 GLU C C 1
ATOM 5759 O O . GLU C 1 206 ? -61.785 103.321 -1.311 1.00 44.35 204 GLU C O 1
ATOM 5765 N N . ASP C 1 207 ? -60.011 101.908 -1.319 1.00 45.16 205 ASP C N 1
ATOM 5766 C CA . ASP C 1 207 ? -59.662 102.144 -2.734 1.00 45.30 205 ASP C CA 1
ATOM 5767 C C . ASP C 1 207 ? -60.792 101.746 -3.694 1.00 44.93 205 ASP C C 1
ATOM 5768 O O . ASP C 1 207 ? -60.860 102.211 -4.830 1.00 45.12 205 ASP C O 1
ATOM 5773 N N . LEU C 1 208 ? -61.684 100.888 -3.223 1.00 44.36 206 LEU C N 1
ATOM 5774 C CA . LEU C 1 208 ? -62.846 100.477 -3.994 1.00 43.94 206 LEU C CA 1
ATOM 5775 C C . LEU C 1 208 ? -64.138 101.131 -3.554 1.00 43.70 206 LEU C C 1
ATOM 5776 O O . LEU C 1 208 ? -65.194 100.750 -4.028 1.00 43.69 206 LEU C O 1
ATOM 5781 N N . GLY C 1 209 ? -64.051 102.104 -2.646 1.00 43.42 207 GLY C N 1
ATOM 5782 C CA . GLY C 1 209 ? -65.229 102.824 -2.157 1.00 43.04 207 GLY C CA 1
ATOM 5783 C C . GLY C 1 209 ? -66.075 102.038 -1.158 1.00 43.06 207 GLY C C 1
ATOM 5784 O O . GLY C 1 209 ? -67.239 102.345 -0.948 1.00 42.46 207 GLY C O 1
ATOM 5785 N N . VAL C 1 210 ? -65.483 101.028 -0.530 1.00 42.91 208 VAL C N 1
ATOM 5786 C CA . VAL C 1 210 ? -66.188 100.221 0.480 1.00 42.78 208 VAL C CA 1
ATOM 5787 C C . VAL C 1 210 ? -65.349 100.058 1.754 1.00 42.46 208 VAL C C 1
ATOM 5788 O O . VAL C 1 210 ? -64.119 100.120 1.709 1.00 42.45 208 VAL C O 1
ATOM 5792 N N . ALA C 1 211 ? -66.023 99.870 2.885 1.00 41.75 209 ALA C N 1
ATOM 5793 C CA . ALA C 1 211 ? -65.338 99.699 4.181 1.00 41.55 209 ALA C CA 1
ATOM 5794 C C . ALA C 1 211 ? -64.609 98.349 4.259 1.00 41.46 209 ALA C C 1
ATOM 5795 O O . ALA C 1 211 ? -63.565 98.209 4.901 1.00 41.71 209 ALA C O 1
ATOM 5797 N N . ASP C 1 212 ? -65.145 97.370 3.560 1.00 41.14 210 ASP C N 1
ATOM 5798 C CA . ASP C 1 212 ? -64.564 96.033 3.538 1.00 41.10 210 ASP C CA 1
ATOM 5799 C C . ASP C 1 212 ? -64.887 95.273 2.266 1.00 40.37 210 ASP C C 1
ATOM 5800 O O . ASP C 1 212 ? -65.859 95.522 1.601 1.00 40.75 210 ASP C O 1
ATOM 5805 N N . LEU C 1 213 ? -64.031 94.345 1.926 1.00 40.01 211 LEU C N 1
ATOM 5806 C CA . LEU C 1 213 ? -64.332 93.387 0.862 1.00 39.58 211 LEU C CA 1
ATOM 5807 C C . LEU C 1 213 ? -64.019 92.011 1.406 1.00 39.24 211 LEU C C 1
ATOM 5808 O O . LEU C 1 213 ? -62.923 91.770 1.861 1.00 38.86 211 LEU C O 1
ATOM 5813 N N . LYS C 1 214 ? -65.004 91.122 1.343 1.00 38.84 212 LYS C N 1
ATOM 5814 C CA . LYS C 1 214 ? -64.933 89.822 1.959 1.00 38.28 212 LYS C CA 1
ATOM 5815 C C . LYS C 1 214 ? -64.775 88.677 0.956 1.00 37.82 212 LYS C C 1
ATOM 5816 O O . LYS C 1 214 ? -65.289 88.716 -0.170 1.00 37.49 212 LYS C O 1
ATOM 5822 N N . LEU C 1 215 ? -64.098 87.636 1.411 1.00 37.02 213 LEU C N 1
ATOM 5823 C CA . LEU C 1 215 ? -63.990 86.390 0.657 1.00 37.41 213 LEU C CA 1
ATOM 5824 C C . LEU C 1 215 ? -65.395 85.849 0.452 1.00 37.22 213 LEU C C 1
ATOM 5825 O O . LEU C 1 215 ? -66.159 85.753 1.398 1.00 36.84 213 LEU C O 1
ATOM 5830 N N . GLY C 1 216 ? -65.721 85.531 -0.789 1.00 36.81 214 GLY C N 1
ATOM 5831 C CA . GLY C 1 216 ? -67.087 85.126 -1.150 1.00 37.44 214 GLY C CA 1
ATOM 5832 C C . GLY C 1 216 ? -68.037 86.229 -1.591 1.00 37.62 214 GLY C C 1
ATOM 5833 O O . GLY C 1 216 ? -69.163 85.941 -1.954 1.00 38.33 214 GLY C O 1
ATOM 5834 N N . ASP C 1 217 ? -67.586 87.482 -1.559 1.00 37.85 215 ASP C N 1
ATOM 5835 C CA . ASP C 1 217 ? -68.408 88.621 -1.982 1.00 37.62 215 ASP C CA 1
ATOM 5836 C C . ASP C 1 217 ? -68.667 88.561 -3.475 1.00 37.67 215 ASP C C 1
ATOM 5837 O O . ASP C 1 217 ? -67.818 88.150 -4.229 1.00 37.25 215 ASP C O 1
ATOM 5842 N N . ILE C 1 218 ? -69.882 88.950 -3.877 1.00 37.94 216 ILE C N 1
ATOM 5843 C CA . ILE C 1 218 ? -70.217 89.139 -5.285 1.00 37.61 216 ILE C CA 1
ATOM 5844 C C . ILE C 1 218 ? -69.913 90.593 -5.647 1.00 37.67 216 ILE C C 1
ATOM 5845 O O . ILE C 1 218 ? -70.299 91.511 -4.942 1.00 36.86 216 ILE C O 1
ATOM 5850 N N . VAL C 1 219 ? -69.178 90.767 -6.732 1.00 37.39 217 VAL C N 1
ATOM 5851 C CA . VAL C 1 219 ? -68.772 92.077 -7.214 1.00 37.52 217 VAL C CA 1
ATOM 5852 C C . VAL C 1 219 ? -69.077 92.208 -8.702 1.00 37.74 217 VAL C C 1
ATOM 5853 O O . VAL C 1 219 ? -69.231 91.212 -9.419 1.00 38.10 217 VAL C O 1
ATOM 5857 N N . ALA C 1 220 ? -69.144 93.448 -9.158 1.00 37.62 218 ALA C N 1
ATOM 5858 C CA . ALA C 1 220 ? -69.231 93.739 -10.586 1.00 37.91 218 ALA C CA 1
ATOM 5859 C C . ALA C 1 220 ? -67.887 94.361 -11.039 1.00 38.13 218 ALA C C 1
ATOM 5860 O O . ALA C 1 220 ? -67.256 95.123 -10.293 1.00 38.19 218 ALA C O 1
ATOM 5862 N N . ILE C 1 221 ? -67.444 93.980 -12.232 1.00 38.09 219 ILE C N 1
ATOM 5863 C CA . ILE C 1 221 ? -66.264 94.544 -12.867 1.00 37.92 219 ILE C CA 1
ATOM 5864 C C . ILE C 1 221 ? -66.797 95.315 -14.065 1.00 38.44 219 ILE C C 1
ATOM 5865 O O . ILE C 1 221 ? -67.386 94.717 -14.977 1.00 37.99 219 ILE C O 1
ATOM 5870 N N . GLN C 1 222 ? -66.596 96.635 -14.048 1.00 38.62 220 GLN C N 1
ATOM 5871 C CA . GLN C 1 222 ? -67.061 97.524 -15.093 1.00 38.79 220 GLN C CA 1
ATOM 5872 C C . GLN C 1 222 ? -66.094 97.552 -16.291 1.00 38.76 220 GLN C C 1
ATOM 5873 O O . GLN C 1 222 ? -64.875 97.636 -16.150 1.00 38.23 220 GLN C O 1
ATOM 5879 N N . ASP C 1 223 ? -66.682 97.485 -17.474 1.00 38.65 221 ASP C N 1
ATOM 5880 C CA . ASP C 1 223 ? -65.987 97.653 -18.747 1.00 38.16 221 ASP C CA 1
ATOM 5881 C C . ASP C 1 223 ? -65.002 96.543 -19.081 1.00 37.70 221 ASP C C 1
ATOM 5882 O O . ASP C 1 223 ? -64.110 96.761 -19.870 1.00 37.65 221 ASP C O 1
ATOM 5887 N N . HIS C 1 224 ? -65.211 95.361 -18.515 1.00 37.83 222 HIS C N 1
ATOM 5888 C CA . HIS C 1 224 ? -64.473 94.143 -18.871 1.00 38.05 222 HIS C CA 1
ATOM 5889 C C . HIS C 1 224 ? -65.403 93.057 -19.406 1.00 38.70 222 HIS C C 1
ATOM 5890 O O . HIS C 1 224 ? -66.411 92.734 -18.767 1.00 38.87 222 HIS C O 1
ATOM 5897 N N . ASP C 1 225 ? -65.046 92.522 -20.573 1.00 38.83 223 ASP C N 1
ATOM 5898 C CA . ASP C 1 225 ? -65.711 91.387 -21.186 1.00 39.26 223 ASP C CA 1
ATOM 5899 C C . ASP C 1 225 ? -64.868 90.148 -20.904 1.00 38.96 223 ASP C C 1
ATOM 5900 O O . ASP C 1 225 ? -63.660 90.127 -21.201 1.00 39.26 223 ASP C O 1
ATOM 5905 N N . ASN C 1 226 ? -65.509 89.118 -20.351 1.00 38.59 224 ASN C N 1
ATOM 5906 C CA . ASN C 1 226 ? -64.852 87.857 -19.967 1.00 38.17 224 ASN C CA 1
ATOM 5907 C C . ASN C 1 226 ? -65.436 86.606 -20.673 1.00 38.00 224 ASN C C 1
ATOM 5908 O O . ASN C 1 226 ? -65.382 85.474 -20.132 1.00 38.11 224 ASN C O 1
ATOM 5913 N N . SER C 1 227 ? -65.978 86.819 -21.868 1.00 36.84 225 SER C N 1
ATOM 5914 C CA . SER C 1 227 ? -66.699 85.778 -22.601 1.00 37.08 225 SER C CA 1
ATOM 5915 C C . SER C 1 227 ? -65.786 84.614 -22.953 1.00 36.95 225 SER C C 1
ATOM 5916 O O . SER C 1 227 ? -66.210 83.464 -22.921 1.00 36.44 225 SER C O 1
ATOM 5919 N N . TYR C 1 228 ? -64.548 84.947 -23.323 1.00 37.09 226 TYR C N 1
ATOM 5920 C CA . TYR C 1 228 ? -63.552 83.961 -23.772 1.00 36.92 226 TYR C CA 1
ATOM 5921 C C . TYR C 1 228 ? -62.303 84.083 -22.903 1.00 37.36 226 TYR C C 1
ATOM 5922 O O . TYR C 1 228 ? -62.264 83.529 -21.797 1.00 37.72 226 TYR C O 1
ATOM 5931 N N . GLY C 1 229 ? -61.305 84.815 -23.375 1.00 37.01 227 GLY C N 1
ATOM 5932 C CA . GLY C 1 229 ? -60.158 85.177 -22.556 1.00 37.29 227 GLY C CA 1
ATOM 5933 C C . GLY C 1 229 ? -60.469 86.173 -21.451 1.00 37.43 227 GLY C C 1
ATOM 5934 O O . GLY C 1 229 ? -61.481 86.843 -21.492 1.00 36.97 227 GLY C O 1
ATOM 5935 N N . VAL C 1 230 ? -59.546 86.310 -20.480 1.00 37.88 228 VAL C N 1
ATOM 5936 C CA . VAL C 1 230 ? -59.818 87.133 -19.296 1.00 37.31 228 VAL C CA 1
ATOM 5937 C C . VAL C 1 230 ? -59.476 88.593 -19.512 1.00 37.74 228 VAL C C 1
ATOM 5938 O O . VAL C 1 230 ? -58.410 88.927 -20.055 1.00 37.53 228 VAL C O 1
ATOM 5942 N N . GLY C 1 231 ? -60.415 89.445 -19.110 1.00 37.57 229 GLY C N 1
ATOM 5943 C CA . GLY C 1 231 ? -60.174 90.883 -18.916 1.00 37.79 229 GLY C CA 1
ATOM 5944 C C . GLY C 1 231 ? -60.086 91.807 -20.135 1.00 37.81 229 GLY C C 1
ATOM 5945 O O . GLY C 1 231 ? -59.317 92.736 -20.141 1.00 37.47 229 GLY C O 1
ATOM 5946 N N . LYS C 1 232 ? -60.859 91.545 -21.172 1.00 38.09 230 LYS C N 1
ATOM 5947 C CA . LYS C 1 232 ? -60.872 92.420 -22.356 1.00 38.26 230 LYS C CA 1
ATOM 5948 C C . LYS C 1 232 ? -61.546 93.738 -21.982 1.00 38.17 230 LYS C C 1
ATOM 5949 O O . LYS C 1 232 ? -62.754 93.787 -21.650 1.00 38.05 230 LYS C O 1
ATOM 5955 N N . TYR C 1 233 ? -60.795 94.815 -22.036 1.00 37.72 231 TYR C N 1
ATOM 5956 C CA . TYR C 1 233 ? -61.415 96.105 -21.794 1.00 37.89 231 TYR C CA 1
ATOM 5957 C C . TYR C 1 233 ? -62.386 96.383 -22.963 1.00 37.91 231 TYR C C 1
ATOM 5958 O O . TYR C 1 233 ? -62.000 96.312 -24.113 1.00 37.89 231 TYR C O 1
ATOM 5967 N N A ARG C 1 234 ? -63.651 96.627 -22.643 0.50 37.97 232 ARG C N 1
ATOM 5968 N N B ARG C 1 234 ? -63.615 96.750 -22.618 0.50 37.78 232 ARG C N 1
ATOM 5969 C CA A ARG C 1 234 ? -64.596 97.165 -23.612 0.50 38.05 232 ARG C CA 1
ATOM 5970 C CA B ARG C 1 234 ? -64.621 97.104 -23.600 0.50 37.82 232 ARG C CA 1
ATOM 5971 C C A ARG C 1 234 ? -65.574 98.061 -22.898 0.50 38.02 232 ARG C C 1
ATOM 5972 C C B ARG C 1 234 ? -65.647 98.026 -22.948 0.50 37.86 232 ARG C C 1
ATOM 5973 O O A ARG C 1 234 ? -66.229 97.667 -21.949 0.50 38.02 232 ARG C O 1
ATOM 5974 O O B ARG C 1 234 ? -66.396 97.618 -22.069 0.50 37.78 232 ARG C O 1
ATOM 5989 N N . LYS C 1 235 ? -65.691 99.272 -23.400 1.00 38.29 233 LYS C N 1
ATOM 5990 C CA . LYS C 1 235 ? -66.588 100.258 -22.813 1.00 38.54 233 LYS C CA 1
ATOM 5991 C C . LYS C 1 235 ? -68.028 99.774 -22.919 1.00 37.96 233 LYS C C 1
ATOM 5992 O O . LYS C 1 235 ? -68.562 99.524 -24.021 1.00 37.46 233 LYS C O 1
ATOM 5998 N N . GLY C 1 236 ? -68.661 99.628 -21.770 1.00 37.16 234 GLY C N 1
ATOM 5999 C CA . GLY C 1 236 ? -70.050 99.168 -21.731 1.00 36.92 234 GLY C CA 1
ATOM 6000 C C . GLY C 1 236 ? -70.238 97.698 -21.387 1.00 36.52 234 GLY C C 1
ATOM 6001 O O . GLY C 1 236 ? -71.335 97.267 -21.126 1.00 36.61 234 GLY C O 1
ATOM 6002 N N . ALA C 1 237 ? -69.169 96.920 -21.438 1.00 36.56 235 ALA C N 1
ATOM 6003 C CA . ALA C 1 237 ? -69.201 95.543 -20.946 1.00 36.31 235 ALA C CA 1
ATOM 6004 C C . ALA C 1 237 ? -69.350 95.582 -19.413 1.00 36.73 235 ALA C C 1
ATOM 6005 O O . ALA C 1 237 ? -68.993 96.564 -18.737 1.00 36.79 235 ALA C O 1
ATOM 6007 N N . VAL C 1 238 ? -69.878 94.504 -18.863 1.00 37.45 236 VAL C N 1
ATOM 6008 C CA . VAL C 1 238 ? -69.872 94.307 -17.417 1.00 37.54 236 VAL C CA 1
ATOM 6009 C C . VAL C 1 238 ? -69.732 92.830 -17.125 1.00 37.63 236 VAL C C 1
ATOM 6010 O O . VAL C 1 238 ? -70.309 91.986 -17.805 1.00 37.57 236 VAL C O 1
ATOM 6014 N N . SER C 1 239 ? -68.945 92.525 -16.104 1.00 37.59 237 SER C N 1
ATOM 6015 C CA . SER C 1 239 ? -68.771 91.164 -15.624 1.00 37.38 237 SER C CA 1
ATOM 6016 C C . SER C 1 239 ? -69.152 91.110 -14.141 1.00 37.53 237 SER C C 1
ATOM 6017 O O . SER C 1 239 ? -68.992 92.090 -13.403 1.00 37.56 237 SER C O 1
ATOM 6020 N N . ILE C 1 240 ? -69.696 89.968 -13.726 1.00 37.65 238 ILE C N 1
ATOM 6021 C CA . ILE C 1 240 ? -69.995 89.688 -12.317 1.00 37.17 238 ILE C CA 1
ATOM 6022 C C . ILE C 1 240 ? -69.075 88.551 -11.876 1.00 37.31 238 ILE C C 1
ATOM 6023 O O . ILE C 1 240 ? -68.855 87.574 -12.606 1.00 37.38 238 ILE C O 1
ATOM 6028 N N . GLY C 1 241 ? -68.531 88.676 -10.685 1.00 37.21 239 GLY C N 1
ATOM 6029 C CA . GLY C 1 241 ? -67.635 87.652 -10.185 1.00 37.28 239 GLY C CA 1
ATOM 6030 C C . GLY C 1 241 ? -67.719 87.472 -8.691 1.00 37.17 239 GLY C C 1
ATOM 6031 O O . GLY C 1 241 ? -68.404 88.203 -8.013 1.00 36.29 239 GLY C O 1
ATOM 6032 N N . VAL C 1 242 ? -66.970 86.485 -8.210 1.00 37.42 240 VAL C N 1
ATOM 6033 C CA . VAL C 1 242 ? -66.913 86.131 -6.798 1.00 37.60 240 VAL C CA 1
ATOM 6034 C C . VAL C 1 242 ? -65.460 86.315 -6.292 1.00 37.66 240 VAL C C 1
ATOM 6035 O O . VAL C 1 242 ? -64.512 85.894 -6.965 1.00 38.04 240 VAL C O 1
ATOM 6039 N N . VAL C 1 243 ? -65.310 86.933 -5.121 1.00 37.16 241 VAL C N 1
ATOM 6040 C CA . VAL C 1 243 ? -63.988 87.139 -4.513 1.00 36.41 241 VAL C CA 1
ATOM 6041 C C . VAL C 1 243 ? -63.533 85.827 -3.887 1.00 36.65 241 VAL C C 1
ATOM 6042 O O . VAL C 1 243 ? -64.282 85.210 -3.112 1.00 36.74 241 VAL C O 1
ATOM 6046 N N . VAL C 1 244 ? -62.331 85.376 -4.241 1.00 36.76 242 VAL C N 1
ATOM 6047 C CA . VAL C 1 244 ? -61.887 83.997 -3.929 1.00 36.86 242 VAL C CA 1
ATOM 6048 C C . VAL C 1 244 ? -60.596 83.849 -3.115 1.00 37.55 242 VAL C C 1
ATOM 6049 O O . VAL C 1 244 ? -60.361 82.798 -2.520 1.00 37.90 242 VAL C O 1
ATOM 6053 N N . HIS C 1 245 ? -59.767 84.893 -3.075 1.00 37.77 243 HIS C N 1
ATOM 6054 C CA . HIS C 1 245 ? -58.581 84.878 -2.218 1.00 37.74 243 HIS C CA 1
ATOM 6055 C C . HIS C 1 245 ? -58.280 86.234 -1.639 1.00 37.53 243 HIS C C 1
ATOM 6056 O O . HIS C 1 245 ? -58.877 87.207 -2.035 1.00 37.24 243 HIS C O 1
ATOM 6063 N N . SER C 1 246 ? -57.348 86.255 -0.697 1.00 37.67 244 SER C N 1
ATOM 6064 C CA . SER C 1 246 ? -57.109 87.410 0.131 1.00 38.66 244 SER C CA 1
ATOM 6065 C C . SER C 1 246 ? -56.238 88.472 -0.610 1.00 38.79 244 SER C C 1
ATOM 6066 O O . SER C 1 246 ? -55.722 88.254 -1.694 1.00 38.24 244 SER C O 1
ATOM 6069 N N . ALA C 1 247 ? -56.147 89.632 0.019 1.00 39.00 245 ALA C N 1
ATOM 6070 C CA . ALA C 1 247 ? -55.279 90.736 -0.384 1.00 38.68 245 ALA C CA 1
ATOM 6071 C C . ALA C 1 247 ? -53.825 90.278 -0.595 1.00 38.98 245 ALA C C 1
ATOM 6072 O O . ALA C 1 247 ? -53.390 89.238 -0.071 1.00 38.46 245 ALA C O 1
ATOM 6074 N N . CYS C 1 248 ? -53.086 91.066 -1.367 1.00 39.02 246 CYS C N 1
ATOM 6075 C CA . CYS C 1 248 ? -51.752 90.687 -1.812 1.00 39.39 246 CYS C CA 1
ATOM 6076 C C . CYS C 1 248 ? -50.816 91.865 -1.722 1.00 38.78 246 CYS C C 1
ATOM 6077 O O . CYS C 1 248 ? -51.264 92.981 -1.838 1.00 39.80 246 CYS C O 1
ATOM 6080 N N . VAL C 1 249 ? -49.528 91.635 -1.546 1.00 37.85 247 VAL C N 1
ATOM 6081 C CA . VAL C 1 249 ? -48.592 92.729 -1.251 1.00 37.46 247 VAL C CA 1
ATOM 6082 C C . VAL C 1 249 ? -47.827 93.272 -2.478 1.00 37.83 247 VAL C C 1
ATOM 6083 O O . VAL C 1 249 ? -47.311 94.405 -2.453 1.00 37.50 247 VAL C O 1
ATOM 6087 N N . SER C 1 250 ? -47.773 92.476 -3.529 1.00 38.02 248 SER C N 1
ATOM 6088 C CA . SER C 1 250 ? -46.969 92.793 -4.716 1.00 38.97 248 SER C CA 1
ATOM 6089 C C . SER C 1 250 ? -47.763 93.606 -5.737 1.00 38.96 248 SER C C 1
ATOM 6090 O O . SER C 1 250 ? -48.984 93.479 -5.860 1.00 39.10 248 SER C O 1
ATOM 6093 N N . ALA C 1 251 ? -47.042 94.392 -6.516 1.00 38.87 249 ALA C N 1
ATOM 6094 C CA . ALA C 1 251 ? -47.635 95.213 -7.580 1.00 38.76 249 ALA C CA 1
ATOM 6095 C C . ALA C 1 251 ? -48.456 94.363 -8.525 1.00 38.70 249 ALA C C 1
ATOM 6096 O O . ALA C 1 251 ? -48.044 93.266 -8.917 1.00 39.03 249 ALA C O 1
ATOM 6098 N N . GLY C 1 252 ? -49.651 94.843 -8.808 1.00 38.78 250 GLY C N 1
ATOM 6099 C CA . GLY C 1 252 ? -50.562 94.227 -9.768 1.00 38.89 250 GLY C CA 1
ATOM 6100 C C . GLY C 1 252 ? -51.397 93.061 -9.228 1.00 39.21 250 GLY C C 1
ATOM 6101 O O . GLY C 1 252 ? -52.150 92.408 -9.986 1.00 39.21 250 GLY C O 1
ATOM 6102 N N . HIS C 1 253 ? -51.261 92.784 -7.930 1.00 39.06 251 HIS C N 1
ATOM 6103 C CA . HIS C 1 253 ? -51.997 91.699 -7.296 1.00 38.64 251 HIS C CA 1
ATOM 6104 C C . HIS C 1 253 ? -52.969 92.238 -6.254 1.00 38.83 251 HIS C C 1
ATOM 6105 O O . HIS C 1 253 ? -52.873 93.388 -5.872 1.00 38.12 251 HIS C O 1
ATOM 6112 N N . GLY C 1 254 ? -53.900 91.377 -5.820 1.00 38.57 252 GLY C N 1
ATOM 6113 C CA . GLY C 1 254 ? -54.863 91.708 -4.777 1.00 38.17 252 GLY C CA 1
ATOM 6114 C C . GLY C 1 254 ? -55.961 90.674 -4.779 1.00 38.07 252 GLY C C 1
ATOM 6115 O O . GLY C 1 254 ? -55.838 89.653 -5.477 1.00 38.64 252 GLY C O 1
ATOM 6116 N N . PRO C 1 255 ? -57.067 90.921 -4.050 1.00 37.50 253 PRO C N 1
ATOM 6117 C CA . PRO C 1 255 ? -58.068 89.853 -3.974 1.00 37.41 253 PRO C CA 1
ATOM 6118 C C . PRO C 1 255 ? -58.510 89.330 -5.337 1.00 37.01 253 PRO C C 1
ATOM 6119 O O . PRO C 1 255 ? -58.778 90.104 -6.235 1.00 36.78 253 PRO C O 1
ATOM 6123 N N . GLY C 1 256 ? -58.564 88.005 -5.459 1.00 37.52 254 GLY C N 1
ATOM 6124 C CA . GLY C 1 256 ? -58.891 87.339 -6.728 1.00 37.48 254 GLY C CA 1
ATOM 6125 C C . GLY C 1 256 ? -60.383 87.290 -6.981 1.00 37.21 254 GLY C C 1
ATOM 6126 O O . GLY C 1 256 ? -61.189 87.180 -6.069 1.00 37.22 254 GLY C O 1
ATOM 6127 N N . VAL C 1 257 ? -60.741 87.353 -8.247 1.00 37.27 255 VAL C N 1
ATOM 6128 C CA . VAL C 1 257 ? -62.133 87.253 -8.661 1.00 36.80 255 VAL C CA 1
ATOM 6129 C C . VAL C 1 257 ? -62.290 86.136 -9.713 1.00 36.91 255 VAL C C 1
ATOM 6130 O O . VAL C 1 257 ? -61.573 86.088 -10.702 1.00 35.91 255 VAL C O 1
ATOM 6134 N N . VAL C 1 258 ? -63.238 85.239 -9.460 1.00 37.15 256 VAL C N 1
ATOM 6135 C CA . VAL C 1 258 ? -63.677 84.285 -10.458 1.00 36.78 256 VAL C CA 1
ATOM 6136 C C . VAL C 1 258 ? -64.976 84.813 -11.105 1.00 37.03 256 VAL C C 1
ATOM 6137 O O . VAL C 1 258 ? -65.952 85.087 -10.424 1.00 37.10 256 VAL C O 1
ATOM 6141 N N . VAL C 1 259 ? -64.968 84.947 -12.427 1.00 37.02 257 VAL C N 1
ATOM 6142 C CA . VAL C 1 259 ? -66.121 85.443 -13.155 1.00 37.03 257 VAL C CA 1
ATOM 6143 C C . VAL C 1 259 ? -67.218 84.390 -13.216 1.00 37.57 257 VAL C C 1
ATOM 6144 O O . VAL C 1 259 ? -66.945 83.204 -13.514 1.00 37.45 257 VAL C O 1
ATOM 6148 N N . ILE C 1 260 ? -68.450 84.817 -12.926 1.00 37.45 258 ILE C N 1
ATOM 6149 C CA . ILE C 1 260 ? -69.638 83.924 -13.050 1.00 37.91 258 ILE C CA 1
ATOM 6150 C C . ILE C 1 260 ? -70.661 84.389 -14.124 1.00 37.97 258 ILE C C 1
ATOM 6151 O O . ILE C 1 260 ? -71.471 83.596 -14.583 1.00 37.36 258 ILE C O 1
ATOM 6164 N N . THR C 1 262 ? -71.055 87.446 -17.624 1.00 38.55 260 THR C N 1
ATOM 6165 C CA . THR C 1 262 ? -70.519 88.513 -18.451 1.00 38.16 260 THR C CA 1
ATOM 6166 C C . THR C 1 262 ? -71.480 88.845 -19.603 1.00 38.13 260 THR C C 1
ATOM 6167 O O . THR C 1 262 ? -72.126 87.973 -20.194 1.00 37.08 260 THR C O 1
ATOM 6171 N N . GLY C 1 263 ? -71.569 90.131 -19.885 1.00 38.38 261 GLY C N 1
ATOM 6172 C CA . GLY C 1 263 ? -72.405 90.637 -20.979 1.00 38.49 261 GLY C CA 1
ATOM 6173 C C . GLY C 1 263 ? -72.333 92.152 -21.056 1.00 38.96 261 GLY C C 1
ATOM 6174 O O . GLY C 1 263 ? -71.369 92.772 -20.619 1.00 38.85 261 GLY C O 1
ATOM 6175 N N . ASP C 1 264 ? -73.372 92.736 -21.638 1.00 40.01 262 ASP C N 1
ATOM 6176 C CA . ASP C 1 264 ? -73.465 94.185 -21.884 1.00 40.57 262 ASP C CA 1
ATOM 6177 C C . ASP C 1 264 ? -74.206 94.916 -20.760 1.00 40.27 262 ASP C C 1
ATOM 6178 O O . ASP C 1 264 ? -75.133 94.394 -20.172 1.00 39.67 262 ASP C O 1
ATOM 6183 N N . GLU C 1 265 ? -73.813 96.150 -20.498 1.00 40.67 263 GLU C N 1
ATOM 6184 C CA . GLU C 1 265 ? -74.502 97.010 -19.517 1.00 41.26 263 GLU C CA 1
ATOM 6185 C C . GLU C 1 265 ? -76.023 97.235 -19.818 1.00 41.45 263 GLU C C 1
ATOM 6186 O O . GLU C 1 265 ? -76.791 97.558 -18.915 1.00 41.58 263 GLU C O 1
ATOM 6192 N N . SER C 1 266 ? -76.429 97.107 -21.087 1.00 41.01 264 SER C N 1
ATOM 6193 C CA . SER C 1 266 ? -77.844 97.161 -21.465 1.00 41.33 264 SER C CA 1
ATOM 6194 C C . SER C 1 266 ? -78.655 95.945 -20.990 1.00 41.65 264 SER C C 1
ATOM 6195 O O . SER C 1 266 ? -79.880 95.967 -21.042 1.00 41.42 264 SER C O 1
ATOM 6198 N N . LYS C 1 267 ? -77.970 94.885 -20.564 1.00 41.65 265 LYS C N 1
ATOM 6199 C CA . LYS C 1 267 ? -78.638 93.631 -20.171 1.00 41.57 265 LYS C CA 1
ATOM 6200 C C . LYS C 1 267 ? -78.432 93.226 -18.721 1.00 41.06 265 LYS C C 1
ATOM 6201 O O . LYS C 1 267 ? -79.215 92.455 -18.192 1.00 41.00 265 LYS C O 1
ATOM 6207 N N . ILE C 1 268 ? -77.338 93.679 -18.126 1.00 40.42 266 ILE C N 1
ATOM 6208 C CA . ILE C 1 268 ? -76.965 93.317 -16.766 1.00 39.91 266 ILE C CA 1
ATOM 6209 C C . ILE C 1 268 ? -76.885 94.601 -15.944 1.00 39.71 266 ILE C C 1
ATOM 6210 O O . ILE C 1 268 ? -76.160 95.517 -16.286 1.00 39.48 266 ILE C O 1
ATOM 6215 N N . LEU C 1 269 ? -77.655 94.660 -14.868 1.00 39.79 267 LEU C N 1
ATOM 6216 C CA . LEU C 1 269 ? -77.639 95.832 -13.986 1.00 39.62 267 LEU C CA 1
ATOM 6217 C C . LEU C 1 269 ? -77.170 95.428 -12.605 1.00 39.82 267 LEU C C 1
ATOM 6218 O O . LEU C 1 269 ? -77.954 94.919 -11.800 1.00 38.70 267 LEU C O 1
ATOM 6223 N N . PRO C 1 270 ? -75.880 95.661 -12.317 1.00 40.63 268 PRO C N 1
ATOM 6224 C CA . PRO C 1 270 ? -75.399 95.447 -10.969 1.00 41.26 268 PRO C CA 1
ATOM 6225 C C . PRO C 1 270 ? -75.997 96.461 -10.031 1.00 41.62 268 PRO C C 1
ATOM 6226 O O . PRO C 1 270 ? -76.049 97.627 -10.368 1.00 41.84 268 PRO C O 1
ATOM 6230 N N . GLU C 1 271 ? -76.461 95.997 -8.883 1.00 42.17 269 GLU C N 1
ATOM 6231 C CA . GLU C 1 271 ? -77.031 96.861 -7.878 1.00 43.13 269 GLU C CA 1
ATOM 6232 C C . GLU C 1 271 ? -76.320 96.642 -6.561 1.00 43.46 269 GLU C C 1
ATOM 6233 O O . GLU C 1 271 ? -76.238 95.527 -6.026 1.00 43.40 269 GLU C O 1
ATOM 6239 N N . GLU C 1 272 ? -75.857 97.749 -6.033 1.00 43.58 270 GLU C N 1
ATOM 6240 C CA . GLU C 1 272 ? -74.981 97.764 -4.887 1.00 44.07 270 GLU C CA 1
ATOM 6241 C C . GLU C 1 272 ? -75.825 97.581 -3.627 1.00 43.27 270 GLU C C 1
ATOM 6242 O O . GLU C 1 272 ? -76.813 98.305 -3.385 1.00 43.24 270 GLU C O 1
ATOM 6248 N N . VAL C 1 273 ? -75.485 96.547 -2.870 1.00 42.79 271 VAL C N 1
ATOM 6249 C CA . VAL C 1 273 ? -76.172 96.236 -1.619 1.00 42.31 271 VAL C CA 1
ATOM 6250 C C . VAL C 1 273 ? -75.142 96.178 -0.532 1.00 42.42 271 VAL C C 1
ATOM 6251 O O . VAL C 1 273 ? -73.951 96.137 -0.792 1.00 41.77 271 VAL C O 1
ATOM 6255 N N . GLU C 1 274 ? -75.614 96.122 0.692 1.00 42.99 272 GLU C N 1
ATOM 6256 C CA . GLU C 1 274 ? -74.721 96.013 1.826 1.00 43.79 272 GLU C CA 1
ATOM 6257 C C . GLU C 1 274 ? -74.018 94.674 1.917 1.00 43.45 272 GLU C C 1
ATOM 6258 O O . GLU C 1 274 ? -72.865 94.608 2.298 1.00 43.16 272 GLU C O 1
ATOM 6264 N N . ARG C 1 275 ? -74.736 93.611 1.593 1.00 43.33 273 ARG C N 1
ATOM 6265 C CA . ARG C 1 275 ? -74.223 92.258 1.729 1.00 42.85 273 ARG C CA 1
ATOM 6266 C C . ARG C 1 275 ? -74.653 91.414 0.525 1.00 41.72 273 ARG C C 1
ATOM 6267 O O . ARG C 1 275 ? -75.829 91.369 0.157 1.00 41.29 273 ARG C O 1
ATOM 6275 N N . ALA C 1 276 ? -73.667 90.790 -0.105 1.00 40.68 274 ALA C N 1
ATOM 6276 C CA . ALA C 1 276 ? -73.881 89.782 -1.142 1.00 39.95 274 ALA C CA 1
ATOM 6277 C C . ALA C 1 276 ? -72.675 88.835 -1.104 1.00 39.50 274 ALA C C 1
ATOM 6278 O O . ALA C 1 276 ? -71.640 89.111 -1.704 1.00 38.60 274 ALA C O 1
ATOM 6280 N N . ASN C 1 277 ? -72.840 87.721 -0.389 1.00 38.91 275 ASN C N 1
ATOM 6281 C CA . ASN C 1 277 ? -71.735 86.815 -0.083 1.00 39.08 275 ASN C CA 1
ATOM 6282 C C . ASN C 1 277 ? -72.194 85.369 -0.188 1.00 39.25 275 ASN C C 1
ATOM 6283 O O . ASN C 1 277 ? -73.237 85.003 0.370 1.00 39.04 275 ASN C O 1
ATOM 6288 N N . ILE C 1 278 ? -71.424 84.546 -0.893 1.00 39.60 276 ILE C N 1
ATOM 6289 C CA . ILE C 1 278 ? -71.852 83.151 -1.090 1.00 40.16 276 ILE C CA 1
ATOM 6290 C C . ILE C 1 278 ? -71.921 82.341 0.220 1.00 41.45 276 ILE C C 1
ATOM 6291 O O . ILE C 1 278 ? -72.637 81.334 0.274 1.00 40.77 276 ILE C O 1
ATOM 6296 N N . SER C 1 279 ? -71.192 82.761 1.252 1.00 42.42 277 SER C N 1
ATOM 6297 C CA . SER C 1 279 ? -71.164 81.991 2.501 1.00 44.21 277 SER C CA 1
ATOM 6298 C C . SER C 1 279 ? -72.539 81.953 3.108 1.00 46.25 277 SER C C 1
ATOM 6299 O O . SER C 1 279 ? -72.883 81.026 3.851 1.00 46.40 277 SER C O 1
ATOM 6302 N N . ASP C 1 280 ? -73.343 82.965 2.797 1.00 48.55 278 ASP C N 1
ATOM 6303 C CA . ASP C 1 280 ? -74.736 82.965 3.254 1.00 50.35 278 ASP C CA 1
ATOM 6304 C C . ASP C 1 280 ? -75.567 81.814 2.697 1.00 52.05 278 ASP C C 1
ATOM 6305 O O . ASP C 1 280 ? -76.651 81.530 3.244 1.00 52.45 278 ASP C O 1
ATOM 6310 N N . TYR C 1 281 ? -75.080 81.139 1.650 1.00 53.93 279 TYR C N 1
ATOM 6311 C CA . TYR C 1 281 ? -75.845 80.059 1.019 1.00 55.28 279 TYR C CA 1
ATOM 6312 C C . TYR C 1 281 ? -74.996 78.787 0.839 1.00 56.30 279 TYR C C 1
ATOM 6313 O O . TYR C 1 281 ? -75.176 78.021 -0.114 1.00 57.25 279 TYR C O 1
ATOM 6322 N N . GLY D 1 1 ? -37.832 4.760 -1.863 1.00 70.14 -1 GLY D N 1
ATOM 6323 C CA . GLY D 1 1 ? -36.535 4.547 -2.575 1.00 69.92 -1 GLY D CA 1
ATOM 6324 C C . GLY D 1 1 ? -36.098 5.817 -3.292 1.00 69.58 -1 GLY D C 1
ATOM 6325 O O . GLY D 1 1 ? -36.521 6.073 -4.425 1.00 70.04 -1 GLY D O 1
ATOM 6326 N N . HIS D 1 2 ? -35.266 6.617 -2.620 1.00 68.49 0 HIS D N 1
ATOM 6327 C CA . HIS D 1 2 ? -34.744 7.873 -3.194 1.00 67.08 0 HIS D CA 1
ATOM 6328 C C . HIS D 1 2 ? -33.340 7.659 -3.795 1.00 63.94 0 HIS D C 1
ATOM 6329 O O . HIS D 1 2 ? -32.586 6.764 -3.374 1.00 63.31 0 HIS D O 1
ATOM 6344 N N . ARG D 1 4 ? -29.622 9.358 -4.015 1.00 51.91 2 ARG D N 1
ATOM 6345 C CA . ARG D 1 4 ? -28.776 10.160 -3.112 1.00 49.86 2 ARG D CA 1
ATOM 6346 C C . ARG D 1 4 ? -28.585 11.545 -3.728 1.00 47.38 2 ARG D C 1
ATOM 6347 O O . ARG D 1 4 ? -28.078 11.646 -4.842 1.00 46.73 2 ARG D O 1
ATOM 6355 N N . THR D 1 5 ? -28.984 12.578 -2.988 1.00 44.88 3 THR D N 1
ATOM 6356 C CA . THR D 1 5 ? -28.777 13.991 -3.387 1.00 43.54 3 THR D CA 1
ATOM 6357 C C . THR D 1 5 ? -28.059 14.801 -2.317 1.00 42.73 3 THR D C 1
ATOM 6358 O O . THR D 1 5 ? -27.902 14.356 -1.179 1.00 42.05 3 THR D O 1
ATOM 6362 N N . ASN D 1 6 ? -27.638 15.998 -2.707 1.00 42.36 4 ASN D N 1
ATOM 6363 C CA . ASN D 1 6 ? -27.077 17.012 -1.775 1.00 42.35 4 ASN D CA 1
ATOM 6364 C C . ASN D 1 6 ? -28.183 17.949 -1.218 1.00 43.09 4 ASN D C 1
ATOM 6365 O O . ASN D 1 6 ? -27.941 19.060 -0.809 1.00 42.57 4 ASN D O 1
ATOM 6370 N N . LYS D 1 7 ? -29.406 17.453 -1.211 1.00 44.35 5 LYS D N 1
ATOM 6371 C CA . LYS D 1 7 ? -30.585 18.195 -0.756 1.00 46.06 5 LYS D CA 1
ATOM 6372 C C . LYS D 1 7 ? -30.355 19.046 0.511 1.00 46.00 5 LYS D C 1
ATOM 6373 O O . LYS D 1 7 ? -30.815 20.187 0.603 1.00 46.16 5 LYS D O 1
ATOM 6379 N N . ASP D 1 8 ? -29.621 18.495 1.460 1.00 46.20 6 ASP D N 1
ATOM 6380 C CA . ASP D 1 8 ? -29.392 19.178 2.737 1.00 46.96 6 ASP D CA 1
ATOM 6381 C C . ASP D 1 8 ? -28.413 20.366 2.651 1.00 46.60 6 ASP D C 1
ATOM 6382 O O . ASP D 1 8 ? -28.348 21.183 3.584 1.00 47.14 6 ASP D O 1
ATOM 6387 N N . ARG D 1 9 ? -27.666 20.450 1.551 1.00 45.99 7 ARG D N 1
ATOM 6388 C CA . ARG D 1 9 ? -26.719 21.540 1.315 1.00 45.43 7 ARG D CA 1
ATOM 6389 C C . ARG D 1 9 ? -27.343 22.700 0.563 1.00 43.74 7 ARG D C 1
ATOM 6390 O O . ARG D 1 9 ? -26.708 23.737 0.391 1.00 44.05 7 ARG D O 1
ATOM 6398 N N . LEU D 1 10 ? -28.591 22.531 0.146 1.00 41.44 8 LEU D N 1
ATOM 6399 C CA . LEU D 1 10 ? -29.274 23.516 -0.696 1.00 40.42 8 LEU D CA 1
ATOM 6400 C C . LEU D 1 10 ? -29.854 24.677 0.100 1.00 39.56 8 LEU D C 1
ATOM 6401 O O . LEU D 1 10 ? -30.294 24.524 1.210 1.00 39.48 8 LEU D O 1
ATOM 6406 N N . VAL D 1 11 ? -29.814 25.847 -0.502 1.00 39.33 9 VAL D N 1
ATOM 6407 C CA . VAL D 1 11 ? -30.234 27.099 0.140 1.00 39.03 9 VAL D CA 1
ATOM 6408 C C . VAL D 1 11 ? -31.655 27.456 -0.312 1.00 39.06 9 VAL D C 1
ATOM 6409 O O . VAL D 1 11 ? -31.967 27.427 -1.523 1.00 38.44 9 VAL D O 1
ATOM 6413 N N . ARG D 1 12 ? -32.498 27.758 0.680 1.00 38.92 10 ARG D N 1
ATOM 6414 C CA . ARG D 1 12 ? -33.890 28.158 0.424 1.00 39.57 10 ARG D CA 1
ATOM 6415 C C . ARG D 1 12 ? -33.982 29.664 0.701 1.00 38.97 10 ARG D C 1
ATOM 6416 O O . ARG D 1 12 ? -33.609 30.160 1.784 1.00 38.84 10 ARG D O 1
ATOM 6424 N N . ILE D 1 13 ? -34.476 30.392 -0.291 1.00 37.87 11 ILE D N 1
ATOM 6425 C CA . ILE D 1 13 ? -34.469 31.837 -0.264 1.00 37.53 11 ILE D CA 1
ATOM 6426 C C . ILE D 1 13 ? -35.757 32.446 -0.826 1.00 37.44 11 ILE D C 1
ATOM 6427 O O . ILE D 1 13 ? -36.389 31.883 -1.698 1.00 37.81 11 ILE D O 1
ATOM 6432 N N . SER D 1 14 ? -36.127 33.617 -0.324 1.00 37.49 12 SER D N 1
ATOM 6433 C CA . SER D 1 14 ? -37.285 34.365 -0.814 1.00 37.35 12 SER D CA 1
ATOM 6434 C C . SER D 1 14 ? -37.034 34.951 -2.169 1.00 37.51 12 SER D C 1
ATOM 6435 O O . SER D 1 14 ? -36.165 35.802 -2.306 1.00 37.87 12 SER D O 1
ATOM 6438 N N . VAL D 1 15 ? -37.837 34.551 -3.140 1.00 38.08 13 VAL D N 1
ATOM 6439 C CA . VAL D 1 15 ? -37.875 35.187 -4.455 1.00 38.72 13 VAL D CA 1
ATOM 6440 C C . VAL D 1 15 ? -39.216 35.878 -4.654 1.00 39.04 13 VAL D C 1
ATOM 6441 O O . VAL D 1 15 ? -40.244 35.245 -4.612 1.00 39.40 13 VAL D O 1
ATOM 6445 N N . VAL D 1 16 ? -39.187 37.200 -4.861 1.00 39.44 14 VAL D N 1
ATOM 6446 C CA . VAL D 1 16 ? -40.396 38.003 -5.021 1.00 38.64 14 VAL D CA 1
ATOM 6447 C C . VAL D 1 16 ? -40.688 38.480 -6.430 1.00 38.13 14 VAL D C 1
ATOM 6448 O O . VAL D 1 16 ? -39.801 38.644 -7.289 1.00 36.92 14 VAL D O 1
ATOM 6452 N N . GLY D 1 17 ? -41.989 38.663 -6.632 1.00 37.33 15 GLY D N 1
ATOM 6453 C CA . GLY D 1 17 ? -42.521 39.301 -7.805 1.00 37.10 15 GLY D CA 1
ATOM 6454 C C . GLY D 1 17 ? -43.936 39.804 -7.536 1.00 36.86 15 GLY D C 1
ATOM 6455 O O . GLY D 1 17 ? -44.340 40.004 -6.402 1.00 36.55 15 GLY D O 1
ATOM 6456 N N . GLU D 1 18 ? -44.687 39.958 -8.608 1.00 36.36 16 GLU D N 1
ATOM 6457 C CA . GLU D 1 18 ? -46.052 40.425 -8.560 1.00 35.99 16 GLU D CA 1
ATOM 6458 C C . GLU D 1 18 ? -46.784 39.866 -9.758 1.00 35.50 16 GLU D C 1
ATOM 6459 O O . GLU D 1 18 ? -46.159 39.515 -10.764 1.00 35.86 16 GLU D O 1
ATOM 6465 N N . ILE D 1 19 ? -48.095 39.758 -9.647 1.00 34.99 17 ILE D N 1
ATOM 6466 C CA . ILE D 1 19 ? -48.892 39.222 -10.744 1.00 34.84 17 ILE D CA 1
ATOM 6467 C C . ILE D 1 19 ? -48.770 40.165 -11.946 1.00 34.99 17 ILE D C 1
ATOM 6468 O O . ILE D 1 19 ? -49.014 41.343 -11.825 1.00 35.53 17 ILE D O 1
ATOM 6473 N N . ALA D 1 20 ? -48.381 39.585 -13.079 1.00 34.88 18 ALA D N 1
ATOM 6474 C CA . ALA D 1 20 ? -48.104 40.302 -14.331 1.00 35.42 18 ALA D CA 1
ATOM 6475 C C . ALA D 1 20 ? -49.405 40.598 -15.040 1.00 35.64 18 ALA D C 1
ATOM 6476 O O . ALA D 1 20 ? -50.331 39.786 -14.972 1.00 35.41 18 ALA D O 1
ATOM 6478 N N . PRO D 1 21 ? -49.481 41.765 -15.727 1.00 35.85 19 PRO D N 1
ATOM 6479 C CA . PRO D 1 21 ? -50.613 41.988 -16.588 1.00 36.06 19 PRO D CA 1
ATOM 6480 C C . PRO D 1 21 ? -50.591 41.050 -17.806 1.00 36.33 19 PRO D C 1
ATOM 6481 O O . PRO D 1 21 ? -49.541 40.460 -18.100 1.00 36.25 19 PRO D O 1
ATOM 6485 N N . ALA D 1 22 ? -51.736 40.913 -18.492 1.00 35.92 20 ALA D N 1
ATOM 6486 C CA . ALA D 1 22 ? -51.719 40.393 -19.855 1.00 36.38 20 ALA D CA 1
ATOM 6487 C C . ALA D 1 22 ? -50.873 41.359 -20.655 1.00 37.37 20 ALA D C 1
ATOM 6488 O O . ALA D 1 22 ? -51.028 42.588 -20.517 1.00 37.77 20 ALA D O 1
ATOM 6490 N N . LYS D 1 23 ? -49.990 40.832 -21.485 1.00 38.50 21 LYS D N 1
ATOM 6491 C CA . LYS D 1 23 ? -49.077 41.665 -22.269 1.00 39.56 21 LYS D CA 1
ATOM 6492 C C . LYS D 1 23 ? -49.248 41.436 -23.746 1.00 40.20 21 LYS D C 1
ATOM 6493 O O . LYS D 1 23 ? -49.349 40.322 -24.179 1.00 40.47 21 LYS D O 1
ATOM 6507 N N . ARG D 1 25 ? -47.659 43.459 -27.404 1.00 42.72 23 ARG D N 1
ATOM 6508 C CA . ARG D 1 25 ? -46.921 44.546 -28.070 1.00 43.75 23 ARG D CA 1
ATOM 6509 C C . ARG D 1 25 ? -47.582 45.047 -29.320 1.00 41.77 23 ARG D C 1
ATOM 6510 O O . ARG D 1 25 ? -47.238 46.080 -29.822 1.00 41.92 23 ARG D O 1
ATOM 6518 N N . SER D 1 26 ? -48.520 44.274 -29.820 1.00 40.55 24 SER D N 1
ATOM 6519 C CA . SER D 1 26 ? -49.310 44.631 -30.985 1.00 39.44 24 SER D CA 1
ATOM 6520 C C . SER D 1 26 ? -50.608 43.938 -30.784 1.00 38.91 24 SER D C 1
ATOM 6521 O O . SER D 1 26 ? -50.646 42.937 -30.104 1.00 38.53 24 SER D O 1
ATOM 6524 N N . PRO D 1 27 ? -51.678 44.450 -31.393 1.00 38.97 25 PRO D N 1
ATOM 6525 C CA . PRO D 1 27 ? -52.930 43.672 -31.350 1.00 38.60 25 PRO D CA 1
ATOM 6526 C C . PRO D 1 27 ? -52.805 42.377 -32.139 1.00 38.26 25 PRO D C 1
ATOM 6527 O O . PRO D 1 27 ? -53.482 41.405 -31.794 1.00 38.22 25 PRO D O 1
ATOM 6531 N N . TYR D 1 28 ? -51.928 42.372 -33.150 1.00 37.67 26 TYR D N 1
ATOM 6532 C CA . TYR D 1 28 ? -51.776 41.241 -34.057 1.00 37.99 26 TYR D CA 1
ATOM 6533 C C . TYR D 1 28 ? -50.650 40.285 -33.668 1.00 38.17 26 TYR D C 1
ATOM 6534 O O . TYR D 1 28 ? -49.616 40.706 -33.241 1.00 38.53 26 TYR D O 1
ATOM 6543 N N . SER D 1 29 ? -50.893 38.992 -33.869 1.00 38.65 27 SER D N 1
ATOM 6544 C CA . SER D 1 29 ? -49.874 37.959 -33.893 1.00 38.56 27 SER D CA 1
ATOM 6545 C C . SER D 1 29 ? -49.709 37.528 -35.361 1.00 38.33 27 SER D C 1
ATOM 6546 O O . SER D 1 29 ? -50.691 37.352 -36.084 1.00 37.42 27 SER D O 1
ATOM 6549 N N . VAL D 1 30 ? -48.455 37.418 -35.788 1.00 38.35 28 VAL D N 1
ATOM 6550 C CA . VAL D 1 30 ? -48.077 37.028 -37.149 1.00 38.07 28 VAL D CA 1
ATOM 6551 C C . VAL D 1 30 ? -47.886 35.511 -37.215 1.00 38.16 28 VAL D C 1
ATOM 6552 O O . VAL D 1 30 ? -47.126 34.921 -36.445 1.00 39.00 28 VAL D O 1
ATOM 6556 N N . THR D 1 31 ? -48.604 34.871 -38.123 1.00 38.28 29 THR D N 1
ATOM 6557 C CA . THR D 1 31 ? -48.563 33.415 -38.247 1.00 38.15 29 THR D CA 1
ATOM 6558 C C . THR D 1 31 ? -47.370 32.955 -39.114 1.00 38.73 29 THR D C 1
ATOM 6559 O O . THR D 1 31 ? -46.670 33.769 -39.750 1.00 38.08 29 THR D O 1
ATOM 6563 N N . THR D 1 32 ? -47.170 31.642 -39.170 1.00 39.44 30 THR D N 1
ATOM 6564 C CA . THR D 1 32 ? -46.132 31.064 -40.027 1.00 39.99 30 THR D CA 1
ATOM 6565 C C . THR D 1 32 ? -46.471 31.269 -41.504 1.00 39.76 30 THR D C 1
ATOM 6566 O O . THR D 1 32 ? -45.594 31.254 -42.354 1.00 40.36 30 THR D O 1
ATOM 6570 N N . GLU D 1 33 ? -47.745 31.480 -41.788 1.00 39.66 31 GLU D N 1
ATOM 6571 C CA . GLU D 1 33 ? -48.234 31.743 -43.157 1.00 39.79 31 GLU D CA 1
ATOM 6572 C C . GLU D 1 33 ? -48.185 33.226 -43.544 1.00 38.68 31 GLU D C 1
ATOM 6573 O O . GLU D 1 33 ? -48.621 33.612 -44.623 1.00 38.43 31 GLU D O 1
ATOM 6579 N N . GLY D 1 34 ? -47.694 34.064 -42.647 1.00 38.24 32 GLY D N 1
ATOM 6580 C CA . GLY D 1 34 ? -47.589 35.501 -42.940 1.00 37.72 32 GLY D CA 1
ATOM 6581 C C . GLY D 1 34 ? -48.932 36.214 -42.932 1.00 37.15 32 GLY D C 1
ATOM 6582 O O . GLY D 1 34 ? -49.147 37.199 -43.618 1.00 36.59 32 GLY D O 1
ATOM 6583 N N . THR D 1 35 ? -49.847 35.696 -42.140 1.00 36.96 33 THR D N 1
ATOM 6584 C CA . THR D 1 35 ? -51.112 36.379 -41.908 1.00 36.88 33 THR D CA 1
ATOM 6585 C C . THR D 1 35 ? -51.131 36.863 -40.483 1.00 36.83 33 THR D C 1
ATOM 6586 O O . THR D 1 35 ? -50.262 36.478 -39.676 1.00 36.44 33 THR D O 1
ATOM 6590 N N . VAL D 1 36 ? -52.128 37.699 -40.180 1.00 36.55 34 VAL D N 1
ATOM 6591 C CA . VAL D 1 36 ? -52.293 38.251 -38.822 1.00 36.37 34 VAL D CA 1
ATOM 6592 C C . VAL D 1 36 ? -53.569 37.795 -38.149 1.00 36.95 34 VAL D C 1
ATOM 6593 O O . VAL D 1 36 ? -54.615 37.674 -38.788 1.00 36.18 34 VAL D O 1
ATOM 6597 N N . ARG D 1 37 ? -53.471 37.557 -36.837 1.00 37.53 35 ARG D N 1
ATOM 6598 C CA . ARG D 1 37 ? -54.638 37.171 -36.034 1.00 37.89 35 ARG D CA 1
ATOM 6599 C C . ARG D 1 37 ? -54.682 38.067 -34.812 1.00 37.24 35 ARG D C 1
ATOM 6600 O O . ARG D 1 37 ? -53.637 38.458 -34.287 1.00 37.45 35 ARG D O 1
ATOM 6608 N N . VAL D 1 38 ? -55.900 38.381 -34.354 1.00 36.72 36 VAL D N 1
ATOM 6609 C CA . VAL D 1 38 ? -56.061 39.063 -33.071 1.00 36.14 36 VAL D CA 1
ATOM 6610 C C . VAL D 1 38 ? -56.523 38.084 -31.985 1.00 36.74 36 VAL D C 1
ATOM 6611 O O . VAL D 1 38 ? -57.684 37.732 -31.893 1.00 37.33 36 VAL D O 1
ATOM 6615 N N . ILE D 1 39 ? -55.594 37.679 -31.129 1.00 37.37 37 ILE D N 1
ATOM 6616 C CA . ILE D 1 39 ? -55.867 36.677 -30.093 1.00 37.25 37 ILE D CA 1
ATOM 6617 C C . ILE D 1 39 ? -55.102 37.008 -28.803 1.00 37.44 37 ILE D C 1
ATOM 6618 O O . ILE D 1 39 ? -54.079 37.712 -28.847 1.00 36.73 37 ILE D O 1
ATOM 6623 N N . PRO D 1 40 ? -55.596 36.518 -27.648 1.00 37.85 38 PRO D N 1
ATOM 6624 C CA . PRO D 1 40 ? -54.868 36.680 -26.394 1.00 38.08 38 PRO D CA 1
ATOM 6625 C C . PRO D 1 40 ? -53.519 36.005 -26.398 1.00 38.65 38 PRO D C 1
ATOM 6626 O O . PRO D 1 40 ? -53.320 34.993 -27.069 1.00 38.29 38 PRO D O 1
ATOM 6630 N N . VAL D 1 41 ? -52.605 36.554 -25.621 1.00 39.67 39 VAL D N 1
ATOM 6631 C CA . VAL D 1 41 ? -51.205 36.086 -25.605 1.00 40.30 39 VAL D CA 1
ATOM 6632 C C . VAL D 1 41 ? -50.819 35.758 -24.163 1.00 39.89 39 VAL D C 1
ATOM 6633 O O . VAL D 1 41 ? -51.573 35.102 -23.470 1.00 41.15 39 VAL D O 1
ATOM 6637 N N . LEU D 1 42 ? -49.663 36.204 -23.707 1.00 40.36 40 LEU D N 1
ATOM 6638 C CA . LEU D 1 42 ? -49.096 35.778 -22.415 1.00 39.83 40 LEU D CA 1
ATOM 6639 C C . LEU D 1 42 ? -49.434 36.785 -21.319 1.00 39.40 40 LEU D C 1
ATOM 6640 O O . LEU D 1 42 ? -50.076 37.801 -21.564 1.00 38.70 40 LEU D O 1
ATOM 6645 N N . GLY D 1 43 ? -49.026 36.437 -20.106 1.00 38.91 41 GLY D N 1
ATOM 6646 C CA . GLY D 1 43 ? -49.229 37.267 -18.936 1.00 38.66 41 GLY D CA 1
ATOM 6647 C C . GLY D 1 43 ? -50.532 36.944 -18.214 1.00 38.50 41 GLY D C 1
ATOM 6648 O O . GLY D 1 43 ? -51.261 35.977 -18.532 1.00 39.01 41 GLY D O 1
ATOM 6649 N N . GLY D 1 44 ? -50.793 37.754 -17.210 1.00 37.43 42 GLY D N 1
ATOM 6650 C CA . GLY D 1 44 ? -52.087 37.785 -16.595 1.00 37.56 42 GLY D CA 1
ATOM 6651 C C . GLY D 1 44 ? -52.385 36.632 -15.684 1.00 37.19 42 GLY D C 1
ATOM 6652 O O . GLY D 1 44 ? -51.527 35.792 -15.395 1.00 37.76 42 GLY D O 1
ATOM 6653 N N . ILE D 1 45 ? -53.618 36.675 -15.200 1.00 36.56 43 ILE D N 1
ATOM 6654 C CA . ILE D 1 45 ? -54.332 35.563 -14.610 1.00 35.50 43 ILE D CA 1
ATOM 6655 C C . ILE D 1 45 ? -55.179 35.012 -15.748 1.00 35.56 43 ILE D C 1
ATOM 6656 O O . ILE D 1 45 ? -56.107 35.655 -16.209 1.00 34.84 43 ILE D O 1
ATOM 6661 N N . THR D 1 46 ? -54.834 33.811 -16.215 1.00 36.12 44 THR D N 1
ATOM 6662 C CA . THR D 1 46 ? -55.567 33.131 -17.283 1.00 35.77 44 THR D CA 1
ATOM 6663 C C . THR D 1 46 ? -56.532 32.165 -16.590 1.00 35.76 44 THR D C 1
ATOM 6664 O O . THR D 1 46 ? -56.114 31.196 -15.975 1.00 35.83 44 THR D O 1
ATOM 6668 N N . TYR D 1 47 ? -57.822 32.491 -16.664 1.00 35.24 45 TYR D N 1
ATOM 6669 C CA . TYR D 1 47 ? -58.873 31.851 -15.876 1.00 34.81 45 TYR D CA 1
ATOM 6670 C C . TYR D 1 47 ? -59.257 30.448 -16.331 1.00 34.77 45 TYR D C 1
ATOM 6671 O O . TYR D 1 47 ? -59.679 29.659 -15.540 1.00 34.01 45 TYR D O 1
ATOM 6680 N N A ASN D 1 48 ? -58.872 30.168 -17.568 0.50 35.74 46 ASN D N 1
ATOM 6681 N N B ASN D 1 48 ? -59.140 30.153 -17.624 0.50 33.70 46 ASN D N 1
ATOM 6682 C CA A ASN D 1 48 ? -59.496 29.241 -18.499 0.50 36.17 46 ASN D CA 1
ATOM 6683 C CA B ASN D 1 48 ? -59.624 28.879 -18.199 0.50 32.44 46 ASN D CA 1
ATOM 6684 C C A ASN D 1 48 ? -58.548 28.102 -18.895 0.50 35.69 46 ASN D C 1
ATOM 6685 C C B ASN D 1 48 ? -58.535 28.069 -18.936 0.50 33.53 46 ASN D C 1
ATOM 6686 O O A ASN D 1 48 ? -58.946 27.116 -19.503 0.50 35.95 46 ASN D O 1
ATOM 6687 O O B ASN D 1 48 ? -58.829 27.286 -19.833 0.50 33.60 46 ASN D O 1
ATOM 6696 N N . VAL D 1 49 ? -57.274 28.290 -18.578 1.00 35.21 47 VAL D N 1
ATOM 6697 C CA . VAL D 1 49 ? -56.187 27.451 -19.024 1.00 35.54 47 VAL D CA 1
ATOM 6698 C C . VAL D 1 49 ? -55.309 27.143 -17.811 1.00 36.52 47 VAL D C 1
ATOM 6699 O O . VAL D 1 49 ? -54.878 28.051 -17.089 1.00 36.44 47 VAL D O 1
ATOM 6703 N N . LYS D 1 50 ? -55.029 25.856 -17.610 1.00 36.83 48 LYS D N 1
ATOM 6704 C CA . LYS D 1 50 ? -54.293 25.429 -16.410 1.00 37.49 48 LYS D CA 1
ATOM 6705 C C . LYS D 1 50 ? -53.410 24.263 -16.684 1.00 37.37 48 LYS D C 1
ATOM 6706 O O . LYS D 1 50 ? -53.596 23.544 -17.666 1.00 37.69 48 LYS D O 1
ATOM 6712 N N . VAL D 1 51 ? -52.436 24.068 -15.791 1.00 37.98 49 VAL D N 1
ATOM 6713 C CA . VAL D 1 51 ? -51.505 22.918 -15.878 1.00 36.88 49 VAL D CA 1
ATOM 6714 C C . VAL D 1 51 ? -52.350 21.641 -15.996 1.00 36.85 49 VAL D C 1
ATOM 6715 O O . VAL D 1 51 ? -53.291 21.432 -15.248 1.00 36.81 49 VAL D O 1
ATOM 6719 N N . GLY D 1 52 ? -52.000 20.798 -16.947 1.00 36.78 50 GLY D N 1
ATOM 6720 C CA . GLY D 1 52 ? -52.699 19.555 -17.204 1.00 36.65 50 GLY D CA 1
ATOM 6721 C C . GLY D 1 52 ? -53.548 19.655 -18.471 1.00 36.78 50 GLY D C 1
ATOM 6722 O O . GLY D 1 52 ? -53.820 18.646 -19.109 1.00 36.34 50 GLY D O 1
ATOM 6723 N N . ASP D 1 53 ? -53.950 20.869 -18.841 1.00 36.64 51 ASP D N 1
ATOM 6724 C CA . ASP D 1 53 ? -54.700 21.072 -20.087 1.00 36.76 51 ASP D CA 1
ATOM 6725 C C . ASP D 1 53 ? -53.778 20.880 -21.322 1.00 37.16 51 ASP D C 1
ATOM 6726 O O . ASP D 1 53 ? -52.500 21.023 -21.258 1.00 36.27 51 ASP D O 1
ATOM 6731 N N . SER D 1 54 ? -54.411 20.598 -22.458 1.00 36.67 52 SER D N 1
ATOM 6732 C CA . SER D 1 54 ? -53.678 20.549 -23.716 1.00 36.96 52 SER D CA 1
ATOM 6733 C C . SER D 1 54 ? -52.916 21.837 -23.930 1.00 36.98 52 SER D C 1
ATOM 6734 O O . SER D 1 54 ? -53.403 22.904 -23.641 1.00 36.86 52 SER D O 1
ATOM 6737 N N . ALA D 1 55 ? -51.707 21.729 -24.460 1.00 37.57 53 ALA D N 1
ATOM 6738 C CA . ALA D 1 55 ? -50.948 22.920 -24.944 1.00 38.02 53 ALA D CA 1
ATOM 6739 C C . ALA D 1 55 ? -51.507 23.449 -26.299 1.00 38.42 53 ALA D C 1
ATOM 6740 O O . ALA D 1 55 ? -51.254 24.589 -26.697 1.00 39.05 53 ALA D O 1
ATOM 6742 N N . TYR D 1 56 ? -52.304 22.629 -26.954 1.00 38.61 54 TYR D N 1
ATOM 6743 C CA . TYR D 1 56 ? -52.912 22.973 -28.242 1.00 39.51 54 TYR D CA 1
ATOM 6744 C C . TYR D 1 56 ? -54.434 23.226 -28.118 1.00 40.20 54 TYR D C 1
ATOM 6745 O O . TYR D 1 56 ? -55.052 23.080 -27.040 1.00 40.32 54 TYR D O 1
ATOM 6754 N N . GLY D 1 57 ? -55.013 23.659 -29.224 1.00 41.09 55 GLY D N 1
ATOM 6755 C CA . GLY D 1 57 ? -56.462 23.880 -29.276 1.00 42.09 55 GLY D CA 1
ATOM 6756 C C . GLY D 1 57 ? -57.020 25.119 -28.582 1.00 42.54 55 GLY D C 1
ATOM 6757 O O . GLY D 1 57 ? -58.201 25.161 -28.209 1.00 44.29 55 GLY D O 1
ATOM 6758 N N . TRP D 1 58 ? -56.171 26.113 -28.378 1.00 41.95 56 TRP D N 1
ATOM 6759 C CA . TRP D 1 58 ? -56.601 27.418 -27.880 1.00 41.25 56 TRP D CA 1
ATOM 6760 C C . TRP D 1 58 ? -56.496 28.443 -28.979 1.00 40.47 56 TRP D C 1
ATOM 6761 O O . TRP D 1 58 ? -55.544 28.424 -29.752 1.00 39.55 56 TRP D O 1
ATOM 6772 N N . ALA D 1 59 ? -57.468 29.346 -29.041 1.00 39.62 57 ALA D N 1
ATOM 6773 C CA . ALA D 1 59 ? -57.346 30.555 -29.886 1.00 39.40 57 ALA D CA 1
ATOM 6774 C C . ALA D 1 59 ? -56.480 31.576 -29.119 1.00 39.05 57 ALA D C 1
ATOM 6775 O O . ALA D 1 59 ? -56.961 32.499 -28.445 1.00 38.49 57 ALA D O 1
ATOM 6777 N N . GLY D 1 60 ? -55.176 31.345 -29.190 1.00 39.23 58 GLY D N 1
ATOM 6778 C CA . GLY D 1 60 ? -54.205 32.130 -28.420 1.00 39.11 58 GLY D CA 1
ATOM 6779 C C . GLY D 1 60 ? -52.796 31.787 -28.823 1.00 39.30 58 GLY D C 1
ATOM 6780 O O . GLY D 1 60 ? -52.563 30.877 -29.584 1.00 39.54 58 GLY D O 1
ATOM 6781 N N . ASP D 1 61 ? -51.852 32.563 -28.326 1.00 39.66 59 ASP D N 1
ATOM 6782 C CA . ASP D 1 61 ? -50.439 32.414 -28.647 1.00 39.80 59 ASP D CA 1
ATOM 6783 C C . ASP D 1 61 ? -49.658 32.575 -27.348 1.00 39.03 59 ASP D C 1
ATOM 6784 O O . ASP D 1 61 ? -49.918 33.492 -26.599 1.00 39.02 59 ASP D O 1
ATOM 6789 N N . HIS D 1 62 ? -48.715 31.683 -27.073 1.00 38.70 60 HIS D N 1
ATOM 6790 C CA . HIS D 1 62 ? -47.864 31.797 -25.865 1.00 39.03 60 HIS D CA 1
ATOM 6791 C C . HIS D 1 62 ? -48.693 31.878 -24.569 1.00 38.85 60 HIS D C 1
ATOM 6792 O O . HIS D 1 62 ? -48.277 32.503 -23.581 1.00 39.80 60 HIS D O 1
ATOM 6799 N N . VAL D 1 63 ? -49.854 31.254 -24.545 1.00 38.22 61 VAL D N 1
ATOM 6800 C CA . VAL D 1 63 ? -50.743 31.442 -23.417 1.00 37.51 61 VAL D CA 1
ATOM 6801 C C . VAL D 1 63 ? -50.111 30.726 -22.252 1.00 37.90 61 VAL D C 1
ATOM 6802 O O . VAL D 1 63 ? -49.683 29.573 -22.356 1.00 37.86 61 VAL D O 1
ATOM 6806 N N . GLU D 1 64 ? -50.047 31.435 -21.141 1.00 38.18 62 GLU D N 1
ATOM 6807 C CA . GLU D 1 64 ? -49.425 30.918 -19.938 1.00 38.21 62 GLU D CA 1
ATOM 6808 C C . GLU D 1 64 ? -50.550 30.489 -18.976 1.00 38.44 62 GLU D C 1
ATOM 6809 O O . GLU D 1 64 ? -51.414 31.299 -18.612 1.00 38.97 62 GLU D O 1
ATOM 6815 N N . PRO D 1 65 ? -50.548 29.211 -18.574 1.00 38.24 63 PRO D N 1
ATOM 6816 C CA . PRO D 1 65 ? -51.604 28.745 -17.688 1.00 38.19 63 PRO D CA 1
ATOM 6817 C C . PRO D 1 65 ? -51.501 29.416 -16.298 1.00 38.39 63 PRO D C 1
ATOM 6818 O O . PRO D 1 65 ? -50.400 29.735 -15.821 1.00 38.29 63 PRO D O 1
ATOM 6822 N N . GLY D 1 66 ? -52.652 29.587 -15.675 1.00 38.19 64 GLY D N 1
ATOM 6823 C CA . GLY D 1 66 ? -52.733 30.042 -14.294 1.00 38.07 64 GLY D CA 1
ATOM 6824 C C . GLY D 1 66 ? -52.232 31.471 -14.191 1.00 38.02 64 GLY D C 1
ATOM 6825 O O . GLY D 1 66 ? -52.606 32.320 -14.986 1.00 38.79 64 GLY D O 1
ATOM 6826 N N . VAL D 1 67 ? -51.373 31.718 -13.218 1.00 37.85 65 VAL D N 1
ATOM 6827 C CA . VAL D 1 67 ? -50.950 33.081 -12.843 1.00 37.30 65 VAL D CA 1
ATOM 6828 C C . VAL D 1 67 ? -49.511 33.304 -13.278 1.00 37.34 65 VAL D C 1
ATOM 6829 O O . VAL D 1 67 ? -48.627 32.544 -12.910 1.00 36.85 65 VAL D O 1
ATOM 6833 N N . SER D 1 68 ? -49.329 34.351 -14.079 1.00 37.36 66 SER D N 1
ATOM 6834 C CA . SER D 1 68 ? -48.020 34.809 -14.535 1.00 37.52 66 SER D CA 1
ATOM 6835 C C . SER D 1 68 ? -47.464 35.833 -13.530 1.00 37.24 66 SER D C 1
ATOM 6836 O O . SER D 1 68 ? -48.133 36.784 -13.177 1.00 37.32 66 SER D O 1
ATOM 6839 N N . VAL D 1 69 ? -46.238 35.594 -13.084 1.00 37.33 67 VAL D N 1
ATOM 6840 C CA . VAL D 1 69 ? -45.570 36.392 -12.059 1.00 37.02 67 VAL D CA 1
ATOM 6841 C C . VAL D 1 69 ? -44.302 37.006 -12.663 1.00 37.57 67 VAL D C 1
ATOM 6842 O O . VAL D 1 69 ? -43.444 36.312 -13.192 1.00 37.41 67 VAL D O 1
ATOM 6854 N N . ALA D 1 71 ? -41.223 40.363 -12.303 1.00 38.80 69 ALA D N 1
ATOM 6855 C CA . ALA D 1 71 ? -40.386 41.030 -11.341 1.00 39.52 69 ALA D CA 1
ATOM 6856 C C . ALA D 1 71 ? -40.925 42.430 -11.043 1.00 39.65 69 ALA D C 1
ATOM 6857 O O . ALA D 1 71 ? -41.594 43.042 -11.868 1.00 39.72 69 ALA D O 1
ATOM 6859 N N . ARG D 1 72 ? -40.622 42.929 -9.854 1.00 39.98 70 ARG D N 1
ATOM 6860 C CA . ARG D 1 72 ? -40.941 44.308 -9.482 1.00 39.78 70 ARG D CA 1
ATOM 6861 C C . ARG D 1 72 ? -40.205 45.305 -10.360 1.00 40.28 70 ARG D C 1
ATOM 6862 O O . ARG D 1 72 ? -40.699 46.386 -10.633 1.00 40.56 70 ARG D O 1
ATOM 6870 N N . ARG D 1 73 ? -38.991 44.944 -10.773 1.00 40.44 71 ARG D N 1
ATOM 6871 C CA . ARG D 1 73 ? -38.181 45.775 -11.660 1.00 40.48 71 ARG D CA 1
ATOM 6872 C C . ARG D 1 73 ? -37.166 44.908 -12.357 1.00 40.71 71 ARG D C 1
ATOM 6873 O O . ARG D 1 73 ? -36.918 43.775 -11.955 1.00 40.57 71 ARG D O 1
ATOM 6881 N N . LYS D 1 74 ? -36.517 45.482 -13.361 1.00 41.43 72 LYS D N 1
ATOM 6882 C CA . LYS D 1 74 ? -35.628 44.729 -14.250 1.00 42.08 72 LYS D CA 1
ATOM 6883 C C . LYS D 1 74 ? -34.471 44.006 -13.519 1.00 41.84 72 LYS D C 1
ATOM 6884 O O . LYS D 1 74 ? -34.110 42.868 -13.838 1.00 41.58 72 LYS D O 1
ATOM 6890 N N . GLU D 1 75 ? -33.910 44.678 -12.538 1.00 41.71 73 GLU D N 1
ATOM 6891 C CA . GLU D 1 75 ? -32.767 44.187 -11.784 1.00 42.43 73 GLU D CA 1
ATOM 6892 C C . GLU D 1 75 ? -33.077 42.883 -11.014 1.00 41.06 73 GLU D C 1
ATOM 6893 O O . GLU D 1 75 ? -32.163 42.111 -10.626 1.00 40.98 73 GLU D O 1
ATOM 6899 N N . GLU D 1 76 ? -34.359 42.671 -10.777 1.00 39.98 74 GLU D N 1
ATOM 6900 C CA . GLU D 1 76 ? -34.868 41.506 -10.015 1.00 39.07 74 GLU D CA 1
ATOM 6901 C C . GLU D 1 76 ? -35.319 40.346 -10.880 1.00 38.28 74 GLU D C 1
ATOM 6902 O O . GLU D 1 76 ? -35.727 39.304 -10.347 1.00 36.76 74 GLU D O 1
ATOM 6908 N N . GLU D 1 77 ? -35.211 40.521 -12.200 1.00 37.62 75 GLU D N 1
ATOM 6909 C CA . GLU D 1 77 ? -35.620 39.472 -13.169 1.00 38.02 75 GLU D CA 1
ATOM 6910 C C . GLU D 1 77 ? -34.743 38.213 -13.164 1.00 37.72 75 GLU D C 1
ATOM 6911 O O . GLU D 1 77 ? -35.246 37.107 -13.173 1.00 38.21 75 GLU D O 1
ATOM 6917 N N . ILE D 1 78 ? -33.433 38.398 -13.126 1.00 38.28 76 ILE D N 1
ATOM 6918 C CA . ILE D 1 78 ? -32.469 37.289 -13.122 1.00 37.79 76 ILE D CA 1
ATOM 6919 C C . ILE D 1 78 ? -32.701 36.349 -11.925 1.00 37.73 76 ILE D C 1
ATOM 6920 O O . ILE D 1 78 ? -32.906 35.142 -12.124 1.00 37.96 76 ILE D O 1
ATOM 6925 N N . PRO D 1 79 ? -32.698 36.873 -10.685 1.00 37.28 77 PRO D N 1
ATOM 6926 C CA . PRO D 1 79 ? -32.968 35.940 -9.572 1.00 37.19 77 PRO D CA 1
ATOM 6927 C C . PRO D 1 79 ? -34.369 35.310 -9.602 1.00 37.25 77 PRO D C 1
ATOM 6928 O O . PRO D 1 79 ? -34.529 34.136 -9.253 1.00 37.28 77 PRO D O 1
ATOM 6932 N N . LEU D 1 80 ? -35.366 36.064 -10.037 1.00 37.15 78 LEU D N 1
ATOM 6933 C CA . LEU D 1 80 ? -36.717 35.520 -10.208 1.00 37.79 78 LEU D CA 1
ATOM 6934 C C . LEU D 1 80 ? -36.701 34.275 -11.113 1.00 37.39 78 LEU D C 1
ATOM 6935 O O . LEU D 1 80 ? -37.184 33.227 -10.738 1.00 37.00 78 LEU D O 1
ATOM 6948 N N . THR D 1 82 ? -34.022 32.597 -12.292 1.00 37.88 80 THR D N 1
ATOM 6949 C CA . THR D 1 82 ? -32.968 31.616 -12.053 1.00 37.61 80 THR D CA 1
ATOM 6950 C C . THR D 1 82 ? -33.307 30.716 -10.870 1.00 37.77 80 THR D C 1
ATOM 6951 O O . THR D 1 82 ? -33.125 29.506 -10.936 1.00 38.46 80 THR D O 1
ATOM 6955 N N . LEU D 1 83 ? -33.781 31.299 -9.786 1.00 37.61 81 LEU D N 1
ATOM 6956 C CA . LEU D 1 83 ? -33.902 30.551 -8.530 1.00 37.79 81 LEU D CA 1
ATOM 6957 C C . LEU D 1 83 ? -35.197 29.777 -8.409 1.00 37.61 81 LEU D C 1
ATOM 6958 O O . LEU D 1 83 ? -35.248 28.800 -7.676 1.00 38.20 81 LEU D O 1
ATOM 6963 N N . SER D 1 84 ? -36.226 30.222 -9.123 1.00 37.85 82 SER D N 1
ATOM 6964 C CA . SER D 1 84 ? -37.548 29.609 -9.081 1.00 37.91 82 SER D CA 1
ATOM 6965 C C . SER D 1 84 ? -37.533 28.261 -9.788 1.00 37.93 82 SER D C 1
ATOM 6966 O O . SER D 1 84 ? -37.131 28.138 -10.954 1.00 38.31 82 SER D O 1
ATOM 6969 N N . CYS D 1 85 ? -37.955 27.255 -9.047 1.00 37.68 83 CYS D N 1
ATOM 6970 C CA . CYS D 1 85 ? -37.951 25.877 -9.515 1.00 37.06 83 CYS D CA 1
ATOM 6971 C C . CYS D 1 85 ? -39.361 25.340 -9.556 1.00 37.10 83 CYS D C 1
ATOM 6972 O O . CYS D 1 85 ? -40.182 25.659 -8.706 1.00 36.85 83 CYS D O 1
ATOM 6975 N N . ILE D 1 86 ? -39.612 24.512 -10.560 1.00 37.25 84 ILE D N 1
ATOM 6976 C CA . ILE D 1 86 ? -40.897 23.858 -10.765 1.00 36.80 84 ILE D CA 1
ATOM 6977 C C . ILE D 1 86 ? -41.234 23.040 -9.525 1.00 37.22 84 ILE D C 1
ATOM 6978 O O . ILE D 1 86 ? -40.412 22.231 -9.048 1.00 37.51 84 ILE D O 1
ATOM 6983 N N . GLY D 1 87 ? -42.420 23.287 -8.997 1.00 36.72 85 GLY D N 1
ATOM 6984 C CA . GLY D 1 87 ? -42.849 22.650 -7.771 1.00 37.00 85 GLY D CA 1
ATOM 6985 C C . GLY D 1 87 ? -42.634 23.472 -6.520 1.00 37.09 85 GLY D C 1
ATOM 6986 O O . GLY D 1 87 ? -43.139 23.129 -5.486 1.00 36.46 85 GLY D O 1
ATOM 6987 N N . ASN D 1 88 ? -41.903 24.580 -6.612 1.00 36.74 86 ASN D N 1
ATOM 6988 C CA . ASN D 1 88 ? -41.698 25.390 -5.428 1.00 36.75 86 ASN D CA 1
ATOM 6989 C C . ASN D 1 88 ? -42.999 25.974 -4.895 1.00 37.41 86 ASN D C 1
ATOM 6990 O O . ASN D 1 88 ? -43.926 26.279 -5.656 1.00 38.19 86 ASN D O 1
ATOM 6995 N N . GLU D 1 89 ? -43.063 26.150 -3.590 1.00 37.34 87 GLU D N 1
ATOM 6996 C CA . GLU D 1 89 ? -44.216 26.776 -2.951 1.00 38.54 87 GLU D CA 1
ATOM 6997 C C . GLU D 1 89 ? -44.269 28.265 -3.275 1.00 38.00 87 GLU D C 1
ATOM 6998 O O . GLU D 1 89 ? -43.247 28.949 -3.292 1.00 37.55 87 GLU D O 1
ATOM 7004 N N . VAL D 1 90 ? -45.492 28.748 -3.494 1.00 37.73 88 VAL D N 1
ATOM 7005 C CA . VAL D 1 90 ? -45.773 30.147 -3.811 1.00 36.87 88 VAL D CA 1
ATOM 7006 C C . VAL D 1 90 ? -46.882 30.659 -2.907 1.00 37.69 88 VAL D C 1
ATOM 7007 O O . VAL D 1 90 ? -47.864 29.975 -2.723 1.00 37.23 88 VAL D O 1
ATOM 7011 N N . ILE D 1 91 ? -46.688 31.847 -2.319 1.00 38.23 89 ILE D N 1
ATOM 7012 C CA . ILE D 1 91 ? -47.624 32.418 -1.357 1.00 38.21 89 ILE D CA 1
ATOM 7013 C C . ILE D 1 91 ? -48.034 33.811 -1.790 1.00 38.33 89 ILE D C 1
ATOM 7014 O O . ILE D 1 91 ? -47.200 34.647 -2.116 1.00 37.74 89 ILE D O 1
ATOM 7019 N N . VAL D 1 92 ? -49.344 34.043 -1.801 1.00 38.51 90 VAL D N 1
ATOM 7020 C CA . VAL D 1 92 ? -49.882 35.369 -2.094 1.00 38.43 90 VAL D CA 1
ATOM 7021 C C . VAL D 1 92 ? -49.714 36.254 -0.870 1.00 38.80 90 VAL D C 1
ATOM 7022 O O . VAL D 1 92 ? -50.219 35.940 0.199 1.00 38.61 90 VAL D O 1
ATOM 7034 N N . SER D 1 94 ? -50.259 39.885 -0.788 1.00 39.73 92 SER D N 1
ATOM 7035 C CA . SER D 1 94 ? -51.154 41.053 -0.696 1.00 39.12 92 SER D CA 1
ATOM 7036 C C . SER D 1 94 ? -52.426 40.771 -1.474 1.00 39.08 92 SER D C 1
ATOM 7037 O O . SER D 1 94 ? -52.508 39.789 -2.206 1.00 38.87 92 SER D O 1
ATOM 7040 N N . GLY D 1 95 ? -53.417 41.642 -1.295 1.00 39.23 93 GLY D N 1
ATOM 7041 C CA . GLY D 1 95 ? -54.682 41.586 -2.033 1.00 39.43 93 GLY D CA 1
ATOM 7042 C C . GLY D 1 95 ? -55.715 40.725 -1.331 1.00 39.83 93 GLY D C 1
ATOM 7043 O O . GLY D 1 95 ? -55.545 40.367 -0.184 1.00 40.11 93 GLY D O 1
ATOM 7044 N N . ASP D 1 96 ? -56.771 40.372 -2.040 1.00 40.38 94 ASP D N 1
ATOM 7045 C CA . ASP D 1 96 ? -57.861 39.588 -1.456 1.00 41.18 94 ASP D CA 1
ATOM 7046 C C . ASP D 1 96 ? -57.565 38.135 -1.162 1.00 40.67 94 ASP D C 1
ATOM 7047 O O . ASP D 1 96 ? -58.266 37.524 -0.366 1.00 40.60 94 ASP D O 1
ATOM 7052 N N . ALA D 1 97 ? -56.593 37.569 -1.871 1.00 40.67 95 ALA D N 1
ATOM 7053 C CA . ALA D 1 97 ? -56.246 36.128 -1.778 1.00 40.21 95 ALA D CA 1
ATOM 7054 C C . ALA D 1 97 ? -54.976 35.956 -0.953 1.00 40.55 95 ALA D C 1
ATOM 7055 O O . ALA D 1 97 ? -54.292 34.943 -1.017 1.00 40.68 95 ALA D O 1
ATOM 7057 N N . LYS D 1 98 ? -54.659 36.988 -0.195 1.00 40.89 96 LYS D N 1
ATOM 7058 C CA . LYS D 1 98 ? -53.543 36.997 0.723 1.00 41.32 96 LYS D CA 1
ATOM 7059 C C . LYS D 1 98 ? -53.521 35.726 1.591 1.00 40.86 96 LYS D C 1
ATOM 7060 O O . LYS D 1 98 ? -54.490 35.409 2.259 1.00 40.58 96 LYS D O 1
ATOM 7066 N N . GLY D 1 99 ? -52.404 35.012 1.581 1.00 40.96 97 GLY D N 1
ATOM 7067 C CA . GLY D 1 99 ? -52.249 33.777 2.393 1.00 40.65 97 GLY D CA 1
ATOM 7068 C C . GLY D 1 99 ? -52.433 32.499 1.575 1.00 40.63 97 GLY D C 1
ATOM 7069 O O . GLY D 1 99 ? -52.008 31.438 1.990 1.00 40.96 97 GLY D O 1
ATOM 7070 N N . SER D 1 100 ? -53.048 32.619 0.402 1.00 40.42 98 SER D N 1
ATOM 7071 C CA . SER D 1 100 ? -53.243 31.488 -0.503 1.00 40.45 98 SER D CA 1
ATOM 7072 C C . SER D 1 100 ? -51.934 30.928 -1.000 1.00 40.56 98 SER D C 1
ATOM 7073 O O . SER D 1 100 ? -50.984 31.667 -1.269 1.00 40.54 98 SER D O 1
ATOM 7076 N N . ARG D 1 101 ? -51.902 29.619 -1.171 1.00 40.76 99 ARG D N 1
ATOM 7077 C CA . ARG D 1 101 ? -50.694 28.953 -1.578 1.00 41.25 99 ARG D CA 1
ATOM 7078 C C . ARG D 1 101 ? -50.839 28.211 -2.868 1.00 40.55 99 ARG D C 1
ATOM 7079 O O . ARG D 1 101 ? -51.855 27.589 -3.144 1.00 40.59 99 ARG D O 1
ATOM 7087 N N . GLY D 1 102 ? -49.789 28.262 -3.652 1.00 40.24 100 GLY D N 1
ATOM 7088 C CA . GLY D 1 102 ? -49.757 27.590 -4.942 1.00 39.78 100 GLY D CA 1
ATOM 7089 C C . GLY D 1 102 ? -48.364 27.028 -5.165 1.00 39.19 100 GLY D C 1
ATOM 7090 O O . GLY D 1 102 ? -47.591 26.897 -4.220 1.00 38.22 100 GLY D O 1
ATOM 7091 N N A PHE D 1 103 ? -48.127 26.625 -6.411 0.50 38.35 101 PHE D N 1
ATOM 7092 N N B PHE D 1 103 ? -47.996 26.891 -6.434 0.50 38.62 101 PHE D N 1
ATOM 7093 C CA A PHE D 1 103 ? -46.932 25.904 -6.819 0.50 38.27 101 PHE D CA 1
ATOM 7094 C CA B PHE D 1 103 ? -47.051 25.877 -6.881 0.50 38.88 101 PHE D CA 1
ATOM 7095 C C A PHE D 1 103 ? -46.519 26.411 -8.185 0.50 38.19 101 PHE D C 1
ATOM 7096 C C B PHE D 1 103 ? -46.531 26.334 -8.244 0.50 38.56 101 PHE D C 1
ATOM 7097 O O A PHE D 1 103 ? -47.365 26.720 -9.039 0.50 38.56 101 PHE D O 1
ATOM 7098 O O B PHE D 1 103 ? -47.332 26.576 -9.158 0.50 38.94 101 PHE D O 1
ATOM 7113 N N . VAL D 1 104 ? -45.212 26.522 -8.365 1.00 37.82 102 VAL D N 1
ATOM 7114 C CA . VAL D 1 104 ? -44.620 26.902 -9.634 1.00 36.95 102 VAL D CA 1
ATOM 7115 C C . VAL D 1 104 ? -44.769 25.770 -10.611 1.00 37.31 102 VAL D C 1
ATOM 7116 O O . VAL D 1 104 ? -44.366 24.643 -10.317 1.00 37.22 102 VAL D O 1
ATOM 7120 N N . THR D 1 105 ? -45.329 26.076 -11.780 1.00 37.25 103 THR D N 1
ATOM 7121 C CA . THR D 1 105 ? -45.518 25.104 -12.845 1.00 36.93 103 THR D CA 1
ATOM 7122 C C . THR D 1 105 ? -44.528 25.260 -13.971 1.00 37.12 103 THR D C 1
ATOM 7123 O O . THR D 1 105 ? -44.393 24.380 -14.846 1.00 37.16 103 THR D O 1
ATOM 7127 N N . GLY D 1 106 ? -43.858 26.395 -13.998 1.00 36.51 104 GLY D N 1
ATOM 7128 C CA . GLY D 1 106 ? -42.998 26.699 -15.115 1.00 36.67 104 GLY D CA 1
ATOM 7129 C C . GLY D 1 106 ? -42.468 28.122 -15.075 1.00 37.02 104 GLY D C 1
ATOM 7130 O O . GLY D 1 106 ? -42.695 28.865 -14.140 1.00 37.16 104 GLY D O 1
ATOM 7131 N N . LYS D 1 107 ? -41.723 28.466 -16.097 1.00 37.05 105 LYS D N 1
ATOM 7132 C CA . LYS D 1 107 ? -41.210 29.813 -16.262 1.00 37.98 105 LYS D CA 1
ATOM 7133 C C . LYS D 1 107 ? -40.922 30.020 -17.740 1.00 38.28 105 LYS D C 1
ATOM 7134 O O . LYS D 1 107 ? -40.620 29.094 -18.453 1.00 37.77 105 LYS D O 1
ATOM 7140 N N . HIS D 1 108 ? -41.041 31.260 -18.163 1.00 39.36 106 HIS D N 1
ATOM 7141 C CA . HIS D 1 108 ? -40.953 31.633 -19.576 1.00 39.40 106 HIS D CA 1
ATOM 7142 C C . HIS D 1 108 ? -40.022 32.826 -19.688 1.00 39.78 106 HIS D C 1
ATOM 7143 O O . HIS D 1 108 ? -40.231 33.858 -19.047 1.00 39.13 106 HIS D O 1
ATOM 7150 N N . GLY D 1 109 ? -38.963 32.643 -20.475 1.00 40.21 107 GLY D N 1
ATOM 7151 C CA . GLY D 1 109 ? -37.974 33.678 -20.706 1.00 41.09 107 GLY D CA 1
ATOM 7152 C C . GLY D 1 109 ? -38.396 34.725 -21.715 1.00 41.52 107 GLY D C 1
ATOM 7153 O O . GLY D 1 109 ? -39.321 34.543 -22.430 1.00 42.95 107 GLY D O 1
ATOM 7154 N N . GLY D 1 110 ? -37.707 35.847 -21.723 1.00 42.48 108 GLY D N 1
ATOM 7155 C CA . GLY D 1 110 ? -38.038 36.987 -22.595 1.00 42.36 108 GLY D CA 1
ATOM 7156 C C . GLY D 1 110 ? -38.761 38.013 -21.738 1.00 42.17 108 GLY D C 1
ATOM 7157 O O . GLY D 1 110 ? -38.136 38.906 -21.151 1.00 42.15 108 GLY D O 1
ATOM 7158 N N . VAL D 1 111 ? -40.078 37.848 -21.640 1.00 41.37 109 VAL D N 1
ATOM 7159 C CA . VAL D 1 111 ? -40.874 38.642 -20.693 1.00 40.58 109 VAL D CA 1
ATOM 7160 C C . VAL D 1 111 ? -40.519 38.279 -19.249 1.00 40.47 109 VAL D C 1
ATOM 7161 O O . VAL D 1 111 ? -40.790 39.046 -18.331 1.00 41.03 109 VAL D O 1
ATOM 7165 N N . ASN D 1 112 ? -39.974 37.077 -19.061 1.00 39.50 110 ASN D N 1
ATOM 7166 C CA . ASN D 1 112 ? -39.468 36.607 -17.752 1.00 38.71 110 ASN D CA 1
ATOM 7167 C C . ASN D 1 112 ? -40.576 36.456 -16.686 1.00 38.26 110 ASN D C 1
ATOM 7168 O O . ASN D 1 112 ? -40.682 37.169 -15.683 1.00 38.43 110 ASN D O 1
ATOM 7173 N N . HIS D 1 113 ? -41.433 35.505 -16.948 1.00 38.21 111 HIS D N 1
ATOM 7174 C CA . HIS D 1 113 ? -42.518 35.189 -16.067 1.00 37.74 111 HIS D CA 1
ATOM 7175 C C . HIS D 1 113 ? -42.317 33.834 -15.427 1.00 37.21 111 HIS D C 1
ATOM 7176 O O . HIS D 1 113 ? -41.933 32.872 -16.079 1.00 37.29 111 HIS D O 1
ATOM 7183 N N . VAL D 1 114 ? -42.628 33.768 -14.149 1.00 37.19 112 VAL D N 1
ATOM 7184 C CA . VAL D 1 114 ? -42.787 32.496 -13.488 1.00 37.17 112 VAL D CA 1
ATOM 7185 C C . VAL D 1 114 ? -44.274 32.192 -13.390 1.00 36.96 112 VAL D C 1
ATOM 7186 O O . VAL D 1 114 ? -45.051 33.018 -13.021 1.00 36.95 112 VAL D O 1
ATOM 7190 N N . LEU D 1 115 ? -44.647 30.962 -13.701 1.00 37.58 113 LEU D N 1
ATOM 7191 C CA . LEU D 1 115 ? -46.037 30.565 -13.869 1.00 36.89 113 LEU D CA 1
ATOM 7192 C C . LEU D 1 115 ? -46.443 29.722 -12.690 1.00 37.13 113 LEU D C 1
ATOM 7193 O O . LEU D 1 115 ? -45.681 28.888 -12.245 1.00 36.92 113 LEU D O 1
ATOM 7198 N N . VAL D 1 116 ? -47.644 29.989 -12.168 1.00 37.25 114 VAL D N 1
ATOM 7199 C CA . VAL D 1 116 ? -48.066 29.482 -10.852 1.00 36.49 114 VAL D CA 1
ATOM 7200 C C . VAL D 1 116 ? -49.473 28.931 -10.901 1.00 37.38 114 VAL D C 1
ATOM 7201 O O . VAL D 1 116 ? -50.399 29.545 -11.465 1.00 37.25 114 VAL D O 1
ATOM 7205 N N . HIS D 1 117 ? -49.617 27.744 -10.324 1.00 37.94 115 HIS D N 1
ATOM 7206 C CA . HIS D 1 117 ? -50.914 27.142 -10.141 1.00 38.09 115 HIS D CA 1
ATOM 7207 C C . HIS D 1 117 ? -51.411 27.406 -8.745 1.00 38.44 115 HIS D C 1
ATOM 7208 O O . HIS D 1 117 ? -50.771 27.004 -7.751 1.00 38.12 115 HIS D O 1
ATOM 7215 N N . PHE D 1 118 ? -52.585 28.026 -8.686 1.00 38.96 116 PHE D N 1
ATOM 7216 C CA . PHE D 1 118 ? -53.403 28.105 -7.456 1.00 39.92 116 PHE D CA 1
ATOM 7217 C C . PHE D 1 118 ? -54.694 27.362 -7.667 1.00 40.81 116 PHE D C 1
ATOM 7218 O O . PHE D 1 118 ? -55.134 27.210 -8.810 1.00 41.25 116 PHE D O 1
ATOM 7226 N N . GLU D 1 119 ? -55.329 26.944 -6.578 1.00 42.06 117 GLU D N 1
ATOM 7227 C CA . GLU D 1 119 ? -56.666 26.345 -6.660 1.00 43.82 117 GLU D CA 1
ATOM 7228 C C . GLU D 1 119 ? -57.669 27.324 -7.308 1.00 43.95 117 GLU D C 1
ATOM 7229 O O . GLU D 1 119 ? -57.528 28.547 -7.206 1.00 42.86 117 GLU D O 1
ATOM 7235 N N . GLU D 1 120 ? -58.656 26.778 -7.994 1.00 44.71 118 GLU D N 1
ATOM 7236 C CA . GLU D 1 120 ? -59.535 27.595 -8.846 1.00 46.26 118 GLU D CA 1
ATOM 7237 C C . GLU D 1 120 ? -60.230 28.718 -8.085 1.00 45.87 118 GLU D C 1
ATOM 7238 O O . GLU D 1 120 ? -60.425 29.806 -8.588 1.00 46.17 118 GLU D O 1
ATOM 7244 N N . GLU D 1 121 ? -60.594 28.432 -6.849 1.00 45.82 119 GLU D N 1
ATOM 7245 C CA . GLU D 1 121 ? -61.296 29.383 -5.970 1.00 46.32 119 GLU D CA 1
ATOM 7246 C C . GLU D 1 121 ? -60.482 30.646 -5.734 1.00 45.11 119 GLU D C 1
ATOM 7247 O O . GLU D 1 121 ? -61.012 31.716 -5.532 1.00 45.54 119 GLU D O 1
ATOM 7253 N N . VAL D 1 122 ? -59.178 30.491 -5.711 1.00 44.11 120 VAL D N 1
ATOM 7254 C CA . VAL D 1 122 ? -58.256 31.615 -5.491 1.00 43.33 120 VAL D CA 1
ATOM 7255 C C . VAL D 1 122 ? -58.230 32.614 -6.633 1.00 43.18 120 VAL D C 1
ATOM 7256 O O . VAL D 1 122 ? -58.113 33.824 -6.396 1.00 43.04 120 VAL D O 1
ATOM 7260 N N . LEU D 1 123 ? -58.346 32.114 -7.862 1.00 42.86 121 LEU D N 1
ATOM 7261 C CA . LEU D 1 123 ? -58.076 32.928 -9.056 1.00 42.67 121 LEU D CA 1
ATOM 7262 C C . LEU D 1 123 ? -58.982 34.137 -9.188 1.00 42.31 121 LEU D C 1
ATOM 7263 O O . LEU D 1 123 ? -58.571 35.212 -9.642 1.00 41.84 121 LEU D O 1
ATOM 7268 N N . GLY D 1 124 ? -60.225 33.946 -8.781 1.00 42.43 122 GLY D N 1
ATOM 7269 C CA . GLY D 1 124 ? -61.240 34.978 -8.832 1.00 42.16 122 GLY D CA 1
ATOM 7270 C C . GLY D 1 124 ? -61.051 36.078 -7.796 1.00 42.40 122 GLY D C 1
ATOM 7271 O O . GLY D 1 124 ? -61.730 37.080 -7.838 1.00 41.89 122 GLY D O 1
ATOM 7272 N N . LYS D 1 125 ? -60.125 35.883 -6.858 1.00 42.42 123 LYS D N 1
ATOM 7273 C CA . LYS D 1 125 ? -59.811 36.907 -5.846 1.00 42.45 123 LYS D CA 1
ATOM 7274 C C . LYS D 1 125 ? -58.533 37.701 -6.169 1.00 41.45 123 LYS D C 1
ATOM 7275 O O . LYS D 1 125 ? -58.228 38.701 -5.531 1.00 41.06 123 LYS D O 1
ATOM 7281 N N . LEU D 1 126 ? -57.811 37.230 -7.175 1.00 40.51 124 LEU D N 1
ATOM 7282 C CA . LEU D 1 126 ? -56.532 37.781 -7.532 1.00 39.97 124 LEU D CA 1
ATOM 7283 C C . LEU D 1 126 ? -56.652 39.021 -8.388 1.00 39.62 124 LEU D C 1
ATOM 7284 O O . LEU D 1 126 ? -57.589 39.200 -9.165 1.00 38.55 124 LEU D O 1
ATOM 7297 N N . VAL D 1 128 ? -53.969 41.704 -10.754 1.00 37.86 126 VAL D N 1
ATOM 7298 C CA . VAL D 1 128 ? -52.689 42.088 -11.322 1.00 36.52 126 VAL D CA 1
ATOM 7299 C C . VAL D 1 128 ? -52.000 43.089 -10.369 1.00 37.50 126 VAL D C 1
ATOM 7300 O O . VAL D 1 128 ? -52.594 44.048 -9.912 1.00 36.55 126 VAL D O 1
ATOM 7304 N N . GLY D 1 129 ? -50.723 42.854 -10.090 1.00 37.93 127 GLY D N 1
ATOM 7305 C CA . GLY D 1 129 ? -49.964 43.677 -9.178 1.00 37.71 127 GLY D CA 1
ATOM 7306 C C . GLY D 1 129 ? -49.973 43.128 -7.751 1.00 38.42 127 GLY D C 1
ATOM 7307 O O . GLY D 1 129 ? -49.300 43.656 -6.900 1.00 38.38 127 GLY D O 1
ATOM 7308 N N . ASP D 1 130 ? -50.733 42.068 -7.475 1.00 38.81 128 ASP D N 1
ATOM 7309 C CA . ASP D 1 130 ? -50.720 41.495 -6.127 1.00 38.79 128 ASP D CA 1
ATOM 7310 C C . ASP D 1 130 ? -49.316 40.896 -5.938 1.00 38.74 128 ASP D C 1
ATOM 7311 O O . ASP D 1 130 ? -48.705 40.375 -6.870 1.00 38.49 128 ASP D O 1
ATOM 7316 N N . LYS D 1 131 ? -48.801 41.037 -4.728 1.00 38.67 129 LYS D N 1
ATOM 7317 C CA . LYS D 1 131 ? -47.445 40.586 -4.370 1.00 38.69 129 LYS D CA 1
ATOM 7318 C C . LYS D 1 131 ? -47.360 39.079 -4.153 1.00 38.08 129 LYS D C 1
ATOM 7319 O O . LYS D 1 131 ? -48.233 38.474 -3.535 1.00 37.65 129 LYS D O 1
ATOM 7325 N N . ILE D 1 132 ? -46.258 38.516 -4.629 1.00 38.18 130 ILE D N 1
ATOM 7326 C CA . ILE D 1 132 ? -46.051 37.072 -4.689 1.00 38.02 130 ILE D CA 1
ATOM 7327 C C . ILE D 1 132 ? -44.702 36.720 -4.154 1.00 38.10 130 ILE D C 1
ATOM 7328 O O . ILE D 1 132 ? -43.726 37.331 -4.550 1.00 38.24 130 ILE D O 1
ATOM 7333 N N . LEU D 1 133 ? -44.681 35.749 -3.251 1.00 38.18 131 LEU D N 1
ATOM 7334 C CA . LEU D 1 133 ? -43.477 35.176 -2.660 1.00 38.03 131 LEU D CA 1
ATOM 7335 C C . LEU D 1 133 ? -43.299 33.745 -3.151 1.00 38.13 131 LEU D C 1
ATOM 7336 O O . LEU D 1 133 ? -44.187 32.901 -3.001 1.00 37.60 131 LEU D O 1
ATOM 7341 N N . ILE D 1 134 ? -42.171 33.511 -3.811 1.00 38.21 132 ILE D N 1
ATOM 7342 C CA . ILE D 1 134 ? -41.751 32.182 -4.169 1.00 38.41 132 ILE D CA 1
ATOM 7343 C C . ILE D 1 134 ? -40.675 31.740 -3.173 1.00 39.21 132 ILE D C 1
ATOM 7344 O O . ILE D 1 134 ? -39.686 32.430 -2.971 1.00 39.22 132 ILE D O 1
ATOM 7349 N N . LYS D 1 135 ? -40.902 30.613 -2.511 1.00 39.53 133 LYS D N 1
ATOM 7350 C CA . LYS D 1 135 ? -39.882 30.040 -1.630 1.00 39.82 133 LYS D CA 1
ATOM 7351 C C . LYS D 1 135 ? -38.981 29.173 -2.501 1.00 39.38 133 LYS D C 1
ATOM 7352 O O . LYS D 1 135 ? -39.206 27.972 -2.690 1.00 38.98 133 LYS D O 1
ATOM 7358 N N . ALA D 1 136 ? -37.970 29.837 -3.063 1.00 39.18 134 ALA D N 1
ATOM 7359 C CA . ALA D 1 136 ? -37.149 29.239 -4.122 1.00 38.74 134 ALA D CA 1
ATOM 7360 C C . ALA D 1 136 ? -36.197 28.203 -3.522 1.00 38.92 134 ALA D C 1
ATOM 7361 O O . ALA D 1 136 ? -35.554 28.441 -2.485 1.00 38.40 134 ALA D O 1
ATOM 7363 N N . TRP D 1 137 ? -36.134 27.045 -4.190 1.00 38.90 135 TRP D N 1
ATOM 7364 C CA . TRP D 1 137 ? -35.408 25.905 -3.684 1.00 39.37 135 TRP D CA 1
ATOM 7365 C C . TRP D 1 137 ? -35.205 24.857 -4.781 1.00 39.19 135 TRP D C 1
ATOM 7366 O O . TRP D 1 137 ? -36.167 24.355 -5.347 1.00 39.26 135 TRP D O 1
ATOM 7377 N N . GLY D 1 138 ? -33.948 24.521 -5.042 1.00 38.86 136 GLY D N 1
ATOM 7378 C CA . GLY D 1 138 ? -33.597 23.430 -5.957 1.00 38.90 136 GLY D CA 1
ATOM 7379 C C . GLY D 1 138 ? -32.351 23.639 -6.804 1.00 38.82 136 GLY D C 1
ATOM 7380 O O . GLY D 1 138 ? -31.717 22.673 -7.252 1.00 38.73 136 GLY D O 1
ATOM 7381 N N . GLN D 1 139 ? -31.987 24.896 -7.039 1.00 38.92 137 GLN D N 1
ATOM 7382 C CA . GLN D 1 139 ? -30.771 25.170 -7.816 1.00 38.46 137 GLN D CA 1
ATOM 7383 C C . GLN D 1 139 ? -29.576 24.851 -6.914 1.00 38.37 137 GLN D C 1
ATOM 7384 O O . GLN D 1 139 ? -29.492 25.298 -5.737 1.00 39.35 137 GLN D O 1
ATOM 7390 N N . GLY D 1 140 ? -28.681 24.050 -7.467 1.00 37.94 138 GLY D N 1
ATOM 7391 C CA . GLY D 1 140 ? -27.563 23.458 -6.731 1.00 37.44 138 GLY D CA 1
ATOM 7392 C C . GLY D 1 140 ? -27.709 21.965 -6.539 1.00 37.10 138 GLY D C 1
ATOM 7393 O O . GLY D 1 140 ? -26.788 21.303 -6.121 1.00 36.83 138 GLY D O 1
ATOM 7394 N N . LEU D 1 141 ? -28.898 21.450 -6.794 1.00 38.07 139 LEU D N 1
ATOM 7395 C CA . LEU D 1 141 ? -29.199 20.010 -6.622 1.00 38.58 139 LEU D CA 1
ATOM 7396 C C . LEU D 1 141 ? -28.282 19.174 -7.486 1.00 38.78 139 LEU D C 1
ATOM 7397 O O . LEU D 1 141 ? -28.121 19.437 -8.693 1.00 38.41 139 LEU D O 1
ATOM 7402 N N . LYS D 1 142 ? -27.674 18.184 -6.836 1.00 39.06 140 LYS D N 1
ATOM 7403 C CA . LYS D 1 142 ? -26.791 17.205 -7.497 1.00 39.28 140 LYS D CA 1
ATOM 7404 C C . LYS D 1 142 ? -27.210 15.789 -7.136 1.00 38.75 140 LYS D C 1
ATOM 7405 O O . LYS D 1 142 ? -27.631 15.537 -6.020 1.00 38.34 140 LYS D O 1
ATOM 7411 N N . LEU D 1 143 ? -27.082 14.885 -8.097 1.00 38.74 141 LEU D N 1
ATOM 7412 C CA . LEU D 1 143 ? -27.258 13.439 -7.874 1.00 38.98 141 LEU D CA 1
ATOM 7413 C C . LEU D 1 143 ? -25.879 12.850 -7.558 1.00 38.74 141 LEU D C 1
ATOM 7414 O O . LEU D 1 143 ? -25.023 12.704 -8.435 1.00 38.68 141 LEU D O 1
ATOM 7419 N N . LEU D 1 144 ? -25.692 12.515 -6.293 1.00 38.89 142 LEU D N 1
ATOM 7420 C CA . LEU D 1 144 ? -24.375 12.176 -5.747 1.00 39.45 142 LEU D CA 1
ATOM 7421 C C . LEU D 1 144 ? -23.785 10.887 -6.325 1.00 39.59 142 LEU D C 1
ATOM 7422 O O . LEU D 1 144 ? -22.579 10.739 -6.370 1.00 40.05 142 LEU D O 1
ATOM 7427 N N . ASP D 1 145 ? -24.636 9.984 -6.787 1.00 39.64 143 ASP D N 1
ATOM 7428 C CA . ASP D 1 145 ? -24.185 8.753 -7.451 1.00 39.57 143 ASP D CA 1
ATOM 7429 C C . ASP D 1 145 ? -24.211 8.847 -8.989 1.00 39.88 143 ASP D C 1
ATOM 7430 O O . ASP D 1 145 ? -23.868 7.896 -9.667 1.00 39.42 143 ASP D O 1
ATOM 7435 N N . HIS D 1 146 ? -24.595 10.003 -9.527 1.00 40.16 144 HIS D N 1
ATOM 7436 C CA . HIS D 1 146 ? -24.676 10.211 -10.987 1.00 40.58 144 HIS D CA 1
ATOM 7437 C C . HIS D 1 146 ? -24.127 11.586 -11.342 1.00 40.81 144 HIS D C 1
ATOM 7438 O O . HIS D 1 146 ? -24.854 12.451 -11.848 1.00 41.04 144 HIS D O 1
ATOM 7445 N N . PRO D 1 147 ? -22.834 11.797 -11.059 1.00 41.21 145 PRO D N 1
ATOM 7446 C CA . PRO D 1 147 ? -22.225 13.122 -11.234 1.00 41.66 145 PRO D CA 1
ATOM 7447 C C . PRO D 1 147 ? -22.327 13.718 -12.636 1.00 41.60 145 PRO D C 1
ATOM 7448 O O . PRO D 1 147 ? -22.285 14.913 -12.770 1.00 42.46 145 PRO D O 1
ATOM 7452 N N . ASP D 1 148 ? -22.459 12.883 -13.647 1.00 42.01 146 ASP D N 1
ATOM 7453 C CA . ASP D 1 148 ? -22.511 13.317 -15.051 1.00 42.41 146 ASP D CA 1
ATOM 7454 C C . ASP D 1 148 ? -23.925 13.577 -15.555 1.00 41.98 146 ASP D C 1
ATOM 7455 O O . ASP D 1 148 ? -24.123 13.977 -16.705 1.00 41.56 146 ASP D O 1
ATOM 7460 N N . VAL D 1 149 ? -24.895 13.324 -14.680 1.00 41.42 147 VAL D N 1
ATOM 7461 C CA . VAL D 1 149 ? -26.299 13.646 -14.919 1.00 40.79 147 VAL D CA 1
ATOM 7462 C C . VAL D 1 149 ? -26.662 14.913 -14.146 1.00 40.61 147 VAL D C 1
ATOM 7463 O O . VAL D 1 149 ? -26.710 14.927 -12.906 1.00 40.72 147 VAL D O 1
ATOM 7467 N N . LYS D 1 150 ? -26.870 15.991 -14.875 1.00 40.00 148 LYS D N 1
ATOM 7468 C CA . LYS D 1 150 ? -27.121 17.296 -14.263 1.00 40.00 148 LYS D CA 1
ATOM 7469 C C . LYS D 1 150 ? -28.611 17.489 -14.091 1.00 39.41 148 LYS D C 1
ATOM 7470 O O . LYS D 1 150 ? -29.387 17.150 -14.965 1.00 38.89 148 LYS D O 1
ATOM 7476 N N . VAL D 1 151 ? -28.998 18.036 -12.949 1.00 39.23 149 VAL D N 1
ATOM 7477 C CA . VAL D 1 151 ? -30.400 18.384 -12.703 1.00 38.71 149 VAL D CA 1
ATOM 7478 C C . VAL D 1 151 ? -30.488 19.856 -12.344 1.00 38.55 149 VAL D C 1
ATOM 7479 O O . VAL D 1 151 ? -29.507 20.473 -11.925 1.00 38.34 149 VAL D O 1
ATOM 7491 N N . ASN D 1 153 ? -33.735 23.348 -12.018 1.00 37.38 151 ASN D N 1
ATOM 7492 C CA . ASN D 1 153 ? -35.069 23.930 -12.260 1.00 36.36 151 ASN D CA 1
ATOM 7493 C C . ASN D 1 153 ? -36.190 23.168 -11.573 1.00 35.99 151 ASN D C 1
ATOM 7494 O O . ASN D 1 153 ? -37.322 23.393 -11.872 1.00 34.78 151 ASN D O 1
ATOM 7499 N N . ILE D 1 154 ? -35.863 22.292 -10.619 1.00 36.38 152 ILE D N 1
ATOM 7500 C CA . ILE D 1 154 ? -36.862 21.393 -10.045 1.00 36.63 152 ILE D CA 1
ATOM 7501 C C . ILE D 1 154 ? -36.777 21.290 -8.524 1.00 37.06 152 ILE D C 1
ATOM 7502 O O . ILE D 1 154 ? -35.732 20.987 -7.925 1.00 36.84 152 ILE D O 1
ATOM 7507 N N . ASP D 1 155 ? -37.915 21.525 -7.895 1.00 37.70 153 ASP D N 1
ATOM 7508 C CA . ASP D 1 155 ? -38.044 21.363 -6.472 1.00 37.91 153 ASP D CA 1
ATOM 7509 C C . ASP D 1 155 ? -37.687 19.881 -6.144 1.00 38.71 153 ASP D C 1
ATOM 7510 O O . ASP D 1 155 ? -38.249 18.950 -6.740 1.00 37.77 153 ASP D O 1
ATOM 7515 N N . PRO D 1 156 ? -36.722 19.659 -5.227 1.00 39.43 154 PRO D N 1
ATOM 7516 C CA . PRO D 1 156 ? -36.302 18.295 -4.931 1.00 39.82 154 PRO D CA 1
ATOM 7517 C C . PRO D 1 156 ? -37.423 17.358 -4.500 1.00 40.65 154 PRO D C 1
ATOM 7518 O O . PRO D 1 156 ? -37.390 16.162 -4.815 1.00 40.77 154 PRO D O 1
ATOM 7522 N N . ASP D 1 157 ? -38.405 17.878 -3.775 1.00 41.24 155 ASP D N 1
ATOM 7523 C CA . ASP D 1 157 ? -39.529 17.020 -3.358 1.00 41.55 155 ASP D CA 1
ATOM 7524 C C . ASP D 1 157 ? -40.382 16.626 -4.568 1.00 41.11 155 ASP D C 1
ATOM 7525 O O . ASP D 1 157 ? -40.812 15.461 -4.668 1.00 41.00 155 ASP D O 1
ATOM 7530 N N . LEU D 1 158 ? -40.589 17.565 -5.497 1.00 40.25 156 LEU D N 1
ATOM 7531 C CA . LEU D 1 158 ? -41.280 17.229 -6.746 1.00 40.24 156 LEU D CA 1
ATOM 7532 C C . LEU D 1 158 ? -40.466 16.233 -7.589 1.00 40.32 156 LEU D C 1
ATOM 7533 O O . LEU D 1 158 ? -41.008 15.323 -8.213 1.00 39.23 156 LEU D O 1
ATOM 7538 N N . PHE D 1 159 ? -39.155 16.433 -7.600 1.00 40.84 157 PHE D N 1
ATOM 7539 C CA . PHE D 1 159 ? -38.232 15.558 -8.322 1.00 41.08 157 PHE D CA 1
ATOM 7540 C C . PHE D 1 159 ? -38.430 14.075 -7.951 1.00 41.44 157 PHE D C 1
ATOM 7541 O O . PHE D 1 159 ? -38.401 13.207 -8.812 1.00 41.01 157 PHE D O 1
ATOM 7549 N N . GLU D 1 160 ? -38.652 13.814 -6.664 1.00 42.27 158 GLU D N 1
ATOM 7550 C CA . GLU D 1 160 ? -38.842 12.462 -6.144 1.00 43.30 158 GLU D CA 1
ATOM 7551 C C . GLU D 1 160 ? -40.155 11.799 -6.582 1.00 43.17 158 GLU D C 1
ATOM 7552 O O . GLU D 1 160 ? -40.326 10.591 -6.374 1.00 41.99 158 GLU D O 1
ATOM 7558 N N . LYS D 1 161 ? -41.083 12.578 -7.145 1.00 43.18 159 LYS D N 1
ATOM 7559 C CA . LYS D 1 161 ? -42.416 12.058 -7.545 1.00 43.70 159 LYS D CA 1
ATOM 7560 C C . LYS D 1 161 ? -42.562 11.755 -9.039 1.00 43.26 159 LYS D C 1
ATOM 7561 O O . LYS D 1 161 ? -43.617 11.334 -9.500 1.00 42.77 159 LYS D O 1
ATOM 7567 N N . LEU D 1 162 ? -41.491 11.961 -9.795 1.00 42.91 160 LEU D N 1
ATOM 7568 C CA . LEU D 1 162 ? -41.558 11.850 -11.257 1.00 42.20 160 LEU D CA 1
ATOM 7569 C C . LEU D 1 162 ? -41.452 10.426 -11.781 1.00 41.84 160 LEU D C 1
ATOM 7570 O O . LEU D 1 162 ? -41.462 10.210 -12.976 1.00 42.07 160 LEU D O 1
ATOM 7575 N N . GLY D 1 163 ? -41.357 9.459 -10.890 1.00 41.56 161 GLY D N 1
ATOM 7576 C CA . GLY D 1 163 ? -41.249 8.052 -11.278 1.00 41.40 161 GLY D CA 1
ATOM 7577 C C . GLY D 1 163 ? -39.874 7.680 -11.820 1.00 41.44 161 GLY D C 1
ATOM 7578 O O . GLY D 1 163 ? -39.711 6.690 -12.518 1.00 40.65 161 GLY D O 1
ATOM 7579 N N . ILE D 1 164 ? -38.884 8.493 -11.482 1.00 41.92 162 ILE D N 1
ATOM 7580 C CA . ILE D 1 164 ? -37.530 8.290 -11.964 1.00 42.51 162 ILE D CA 1
ATOM 7581 C C . ILE D 1 164 ? -36.868 7.174 -11.125 1.00 43.68 162 ILE D C 1
ATOM 7582 O O . ILE D 1 164 ? -37.044 7.117 -9.903 1.00 43.68 162 ILE D O 1
ATOM 7587 N N . GLN D 1 165 ? -36.128 6.285 -11.782 1.00 44.69 163 GLN D N 1
ATOM 7588 C CA . GLN D 1 165 ? -35.554 5.131 -11.132 1.00 45.88 163 GLN D CA 1
ATOM 7589 C C . GLN D 1 165 ? -34.081 4.889 -11.503 1.00 46.19 163 GLN D C 1
ATOM 7590 O O . GLN D 1 165 ? -33.712 4.906 -12.677 1.00 45.18 163 GLN D O 1
ATOM 7596 N N . GLU D 1 166 ? -33.264 4.621 -10.484 1.00 46.72 164 GLU D N 1
ATOM 7597 C CA . GLU D 1 166 ? -31.902 4.149 -10.667 1.00 47.23 164 GLU D CA 1
ATOM 7598 C C . GLU D 1 166 ? -31.895 2.658 -10.938 1.00 47.56 164 GLU D C 1
ATOM 7599 O O . GLU D 1 166 ? -32.571 1.901 -10.248 1.00 47.29 164 GLU D O 1
ATOM 7605 N N . LYS D 1 167 ? -31.066 2.239 -11.888 1.00 47.99 165 LYS D N 1
ATOM 7606 C CA . LYS D 1 167 ? -30.790 0.831 -12.112 1.00 48.38 165 LYS D CA 1
ATOM 7607 C C . LYS D 1 167 ? -29.564 0.668 -12.998 1.00 48.33 165 LYS D C 1
ATOM 7608 O O . LYS D 1 167 ? -29.546 1.160 -14.124 1.00 48.25 165 LYS D O 1
ATOM 7614 N N . ASN D 1 168 ? -28.568 -0.060 -12.506 1.00 48.50 166 ASN D N 1
ATOM 7615 C CA . ASN D 1 168 ? -27.378 -0.415 -13.306 1.00 48.77 166 ASN D CA 1
ATOM 7616 C C . ASN D 1 168 ? -26.476 0.794 -13.626 1.00 47.97 166 ASN D C 1
ATOM 7617 O O . ASN D 1 168 ? -25.784 0.811 -14.655 1.00 47.35 166 ASN D O 1
ATOM 7622 N N . GLY D 1 169 ? -26.501 1.793 -12.741 1.00 47.39 167 GLY D N 1
ATOM 7623 C CA . GLY D 1 169 ? -25.724 3.027 -12.910 1.00 46.55 167 GLY D CA 1
ATOM 7624 C C . GLY D 1 169 ? -26.301 3.941 -13.972 1.00 45.82 167 GLY D C 1
ATOM 7625 O O . GLY D 1 169 ? -25.563 4.714 -14.605 1.00 45.66 167 GLY D O 1
ATOM 7626 N N . LYS D 1 170 ? -27.622 3.848 -14.150 1.00 44.99 168 LYS D N 1
ATOM 7627 C CA . LYS D 1 170 ? -28.370 4.613 -15.165 1.00 44.42 168 LYS D CA 1
ATOM 7628 C C . LYS D 1 170 ? -29.693 5.062 -14.598 1.00 43.61 168 LYS D C 1
ATOM 7629 O O . LYS D 1 170 ? -30.213 4.432 -13.660 1.00 44.13 168 LYS D O 1
ATOM 7635 N N . ILE D 1 171 ? -30.273 6.064 -15.248 1.00 41.83 169 ILE D N 1
ATOM 7636 C CA . ILE D 1 171 ? -31.509 6.714 -14.825 1.00 41.03 169 ILE D CA 1
ATOM 7637 C C . ILE D 1 171 ? -32.629 6.531 -15.867 1.00 40.25 169 ILE D C 1
ATOM 7638 O O . ILE D 1 171 ? -32.525 7.002 -16.984 1.00 39.86 169 ILE D O 1
ATOM 7643 N N . HIS D 1 172 ? -33.712 5.872 -15.458 1.00 39.37 170 HIS D N 1
ATOM 7644 C CA . HIS D 1 172 ? -34.911 5.689 -16.273 1.00 38.79 170 HIS D CA 1
ATOM 7645 C C . HIS D 1 172 ? -35.947 6.769 -15.931 1.00 38.42 170 HIS D C 1
ATOM 7646 O O . HIS D 1 172 ? -36.294 6.991 -14.762 1.00 38.14 170 HIS D O 1
ATOM 7653 N N . VAL D 1 173 ? -36.427 7.449 -16.963 1.00 37.88 171 VAL D N 1
ATOM 7654 C CA . VAL D 1 173 ? -37.291 8.588 -16.778 1.00 37.43 171 VAL D CA 1
ATOM 7655 C C . VAL D 1 173 ? -38.549 8.418 -17.631 1.00 37.25 171 VAL D C 1
ATOM 7656 O O . VAL D 1 173 ? -38.436 8.334 -18.842 1.00 36.81 171 VAL D O 1
ATOM 7660 N N . PRO D 1 174 ? -39.735 8.343 -16.995 1.00 37.36 172 PRO D N 1
ATOM 7661 C CA . PRO D 1 174 ? -40.991 8.367 -17.753 1.00 37.37 172 PRO D CA 1
ATOM 7662 C C . PRO D 1 174 ? -41.234 9.680 -18.485 1.00 37.06 172 PRO D C 1
ATOM 7663 O O . PRO D 1 174 ? -41.183 10.762 -17.855 1.00 37.14 172 PRO D O 1
ATOM 7667 N N . VAL D 1 175 ? -41.530 9.567 -19.783 1.00 36.70 173 VAL D N 1
ATOM 7668 C CA . VAL D 1 175 ? -41.816 10.726 -20.657 1.00 36.58 173 VAL D CA 1
ATOM 7669 C C . VAL D 1 175 ? -43.028 10.448 -21.547 1.00 37.14 173 VAL D C 1
ATOM 7670 O O . VAL D 1 175 ? -43.296 9.318 -21.840 1.00 37.44 173 VAL D O 1
ATOM 7674 N N . VAL D 1 176 ? -43.765 11.472 -21.958 1.00 38.00 174 VAL D N 1
ATOM 7675 C CA . VAL D 1 176 ? -44.900 11.279 -22.895 1.00 38.63 174 VAL D CA 1
ATOM 7676 C C . VAL D 1 176 ? -44.415 11.248 -24.349 1.00 38.84 174 VAL D C 1
ATOM 7677 O O . VAL D 1 176 ? -45.045 10.657 -25.220 1.00 38.69 174 VAL D O 1
ATOM 7681 N N . ALA D 1 177 ? -43.293 11.900 -24.607 1.00 38.75 175 ALA D N 1
ATOM 7682 C CA . ALA D 1 177 ? -42.755 11.973 -25.971 1.00 39.10 175 ALA D CA 1
ATOM 7683 C C . ALA D 1 177 ? -41.283 12.240 -25.912 1.00 39.57 175 ALA D C 1
ATOM 7684 O O . ALA D 1 177 ? -40.786 12.808 -24.945 1.00 39.49 175 ALA D O 1
ATOM 7686 N N . LYS D 1 178 ? -40.621 11.848 -26.984 1.00 40.24 176 LYS D N 1
ATOM 7687 C CA . LYS D 1 178 ? -39.204 12.101 -27.221 1.00 40.43 176 LYS D CA 1
ATOM 7688 C C . LYS D 1 178 ? -39.132 12.958 -28.468 1.00 40.35 176 LYS D C 1
ATOM 7689 O O . LYS D 1 178 ? -39.568 12.549 -29.534 1.00 40.20 176 LYS D O 1
ATOM 7695 N N . ILE D 1 179 ? -38.563 14.155 -28.310 1.00 40.38 177 ILE D N 1
ATOM 7696 C CA . ILE D 1 179 ? -38.593 15.210 -29.314 1.00 39.79 177 ILE D CA 1
ATOM 7697 C C . ILE D 1 179 ? -37.230 15.338 -29.995 1.00 39.34 177 ILE D C 1
ATOM 7698 O O . ILE D 1 179 ? -36.213 15.525 -29.312 1.00 38.64 177 ILE D O 1
ATOM 7703 N N . PRO D 1 180 ? -37.191 15.226 -31.335 1.00 38.98 178 PRO D N 1
ATOM 7704 C CA . PRO D 1 180 ? -35.927 15.430 -32.034 1.00 38.78 178 PRO D CA 1
ATOM 7705 C C . PRO D 1 180 ? -35.370 16.823 -31.854 1.00 38.89 178 PRO D C 1
ATOM 7706 O O . PRO D 1 180 ? -36.141 17.791 -31.724 1.00 39.41 178 PRO D O 1
ATOM 7710 N N . ALA D 1 181 ? -34.039 16.911 -31.909 1.00 38.77 179 ALA D N 1
ATOM 7711 C CA . ALA D 1 181 ? -33.317 18.164 -31.840 1.00 38.34 179 ALA D CA 1
ATOM 7712 C C . ALA D 1 181 ? -33.896 19.205 -32.790 1.00 38.44 179 ALA D C 1
ATOM 7713 O O . ALA D 1 181 ? -34.153 20.340 -32.385 1.00 37.64 179 ALA D O 1
ATOM 7715 N N . HIS D 1 182 ? -34.139 18.812 -34.034 1.00 38.58 180 HIS D N 1
ATOM 7716 C CA . HIS D 1 182 ? -34.632 19.774 -35.052 1.00 38.78 180 HIS D CA 1
ATOM 7717 C C . HIS D 1 182 ? -36.045 20.338 -34.805 1.00 39.54 180 HIS D C 1
ATOM 7718 O O . HIS D 1 182 ? -36.483 21.240 -35.529 1.00 39.09 180 HIS D O 1
ATOM 7741 N N . GLY D 1 185 ? -36.724 25.198 -31.256 1.00 39.67 183 GLY D N 1
ATOM 7742 C CA . GLY D 1 185 ? -36.559 26.501 -31.896 1.00 39.61 183 GLY D CA 1
ATOM 7743 C C . GLY D 1 185 ? -36.210 27.594 -30.898 1.00 39.95 183 GLY D C 1
ATOM 7744 O O . GLY D 1 185 ? -35.189 27.517 -30.222 1.00 39.80 183 GLY D O 1
ATOM 7745 N N . SER D 1 186 ? -37.083 28.593 -30.805 1.00 40.07 184 SER D N 1
ATOM 7746 C CA . SER D 1 186 ? -36.876 29.818 -30.022 1.00 40.14 184 SER D CA 1
ATOM 7747 C C . SER D 1 186 ? -36.347 29.540 -28.614 1.00 39.80 184 SER D C 1
ATOM 7748 O O . SER D 1 186 ? -36.935 28.765 -27.864 1.00 39.70 184 SER D O 1
ATOM 7751 N N . GLY D 1 187 ? -35.226 30.182 -28.283 1.00 39.55 185 GLY D N 1
ATOM 7752 C CA . GLY D 1 187 ? -34.611 30.079 -26.950 1.00 39.67 185 GLY D CA 1
ATOM 7753 C C . GLY D 1 187 ? -33.288 29.315 -26.958 1.00 39.67 185 GLY D C 1
ATOM 7754 O O . GLY D 1 187 ? -32.531 29.367 -25.987 1.00 39.63 185 GLY D O 1
ATOM 7755 N N . ILE D 1 188 ? -33.010 28.588 -28.036 1.00 38.93 186 ILE D N 1
ATOM 7756 C CA . ILE D 1 188 ? -31.679 28.027 -28.208 1.00 38.94 186 ILE D CA 1
ATOM 7757 C C . ILE D 1 188 ? -30.675 29.189 -28.122 1.00 39.14 186 ILE D C 1
ATOM 7758 O O . ILE D 1 188 ? -30.862 30.227 -28.741 1.00 39.64 186 ILE D O 1
ATOM 7763 N N . GLY D 1 189 ? -29.617 29.002 -27.345 1.00 38.88 187 GLY D N 1
ATOM 7764 C CA . GLY D 1 189 ? -28.595 30.016 -27.225 1.00 38.84 187 GLY D CA 1
ATOM 7765 C C . GLY D 1 189 ? -28.702 30.896 -26.002 1.00 38.85 187 GLY D C 1
ATOM 7766 O O . GLY D 1 189 ? -27.796 31.657 -25.709 1.00 38.84 187 GLY D O 1
ATOM 7767 N N . ALA D 1 190 ? -29.809 30.808 -25.278 1.00 38.54 188 ALA D N 1
ATOM 7768 C CA . ALA D 1 190 ? -29.934 31.564 -24.012 1.00 38.50 188 ALA D CA 1
ATOM 7769 C C . ALA D 1 190 ? -28.734 31.223 -23.101 1.00 37.88 188 ALA D C 1
ATOM 7770 O O . ALA D 1 190 ? -28.221 30.121 -23.137 1.00 36.84 188 ALA D O 1
ATOM 7772 N N . SER D 1 191 ? -28.242 32.206 -22.364 1.00 38.23 189 SER D N 1
ATOM 7773 C CA . SER D 1 191 ? -27.036 32.033 -21.531 1.00 38.71 189 SER D CA 1
ATOM 7774 C C . SER D 1 191 ? -27.076 30.817 -20.649 1.00 37.76 189 SER D C 1
ATOM 7775 O O . SER D 1 191 ? -26.086 30.133 -20.485 1.00 37.34 189 SER D O 1
ATOM 7778 N N . SER D 1 192 ? -28.224 30.579 -20.044 1.00 37.22 190 SER D N 1
ATOM 7779 C CA . SER D 1 192 ? -28.356 29.550 -19.017 1.00 37.27 190 SER D CA 1
ATOM 7780 C C . SER D 1 192 ? -29.696 28.869 -19.126 1.00 37.30 190 SER D C 1
ATOM 7781 O O . SER D 1 192 ? -30.754 29.525 -19.142 1.00 37.81 190 SER D O 1
ATOM 7784 N N . SER D 1 193 ? -29.641 27.552 -19.170 1.00 36.88 191 SER D N 1
ATOM 7785 C CA . SER D 1 193 ? -30.808 26.699 -19.043 1.00 37.64 191 SER D CA 1
ATOM 7786 C C . SER D 1 193 ? -31.524 26.810 -17.692 1.00 37.75 191 SER D C 1
ATOM 7787 O O . SER D 1 193 ? -32.653 26.335 -17.548 1.00 39.17 191 SER D O 1
ATOM 7790 N N . ALA D 1 194 ? -30.862 27.389 -16.702 1.00 37.88 192 ALA D N 1
ATOM 7791 C CA . ALA D 1 194 ? -31.474 27.640 -15.381 1.00 38.43 192 ALA D CA 1
ATOM 7792 C C . ALA D 1 194 ? -32.460 28.795 -15.384 1.00 38.61 192 ALA D C 1
ATOM 7793 O O . ALA D 1 194 ? -33.158 29.009 -14.393 1.00 38.56 192 ALA D O 1
ATOM 7795 N N . SER D 1 195 ? -32.474 29.580 -16.441 1.00 38.37 193 SER D N 1
ATOM 7796 C CA . SER D 1 195 ? -33.177 30.856 -16.343 1.00 39.91 193 SER D CA 1
ATOM 7797 C C . SER D 1 195 ? -34.182 31.104 -17.447 1.00 40.26 193 SER D C 1
ATOM 7798 O O . SER D 1 195 ? -34.729 32.189 -17.554 1.00 40.20 193 SER D O 1
ATOM 7801 N N . THR D 1 196 ? -34.474 30.063 -18.222 1.00 40.89 194 THR D N 1
ATOM 7802 C CA . THR D 1 196 ? -35.437 30.171 -19.271 1.00 41.15 194 THR D CA 1
ATOM 7803 C C . THR D 1 196 ? -35.987 28.816 -19.769 1.00 41.45 194 THR D C 1
ATOM 7804 O O . THR D 1 196 ? -35.507 27.744 -19.435 1.00 42.37 194 THR D O 1
ATOM 7808 N N . ASP D 1 197 ? -37.020 28.920 -20.588 1.00 41.10 195 ASP D N 1
ATOM 7809 C CA . ASP D 1 197 ? -37.533 27.806 -21.360 1.00 39.95 195 ASP D CA 1
ATOM 7810 C C . ASP D 1 197 ? -37.065 27.946 -22.826 1.00 39.65 195 ASP D C 1
ATOM 7811 O O . ASP D 1 197 ? -36.503 28.954 -23.218 1.00 38.59 195 ASP D O 1
ATOM 7816 N N . TYR D 1 198 ? -37.256 26.894 -23.605 1.00 39.47 196 TYR D N 1
ATOM 7817 C CA . TYR D 1 198 ? -37.185 26.987 -25.066 1.00 39.19 196 TYR D CA 1
ATOM 7818 C C . TYR D 1 198 ? -38.270 26.189 -25.735 1.00 39.19 196 TYR D C 1
ATOM 7819 O O . TYR D 1 198 ? -38.825 25.277 -25.152 1.00 38.72 196 TYR D O 1
ATOM 7828 N N . ASP D 1 199 ? -38.564 26.563 -26.977 1.00 39.55 197 ASP D N 1
ATOM 7829 C CA . ASP D 1 199 ? -39.794 26.138 -27.646 1.00 39.79 197 ASP D CA 1
ATOM 7830 C C . ASP D 1 199 ? -39.648 24.892 -28.491 1.00 40.07 197 ASP D C 1
ATOM 7831 O O . ASP D 1 199 ? -38.674 24.732 -29.233 1.00 39.55 197 ASP D O 1
ATOM 7836 N N . ILE D 1 200 ? -40.650 24.026 -28.374 1.00 40.22 198 ILE D N 1
ATOM 7837 C CA . ILE D 1 200 ? -40.895 22.960 -29.338 1.00 40.36 198 ILE D CA 1
ATOM 7838 C C . ILE D 1 200 ? -41.702 23.550 -30.467 1.00 41.08 198 ILE D C 1
ATOM 7839 O O . ILE D 1 200 ? -42.856 23.921 -30.273 1.00 40.72 198 ILE D O 1
ATOM 7852 N N . ALA D 1 202 ? -43.469 22.550 -32.924 1.00 43.13 200 ALA D N 1
ATOM 7853 C CA . ALA D 1 202 ? -44.430 21.690 -33.588 1.00 42.71 200 ALA D CA 1
ATOM 7854 C C . ALA D 1 202 ? -45.763 22.449 -33.621 1.00 42.55 200 ALA D C 1
ATOM 7855 O O . ALA D 1 202 ? -46.268 22.875 -32.576 1.00 42.01 200 ALA D O 1
ATOM 7857 N N . SER D 1 203 ? -46.301 22.601 -34.829 1.00 42.38 201 SER D N 1
ATOM 7858 C CA . SER D 1 203 ? -47.590 23.262 -35.068 1.00 43.17 201 SER D CA 1
ATOM 7859 C C . SER D 1 203 ? -48.784 22.458 -34.577 1.00 42.90 201 SER D C 1
ATOM 7860 O O . SER D 1 203 ? -49.812 23.018 -34.231 1.00 42.42 201 SER D O 1
ATOM 7863 N N . ASN D 1 204 ? -48.627 21.138 -34.620 1.00 43.22 202 ASN D N 1
ATOM 7864 C CA . ASN D 1 204 ? -49.632 20.148 -34.190 1.00 43.82 202 ASN D CA 1
ATOM 7865 C C . ASN D 1 204 ? -48.941 19.078 -33.359 1.00 43.47 202 ASN D C 1
ATOM 7866 O O . ASN D 1 204 ? -47.787 18.725 -33.655 1.00 43.11 202 ASN D O 1
ATOM 7871 N N . PRO D 1 205 ? -49.633 18.523 -32.351 1.00 43.28 203 PRO D N 1
ATOM 7872 C CA . PRO D 1 205 ? -49.012 17.463 -31.556 1.00 43.52 203 PRO D CA 1
ATOM 7873 C C . PRO D 1 205 ? -48.679 16.174 -32.382 1.00 43.98 203 PRO D C 1
ATOM 7874 O O . PRO D 1 205 ? -47.717 15.461 -32.084 1.00 43.95 203 PRO D O 1
ATOM 7878 N N . GLU D 1 206 ? -49.430 15.940 -33.443 1.00 44.32 204 GLU D N 1
ATOM 7879 C CA . GLU D 1 206 ? -49.163 14.834 -34.355 1.00 45.25 204 GLU D CA 1
ATOM 7880 C C . GLU D 1 206 ? -47.763 14.959 -34.999 1.00 45.13 204 GLU D C 1
ATOM 7881 O O . GLU D 1 206 ? -47.128 13.945 -35.312 1.00 44.21 204 GLU D O 1
ATOM 7887 N N . ASP D 1 207 ? -47.272 16.187 -35.166 1.00 44.97 205 ASP D N 1
ATOM 7888 C CA . ASP D 1 207 ? -45.888 16.377 -35.653 1.00 45.15 205 ASP D CA 1
ATOM 7889 C C . ASP D 1 207 ? -44.846 15.782 -34.702 1.00 44.93 205 ASP D C 1
ATOM 7890 O O . ASP D 1 207 ? -43.684 15.568 -35.087 1.00 45.03 205 ASP D O 1
ATOM 7895 N N . LEU D 1 208 ? -45.259 15.528 -33.462 1.00 44.38 206 LEU D N 1
ATOM 7896 C CA . LEU D 1 208 ? -44.382 14.914 -32.465 1.00 44.05 206 LEU D CA 1
ATOM 7897 C C . LEU D 1 208 ? -44.693 13.422 -32.279 1.00 43.68 206 LEU D C 1
ATOM 7898 O O . LEU D 1 208 ? -44.143 12.770 -31.398 1.00 43.76 206 LEU D O 1
ATOM 7903 N N . GLY D 1 209 ? -45.579 12.889 -33.108 1.00 43.34 207 GLY D N 1
ATOM 7904 C CA . GLY D 1 209 ? -45.959 11.480 -33.030 1.00 43.04 207 GLY D CA 1
ATOM 7905 C C . GLY D 1 209 ? -46.888 11.148 -31.861 1.00 43.08 207 GLY D C 1
ATOM 7906 O O . GLY D 1 209 ? -47.021 9.971 -31.500 1.00 42.46 207 GLY D O 1
ATOM 7907 N N . VAL D 1 210 ? -47.529 12.171 -31.280 1.00 42.76 208 VAL D N 1
ATOM 7908 C CA . VAL D 1 210 ? -48.479 11.984 -30.164 1.00 42.89 208 VAL D CA 1
ATOM 7909 C C . VAL D 1 210 ? -49.833 12.638 -30.485 1.00 42.69 208 VAL D C 1
ATOM 7910 O O . VAL D 1 210 ? -49.891 13.621 -31.230 1.00 43.05 208 VAL D O 1
ATOM 7914 N N . ALA D 1 211 ? -50.907 12.090 -29.915 1.00 41.90 209 ALA D N 1
ATOM 7915 C CA . ALA D 1 211 ? -52.259 12.614 -30.107 1.00 41.69 209 ALA D CA 1
ATOM 7916 C C . ALA D 1 211 ? -52.425 13.981 -29.445 1.00 41.48 209 ALA D C 1
ATOM 7917 O O . ALA D 1 211 ? -53.200 14.809 -29.916 1.00 41.87 209 ALA D O 1
ATOM 7919 N N . ASP D 1 212 ? -51.685 14.199 -28.361 1.00 41.12 210 ASP D N 1
ATOM 7920 C CA . ASP D 1 212 ? -51.770 15.424 -27.585 1.00 40.92 210 ASP D CA 1
ATOM 7921 C C . ASP D 1 212 ? -50.468 15.705 -26.831 1.00 40.77 210 ASP D C 1
ATOM 7922 O O . ASP D 1 212 ? -49.686 14.800 -26.529 1.00 40.82 210 ASP D O 1
ATOM 7927 N N . LEU D 1 213 ? -50.236 16.985 -26.559 1.00 40.15 211 LEU D N 1
ATOM 7928 C CA . LEU D 1 213 ? -49.180 17.400 -25.673 1.00 39.56 211 LEU D CA 1
ATOM 7929 C C . LEU D 1 213 ? -49.826 18.373 -24.713 1.00 39.30 211 LEU D C 1
ATOM 7930 O O . LEU D 1 213 ? -50.450 19.338 -25.139 1.00 38.61 211 LEU D O 1
ATOM 7935 N N . LYS D 1 214 ? -49.644 18.107 -23.424 1.00 39.09 212 LYS D N 1
ATOM 7936 C CA . LYS D 1 214 ? -50.256 18.858 -22.347 1.00 38.30 212 LYS D CA 1
ATOM 7937 C C . LYS D 1 214 ? -49.274 19.745 -21.558 1.00 37.68 212 LYS D C 1
ATOM 7938 O O . LYS D 1 214 ? -48.122 19.417 -21.313 1.00 37.01 212 LYS D O 1
ATOM 7944 N N . LEU D 1 215 ? -49.803 20.850 -21.099 1.00 37.28 213 LEU D N 1
ATOM 7945 C CA . LEU D 1 215 ? -49.115 21.691 -20.148 1.00 37.21 213 LEU D CA 1
ATOM 7946 C C . LEU D 1 215 ? -48.817 20.809 -18.935 1.00 37.09 213 LEU D C 1
ATOM 7947 O O . LEU D 1 215 ? -49.705 20.124 -18.435 1.00 36.66 213 LEU D O 1
ATOM 7952 N N . GLY D 1 216 ? -47.553 20.784 -18.526 1.00 36.93 214 GLY D N 1
ATOM 7953 C CA . GLY D 1 216 ? -47.088 19.972 -17.413 1.00 37.20 214 GLY D CA 1
ATOM 7954 C C . GLY D 1 216 ? -46.418 18.680 -17.813 1.00 37.62 214 GLY D C 1
ATOM 7955 O O . GLY D 1 216 ? -45.838 17.984 -16.975 1.00 38.20 214 GLY D O 1
ATOM 7956 N N . ASP D 1 217 ? -46.510 18.348 -19.089 1.00 37.75 215 ASP D N 1
ATOM 7957 C CA . ASP D 1 217 ? -46.028 17.050 -19.580 1.00 38.13 215 ASP D CA 1
ATOM 7958 C C . ASP D 1 217 ? -44.501 16.974 -19.447 1.00 38.15 215 ASP D C 1
ATOM 7959 O O . ASP D 1 217 ? -43.795 17.968 -19.694 1.00 37.54 215 ASP D O 1
ATOM 7964 N N . ILE D 1 218 ? -44.030 15.777 -19.087 1.00 37.66 216 ILE D N 1
ATOM 7965 C CA . ILE D 1 218 ? -42.635 15.465 -19.048 1.00 37.55 216 ILE D CA 1
ATOM 7966 C C . ILE D 1 218 ? -42.210 14.864 -20.389 1.00 37.60 216 ILE D C 1
ATOM 7967 O O . ILE D 1 218 ? -42.783 13.868 -20.847 1.00 36.48 216 ILE D O 1
ATOM 7972 N N . VAL D 1 219 ? -41.197 15.494 -20.999 1.00 37.38 217 VAL D N 1
ATOM 7973 C CA . VAL D 1 219 ? -40.696 15.133 -22.331 1.00 37.42 217 VAL D CA 1
ATOM 7974 C C . VAL D 1 219 ? -39.192 14.958 -22.323 1.00 37.72 217 VAL D C 1
ATOM 7975 O O . VAL D 1 219 ? -38.502 15.470 -21.457 1.00 38.34 217 VAL D O 1
ATOM 7979 N N . ALA D 1 220 ? -38.705 14.225 -23.316 1.00 37.75 218 ALA D N 1
ATOM 7980 C CA . ALA D 1 220 ? -37.283 14.123 -23.600 1.00 37.89 218 ALA D CA 1
ATOM 7981 C C . ALA D 1 220 ? -37.022 14.931 -24.875 1.00 38.21 218 ALA D C 1
ATOM 7982 O O . ALA D 1 220 ? -37.874 14.973 -25.776 1.00 38.20 218 ALA D O 1
ATOM 7984 N N . ILE D 1 221 ? -35.858 15.590 -24.899 1.00 38.38 219 ILE D N 1
ATOM 7985 C CA . ILE D 1 221 ? -35.322 16.257 -26.079 1.00 37.99 219 ILE D CA 1
ATOM 7986 C C . ILE D 1 221 ? -34.069 15.464 -26.449 1.00 38.65 219 ILE D C 1
ATOM 7987 O O . ILE D 1 221 ? -33.101 15.350 -25.645 1.00 38.19 219 ILE D O 1
ATOM 7992 N N . GLN D 1 222 ? -34.101 14.877 -27.638 1.00 38.60 220 GLN D N 1
ATOM 7993 C CA . GLN D 1 222 ? -32.976 14.097 -28.120 1.00 39.17 220 GLN D CA 1
ATOM 7994 C C . GLN D 1 222 ? -31.892 14.994 -28.744 1.00 39.03 220 GLN D C 1
ATOM 7995 O O . GLN D 1 222 ? -32.197 15.978 -29.461 1.00 38.44 220 GLN D O 1
ATOM 8001 N N . ASP D 1 223 ? -30.645 14.655 -28.406 1.00 38.37 221 ASP D N 1
ATOM 8002 C CA . ASP D 1 223 ? -29.438 15.216 -28.989 1.00 38.11 221 ASP D CA 1
ATOM 8003 C C . ASP D 1 223 ? -29.215 16.683 -28.665 1.00 37.81 221 ASP D C 1
ATOM 8004 O O . ASP D 1 223 ? -28.530 17.397 -29.405 1.00 37.09 221 ASP D O 1
ATOM 8009 N N . HIS D 1 224 ? -29.753 17.102 -27.525 1.00 37.60 222 HIS D N 1
ATOM 8010 C CA . HIS D 1 224 ? -29.479 18.438 -26.979 1.00 38.05 222 HIS D CA 1
ATOM 8011 C C . HIS D 1 224 ? -28.875 18.319 -25.588 1.00 38.49 222 HIS D C 1
ATOM 8012 O O . HIS D 1 224 ? -29.392 17.621 -24.694 1.00 38.25 222 HIS D O 1
ATOM 8019 N N . ASP D 1 225 ? -27.781 19.053 -25.427 1.00 38.95 223 ASP D N 1
ATOM 8020 C CA . ASP D 1 225 ? -27.123 19.225 -24.135 1.00 39.68 223 ASP D CA 1
ATOM 8021 C C . ASP D 1 225 ? -27.486 20.609 -23.612 1.00 38.99 223 ASP D C 1
ATOM 8022 O O . ASP D 1 225 ? -27.327 21.593 -24.326 1.00 39.49 223 ASP D O 1
ATOM 8027 N N . ASN D 1 226 ? -27.959 20.650 -22.373 1.00 38.48 224 ASN D N 1
ATOM 8028 C CA . ASN D 1 226 ? -28.436 21.860 -21.692 1.00 37.97 224 ASN D CA 1
ATOM 8029 C C . ASN D 1 226 ? -27.736 22.125 -20.331 1.00 37.86 224 ASN D C 1
ATOM 8030 O O . ASN D 1 226 ? -28.333 22.708 -19.397 1.00 37.80 224 ASN D O 1
ATOM 8035 N N . SER D 1 227 ? -26.485 21.690 -20.236 1.00 36.89 225 SER D N 1
ATOM 8036 C CA . SER D 1 227 ? -25.698 21.755 -18.985 1.00 37.12 225 SER D CA 1
ATOM 8037 C C . SER D 1 227 ? -25.419 23.198 -18.562 1.00 37.28 225 SER D C 1
ATOM 8038 O O . SER D 1 227 ? -25.371 23.518 -17.365 1.00 36.72 225 SER D O 1
ATOM 8041 N N . TYR D 1 228 ? -25.173 24.035 -19.570 1.00 37.16 226 TYR D N 1
ATOM 8042 C CA . TYR D 1 228 ? -24.810 25.444 -19.376 1.00 37.34 226 TYR D CA 1
ATOM 8043 C C . TYR D 1 228 ? -25.809 26.314 -20.154 1.00 37.07 226 TYR D C 1
ATOM 8044 O O . TYR D 1 228 ? -26.906 26.508 -19.700 1.00 37.42 226 TYR D O 1
ATOM 8053 N N . GLY D 1 229 ? -25.442 26.801 -21.313 1.00 36.72 227 GLY D N 1
ATOM 8054 C CA . GLY D 1 229 ? -26.413 27.486 -22.179 1.00 37.36 227 GLY D CA 1
ATOM 8055 C C . GLY D 1 229 ? -27.430 26.522 -22.824 1.00 37.32 227 GLY D C 1
ATOM 8056 O O . GLY D 1 229 ? -27.301 25.292 -22.737 1.00 36.50 227 GLY D O 1
ATOM 8057 N N . VAL D 1 230 ? -28.437 27.107 -23.472 1.00 37.71 228 VAL D N 1
ATOM 8058 C CA . VAL D 1 230 ? -29.576 26.344 -23.967 1.00 37.43 228 VAL D CA 1
ATOM 8059 C C . VAL D 1 230 ? -29.368 25.779 -25.373 1.00 37.74 228 VAL D C 1
ATOM 8060 O O . VAL D 1 230 ? -28.929 26.463 -26.294 1.00 37.76 228 VAL D O 1
ATOM 8064 N N . GLY D 1 231 ? -29.679 24.500 -25.514 1.00 37.90 229 GLY D N 1
ATOM 8065 C CA . GLY D 1 231 ? -29.891 23.895 -26.834 1.00 37.53 229 GLY D CA 1
ATOM 8066 C C . GLY D 1 231 ? -28.689 23.538 -27.689 1.00 37.87 229 GLY D C 1
ATOM 8067 O O . GLY D 1 231 ? -28.754 23.610 -28.923 1.00 37.39 229 GLY D O 1
ATOM 8068 N N . LYS D 1 232 ? -27.600 23.124 -27.048 1.00 37.92 230 LYS D N 1
ATOM 8069 C CA . LYS D 1 232 ? -26.395 22.705 -27.773 1.00 38.52 230 LYS D CA 1
ATOM 8070 C C . LYS D 1 232 ? -26.698 21.358 -28.444 1.00 38.16 230 LYS D C 1
ATOM 8071 O O . LYS D 1 232 ? -26.956 20.355 -27.764 1.00 37.89 230 LYS D O 1
ATOM 8077 N N . TYR D 1 233 ? -26.679 21.347 -29.771 1.00 37.79 231 TYR D N 1
ATOM 8078 C CA . TYR D 1 233 ? -26.822 20.094 -30.486 1.00 37.90 231 TYR D CA 1
ATOM 8079 C C . TYR D 1 233 ? -25.599 19.226 -30.241 1.00 38.13 231 TYR D C 1
ATOM 8080 O O . TYR D 1 233 ? -24.480 19.629 -30.515 1.00 38.19 231 TYR D O 1
ATOM 8089 N N . ARG D 1 234 ? -25.815 18.035 -29.708 1.00 38.87 232 ARG D N 1
ATOM 8090 C CA . ARG D 1 234 ? -24.735 17.083 -29.597 1.00 39.44 232 ARG D CA 1
ATOM 8091 C C . ARG D 1 234 ? -25.325 15.695 -29.688 1.00 38.39 232 ARG D C 1
ATOM 8092 O O . ARG D 1 234 ? -26.098 15.301 -28.852 1.00 37.83 232 ARG D O 1
ATOM 8100 N N . LYS D 1 235 ? -24.888 14.960 -30.691 1.00 38.27 233 LYS D N 1
ATOM 8101 C CA . LYS D 1 235 ? -25.385 13.615 -30.966 1.00 38.60 233 LYS D CA 1
ATOM 8102 C C . LYS D 1 235 ? -25.091 12.702 -29.765 1.00 37.85 233 LYS D C 1
ATOM 8103 O O . LYS D 1 235 ? -23.941 12.566 -29.329 1.00 37.43 233 LYS D O 1
ATOM 8109 N N . GLY D 1 236 ? -26.152 12.131 -29.214 1.00 36.84 234 GLY D N 1
ATOM 8110 C CA . GLY D 1 236 ? -26.049 11.287 -28.031 1.00 36.85 234 GLY D CA 1
ATOM 8111 C C . GLY D 1 236 ? -26.374 11.956 -26.705 1.00 36.72 234 GLY D C 1
ATOM 8112 O O . GLY D 1 236 ? -26.504 11.286 -25.695 1.00 37.02 234 GLY D O 1
ATOM 8113 N N . ALA D 1 237 ? -26.471 13.283 -26.697 1.00 36.54 235 ALA D N 1
ATOM 8114 C CA . ALA D 1 237 ? -26.954 14.001 -25.515 1.00 36.40 235 ALA D CA 1
ATOM 8115 C C . ALA D 1 237 ? -28.463 13.738 -25.392 1.00 36.87 235 ALA D C 1
ATOM 8116 O O . ALA D 1 237 ? -29.133 13.404 -26.369 1.00 37.02 235 ALA D O 1
ATOM 8118 N N . VAL D 1 238 ? -28.972 13.852 -24.177 1.00 37.28 236 VAL D N 1
ATOM 8119 C CA . VAL D 1 238 ? -30.398 13.820 -23.945 1.00 37.63 236 VAL D CA 1
ATOM 8120 C C . VAL D 1 238 ? -30.725 14.795 -22.810 1.00 37.42 236 VAL D C 1
ATOM 8121 O O . VAL D 1 238 ? -29.964 14.927 -21.858 1.00 37.07 236 VAL D O 1
ATOM 8125 N N . SER D 1 239 ? -31.837 15.501 -22.975 1.00 37.22 237 SER D N 1
ATOM 8126 C CA . SER D 1 239 ? -32.372 16.387 -21.953 1.00 37.50 237 SER D CA 1
ATOM 8127 C C . SER D 1 239 ? -33.796 15.940 -21.596 1.00 37.54 237 SER D C 1
ATOM 8128 O O . SER D 1 239 ? -34.494 15.294 -22.414 1.00 37.56 237 SER D O 1
ATOM 8131 N N . ILE D 1 240 ? -34.173 16.200 -20.348 1.00 37.69 238 ILE D N 1
ATOM 8132 C CA . ILE D 1 240 ? -35.553 15.977 -19.873 1.00 37.17 238 ILE D CA 1
ATOM 8133 C C . ILE D 1 240 ? -36.110 17.349 -19.492 1.00 37.38 238 ILE D C 1
ATOM 8134 O O . ILE D 1 240 ? -35.427 18.158 -18.862 1.00 37.53 238 ILE D O 1
ATOM 8139 N N . GLY D 1 241 ? -37.343 17.631 -19.900 1.00 37.36 239 GLY D N 1
ATOM 8140 C CA . GLY D 1 241 ? -37.972 18.882 -19.505 1.00 37.27 239 GLY D CA 1
ATOM 8141 C C . GLY D 1 241 ? -39.452 18.775 -19.240 1.00 37.29 239 GLY D C 1
ATOM 8142 O O . GLY D 1 241 ? -40.091 17.742 -19.473 1.00 36.78 239 GLY D O 1
ATOM 8143 N N . VAL D 1 242 ? -40.010 19.906 -18.855 1.00 37.57 240 VAL D N 1
ATOM 8144 C CA . VAL D 1 242 ? -41.444 20.035 -18.579 1.00 37.16 240 VAL D CA 1
ATOM 8145 C C . VAL D 1 242 ? -42.077 21.059 -19.521 1.00 37.50 240 VAL D C 1
ATOM 8146 O O . VAL D 1 242 ? -41.517 22.144 -19.757 1.00 38.35 240 VAL D O 1
ATOM 8150 N N . VAL D 1 243 ? -43.244 20.738 -20.050 1.00 37.19 241 VAL D N 1
ATOM 8151 C CA . VAL D 1 243 ? -43.945 21.681 -20.914 1.00 36.66 241 VAL D CA 1
ATOM 8152 C C . VAL D 1 243 ? -44.657 22.774 -20.076 1.00 36.69 241 VAL D C 1
ATOM 8153 O O . VAL D 1 243 ? -45.446 22.492 -19.175 1.00 36.36 241 VAL D O 1
ATOM 8157 N N . VAL D 1 244 ? -44.384 24.033 -20.412 1.00 36.71 242 VAL D N 1
ATOM 8158 C CA . VAL D 1 244 ? -44.750 25.162 -19.522 1.00 36.94 242 VAL D CA 1
ATOM 8159 C C . VAL D 1 244 ? -45.699 26.206 -20.124 1.00 37.58 242 VAL D C 1
ATOM 8160 O O . VAL D 1 244 ? -46.301 26.973 -19.381 1.00 38.45 242 VAL D O 1
ATOM 8164 N N . HIS D 1 245 ? -45.817 26.270 -21.442 1.00 37.74 243 HIS D N 1
ATOM 8165 C CA . HIS D 1 245 ? -46.771 27.220 -22.057 1.00 37.81 243 HIS D CA 1
ATOM 8166 C C . HIS D 1 245 ? -47.373 26.673 -23.361 1.00 37.79 243 HIS D C 1
ATOM 8167 O O . HIS D 1 245 ? -46.891 25.671 -23.895 1.00 36.87 243 HIS D O 1
ATOM 8174 N N . SER D 1 246 ? -48.401 27.369 -23.859 1.00 37.51 244 SER D N 1
ATOM 8175 C CA . SER D 1 246 ? -49.228 26.852 -24.953 1.00 38.68 244 SER D CA 1
ATOM 8176 C C . SER D 1 246 ? -48.560 26.947 -26.305 1.00 38.47 244 SER D C 1
ATOM 8177 O O . SER D 1 246 ? -47.595 27.608 -26.461 1.00 38.38 244 SER D O 1
ATOM 8180 N N . ALA D 1 247 ? -49.159 26.290 -27.284 1.00 38.73 245 ALA D N 1
ATOM 8181 C CA . ALA D 1 247 ? -48.755 26.373 -28.689 1.00 38.52 245 ALA D CA 1
ATOM 8182 C C . ALA D 1 247 ? -48.754 27.821 -29.135 1.00 38.82 245 ALA D C 1
ATOM 8183 O O . ALA D 1 247 ? -49.381 28.710 -28.487 1.00 38.55 245 ALA D O 1
ATOM 8185 N N . CYS D 1 248 ? -48.063 28.045 -30.238 1.00 38.91 246 CYS D N 1
ATOM 8186 C CA . CYS D 1 248 ? -47.768 29.395 -30.714 1.00 39.37 246 CYS D CA 1
ATOM 8187 C C . CYS D 1 248 ? -47.976 29.464 -32.209 1.00 38.69 246 CYS D C 1
ATOM 8188 O O . CYS D 1 248 ? -47.894 28.470 -32.875 1.00 39.05 246 CYS D O 1
ATOM 8191 N N . VAL D 1 249 ? -48.216 30.651 -32.740 1.00 38.18 247 VAL D N 1
ATOM 8192 C CA . VAL D 1 249 ? -48.627 30.799 -34.151 1.00 37.38 247 VAL D CA 1
ATOM 8193 C C . VAL D 1 249 ? -47.491 31.230 -35.090 1.00 37.79 247 VAL D C 1
ATOM 8194 O O . VAL D 1 249 ? -47.593 31.057 -36.290 1.00 37.50 247 VAL D O 1
ATOM 8198 N N . SER D 1 250 ? -46.420 31.812 -34.523 1.00 38.36 248 SER D N 1
ATOM 8199 C CA . SER D 1 250 ? -45.299 32.345 -35.290 1.00 38.80 248 SER D CA 1
ATOM 8200 C C . SER D 1 250 ? -44.215 31.301 -35.573 1.00 39.02 248 SER D C 1
ATOM 8201 O O . SER D 1 250 ? -44.028 30.355 -34.801 1.00 39.22 248 SER D O 1
ATOM 8204 N N . ALA D 1 251 ? -43.474 31.521 -36.654 1.00 38.64 249 ALA D N 1
ATOM 8205 C CA . ALA D 1 251 ? -42.332 30.682 -37.026 1.00 38.62 249 ALA D CA 1
ATOM 8206 C C . ALA D 1 251 ? -41.352 30.559 -35.875 1.00 38.92 249 ALA D C 1
ATOM 8207 O O . ALA D 1 251 ? -40.951 31.577 -35.268 1.00 38.46 249 ALA D O 1
ATOM 8209 N N . GLY D 1 252 ? -40.964 29.308 -35.590 1.00 38.90 250 GLY D N 1
ATOM 8210 C CA . GLY D 1 252 ? -39.900 29.036 -34.627 1.00 38.94 250 GLY D CA 1
ATOM 8211 C C . GLY D 1 252 ? -40.384 28.978 -33.219 1.00 39.13 250 GLY D C 1
ATOM 8212 O O . GLY D 1 252 ? -39.583 28.795 -32.345 1.00 39.17 250 GLY D O 1
ATOM 8213 N N . HIS D 1 253 ? -41.703 29.097 -33.008 1.00 39.31 251 HIS D N 1
ATOM 8214 C CA . HIS D 1 253 ? -42.304 29.024 -31.656 1.00 38.88 251 HIS D CA 1
ATOM 8215 C C . HIS D 1 253 ? -43.251 27.870 -31.475 1.00 38.62 251 HIS D C 1
ATOM 8216 O O . HIS D 1 253 ? -43.701 27.261 -32.424 1.00 38.22 251 HIS D O 1
ATOM 8223 N N . GLY D 1 254 ? -43.544 27.567 -30.211 1.00 38.34 252 GLY D N 1
ATOM 8224 C CA . GLY D 1 254 ? -44.451 26.489 -29.869 1.00 37.90 252 GLY D CA 1
ATOM 8225 C C . GLY D 1 254 ? -44.368 26.200 -28.398 1.00 37.83 252 GLY D C 1
ATOM 8226 O O . GLY D 1 254 ? -43.770 26.961 -27.652 1.00 38.59 252 GLY D O 1
ATOM 8227 N N . PRO D 1 255 ? -44.979 25.115 -27.941 1.00 37.43 253 PRO D N 1
ATOM 8228 C CA . PRO D 1 255 ? -44.978 24.925 -26.481 1.00 37.45 253 PRO D CA 1
ATOM 8229 C C . PRO D 1 255 ? -43.575 24.966 -25.856 1.00 37.17 253 PRO D C 1
ATOM 8230 O O . PRO D 1 255 ? -42.643 24.318 -26.319 1.00 37.11 253 PRO D O 1
ATOM 8234 N N . GLY D 1 256 ? -43.448 25.724 -24.794 1.00 37.29 254 GLY D N 1
ATOM 8235 C CA . GLY D 1 256 ? -42.181 25.915 -24.152 1.00 37.30 254 GLY D CA 1
ATOM 8236 C C . GLY D 1 256 ? -41.824 24.810 -23.184 1.00 37.26 254 GLY D C 1
ATOM 8237 O O . GLY D 1 256 ? -42.687 24.227 -22.552 1.00 37.22 254 GLY D O 1
ATOM 8238 N N . VAL D 1 257 ? -40.522 24.574 -23.062 1.00 37.35 255 VAL D N 1
ATOM 8239 C CA . VAL D 1 257 ? -39.994 23.505 -22.254 1.00 37.12 255 VAL D CA 1
ATOM 8240 C C . VAL D 1 257 ? -38.944 24.068 -21.331 1.00 37.06 255 VAL D C 1
ATOM 8241 O O . VAL D 1 257 ? -38.013 24.728 -21.777 1.00 36.64 255 VAL D O 1
ATOM 8245 N N . VAL D 1 258 ? -39.115 23.799 -20.037 1.00 37.23 256 VAL D N 1
ATOM 8246 C CA . VAL D 1 258 ? -38.069 24.044 -19.048 1.00 36.93 256 VAL D CA 1
ATOM 8247 C C . VAL D 1 258 ? -37.325 22.720 -18.764 1.00 36.98 256 VAL D C 1
ATOM 8248 O O . VAL D 1 258 ? -37.919 21.734 -18.378 1.00 36.96 256 VAL D O 1
ATOM 8252 N N . VAL D 1 259 ? -36.013 22.746 -18.941 1.00 37.32 257 VAL D N 1
ATOM 8253 C CA . VAL D 1 259 ? -35.177 21.594 -18.718 1.00 37.17 257 VAL D CA 1
ATOM 8254 C C . VAL D 1 259 ? -34.990 21.334 -17.217 1.00 37.61 257 VAL D C 1
ATOM 8255 O O . VAL D 1 259 ? -34.749 22.257 -16.437 1.00 37.36 257 VAL D O 1
ATOM 8259 N N . ILE D 1 260 ? -35.122 20.075 -16.830 1.00 37.48 258 ILE D N 1
ATOM 8260 C CA . ILE D 1 260 ? -34.895 19.646 -15.443 1.00 37.77 258 ILE D CA 1
ATOM 8261 C C . ILE D 1 260 ? -33.715 18.656 -15.300 1.00 37.75 258 ILE D C 1
ATOM 8262 O O . ILE D 1 260 ? -33.192 18.444 -14.229 1.00 36.96 258 ILE D O 1
ATOM 8275 N N . THR D 1 262 ? -30.172 16.838 -17.728 1.00 38.39 260 THR D N 1
ATOM 8276 C CA . THR D 1 262 ? -29.395 16.773 -18.943 1.00 37.96 260 THR D CA 1
ATOM 8277 C C . THR D 1 262 ? -28.135 15.927 -18.717 1.00 38.28 260 THR D C 1
ATOM 8278 O O . THR D 1 262 ? -27.532 15.937 -17.632 1.00 37.62 260 THR D O 1
ATOM 8282 N N . GLY D 1 263 ? -27.806 15.125 -19.731 1.00 38.38 261 GLY D N 1
ATOM 8283 C CA . GLY D 1 263 ? -26.631 14.283 -19.706 1.00 38.41 261 GLY D CA 1
ATOM 8284 C C . GLY D 1 263 ? -26.516 13.464 -20.979 1.00 39.21 261 GLY D C 1
ATOM 8285 O O . GLY D 1 263 ? -27.026 13.869 -22.025 1.00 38.95 261 GLY D O 1
ATOM 8286 N N . ASP D 1 264 ? -25.866 12.300 -20.870 1.00 39.86 262 ASP D N 1
ATOM 8287 C CA . ASP D 1 264 ? -25.636 11.397 -22.016 1.00 40.60 262 ASP D CA 1
ATOM 8288 C C . ASP D 1 264 ? -26.695 10.277 -22.109 1.00 40.42 262 ASP D C 1
ATOM 8289 O O . ASP D 1 264 ? -27.254 9.836 -21.109 1.00 39.70 262 ASP D O 1
ATOM 8294 N N . GLU D 1 265 ? -26.961 9.839 -23.336 1.00 40.67 263 GLU D N 1
ATOM 8295 C CA . GLU D 1 265 ? -27.861 8.722 -23.595 1.00 41.25 263 GLU D CA 1
ATOM 8296 C C . GLU D 1 265 ? -27.423 7.421 -22.916 1.00 41.30 263 GLU D C 1
ATOM 8297 O O . GLU D 1 265 ? -28.237 6.551 -22.653 1.00 42.02 263 GLU D O 1
ATOM 8303 N N . SER D 1 266 ? -26.137 7.271 -22.637 1.00 41.22 264 SER D N 1
ATOM 8304 C CA . SER D 1 266 ? -25.648 6.097 -21.879 1.00 41.36 264 SER D CA 1
ATOM 8305 C C . SER D 1 266 ? -26.093 6.058 -20.409 1.00 41.81 264 SER D C 1
ATOM 8306 O O . SER D 1 266 ? -25.979 5.030 -19.739 1.00 41.90 264 SER D O 1
ATOM 8309 N N . LYS D 1 267 ? -26.571 7.189 -19.904 1.00 41.92 265 LYS D N 1
ATOM 8310 C CA . LYS D 1 267 ? -26.905 7.343 -18.485 1.00 41.59 265 LYS D CA 1
ATOM 8311 C C . LYS D 1 267 ? -28.375 7.640 -18.224 1.00 41.10 265 LYS D C 1
ATOM 8312 O O . LYS D 1 267 ? -28.863 7.375 -17.136 1.00 40.83 265 LYS D O 1
ATOM 8318 N N . ILE D 1 268 ? -29.039 8.252 -19.200 1.00 40.60 266 ILE D N 1
ATOM 8319 C CA . ILE D 1 268 ? -30.442 8.706 -19.086 1.00 39.85 266 ILE D CA 1
ATOM 8320 C C . ILE D 1 268 ? -31.243 8.003 -20.159 1.00 39.67 266 ILE D C 1
ATOM 8321 O O . ILE D 1 268 ? -30.955 8.161 -21.342 1.00 39.30 266 ILE D O 1
ATOM 8326 N N . LEU D 1 269 ? -32.228 7.215 -19.730 1.00 39.87 267 LEU D N 1
ATOM 8327 C CA . LEU D 1 269 ? -33.046 6.383 -20.630 1.00 39.57 267 LEU D CA 1
ATOM 8328 C C . LEU D 1 269 ? -34.486 6.866 -20.484 1.00 39.77 267 LEU D C 1
ATOM 8329 O O . LEU D 1 269 ? -35.181 6.492 -19.522 1.00 38.69 267 LEU D O 1
ATOM 8334 N N . PRO D 1 270 ? -34.927 7.739 -21.421 1.00 40.53 268 PRO D N 1
ATOM 8335 C CA . PRO D 1 270 ? -36.331 8.144 -21.430 1.00 41.09 268 PRO D CA 1
ATOM 8336 C C . PRO D 1 270 ? -37.187 6.974 -21.855 1.00 41.57 268 PRO D C 1
ATOM 8337 O O . PRO D 1 270 ? -36.858 6.290 -22.815 1.00 41.45 268 PRO D O 1
ATOM 8341 N N . GLU D 1 271 ? -38.273 6.748 -21.131 1.00 42.24 269 GLU D N 1
ATOM 8342 C CA . GLU D 1 271 ? -39.178 5.625 -21.445 1.00 43.10 269 GLU D CA 1
ATOM 8343 C C . GLU D 1 271 ? -40.591 6.166 -21.581 1.00 43.40 269 GLU D C 1
ATOM 8344 O O . GLU D 1 271 ? -41.121 6.797 -20.661 1.00 43.11 269 GLU D O 1
ATOM 8350 N N . GLU D 1 272 ? -41.137 5.955 -22.774 1.00 43.67 270 GLU D N 1
ATOM 8351 C CA . GLU D 1 272 ? -42.386 6.558 -23.217 1.00 44.19 270 GLU D CA 1
ATOM 8352 C C . GLU D 1 272 ? -43.521 5.922 -22.462 1.00 43.33 270 GLU D C 1
ATOM 8353 O O . GLU D 1 272 ? -43.634 4.709 -22.428 1.00 42.92 270 GLU D O 1
ATOM 8359 N N . VAL D 1 273 ? -44.358 6.747 -21.857 1.00 42.81 271 VAL D N 1
ATOM 8360 C CA . VAL D 1 273 ? -45.535 6.255 -21.177 1.00 42.24 271 VAL D CA 1
ATOM 8361 C C . VAL D 1 273 ? -46.726 7.037 -21.705 1.00 42.65 271 VAL D C 1
ATOM 8362 O O . VAL D 1 273 ? -46.574 8.072 -22.395 1.00 42.01 271 VAL D O 1
ATOM 8366 N N . GLU D 1 274 ? -47.905 6.555 -21.352 1.00 42.88 272 GLU D N 1
ATOM 8367 C CA . GLU D 1 274 ? -49.143 7.234 -21.704 1.00 43.94 272 GLU D CA 1
ATOM 8368 C C . GLU D 1 274 ? -49.290 8.595 -21.041 1.00 43.54 272 GLU D C 1
ATOM 8369 O O . GLU D 1 274 ? -49.759 9.550 -21.661 1.00 43.15 272 GLU D O 1
ATOM 8375 N N . ARG D 1 275 ? -48.916 8.657 -19.766 1.00 43.15 273 ARG D N 1
ATOM 8376 C CA . ARG D 1 275 ? -49.111 9.869 -18.983 1.00 42.75 273 ARG D CA 1
ATOM 8377 C C . ARG D 1 275 ? -47.927 10.136 -18.079 1.00 41.42 273 ARG D C 1
ATOM 8378 O O . ARG D 1 275 ? -47.496 9.268 -17.354 1.00 41.21 273 ARG D O 1
ATOM 8386 N N . ALA D 1 276 ? -47.391 11.346 -18.168 1.00 40.70 274 ALA D N 1
ATOM 8387 C CA . ALA D 1 276 ? -46.355 11.827 -17.246 1.00 40.11 274 ALA D CA 1
ATOM 8388 C C . ALA D 1 276 ? -46.524 13.347 -17.187 1.00 39.73 274 ALA D C 1
ATOM 8389 O O . ALA D 1 276 ? -46.046 14.088 -18.076 1.00 39.04 274 ALA D O 1
ATOM 8391 N N . ASN D 1 277 ? -47.232 13.797 -16.156 1.00 38.81 275 ASN D N 1
ATOM 8392 C CA . ASN D 1 277 ? -47.681 15.197 -16.076 1.00 38.94 275 ASN D CA 1
ATOM 8393 C C . ASN D 1 277 ? -47.593 15.680 -14.648 1.00 39.05 275 ASN D C 1
ATOM 8394 O O . ASN D 1 277 ? -48.078 15.021 -13.738 1.00 38.68 275 ASN D O 1
ATOM 8399 N N . ILE D 1 278 ? -46.924 16.815 -14.451 1.00 39.67 276 ILE D N 1
ATOM 8400 C CA . ILE D 1 278 ? -46.684 17.294 -13.089 1.00 40.43 276 ILE D CA 1
ATOM 8401 C C . ILE D 1 278 ? -47.981 17.621 -12.309 1.00 41.80 276 ILE D C 1
ATOM 8402 O O . ILE D 1 278 ? -47.972 17.575 -11.067 1.00 41.45 276 ILE D O 1
ATOM 8407 N N . SER D 1 279 ? -49.079 17.911 -13.025 1.00 42.61 277 SER D N 1
ATOM 8408 C CA . SER D 1 279 ? -50.356 18.207 -12.366 1.00 44.12 277 SER D CA 1
ATOM 8409 C C . SER D 1 279 ? -50.805 17.056 -11.491 1.00 45.94 277 SER D C 1
ATOM 8410 O O . SER D 1 279 ? -51.520 17.251 -10.535 1.00 46.24 277 SER D O 1
ATOM 8413 N N . ASP D 1 280 ? -50.388 15.843 -11.832 1.00 48.35 278 ASP D N 1
ATOM 8414 C CA . ASP D 1 280 ? -50.718 14.673 -11.017 1.00 50.05 278 ASP D CA 1
ATOM 8415 C C . ASP D 1 280 ? -50.064 14.719 -9.629 1.00 51.85 278 ASP D C 1
ATOM 8416 O O . ASP D 1 280 ? -50.469 13.978 -8.743 1.00 52.04 278 ASP D O 1
ATOM 8421 N N . TYR D 1 281 ? -49.065 15.575 -9.430 1.00 53.70 279 TYR D N 1
ATOM 8422 C CA . TYR D 1 281 ? -48.330 15.583 -8.157 1.00 55.36 279 TYR D CA 1
ATOM 8423 C C . TYR D 1 281 ? -48.330 16.934 -7.466 1.00 56.96 279 TYR D C 1
ATOM 8424 O O . TYR D 1 281 ? -47.436 17.237 -6.698 1.00 57.78 279 TYR D O 1
ATOM 8433 N N . LEU D 1 282 ? -49.364 17.722 -7.697 1.00 59.49 280 LEU D N 1
ATOM 8434 C CA . LEU D 1 282 ? -49.466 19.054 -7.103 1.00 61.19 280 LEU D CA 1
ATOM 8435 C C . LEU D 1 282 ? -49.123 19.129 -5.604 1.00 61.70 280 LEU D C 1
ATOM 8436 O O . LEU D 1 282 ? -49.926 18.731 -4.746 1.00 63.16 280 LEU D O 1
ATOM 8441 N N . HIS E 1 2 ? -79.353 29.472 -31.970 1.00 62.33 0 HIS E N 1
ATOM 8442 C CA . HIS E 1 2 ? -77.922 29.657 -31.515 1.00 62.57 0 HIS E CA 1
ATOM 8443 C C . HIS E 1 2 ? -76.880 29.141 -32.516 1.00 60.80 0 HIS E C 1
ATOM 8444 O O . HIS E 1 2 ? -76.800 27.956 -32.805 1.00 60.50 0 HIS E O 1
ATOM 8459 N N . ARG E 1 4 ? -73.339 28.130 -34.346 1.00 51.92 2 ARG E N 1
ATOM 8460 C CA . ARG E 1 4 ? -72.142 27.345 -33.992 1.00 49.85 2 ARG E CA 1
ATOM 8461 C C . ARG E 1 4 ? -70.932 28.268 -33.906 1.00 47.27 2 ARG E C 1
ATOM 8462 O O . ARG E 1 4 ? -70.603 28.978 -34.859 1.00 46.31 2 ARG E O 1
ATOM 8470 N N . THR E 1 5 ? -70.281 28.238 -32.755 1.00 44.87 3 THR E N 1
ATOM 8471 C CA . THR E 1 5 ? -69.041 28.988 -32.553 1.00 43.48 3 THR E CA 1
ATOM 8472 C C . THR E 1 5 ? -67.885 28.122 -32.049 1.00 42.90 3 THR E C 1
ATOM 8473 O O . THR E 1 5 ? -68.058 26.951 -31.673 1.00 41.89 3 THR E O 1
ATOM 8477 N N . ASN E 1 6 ? -66.716 28.741 -31.982 1.00 42.32 4 ASN E N 1
ATOM 8478 C CA . ASN E 1 6 ? -65.548 28.143 -31.362 1.00 42.20 4 ASN E CA 1
ATOM 8479 C C . ASN E 1 6 ? -65.370 28.585 -29.911 1.00 42.97 4 ASN E C 1
ATOM 8480 O O . ASN E 1 6 ? -64.241 28.638 -29.414 1.00 42.87 4 ASN E O 1
ATOM 8485 N N . LYS E 1 7 ? -66.473 28.943 -29.260 1.00 44.08 5 LYS E N 1
ATOM 8486 C CA . LYS E 1 7 ? -66.434 29.467 -27.879 1.00 45.97 5 LYS E CA 1
ATOM 8487 C C . LYS E 1 7 ? -65.473 28.620 -27.005 1.00 45.93 5 LYS E C 1
ATOM 8488 O O . LYS E 1 7 ? -64.755 29.105 -26.146 1.00 46.32 5 LYS E O 1
ATOM 8494 N N . ASP E 1 8 ? -65.455 27.333 -27.252 1.00 45.93 6 ASP E N 1
ATOM 8495 C CA . ASP E 1 8 ? -64.592 26.426 -26.492 1.00 46.74 6 ASP E CA 1
ATOM 8496 C C . ASP E 1 8 ? -63.031 26.577 -26.557 1.00 46.46 6 ASP E C 1
ATOM 8497 O O . ASP E 1 8 ? -62.307 26.117 -25.647 1.00 46.70 6 ASP E O 1
ATOM 8502 N N . ARG E 1 9 ? -62.509 27.096 -27.673 1.00 44.20 7 ARG E N 1
ATOM 8503 C CA . ARG E 1 9 ? -61.089 27.407 -27.843 1.00 43.09 7 ARG E CA 1
ATOM 8504 C C . ARG E 1 9 ? -60.683 28.765 -27.214 1.00 41.96 7 ARG E C 1
ATOM 8505 O O . ARG E 1 9 ? -59.500 29.136 -27.198 1.00 40.51 7 ARG E O 1
ATOM 8513 N N . LEU E 1 10 ? -61.669 29.523 -26.745 1.00 41.09 8 LEU E N 1
ATOM 8514 C CA . LEU E 1 10 ? -61.425 30.922 -26.405 1.00 40.32 8 LEU E CA 1
ATOM 8515 C C . LEU E 1 10 ? -60.742 31.041 -25.064 1.00 39.36 8 LEU E C 1
ATOM 8516 O O . LEU E 1 10 ? -60.999 30.294 -24.155 1.00 39.08 8 LEU E O 1
ATOM 8521 N N . VAL E 1 11 ? -59.832 31.984 -24.975 1.00 39.38 9 VAL E N 1
ATOM 8522 C CA . VAL E 1 11 ? -59.065 32.229 -23.754 1.00 39.16 9 VAL E CA 1
ATOM 8523 C C . VAL E 1 11 ? -59.652 33.414 -22.998 1.00 39.12 9 VAL E C 1
ATOM 8524 O O . VAL E 1 11 ? -59.920 34.450 -23.583 1.00 38.95 9 VAL E O 1
ATOM 8528 N N . ARG E 1 12 ? -59.823 33.242 -21.695 1.00 39.05 10 ARG E N 1
ATOM 8529 C CA . ARG E 1 12 ? -60.317 34.284 -20.805 1.00 39.29 10 ARG E CA 1
ATOM 8530 C C . ARG E 1 12 ? -59.206 34.707 -19.853 1.00 38.76 10 ARG E C 1
ATOM 8531 O O . ARG E 1 12 ? -58.611 33.889 -19.136 1.00 38.19 10 ARG E O 1
ATOM 8539 N N . ILE E 1 13 ? -58.969 36.001 -19.808 1.00 37.85 11 ILE E N 1
ATOM 8540 C CA . ILE E 1 13 ? -57.745 36.529 -19.207 1.00 37.65 11 ILE E CA 1
ATOM 8541 C C . ILE E 1 13 ? -57.942 37.883 -18.497 1.00 37.47 11 ILE E C 1
ATOM 8542 O O . ILE E 1 13 ? -58.766 38.677 -18.901 1.00 37.89 11 ILE E O 1
ATOM 8547 N N . SER E 1 14 ? -57.203 38.114 -17.425 1.00 37.37 12 SER E N 1
ATOM 8548 C CA . SER E 1 14 ? -57.329 39.342 -16.634 1.00 37.67 12 SER E CA 1
ATOM 8549 C C . SER E 1 14 ? -56.750 40.516 -17.387 1.00 37.82 12 SER E C 1
ATOM 8550 O O . SER E 1 14 ? -55.574 40.536 -17.658 1.00 37.15 12 SER E O 1
ATOM 8553 N N . VAL E 1 15 ? -57.595 41.506 -17.653 1.00 38.37 13 VAL E N 1
ATOM 8554 C CA . VAL E 1 15 ? -57.164 42.780 -18.201 1.00 39.13 13 VAL E CA 1
ATOM 8555 C C . VAL E 1 15 ? -57.417 43.880 -17.186 1.00 39.16 13 VAL E C 1
ATOM 8556 O O . VAL E 1 15 ? -58.516 44.108 -16.776 1.00 39.80 13 VAL E O 1
ATOM 8560 N N . VAL E 1 16 ? -56.369 44.560 -16.782 1.00 39.40 14 VAL E N 1
ATOM 8561 C CA . VAL E 1 16 ? -56.486 45.565 -15.745 1.00 38.76 14 VAL E CA 1
ATOM 8562 C C . VAL E 1 16 ? -56.308 47.000 -16.188 1.00 38.21 14 VAL E C 1
ATOM 8563 O O . VAL E 1 16 ? -55.680 47.328 -17.210 1.00 37.36 14 VAL E O 1
ATOM 8567 N N . GLY E 1 17 ? -56.922 47.849 -15.391 1.00 37.37 15 GLY E N 1
ATOM 8568 C CA . GLY E 1 17 ? -56.766 49.278 -15.520 1.00 37.22 15 GLY E CA 1
ATOM 8569 C C . GLY E 1 17 ? -57.120 49.969 -14.214 1.00 36.73 15 GLY E C 1
ATOM 8570 O O . GLY E 1 17 ? -57.118 49.367 -13.160 1.00 35.78 15 GLY E O 1
ATOM 8571 N N . GLU E 1 18 ? -57.458 51.248 -14.336 1.00 36.44 16 GLU E N 1
ATOM 8572 C CA . GLU E 1 18 ? -57.900 52.073 -13.198 1.00 35.99 16 GLU E CA 1
ATOM 8573 C C . GLU E 1 18 ? -58.862 53.109 -13.717 1.00 35.66 16 GLU E C 1
ATOM 8574 O O . GLU E 1 18 ? -58.855 53.432 -14.912 1.00 35.81 16 GLU E O 1
ATOM 8580 N N . ILE E 1 19 ? -59.700 53.639 -12.837 1.00 35.30 17 ILE E N 1
ATOM 8581 C CA . ILE E 1 19 ? -60.648 54.652 -13.262 1.00 34.62 17 ILE E CA 1
ATOM 8582 C C . ILE E 1 19 ? -59.874 55.902 -13.636 1.00 35.18 17 ILE E C 1
ATOM 8583 O O . ILE E 1 19 ? -59.020 56.371 -12.868 1.00 35.89 17 ILE E O 1
ATOM 8588 N N . ALA E 1 20 ? -60.172 56.406 -14.833 1.00 34.82 18 ALA E N 1
ATOM 8589 C CA . ALA E 1 20 ? -59.466 57.495 -15.484 1.00 35.08 18 ALA E CA 1
ATOM 8590 C C . ALA E 1 20 ? -60.018 58.777 -14.956 1.00 35.53 18 ALA E C 1
ATOM 8591 O O . ALA E 1 20 ? -61.218 58.817 -14.628 1.00 35.50 18 ALA E O 1
ATOM 8593 N N . PRO E 1 21 ? -59.163 59.839 -14.860 1.00 35.67 19 PRO E N 1
ATOM 8594 C CA . PRO E 1 21 ? -59.692 61.140 -14.544 1.00 36.08 19 PRO E CA 1
ATOM 8595 C C . PRO E 1 21 ? -60.464 61.715 -15.727 1.00 36.01 19 PRO E C 1
ATOM 8596 O O . PRO E 1 21 ? -60.368 61.197 -16.823 1.00 36.55 19 PRO E O 1
ATOM 8600 N N . ALA E 1 22 ? -61.276 62.731 -15.490 1.00 36.30 20 ALA E N 1
ATOM 8601 C CA . ALA E 1 22 ? -61.800 63.550 -16.610 1.00 36.59 20 ALA E CA 1
ATOM 8602 C C . ALA E 1 22 ? -60.582 64.200 -17.235 1.00 37.29 20 ALA E C 1
ATOM 8603 O O . ALA E 1 22 ? -59.703 64.658 -16.529 1.00 37.90 20 ALA E O 1
ATOM 8605 N N . LYS E 1 23 ? -60.517 64.196 -18.557 1.00 38.67 21 LYS E N 1
ATOM 8606 C CA . LYS E 1 23 ? -59.343 64.685 -19.285 1.00 39.51 21 LYS E CA 1
ATOM 8607 C C . LYS E 1 23 ? -59.753 65.813 -20.209 1.00 40.20 21 LYS E C 1
ATOM 8608 O O . LYS E 1 23 ? -60.768 65.724 -20.895 1.00 39.65 21 LYS E O 1
ATOM 8622 N N . ARG E 1 25 ? -57.307 68.653 -22.682 1.00 42.86 23 ARG E N 1
ATOM 8623 C CA . ARG E 1 25 ? -56.010 69.214 -23.094 1.00 43.86 23 ARG E CA 1
ATOM 8624 C C . ARG E 1 25 ? -56.060 70.714 -23.238 1.00 41.92 23 ARG E C 1
ATOM 8625 O O . ARG E 1 25 ? -55.048 71.333 -23.367 1.00 42.09 23 ARG E O 1
ATOM 8633 N N . SER E 1 26 ? -57.271 71.259 -23.239 1.00 40.76 24 SER E N 1
ATOM 8634 C CA . SER E 1 26 ? -57.541 72.701 -23.309 1.00 39.53 24 SER E CA 1
ATOM 8635 C C . SER E 1 26 ? -58.882 72.921 -22.617 1.00 39.18 24 SER E C 1
ATOM 8636 O O . SER E 1 26 ? -59.730 72.032 -22.624 1.00 38.40 24 SER E O 1
ATOM 8639 N N . PRO E 1 27 ? -59.107 74.117 -22.053 1.00 39.00 25 PRO E N 1
ATOM 8640 C CA . PRO E 1 27 ? -60.469 74.386 -21.601 1.00 38.65 25 PRO E CA 1
ATOM 8641 C C . PRO E 1 27 ? -61.461 74.445 -22.787 1.00 38.15 25 PRO E C 1
ATOM 8642 O O . PRO E 1 27 ? -62.643 74.148 -22.633 1.00 37.79 25 PRO E O 1
ATOM 8646 N N . TYR E 1 28 ? -60.957 74.791 -23.968 1.00 37.72 26 TYR E N 1
ATOM 8647 C CA . TYR E 1 28 ? -61.798 74.990 -25.137 1.00 38.00 26 TYR E CA 1
ATOM 8648 C C . TYR E 1 28 ? -61.920 73.758 -26.040 1.00 38.49 26 TYR E C 1
ATOM 8649 O O . TYR E 1 28 ? -60.956 73.043 -26.294 1.00 38.34 26 TYR E O 1
ATOM 8658 N N . SER E 1 29 ? -63.130 73.545 -26.530 1.00 38.53 27 SER E N 1
ATOM 8659 C CA . SER E 1 29 ? -63.379 72.598 -27.608 1.00 38.64 27 SER E CA 1
ATOM 8660 C C . SER E 1 29 ? -63.736 73.413 -28.852 1.00 38.56 27 SER E C 1
ATOM 8661 O O . SER E 1 29 ? -64.577 74.298 -28.768 1.00 38.04 27 SER E O 1
ATOM 8664 N N . VAL E 1 30 ? -63.081 73.122 -29.979 1.00 38.50 28 VAL E N 1
ATOM 8665 C CA . VAL E 1 30 ? -63.285 73.864 -31.233 1.00 37.89 28 VAL E CA 1
ATOM 8666 C C . VAL E 1 30 ? -64.396 73.209 -32.022 1.00 38.19 28 VAL E C 1
ATOM 8667 O O . VAL E 1 30 ? -64.347 72.007 -32.250 1.00 38.83 28 VAL E O 1
ATOM 8671 N N . THR E 1 31 ? -65.377 74.003 -32.439 1.00 38.00 29 THR E N 1
ATOM 8672 C CA . THR E 1 31 ? -66.513 73.515 -33.185 1.00 37.97 29 THR E CA 1
ATOM 8673 C C . THR E 1 31 ? -66.227 73.470 -34.692 1.00 38.68 29 THR E C 1
ATOM 8674 O O . THR E 1 31 ? -65.204 73.950 -35.191 1.00 38.63 29 THR E O 1
ATOM 8678 N N . THR E 1 32 ? -67.183 72.910 -35.415 1.00 39.81 30 THR E N 1
ATOM 8679 C CA . THR E 1 32 ? -67.147 72.799 -36.888 1.00 40.00 30 THR E CA 1
ATOM 8680 C C . THR E 1 32 ? -67.284 74.174 -37.533 1.00 39.97 30 THR E C 1
ATOM 8681 O O . THR E 1 32 ? -66.855 74.371 -38.670 1.00 40.26 30 THR E O 1
ATOM 8685 N N . GLU E 1 33 ? -67.820 75.129 -36.770 1.00 40.00 31 GLU E N 1
ATOM 8686 C CA . GLU E 1 33 ? -67.909 76.546 -37.194 1.00 39.77 31 GLU E CA 1
ATOM 8687 C C . GLU E 1 33 ? -66.701 77.394 -36.830 1.00 38.49 31 GLU E C 1
ATOM 8688 O O . GLU E 1 33 ? -66.698 78.586 -37.078 1.00 38.55 31 GLU E O 1
ATOM 8694 N N . GLY E 1 34 ? -65.685 76.789 -36.239 1.00 38.08 32 GLY E N 1
ATOM 8695 C CA . GLY E 1 34 ? -64.457 77.512 -35.877 1.00 37.56 32 GLY E CA 1
ATOM 8696 C C . GLY E 1 34 ? -64.620 78.414 -34.667 1.00 37.06 32 GLY E C 1
ATOM 8697 O O . GLY E 1 34 ? -63.957 79.416 -34.568 1.00 36.60 32 GLY E O 1
ATOM 8698 N N . THR E 1 35 ? -65.540 78.056 -33.776 1.00 36.94 33 THR E N 1
ATOM 8699 C CA . THR E 1 35 ? -65.758 78.757 -32.503 1.00 37.05 33 THR E CA 1
ATOM 8700 C C . THR E 1 35 ? -65.342 77.838 -31.337 1.00 37.26 33 THR E C 1
ATOM 8701 O O . THR E 1 35 ? -65.088 76.631 -31.515 1.00 37.01 33 THR E O 1
ATOM 8705 N N . VAL E 1 36 ? -65.233 78.423 -30.154 1.00 36.75 34 VAL E N 1
ATOM 8706 C CA . VAL E 1 36 ? -64.804 77.675 -28.991 1.00 36.33 34 VAL E CA 1
ATOM 8707 C C . VAL E 1 36 ? -65.899 77.631 -27.971 1.00 36.83 34 VAL E C 1
ATOM 8708 O O . VAL E 1 36 ? -66.642 78.571 -27.781 1.00 36.32 34 VAL E O 1
ATOM 8712 N N . ARG E 1 37 ? -65.974 76.505 -27.297 1.00 37.67 35 ARG E N 1
ATOM 8713 C CA . ARG E 1 37 ? -66.932 76.295 -26.217 1.00 37.69 35 ARG E CA 1
ATOM 8714 C C . ARG E 1 37 ? -66.171 75.717 -25.051 1.00 36.94 35 ARG E C 1
ATOM 8715 O O . ARG E 1 37 ? -65.207 75.010 -25.258 1.00 37.48 35 ARG E O 1
ATOM 8723 N N . VAL E 1 38 ? -66.586 76.035 -23.832 1.00 36.66 36 VAL E N 1
ATOM 8724 C CA . VAL E 1 38 ? -66.038 75.396 -22.626 1.00 36.05 36 VAL E CA 1
ATOM 8725 C C . VAL E 1 38 ? -67.051 74.407 -22.048 1.00 36.99 36 VAL E C 1
ATOM 8726 O O . VAL E 1 38 ? -68.011 74.792 -21.371 1.00 37.37 36 VAL E O 1
ATOM 8730 N N . ILE E 1 39 ? -66.816 73.131 -22.315 1.00 37.50 37 ILE E N 1
ATOM 8731 C CA . ILE E 1 39 ? -67.758 72.071 -21.965 1.00 37.39 37 ILE E CA 1
ATOM 8732 C C . ILE E 1 39 ? -66.992 70.822 -21.513 1.00 37.48 37 ILE E C 1
ATOM 8733 O O . ILE E 1 39 ? -65.850 70.633 -21.910 1.00 36.63 37 ILE E O 1
ATOM 8738 N N . PRO E 1 40 ? -67.613 69.996 -20.649 1.00 37.81 38 PRO E N 1
ATOM 8739 C CA . PRO E 1 40 ? -67.023 68.730 -20.218 1.00 38.23 38 PRO E CA 1
ATOM 8740 C C . PRO E 1 40 ? -66.771 67.806 -21.404 1.00 38.87 38 PRO E C 1
ATOM 8741 O O . PRO E 1 40 ? -67.529 67.844 -22.372 1.00 38.30 38 PRO E O 1
ATOM 8745 N N . VAL E 1 41 ? -65.733 66.976 -21.279 1.00 39.99 39 VAL E N 1
ATOM 8746 C CA . VAL E 1 41 ? -65.264 66.077 -22.347 1.00 40.44 39 VAL E CA 1
ATOM 8747 C C . VAL E 1 41 ? -65.258 64.633 -21.812 1.00 39.96 39 VAL E C 1
ATOM 8748 O O . VAL E 1 41 ? -66.173 64.229 -21.132 1.00 40.59 39 VAL E O 1
ATOM 8752 N N . LEU E 1 42 ? -64.196 63.891 -22.078 1.00 40.20 40 LEU E N 1
ATOM 8753 C CA . LEU E 1 42 ? -64.139 62.449 -21.840 1.00 39.48 40 LEU E CA 1
ATOM 8754 C C . LEU E 1 42 ? -63.457 62.133 -20.497 1.00 39.13 40 LEU E C 1
ATOM 8755 O O . LEU E 1 42 ? -62.980 63.017 -19.801 1.00 38.55 40 LEU E O 1
ATOM 8760 N N . GLY E 1 43 ? -63.475 60.854 -20.153 1.00 38.47 41 GLY E N 1
ATOM 8761 C CA . GLY E 1 43 ? -62.873 60.349 -18.952 1.00 38.35 41 GLY E CA 1
ATOM 8762 C C . GLY E 1 43 ? -63.825 60.340 -17.782 1.00 38.35 41 GLY E C 1
ATOM 8763 O O . GLY E 1 43 ? -65.015 60.585 -17.906 1.00 38.89 41 GLY E O 1
ATOM 8764 N N . GLY E 1 44 ? -63.264 60.045 -16.627 1.00 37.78 42 GLY E N 1
ATOM 8765 C CA . GLY E 1 44 ? -63.961 60.187 -15.385 1.00 37.59 42 GLY E CA 1
ATOM 8766 C C . GLY E 1 44 ? -65.053 59.175 -15.127 1.00 37.62 42 GLY E C 1
ATOM 8767 O O . GLY E 1 44 ? -65.281 58.212 -15.892 1.00 38.35 42 GLY E O 1
ATOM 8768 N N . ILE E 1 45 ? -65.695 59.393 -13.988 1.00 36.79 43 ILE E N 1
ATOM 8769 C CA . ILE E 1 45 ? -67.000 58.841 -13.670 1.00 35.58 43 ILE E CA 1
ATOM 8770 C C . ILE E 1 45 ? -67.997 59.924 -14.096 1.00 35.68 43 ILE E C 1
ATOM 8771 O O . ILE E 1 45 ? -68.087 61.016 -13.517 1.00 35.30 43 ILE E O 1
ATOM 8776 N N . THR E 1 46 ? -68.767 59.621 -15.118 1.00 35.79 44 THR E N 1
ATOM 8777 C CA . THR E 1 46 ? -69.808 60.535 -15.565 1.00 35.67 44 THR E CA 1
ATOM 8778 C C . THR E 1 46 ? -71.126 60.139 -14.896 1.00 35.52 44 THR E C 1
ATOM 8779 O O . THR E 1 46 ? -71.652 59.064 -15.140 1.00 35.96 44 THR E O 1
ATOM 8783 N N . TYR E 1 47 ? -71.623 60.996 -14.023 1.00 35.10 45 TYR E N 1
ATOM 8784 C CA . TYR E 1 47 ? -72.736 60.638 -13.129 1.00 35.11 45 TYR E CA 1
ATOM 8785 C C . TYR E 1 47 ? -74.122 60.618 -13.763 1.00 35.05 45 TYR E C 1
ATOM 8786 O O . TYR E 1 47 ? -75.005 59.943 -13.270 1.00 33.99 45 TYR E O 1
ATOM 8795 N N . ASN E 1 48 ? -74.339 61.391 -14.830 1.00 35.01 46 ASN E N 1
ATOM 8796 C CA . ASN E 1 48 ? -75.689 61.523 -15.364 1.00 34.89 46 ASN E CA 1
ATOM 8797 C C . ASN E 1 48 ? -75.816 61.147 -16.830 1.00 34.80 46 ASN E C 1
ATOM 8798 O O . ASN E 1 48 ? -76.782 61.528 -17.461 1.00 34.66 46 ASN E O 1
ATOM 8803 N N . VAL E 1 49 ? -74.826 60.438 -17.364 1.00 35.36 47 VAL E N 1
ATOM 8804 C CA . VAL E 1 49 ? -74.875 59.945 -18.735 1.00 35.74 47 VAL E CA 1
ATOM 8805 C C . VAL E 1 49 ? -74.532 58.463 -18.687 1.00 36.40 47 VAL E C 1
ATOM 8806 O O . VAL E 1 49 ? -73.477 58.087 -18.217 1.00 37.39 47 VAL E O 1
ATOM 8810 N N . LYS E 1 50 ? -75.419 57.631 -19.188 1.00 36.75 48 LYS E N 1
ATOM 8811 C CA . LYS E 1 50 ? -75.267 56.189 -19.082 1.00 37.31 48 LYS E CA 1
ATOM 8812 C C . LYS E 1 50 ? -75.674 55.492 -20.374 1.00 37.47 48 LYS E C 1
ATOM 8813 O O . LYS E 1 50 ? -76.342 56.071 -21.241 1.00 38.18 48 LYS E O 1
ATOM 8819 N N . VAL E 1 51 ? -75.242 54.256 -20.522 1.00 37.35 49 VAL E N 1
ATOM 8820 C CA . VAL E 1 51 ? -75.606 53.480 -21.701 1.00 37.09 49 VAL E CA 1
ATOM 8821 C C . VAL E 1 51 ? -77.139 53.436 -21.754 1.00 37.13 49 VAL E C 1
ATOM 8822 O O . VAL E 1 51 ? -77.772 53.244 -20.744 1.00 36.82 49 VAL E O 1
ATOM 8826 N N . GLY E 1 52 ? -77.716 53.677 -22.935 1.00 36.94 50 GLY E N 1
ATOM 8827 C CA . GLY E 1 52 ? -79.140 53.734 -23.127 1.00 36.42 50 GLY E CA 1
ATOM 8828 C C . GLY E 1 52 ? -79.636 55.159 -23.299 1.00 36.65 50 GLY E C 1
ATOM 8829 O O . GLY E 1 52 ? -80.684 55.381 -23.883 1.00 35.83 50 GLY E O 1
ATOM 8830 N N . ASP E 1 53 ? -78.880 56.131 -22.778 1.00 36.56 51 ASP E N 1
ATOM 8831 C CA . ASP E 1 53 ? -79.199 57.561 -22.995 1.00 36.66 51 ASP E CA 1
ATOM 8832 C C . ASP E 1 53 ? -78.904 57.977 -24.432 1.00 36.62 51 ASP E C 1
ATOM 8833 O O . ASP E 1 53 ? -78.124 57.354 -25.140 1.00 35.41 51 ASP E O 1
ATOM 8838 N N . SER E 1 54 ? -79.552 59.058 -24.851 1.00 36.72 52 SER E N 1
ATOM 8839 C CA . SER E 1 54 ? -79.236 59.686 -26.143 1.00 37.34 52 SER E CA 1
ATOM 8840 C C . SER E 1 54 ? -77.747 60.036 -26.233 1.00 37.18 52 SER E C 1
ATOM 8841 O O . SER E 1 54 ? -77.138 60.455 -25.254 1.00 36.57 52 SER E O 1
ATOM 8844 N N . ALA E 1 55 ? -77.171 59.828 -27.415 1.00 37.46 53 ALA E N 1
ATOM 8845 C CA . ALA E 1 55 ? -75.797 60.269 -27.707 1.00 37.84 53 ALA E CA 1
ATOM 8846 C C . ALA E 1 55 ? -75.762 61.788 -27.865 1.00 38.34 53 ALA E C 1
ATOM 8847 O O . ALA E 1 55 ? -74.702 62.410 -27.792 1.00 38.85 53 ALA E O 1
ATOM 8849 N N . TYR E 1 56 ? -76.923 62.356 -28.154 1.00 38.57 54 TYR E N 1
ATOM 8850 C CA . TYR E 1 56 ? -77.069 63.780 -28.421 1.00 39.44 54 TYR E CA 1
ATOM 8851 C C . TYR E 1 56 ? -77.734 64.545 -27.266 1.00 40.20 54 TYR E C 1
ATOM 8852 O O . TYR E 1 56 ? -78.137 63.990 -26.244 1.00 40.85 54 TYR E O 1
ATOM 8861 N N . GLY E 1 57 ? -77.801 65.843 -27.441 1.00 41.12 55 GLY E N 1
ATOM 8862 C CA . GLY E 1 57 ? -78.459 66.712 -26.476 1.00 42.26 55 GLY E CA 1
ATOM 8863 C C . GLY E 1 57 ? -77.763 66.907 -25.137 1.00 42.93 55 GLY E C 1
ATOM 8864 O O . GLY E 1 57 ? -78.415 67.278 -24.149 1.00 44.69 55 GLY E O 1
ATOM 8865 N N . TRP E 1 58 ? -76.460 66.652 -25.070 1.00 42.51 56 TRP E N 1
ATOM 8866 C CA . TRP E 1 58 ? -75.686 66.996 -23.855 1.00 41.86 56 TRP E CA 1
ATOM 8867 C C . TRP E 1 58 ? -74.782 68.140 -24.214 1.00 40.69 56 TRP E C 1
ATOM 8868 O O . TRP E 1 58 ? -74.286 68.188 -25.331 1.00 40.27 56 TRP E O 1
ATOM 8879 N N . ALA E 1 59 ? -74.616 69.077 -23.283 1.00 39.67 57 ALA E N 1
ATOM 8880 C CA . ALA E 1 59 ? -73.632 70.158 -23.433 1.00 39.34 57 ALA E CA 1
ATOM 8881 C C . ALA E 1 59 ? -72.240 69.606 -23.023 1.00 39.12 57 ALA E C 1
ATOM 8882 O O . ALA E 1 59 ? -71.752 69.752 -21.894 1.00 39.05 57 ALA E O 1
ATOM 8884 N N . GLY E 1 60 ? -71.630 68.932 -23.988 1.00 39.26 58 GLY E N 1
ATOM 8885 C CA . GLY E 1 60 ? -70.368 68.205 -23.801 1.00 39.22 58 GLY E CA 1
ATOM 8886 C C . GLY E 1 60 ? -69.837 67.697 -25.129 1.00 39.12 58 GLY E C 1
ATOM 8887 O O . GLY E 1 60 ? -70.507 67.813 -26.136 1.00 39.03 58 GLY E O 1
ATOM 8888 N N . ASP E 1 61 ? -68.625 67.155 -25.111 1.00 39.43 59 ASP E N 1
ATOM 8889 C CA . ASP E 1 61 ? -67.943 66.642 -26.296 1.00 39.57 59 ASP E CA 1
ATOM 8890 C C . ASP E 1 61 ? -67.365 65.293 -25.926 1.00 39.08 59 ASP E C 1
ATOM 8891 O O . ASP E 1 61 ? -66.813 65.171 -24.837 1.00 39.39 59 ASP E O 1
ATOM 8896 N N . HIS E 1 62 ? -67.506 64.268 -26.777 1.00 38.70 60 HIS E N 1
ATOM 8897 C CA . HIS E 1 62 ? -66.833 62.968 -26.525 1.00 38.94 60 HIS E CA 1
ATOM 8898 C C . HIS E 1 62 ? -67.184 62.397 -25.153 1.00 38.53 60 HIS E C 1
ATOM 8899 O O . HIS E 1 62 ? -66.384 61.666 -24.520 1.00 39.13 60 HIS E O 1
ATOM 8906 N N . VAL E 1 63 ? -68.360 62.728 -24.659 1.00 38.20 61 VAL E N 1
ATOM 8907 C CA . VAL E 1 63 ? -68.734 62.329 -23.289 1.00 37.72 61 VAL E CA 1
ATOM 8908 C C . VAL E 1 63 ? -68.864 60.828 -23.260 1.00 38.11 61 VAL E C 1
ATOM 8909 O O . VAL E 1 63 ? -69.495 60.222 -24.140 1.00 37.92 61 VAL E O 1
ATOM 8913 N N . GLU E 1 64 ? -68.176 60.210 -22.285 1.00 38.54 62 GLU E N 1
ATOM 8914 C CA . GLU E 1 64 ? -68.160 58.752 -22.149 1.00 37.87 62 GLU E CA 1
ATOM 8915 C C . GLU E 1 64 ? -69.131 58.393 -21.018 1.00 38.54 62 GLU E C 1
ATOM 8916 O O . GLU E 1 64 ? -68.974 58.865 -19.872 1.00 39.03 62 GLU E O 1
ATOM 8922 N N . PRO E 1 65 ? -70.143 57.546 -21.326 1.00 38.69 63 PRO E N 1
ATOM 8923 C CA . PRO E 1 65 ? -71.079 57.156 -20.283 1.00 38.37 63 PRO E CA 1
ATOM 8924 C C . PRO E 1 65 ? -70.408 56.305 -19.200 1.00 38.47 63 PRO E C 1
ATOM 8925 O O . PRO E 1 65 ? -69.454 55.564 -19.476 1.00 38.75 63 PRO E O 1
ATOM 8929 N N . GLY E 1 66 ? -70.917 56.437 -17.988 1.00 37.99 64 GLY E N 1
ATOM 8930 C CA . GLY E 1 66 ? -70.481 55.623 -16.895 1.00 37.92 64 GLY E CA 1
ATOM 8931 C C . GLY E 1 66 ? -69.053 55.867 -16.544 1.00 37.92 64 GLY E C 1
ATOM 8932 O O . GLY E 1 66 ? -68.640 57.013 -16.445 1.00 38.84 64 GLY E O 1
ATOM 8933 N N . VAL E 1 67 ? -68.308 54.778 -16.391 1.00 37.59 65 VAL E N 1
ATOM 8934 C CA . VAL E 1 67 ? -66.951 54.783 -15.841 1.00 37.17 65 VAL E CA 1
ATOM 8935 C C . VAL E 1 67 ? -65.963 54.530 -16.951 1.00 37.32 65 VAL E C 1
ATOM 8936 O O . VAL E 1 67 ? -66.087 53.558 -17.679 1.00 37.44 65 VAL E O 1
ATOM 8940 N N . SER E 1 68 ? -65.037 55.472 -17.120 1.00 37.53 66 SER E N 1
ATOM 8941 C CA . SER E 1 68 ? -63.935 55.391 -18.062 1.00 37.30 66 SER E CA 1
ATOM 8942 C C . SER E 1 68 ? -62.732 54.774 -17.354 1.00 37.33 66 SER E C 1
ATOM 8943 O O . SER E 1 68 ? -62.337 55.209 -16.270 1.00 37.51 66 SER E O 1
ATOM 8946 N N . VAL E 1 69 ? -62.185 53.742 -17.970 1.00 37.54 67 VAL E N 1
ATOM 8947 C CA . VAL E 1 69 ? -61.102 52.942 -17.419 1.00 37.12 67 VAL E CA 1
ATOM 8948 C C . VAL E 1 69 ? -59.909 53.072 -18.365 1.00 37.75 67 VAL E C 1
ATOM 8949 O O . VAL E 1 69 ? -60.048 52.857 -19.583 1.00 37.48 67 VAL E O 1
ATOM 8961 N N . ALA E 1 71 ? -55.406 52.560 -18.738 1.00 38.97 69 ALA E N 1
ATOM 8962 C CA . ALA E 1 71 ? -54.289 51.662 -18.405 1.00 39.78 69 ALA E CA 1
ATOM 8963 C C . ALA E 1 71 ? -53.469 52.249 -17.268 1.00 39.59 69 ALA E C 1
ATOM 8964 O O . ALA E 1 71 ? -53.460 53.442 -17.106 1.00 39.64 69 ALA E O 1
ATOM 8966 N N . ARG E 1 72 ? -52.811 51.380 -16.490 1.00 40.26 70 ARG E N 1
ATOM 8967 C CA . ARG E 1 72 ? -51.867 51.799 -15.429 1.00 40.19 70 ARG E CA 1
ATOM 8968 C C . ARG E 1 72 ? -50.663 52.543 -15.990 1.00 40.12 70 ARG E C 1
ATOM 8969 O O . ARG E 1 72 ? -50.067 53.364 -15.312 1.00 39.91 70 ARG E O 1
ATOM 8977 N N . ARG E 1 73 ? -50.289 52.182 -17.217 1.00 40.41 71 ARG E N 1
ATOM 8978 C CA . ARG E 1 73 ? -49.128 52.716 -17.896 1.00 40.25 71 ARG E CA 1
ATOM 8979 C C . ARG E 1 73 ? -49.244 52.408 -19.400 1.00 40.63 71 ARG E C 1
ATOM 8980 O O . ARG E 1 73 ? -49.988 51.535 -19.805 1.00 39.86 71 ARG E O 1
ATOM 8988 N N . LYS E 1 74 ? -48.453 53.102 -20.207 1.00 41.08 72 LYS E N 1
ATOM 8989 C CA . LYS E 1 74 ? -48.614 53.061 -21.671 1.00 42.27 72 LYS E CA 1
ATOM 8990 C C . LYS E 1 74 ? -48.515 51.663 -22.271 1.00 41.79 72 LYS E C 1
ATOM 8991 O O . LYS E 1 74 ? -49.276 51.297 -23.145 1.00 41.81 72 LYS E O 1
ATOM 8997 N N . GLU E 1 75 ? -47.577 50.890 -21.757 1.00 41.92 73 GLU E N 1
ATOM 8998 C CA . GLU E 1 75 ? -47.279 49.512 -22.196 1.00 42.39 73 GLU E CA 1
ATOM 8999 C C . GLU E 1 75 ? -48.470 48.561 -22.051 1.00 41.07 73 GLU E C 1
ATOM 9000 O O . GLU E 1 75 ? -48.592 47.521 -22.757 1.00 41.08 73 GLU E O 1
ATOM 9006 N N . GLU E 1 76 ? -49.349 48.918 -21.136 1.00 39.73 74 GLU E N 1
ATOM 9007 C CA . GLU E 1 76 ? -50.570 48.132 -20.859 1.00 39.11 74 GLU E CA 1
ATOM 9008 C C . GLU E 1 76 ? -51.836 48.594 -21.633 1.00 38.46 74 GLU E C 1
ATOM 9009 O O . GLU E 1 76 ? -52.923 48.028 -21.469 1.00 37.71 74 GLU E O 1
ATOM 9015 N N . GLU E 1 77 ? -51.694 49.603 -22.474 1.00 37.70 75 GLU E N 1
ATOM 9016 C CA . GLU E 1 77 ? -52.841 50.126 -23.230 1.00 38.20 75 GLU E CA 1
ATOM 9017 C C . GLU E 1 77 ? -53.321 49.182 -24.334 1.00 38.03 75 GLU E C 1
ATOM 9018 O O . GLU E 1 77 ? -54.538 48.966 -24.478 1.00 38.26 75 GLU E O 1
ATOM 9024 N N . ILE E 1 78 ? -52.383 48.629 -25.095 1.00 37.90 76 ILE E N 1
ATOM 9025 C CA . ILE E 1 78 ? -52.719 47.696 -26.198 1.00 38.13 76 ILE E CA 1
ATOM 9026 C C . ILE E 1 78 ? -53.585 46.513 -25.723 1.00 37.82 76 ILE E C 1
ATOM 9027 O O . ILE E 1 78 ? -54.660 46.312 -26.263 1.00 38.27 76 ILE E O 1
ATOM 9032 N N . PRO E 1 79 ? -53.140 45.752 -24.706 1.00 37.68 77 PRO E N 1
ATOM 9033 C CA . PRO E 1 79 ? -54.001 44.652 -24.232 1.00 37.54 77 PRO E CA 1
ATOM 9034 C C . PRO E 1 79 ? -55.336 45.104 -23.627 1.00 37.57 77 PRO E C 1
ATOM 9035 O O . PRO E 1 79 ? -56.352 44.473 -23.881 1.00 37.24 77 PRO E O 1
ATOM 9039 N N . LEU E 1 80 ? -55.338 46.198 -22.873 1.00 37.48 78 LEU E N 1
ATOM 9040 C CA . LEU E 1 80 ? -56.600 46.778 -22.381 1.00 37.85 78 LEU E CA 1
ATOM 9041 C C . LEU E 1 80 ? -57.605 47.003 -23.528 1.00 37.20 78 LEU E C 1
ATOM 9042 O O . LEU E 1 80 ? -58.747 46.589 -23.485 1.00 36.78 78 LEU E O 1
ATOM 9055 N N . THR E 1 82 ? -57.402 45.969 -26.707 1.00 37.56 80 THR E N 1
ATOM 9056 C CA . THR E 1 82 ? -57.581 44.863 -27.650 1.00 37.34 80 THR E CA 1
ATOM 9057 C C . THR E 1 82 ? -58.473 43.764 -27.078 1.00 37.82 80 THR E C 1
ATOM 9058 O O . THR E 1 82 ? -59.411 43.331 -27.731 1.00 38.91 80 THR E O 1
ATOM 9062 N N . LEU E 1 83 ? -58.235 43.352 -25.843 1.00 37.87 81 LEU E N 1
ATOM 9063 C CA . LEU E 1 83 ? -58.871 42.151 -25.328 1.00 37.98 81 LEU E CA 1
ATOM 9064 C C . LEU E 1 83 ? -60.235 42.404 -24.727 1.00 37.96 81 LEU E C 1
ATOM 9065 O O . LEU E 1 83 ? -61.035 41.466 -24.610 1.00 38.73 81 LEU E O 1
ATOM 9070 N N . SER E 1 84 ? -60.477 43.637 -24.295 1.00 37.95 82 SER E N 1
ATOM 9071 C CA . SER E 1 84 ? -61.740 44.021 -23.679 1.00 37.85 82 SER E CA 1
ATOM 9072 C C . SER E 1 84 ? -62.868 43.983 -24.698 1.00 38.04 82 SER E C 1
ATOM 9073 O O . SER E 1 84 ? -62.836 44.636 -25.741 1.00 37.99 82 SER E O 1
ATOM 9076 N N . CYS E 1 85 ? -63.881 43.181 -24.391 1.00 37.95 83 CYS E N 1
ATOM 9077 C CA . CYS E 1 85 ? -65.029 43.016 -25.280 1.00 37.22 83 CYS E CA 1
ATOM 9078 C C . CYS E 1 85 ? -66.306 43.533 -24.625 1.00 37.32 83 CYS E C 1
ATOM 9079 O O . CYS E 1 85 ? -66.503 43.417 -23.420 1.00 36.58 83 CYS E O 1
ATOM 9082 N N . ILE E 1 86 ? -67.160 44.111 -25.462 1.00 37.41 84 ILE E N 1
ATOM 9083 C CA . ILE E 1 86 ? -68.431 44.650 -25.021 1.00 36.86 84 ILE E CA 1
ATOM 9084 C C . ILE E 1 86 ? -69.214 43.520 -24.364 1.00 37.27 84 ILE E C 1
ATOM 9085 O O . ILE E 1 86 ? -69.349 42.435 -24.914 1.00 37.71 84 ILE E O 1
ATOM 9090 N N . GLY E 1 87 ? -69.707 43.787 -23.159 1.00 37.40 85 GLY E N 1
ATOM 9091 C CA . GLY E 1 87 ? -70.430 42.789 -22.398 1.00 37.14 85 GLY E CA 1
ATOM 9092 C C . GLY E 1 87 ? -69.586 42.042 -21.399 1.00 37.13 85 GLY E C 1
ATOM 9093 O O . GLY E 1 87 ? -70.150 41.319 -20.552 1.00 37.21 85 GLY E O 1
ATOM 9094 N N . ASN E 1 88 ? -68.266 42.186 -21.457 1.00 36.61 86 ASN E N 1
ATOM 9095 C CA . ASN E 1 88 ? -67.421 41.475 -20.488 1.00 36.83 86 ASN E CA 1
ATOM 9096 C C . ASN E 1 88 ? -67.671 41.991 -19.094 1.00 37.49 86 ASN E C 1
ATOM 9097 O O . ASN E 1 88 ? -67.960 43.170 -18.888 1.00 37.35 86 ASN E O 1
ATOM 9102 N N . GLU E 1 89 ? -67.487 41.085 -18.148 1.00 37.53 87 GLU E N 1
ATOM 9103 C CA . GLU E 1 89 ? -67.613 41.371 -16.748 1.00 38.65 87 GLU E CA 1
ATOM 9104 C C . GLU E 1 89 ? -66.445 42.259 -16.250 1.00 38.19 87 GLU E C 1
ATOM 9105 O O . GLU E 1 89 ? -65.282 42.093 -16.642 1.00 38.23 87 GLU E O 1
ATOM 9111 N N . VAL E 1 90 ? -66.788 43.228 -15.407 1.00 38.00 88 VAL E N 1
ATOM 9112 C CA . VAL E 1 90 ? -65.840 44.174 -14.798 1.00 36.68 88 VAL E CA 1
ATOM 9113 C C . VAL E 1 90 ? -65.991 44.146 -13.274 1.00 37.60 88 VAL E C 1
ATOM 9114 O O . VAL E 1 90 ? -67.080 44.237 -12.764 1.00 37.41 88 VAL E O 1
ATOM 9118 N N . ILE E 1 91 ? -64.884 43.970 -12.561 1.00 38.28 89 ILE E N 1
ATOM 9119 C CA . ILE E 1 91 ? -64.893 43.942 -11.085 1.00 38.42 89 ILE E CA 1
ATOM 9120 C C . ILE E 1 91 ? -64.039 45.075 -10.505 1.00 38.44 89 ILE E C 1
ATOM 9121 O O . ILE E 1 91 ? -62.866 45.275 -10.893 1.00 38.02 89 ILE E O 1
ATOM 9126 N N . VAL E 1 92 ? -64.632 45.813 -9.569 1.00 38.53 90 VAL E N 1
ATOM 9127 C CA . VAL E 1 92 ? -63.929 46.843 -8.851 1.00 38.19 90 VAL E CA 1
ATOM 9128 C C . VAL E 1 92 ? -63.069 46.136 -7.806 1.00 38.78 90 VAL E C 1
ATOM 9129 O O . VAL E 1 92 ? -63.588 45.382 -6.972 1.00 38.79 90 VAL E O 1
ATOM 9141 N N . SER E 1 94 ? -60.454 47.808 -5.766 1.00 39.29 92 SER E N 1
ATOM 9142 C CA . SER E 1 94 ? -60.020 48.658 -4.653 1.00 39.06 92 SER E CA 1
ATOM 9143 C C . SER E 1 94 ? -61.031 49.755 -4.432 1.00 39.02 92 SER E C 1
ATOM 9144 O O . SER E 1 94 ? -61.900 49.969 -5.263 1.00 38.59 92 SER E O 1
ATOM 9147 N N . GLY E 1 95 ? -60.886 50.456 -3.313 1.00 39.13 93 GLY E N 1
ATOM 9148 C CA . GLY E 1 95 ? -61.717 51.581 -2.983 1.00 39.00 93 GLY E CA 1
ATOM 9149 C C . GLY E 1 95 ? -63.014 51.176 -2.301 1.00 39.74 93 GLY E C 1
ATOM 9150 O O . GLY E 1 95 ? -63.193 50.060 -1.888 1.00 40.01 93 GLY E O 1
ATOM 9151 N N . ASP E 1 96 ? -63.921 52.126 -2.154 1.00 40.55 94 ASP E N 1
ATOM 9152 C CA . ASP E 1 96 ? -65.160 51.923 -1.386 1.00 40.89 94 ASP E CA 1
ATOM 9153 C C . ASP E 1 96 ? -66.179 51.008 -2.044 1.00 40.65 94 ASP E C 1
ATOM 9154 O O . ASP E 1 96 ? -67.075 50.544 -1.399 1.00 40.44 94 ASP E O 1
ATOM 9159 N N . ALA E 1 97 ? -66.085 50.837 -3.348 1.00 40.43 95 ALA E N 1
ATOM 9160 C CA . ALA E 1 97 ? -67.016 49.974 -4.077 1.00 40.35 95 ALA E CA 1
ATOM 9161 C C . ALA E 1 97 ? -66.358 48.623 -4.439 1.00 40.35 95 ALA E C 1
ATOM 9162 O O . ALA E 1 97 ? -66.824 47.895 -5.326 1.00 40.27 95 ALA E O 1
ATOM 9164 N N . LYS E 1 98 ? -65.291 48.295 -3.725 1.00 40.71 96 LYS E N 1
ATOM 9165 C CA . LYS E 1 98 ? -64.578 47.041 -3.932 1.00 41.27 96 LYS E CA 1
ATOM 9166 C C . LYS E 1 98 ? -65.542 45.868 -3.918 1.00 40.69 96 LYS E C 1
ATOM 9167 O O . LYS E 1 98 ? -66.277 45.708 -2.973 1.00 40.32 96 LYS E O 1
ATOM 9173 N N . GLY E 1 99 ? -65.534 45.078 -4.988 1.00 40.47 97 GLY E N 1
ATOM 9174 C CA . GLY E 1 99 ? -66.373 43.889 -5.103 1.00 40.23 97 GLY E CA 1
ATOM 9175 C C . GLY E 1 99 ? -67.580 44.080 -6.019 1.00 40.54 97 GLY E C 1
ATOM 9176 O O . GLY E 1 99 ? -68.253 43.112 -6.378 1.00 40.44 97 GLY E O 1
ATOM 9177 N N . SER E 1 100 ? -67.877 45.331 -6.347 1.00 40.31 98 SER E N 1
ATOM 9178 C CA . SER E 1 100 ? -68.965 45.662 -7.262 1.00 40.32 98 SER E CA 1
ATOM 9179 C C . SER E 1 100 ? -68.651 45.207 -8.683 1.00 40.65 98 SER E C 1
ATOM 9180 O O . SER E 1 100 ? -67.515 45.256 -9.137 1.00 40.65 98 SER E O 1
ATOM 9183 N N . ARG E 1 101 ? -69.675 44.745 -9.372 1.00 40.81 99 ARG E N 1
ATOM 9184 C CA . ARG E 1 101 ? -69.499 44.243 -10.719 1.00 41.41 99 ARG E CA 1
ATOM 9185 C C . ARG E 1 101 ? -70.301 45.064 -11.720 1.00 40.45 99 ARG E C 1
ATOM 9186 O O . ARG E 1 101 ? -71.403 45.481 -11.452 1.00 40.18 99 ARG E O 1
ATOM 9194 N N . GLY E 1 102 ? -69.696 45.248 -12.881 1.00 39.93 100 GLY E N 1
ATOM 9195 C CA . GLY E 1 102 ? -70.289 45.961 -14.002 1.00 39.61 100 GLY E CA 1
ATOM 9196 C C . GLY E 1 102 ? -69.985 45.251 -15.308 1.00 39.20 100 GLY E C 1
ATOM 9197 O O . GLY E 1 102 ? -69.531 44.126 -15.301 1.00 38.90 100 GLY E O 1
ATOM 9198 N N . PHE E 1 103 ? -70.286 45.910 -16.421 1.00 38.38 101 PHE E N 1
ATOM 9199 C CA . PHE E 1 103 ? -70.126 45.359 -17.755 1.00 38.92 101 PHE E CA 1
ATOM 9200 C C . PHE E 1 103 ? -69.562 46.398 -18.761 1.00 38.37 101 PHE E C 1
ATOM 9201 O O . PHE E 1 103 ? -69.903 47.573 -18.761 1.00 36.65 101 PHE E O 1
ATOM 9209 N N . VAL E 1 104 ? -68.654 45.931 -19.598 1.00 37.59 102 VAL E N 1
ATOM 9210 C CA . VAL E 1 104 ? -68.076 46.777 -20.630 1.00 37.13 102 VAL E CA 1
ATOM 9211 C C . VAL E 1 104 ? -69.153 47.175 -21.597 1.00 37.17 102 VAL E C 1
ATOM 9212 O O . VAL E 1 104 ? -69.874 46.316 -22.087 1.00 36.70 102 VAL E O 1
ATOM 9216 N N . THR E 1 105 ? -69.292 48.488 -21.817 1.00 37.13 103 THR E N 1
ATOM 9217 C CA . THR E 1 105 ? -70.271 49.025 -22.770 1.00 36.62 103 THR E CA 1
ATOM 9218 C C . THR E 1 105 ? -69.618 49.433 -24.074 1.00 36.89 103 THR E C 1
ATOM 9219 O O . THR E 1 105 ? -70.281 49.564 -25.085 1.00 36.71 103 THR E O 1
ATOM 9223 N N . GLY E 1 106 ? -68.303 49.627 -24.049 1.00 36.79 104 GLY E N 1
ATOM 9224 C CA . GLY E 1 106 ? -67.612 50.169 -25.205 1.00 36.68 104 GLY E CA 1
ATOM 9225 C C . GLY E 1 106 ? -66.170 50.458 -24.910 1.00 36.91 104 GLY E C 1
ATOM 9226 O O . GLY E 1 106 ? -65.686 50.243 -23.801 1.00 37.29 104 GLY E O 1
ATOM 9227 N N . LYS E 1 107 ? -65.478 50.967 -25.916 1.00 37.47 105 LYS E N 1
ATOM 9228 C CA . LYS E 1 107 ? -64.098 51.449 -25.729 1.00 37.96 105 LYS E CA 1
ATOM 9229 C C . LYS E 1 107 ? -63.828 52.511 -26.751 1.00 38.52 105 LYS E C 1
ATOM 9230 O O . LYS E 1 107 ? -64.467 52.548 -27.794 1.00 37.94 105 LYS E O 1
ATOM 9236 N N . HIS E 1 108 ? -62.870 53.383 -26.414 1.00 39.55 106 HIS E N 1
ATOM 9237 C CA . HIS E 1 108 ? -62.600 54.608 -27.147 1.00 39.46 106 HIS E CA 1
ATOM 9238 C C . HIS E 1 108 ? -61.087 54.746 -27.328 1.00 39.87 106 HIS E C 1
ATOM 9239 O O . HIS E 1 108 ? -60.348 54.868 -26.349 1.00 39.55 106 HIS E O 1
ATOM 9246 N N . GLY E 1 109 ? -60.649 54.708 -28.589 1.00 39.93 107 GLY E N 1
ATOM 9247 C CA . GLY E 1 109 ? -59.256 54.825 -28.954 1.00 40.75 107 GLY E CA 1
ATOM 9248 C C . GLY E 1 109 ? -58.725 56.270 -28.858 1.00 41.66 107 GLY E C 1
ATOM 9249 O O . GLY E 1 109 ? -59.486 57.221 -28.743 1.00 42.73 107 GLY E O 1
ATOM 9250 N N . GLY E 1 110 ? -57.400 56.413 -28.882 1.00 42.07 108 GLY E N 1
ATOM 9251 C CA . GLY E 1 110 ? -56.743 57.707 -28.711 1.00 41.89 108 GLY E CA 1
ATOM 9252 C C . GLY E 1 110 ? -56.316 57.845 -27.273 1.00 41.86 108 GLY E C 1
ATOM 9253 O O . GLY E 1 110 ? -55.186 57.503 -26.917 1.00 42.61 108 GLY E O 1
ATOM 9254 N N . VAL E 1 111 ? -57.236 58.289 -26.425 1.00 41.32 109 VAL E N 1
ATOM 9255 C CA . VAL E 1 111 ? -57.027 58.252 -24.948 1.00 40.48 109 VAL E CA 1
ATOM 9256 C C . VAL E 1 111 ? -56.986 56.829 -24.386 1.00 40.27 109 VAL E C 1
ATOM 9257 O O . VAL E 1 111 ? -56.439 56.588 -23.292 1.00 40.73 109 VAL E O 1
ATOM 9261 N N . ASN E 1 112 ? -57.610 55.911 -25.124 1.00 39.47 110 ASN E N 1
ATOM 9262 C CA . ASN E 1 112 ? -57.590 54.461 -24.839 1.00 38.70 110 ASN E CA 1
ATOM 9263 C C . ASN E 1 112 ? -58.295 54.115 -23.519 1.00 38.30 110 ASN E C 1
ATOM 9264 O O . ASN E 1 112 ? -57.687 53.657 -22.525 1.00 38.23 110 ASN E O 1
ATOM 9269 N N . HIS E 1 113 ? -59.600 54.354 -23.542 1.00 38.00 111 HIS E N 1
ATOM 9270 C CA . HIS E 1 113 ? -60.492 54.083 -22.420 1.00 37.51 111 HIS E CA 1
ATOM 9271 C C . HIS E 1 113 ? -61.432 52.973 -22.738 1.00 37.42 111 HIS E C 1
ATOM 9272 O O . HIS E 1 113 ? -61.956 52.875 -23.856 1.00 37.60 111 HIS E O 1
ATOM 9279 N N . VAL E 1 114 ? -61.619 52.115 -21.750 1.00 37.60 112 VAL E N 1
ATOM 9280 C CA . VAL E 1 114 ? -62.642 51.124 -21.788 1.00 36.97 112 VAL E CA 1
ATOM 9281 C C . VAL E 1 114 ? -63.783 51.632 -20.928 1.00 37.09 112 VAL E C 1
ATOM 9282 O O . VAL E 1 114 ? -63.569 52.133 -19.827 1.00 36.82 112 VAL E O 1
ATOM 9286 N N . LEU E 1 115 ? -65.006 51.524 -21.447 1.00 37.56 113 LEU E N 1
ATOM 9287 C CA . LEU E 1 115 ? -66.169 52.182 -20.803 1.00 37.30 113 LEU E CA 1
ATOM 9288 C C . LEU E 1 115 ? -67.009 51.149 -20.089 1.00 36.95 113 LEU E C 1
ATOM 9289 O O . LEU E 1 115 ? -67.210 50.081 -20.607 1.00 37.19 113 LEU E O 1
ATOM 9294 N N . VAL E 1 116 ? -67.480 51.469 -18.888 1.00 36.82 114 VAL E N 1
ATOM 9295 C CA . VAL E 1 116 ? -68.110 50.477 -18.034 1.00 36.30 114 VAL E CA 1
ATOM 9296 C C . VAL E 1 116 ? -69.411 50.975 -17.375 1.00 37.30 114 VAL E C 1
ATOM 9297 O O . VAL E 1 116 ? -69.529 52.109 -16.856 1.00 37.30 114 VAL E O 1
ATOM 9301 N N . HIS E 1 117 ? -70.395 50.101 -17.385 1.00 37.75 115 HIS E N 1
ATOM 9302 C CA . HIS E 1 117 ? -71.642 50.343 -16.697 1.00 38.39 115 HIS E CA 1
ATOM 9303 C C . HIS E 1 117 ? -71.729 49.611 -15.387 1.00 38.68 115 HIS E C 1
ATOM 9304 O O . HIS E 1 117 ? -71.682 48.388 -15.362 1.00 38.29 115 HIS E O 1
ATOM 9311 N N . PHE E 1 118 ? -71.870 50.384 -14.316 1.00 38.98 116 PHE E N 1
ATOM 9312 C CA . PHE E 1 118 ? -72.221 49.866 -13.006 1.00 39.78 116 PHE E CA 1
ATOM 9313 C C . PHE E 1 118 ? -73.609 50.343 -12.631 1.00 40.78 116 PHE E C 1
ATOM 9314 O O . PHE E 1 118 ? -74.086 51.357 -13.122 1.00 41.08 116 PHE E O 1
ATOM 9322 N N . GLU E 1 119 ? -74.243 49.632 -11.708 1.00 42.21 117 GLU E N 1
ATOM 9323 C CA . GLU E 1 119 ? -75.487 50.111 -11.117 1.00 43.63 117 GLU E CA 1
ATOM 9324 C C . GLU E 1 119 ? -75.254 51.476 -10.473 1.00 43.83 117 GLU E C 1
ATOM 9325 O O . GLU E 1 119 ? -74.164 51.778 -9.975 1.00 42.96 117 GLU E O 1
ATOM 9331 N N . GLU E 1 120 ? -76.288 52.294 -10.514 1.00 44.63 118 GLU E N 1
ATOM 9332 C CA . GLU E 1 120 ? -76.206 53.701 -10.140 1.00 46.29 118 GLU E CA 1
ATOM 9333 C C . GLU E 1 120 ? -75.631 53.920 -8.737 1.00 45.92 118 GLU E C 1
ATOM 9334 O O . GLU E 1 120 ? -74.805 54.789 -8.554 1.00 45.81 118 GLU E O 1
ATOM 9340 N N . GLU E 1 121 ? -76.077 53.109 -7.781 1.00 45.51 119 GLU E N 1
ATOM 9341 C CA . GLU E 1 121 ? -75.624 53.176 -6.380 1.00 46.03 119 GLU E CA 1
ATOM 9342 C C . GLU E 1 121 ? -74.086 53.011 -6.227 1.00 44.98 119 GLU E C 1
ATOM 9343 O O . GLU E 1 121 ? -73.471 53.591 -5.320 1.00 45.04 119 GLU E O 1
ATOM 9349 N N . VAL E 1 122 ? -73.487 52.241 -7.126 1.00 43.48 120 VAL E N 1
ATOM 9350 C CA . VAL E 1 122 ? -72.044 52.021 -7.147 1.00 43.02 120 VAL E CA 1
ATOM 9351 C C . VAL E 1 122 ? -71.240 53.314 -7.472 1.00 42.88 120 VAL E C 1
ATOM 9352 O O . VAL E 1 122 ? -70.189 53.554 -6.916 1.00 42.46 120 VAL E O 1
ATOM 9356 N N . LEU E 1 123 ? -71.783 54.143 -8.348 1.00 42.66 121 LEU E N 1
ATOM 9357 C CA . LEU E 1 123 ? -71.040 55.287 -8.912 1.00 43.07 121 LEU E CA 1
ATOM 9358 C C . LEU E 1 123 ? -70.614 56.289 -7.856 1.00 42.22 121 LEU E C 1
ATOM 9359 O O . LEU E 1 123 ? -69.562 56.865 -7.947 1.00 41.82 121 LEU E O 1
ATOM 9364 N N . GLY E 1 124 ? -71.467 56.470 -6.855 1.00 42.62 122 GLY E N 1
ATOM 9365 C CA . GLY E 1 124 ? -71.215 57.405 -5.769 1.00 42.38 122 GLY E CA 1
ATOM 9366 C C . GLY E 1 124 ? -70.160 56.929 -4.792 1.00 42.13 122 GLY E C 1
ATOM 9367 O O . GLY E 1 124 ? -69.762 57.657 -3.911 1.00 42.23 122 GLY E O 1
ATOM 9368 N N . LYS E 1 125 ? -69.735 55.689 -4.927 1.00 42.12 123 LYS E N 1
ATOM 9369 C CA . LYS E 1 125 ? -68.682 55.116 -4.070 1.00 42.22 123 LYS E CA 1
ATOM 9370 C C . LYS E 1 125 ? -67.321 55.078 -4.759 1.00 41.43 123 LYS E C 1
ATOM 9371 O O . LYS E 1 125 ? -66.290 54.834 -4.117 1.00 41.25 123 LYS E O 1
ATOM 9377 N N . LEU E 1 126 ? -67.336 55.297 -6.082 1.00 40.48 124 LEU E N 1
ATOM 9378 C CA . LEU E 1 126 ? -66.163 55.182 -6.914 1.00 39.87 124 LEU E CA 1
ATOM 9379 C C . LEU E 1 126 ? -65.296 56.437 -6.850 1.00 39.63 124 LEU E C 1
ATOM 9380 O O . LEU E 1 126 ? -65.771 57.562 -6.630 1.00 38.12 124 LEU E O 1
ATOM 9393 N N . VAL E 1 128 ? -61.682 58.080 -8.902 1.00 38.04 126 VAL E N 1
ATOM 9394 C CA . VAL E 1 128 ? -60.638 58.064 -9.921 1.00 36.78 126 VAL E CA 1
ATOM 9395 C C . VAL E 1 128 ? -59.391 57.443 -9.301 1.00 37.55 126 VAL E C 1
ATOM 9396 O O . VAL E 1 128 ? -59.024 57.766 -8.166 1.00 36.50 126 VAL E O 1
ATOM 9400 N N . GLY E 1 129 ? -58.774 56.517 -10.040 1.00 37.82 127 GLY E N 1
ATOM 9401 C CA . GLY E 1 129 ? -57.625 55.765 -9.532 1.00 38.12 127 GLY E CA 1
ATOM 9402 C C . GLY E 1 129 ? -57.973 54.399 -8.963 1.00 38.34 127 GLY E C 1
ATOM 9403 O O . GLY E 1 129 ? -57.116 53.616 -8.716 1.00 38.71 127 GLY E O 1
ATOM 9404 N N . ASP E 1 130 ? -59.244 54.124 -8.731 1.00 39.01 128 ASP E N 1
ATOM 9405 C CA . ASP E 1 130 ? -59.644 52.808 -8.208 1.00 39.05 128 ASP E CA 1
ATOM 9406 C C . ASP E 1 130 ? -59.320 51.724 -9.236 1.00 38.75 128 ASP E C 1
ATOM 9407 O O . ASP E 1 130 ? -59.521 51.899 -10.427 1.00 38.48 128 ASP E O 1
ATOM 9412 N N . LYS E 1 131 ? -58.837 50.604 -8.734 1.00 38.66 129 LYS E N 1
ATOM 9413 C CA . LYS E 1 131 ? -58.405 49.487 -9.564 1.00 38.72 129 LYS E CA 1
ATOM 9414 C C . LYS E 1 131 ? -59.568 48.710 -10.188 1.00 38.18 129 LYS E C 1
ATOM 9415 O O . LYS E 1 131 ? -60.576 48.368 -9.533 1.00 37.74 129 LYS E O 1
ATOM 9421 N N . ILE E 1 132 ? -59.363 48.357 -11.440 1.00 37.79 130 ILE E N 1
ATOM 9422 C CA . ILE E 1 132 ? -60.397 47.741 -12.246 1.00 37.80 130 ILE E CA 1
ATOM 9423 C C . ILE E 1 132 ? -59.885 46.477 -12.933 1.00 37.84 130 ILE E C 1
ATOM 9424 O O . ILE E 1 132 ? -58.875 46.495 -13.598 1.00 37.91 130 ILE E O 1
ATOM 9429 N N . LEU E 1 133 ? -60.628 45.400 -12.787 1.00 38.25 131 LEU E N 1
ATOM 9430 C CA . LEU E 1 133 ? -60.352 44.163 -13.466 1.00 38.16 131 LEU E CA 1
ATOM 9431 C C . LEU E 1 133 ? -61.449 43.875 -14.473 1.00 38.14 131 LEU E C 1
ATOM 9432 O O . LEU E 1 133 ? -62.620 43.726 -14.118 1.00 37.78 131 LEU E O 1
ATOM 9437 N N . ILE E 1 134 ? -61.031 43.744 -15.713 1.00 38.14 132 ILE E N 1
ATOM 9438 C CA . ILE E 1 134 ? -61.872 43.252 -16.777 1.00 38.25 132 ILE E CA 1
ATOM 9439 C C . ILE E 1 134 ? -61.534 41.785 -17.035 1.00 38.95 132 ILE E C 1
ATOM 9440 O O . ILE E 1 134 ? -60.373 41.442 -17.252 1.00 39.02 132 ILE E O 1
ATOM 9445 N N . LYS E 1 135 ? -62.556 40.914 -16.961 1.00 39.56 133 LYS E N 1
ATOM 9446 C CA . LYS E 1 135 ? -62.390 39.501 -17.313 1.00 39.58 133 LYS E CA 1
ATOM 9447 C C . LYS E 1 135 ? -62.613 39.414 -18.828 1.00 39.43 133 LYS E C 1
ATOM 9448 O O . LYS E 1 135 ? -63.705 39.202 -19.298 1.00 39.36 133 LYS E O 1
ATOM 9454 N N . ALA E 1 136 ? -61.526 39.616 -19.571 1.00 39.24 134 ALA E N 1
ATOM 9455 C CA . ALA E 1 136 ? -61.564 39.781 -21.002 1.00 38.81 134 ALA E CA 1
ATOM 9456 C C . ALA E 1 136 ? -61.803 38.448 -21.729 1.00 38.78 134 ALA E C 1
ATOM 9457 O O . ALA E 1 136 ? -61.185 37.426 -21.424 1.00 38.42 134 ALA E O 1
ATOM 9459 N N . TRP E 1 137 ? -62.737 38.468 -22.674 1.00 38.90 135 TRP E N 1
ATOM 9460 C CA . TRP E 1 137 ? -63.226 37.241 -23.298 1.00 39.28 135 TRP E CA 1
ATOM 9461 C C . TRP E 1 137 ? -64.046 37.567 -24.543 1.00 39.19 135 TRP E C 1
ATOM 9462 O O . TRP E 1 137 ? -65.030 38.318 -24.449 1.00 39.37 135 TRP E O 1
ATOM 9473 N N . GLY E 1 138 ? -63.629 37.022 -25.688 1.00 38.31 136 GLY E N 1
ATOM 9474 C CA . GLY E 1 138 ? -64.301 37.168 -26.937 1.00 37.97 136 GLY E CA 1
ATOM 9475 C C . GLY E 1 138 ? -63.429 37.288 -28.181 1.00 38.53 136 GLY E C 1
ATOM 9476 O O . GLY E 1 138 ? -63.857 36.965 -29.306 1.00 38.53 136 GLY E O 1
ATOM 9477 N N . GLN E 1 139 ? -62.216 37.793 -28.037 1.00 38.47 137 GLN E N 1
ATOM 9478 C CA . GLN E 1 139 ? -61.329 37.905 -29.195 1.00 38.28 137 GLN E CA 1
ATOM 9479 C C . GLN E 1 139 ? -60.871 36.520 -29.539 1.00 38.02 137 GLN E C 1
ATOM 9480 O O . GLN E 1 139 ? -60.449 35.740 -28.669 1.00 38.73 137 GLN E O 1
ATOM 9486 N N . GLY E 1 140 ? -60.996 36.209 -30.824 1.00 37.82 138 GLY E N 1
ATOM 9487 C CA . GLY E 1 140 ? -60.773 34.865 -31.340 1.00 37.42 138 GLY E CA 1
ATOM 9488 C C . GLY E 1 140 ? -62.072 34.163 -31.737 1.00 37.27 138 GLY E C 1
ATOM 9489 O O . GLY E 1 140 ? -62.027 33.139 -32.405 1.00 36.40 138 GLY E O 1
ATOM 9490 N N . LEU E 1 141 ? -63.205 34.739 -31.333 1.00 37.87 139 LEU E N 1
ATOM 9491 C CA . LEU E 1 141 ? -64.544 34.203 -31.612 1.00 38.40 139 LEU E CA 1
ATOM 9492 C C . LEU E 1 141 ? -64.751 34.088 -33.126 1.00 38.94 139 LEU E C 1
ATOM 9493 O O . LEU E 1 141 ? -64.475 35.034 -33.890 1.00 38.52 139 LEU E O 1
ATOM 9498 N N . LYS E 1 142 ? -65.171 32.882 -33.541 1.00 39.09 140 LYS E N 1
ATOM 9499 C CA . LYS E 1 142 ? -65.551 32.610 -34.950 1.00 39.24 140 LYS E CA 1
ATOM 9500 C C . LYS E 1 142 ? -66.919 31.925 -35.086 1.00 38.69 140 LYS E C 1
ATOM 9501 O O . LYS E 1 142 ? -67.332 31.142 -34.221 1.00 37.32 140 LYS E O 1
ATOM 9507 N N . LEU E 1 143 ? -67.603 32.242 -36.183 1.00 38.63 141 LEU E N 1
ATOM 9508 C CA . LEU E 1 143 ? -68.864 31.571 -36.546 1.00 38.68 141 LEU E CA 1
ATOM 9509 C C . LEU E 1 143 ? -68.508 30.419 -37.479 1.00 38.83 141 LEU E C 1
ATOM 9510 O O . LEU E 1 143 ? -68.120 30.602 -38.654 1.00 38.91 141 LEU E O 1
ATOM 9515 N N . LEU E 1 144 ? -68.634 29.214 -36.949 1.00 38.64 142 LEU E N 1
ATOM 9516 C CA . LEU E 1 144 ? -68.102 28.038 -37.635 1.00 39.63 142 LEU E CA 1
ATOM 9517 C C . LEU E 1 144 ? -68.823 27.722 -38.949 1.00 39.58 142 LEU E C 1
ATOM 9518 O O . LEU E 1 144 ? -68.265 27.079 -39.809 1.00 39.93 142 LEU E O 1
ATOM 9523 N N . ASP E 1 145 ? -70.067 28.156 -39.060 1.00 39.82 143 ASP E N 1
ATOM 9524 C CA . ASP E 1 145 ? -70.850 27.970 -40.278 1.00 40.02 143 ASP E CA 1
ATOM 9525 C C . ASP E 1 145 ? -70.843 29.193 -41.200 1.00 40.19 143 ASP E C 1
ATOM 9526 O O . ASP E 1 145 ? -71.453 29.159 -42.277 1.00 39.60 143 ASP E O 1
ATOM 9531 N N . HIS E 1 146 ? -70.167 30.256 -40.778 1.00 40.12 144 HIS E N 1
ATOM 9532 C CA . HIS E 1 146 ? -70.134 31.505 -41.551 1.00 40.49 144 HIS E CA 1
ATOM 9533 C C . HIS E 1 146 ? -68.711 32.056 -41.543 1.00 40.81 144 HIS E C 1
ATOM 9534 O O . HIS E 1 146 ? -68.455 33.126 -40.963 1.00 40.92 144 HIS E O 1
ATOM 9541 N N . PRO E 1 147 ? -67.783 31.324 -42.183 1.00 41.03 145 PRO E N 1
ATOM 9542 C CA . PRO E 1 147 ? -66.368 31.626 -42.109 1.00 41.63 145 PRO E CA 1
ATOM 9543 C C . PRO E 1 147 ? -66.001 33.002 -42.643 1.00 41.95 145 PRO E C 1
ATOM 9544 O O . PRO E 1 147 ? -65.037 33.588 -42.156 1.00 42.55 145 PRO E O 1
ATOM 9548 N N . ASP E 1 148 ? -66.785 33.517 -43.591 1.00 42.17 146 ASP E N 1
ATOM 9549 C CA . ASP E 1 148 ? -66.531 34.847 -44.200 1.00 42.48 146 ASP E CA 1
ATOM 9550 C C . ASP E 1 148 ? -67.216 36.025 -43.485 1.00 42.06 146 ASP E C 1
ATOM 9551 O O . ASP E 1 148 ? -67.103 37.177 -43.914 1.00 41.58 146 ASP E O 1
ATOM 9556 N N . VAL E 1 149 ? -67.901 35.714 -42.385 1.00 41.50 147 VAL E N 1
ATOM 9557 C CA . VAL E 1 149 ? -68.481 36.722 -41.494 1.00 40.86 147 VAL E CA 1
ATOM 9558 C C . VAL E 1 149 ? -67.625 36.785 -40.245 1.00 40.59 147 VAL E C 1
ATOM 9559 O O . VAL E 1 149 ? -67.629 35.854 -39.448 1.00 40.64 147 VAL E O 1
ATOM 9563 N N . LYS E 1 150 ? -66.888 37.875 -40.082 1.00 40.03 148 LYS E N 1
ATOM 9564 C CA . LYS E 1 150 ? -65.965 38.034 -38.972 1.00 39.82 148 LYS E CA 1
ATOM 9565 C C . LYS E 1 150 ? -66.681 38.731 -37.822 1.00 39.47 148 LYS E C 1
ATOM 9566 O O . LYS E 1 150 ? -67.485 39.627 -38.017 1.00 38.75 148 LYS E O 1
ATOM 9572 N N . VAL E 1 151 ? -66.378 38.282 -36.622 1.00 39.17 149 VAL E N 1
ATOM 9573 C CA . VAL E 1 151 ? -66.903 38.879 -35.398 1.00 38.73 149 VAL E CA 1
ATOM 9574 C C . VAL E 1 151 ? -65.757 39.240 -34.467 1.00 38.17 149 VAL E C 1
ATOM 9575 O O . VAL E 1 151 ? -64.672 38.696 -34.536 1.00 37.99 149 VAL E O 1
ATOM 9587 N N . ASN E 1 153 ? -64.792 41.958 -30.659 1.00 37.61 151 ASN E N 1
ATOM 9588 C CA . ASN E 1 153 ? -65.120 43.001 -29.696 1.00 36.52 151 ASN E CA 1
ATOM 9589 C C . ASN E 1 153 ? -66.359 42.744 -28.869 1.00 36.39 151 ASN E C 1
ATOM 9590 O O . ASN E 1 153 ? -66.844 43.629 -28.193 1.00 35.91 151 ASN E O 1
ATOM 9595 N N . ILE E 1 154 ? -66.807 41.505 -28.850 1.00 36.30 152 ILE E N 1
ATOM 9596 C CA . ILE E 1 154 ? -68.086 41.180 -28.280 1.00 36.68 152 ILE E CA 1
ATOM 9597 C C . ILE E 1 154 ? -68.000 39.910 -27.423 1.00 36.81 152 ILE E C 1
ATOM 9598 O O . ILE E 1 154 ? -67.510 38.852 -27.845 1.00 36.79 152 ILE E O 1
ATOM 9603 N N . ASP E 1 155 ? -68.459 40.058 -26.197 1.00 37.47 153 ASP E N 1
ATOM 9604 C CA . ASP E 1 155 ? -68.665 38.931 -25.290 1.00 37.87 153 ASP E CA 1
ATOM 9605 C C . ASP E 1 155 ? -69.574 37.882 -25.927 1.00 38.47 153 ASP E C 1
ATOM 9606 O O . ASP E 1 155 ? -70.656 38.213 -26.407 1.00 38.12 153 ASP E O 1
ATOM 9611 N N . PRO E 1 156 ? -69.139 36.619 -25.985 1.00 39.30 154 PRO E N 1
ATOM 9612 C CA . PRO E 1 156 ? -69.953 35.651 -26.693 1.00 40.17 154 PRO E CA 1
ATOM 9613 C C . PRO E 1 156 ? -71.362 35.447 -26.143 1.00 40.96 154 PRO E C 1
ATOM 9614 O O . PRO E 1 156 ? -72.273 35.137 -26.914 1.00 41.35 154 PRO E O 1
ATOM 9618 N N . ASP E 1 157 ? -71.541 35.596 -24.833 1.00 41.51 155 ASP E N 1
ATOM 9619 C CA . ASP E 1 157 ? -72.882 35.502 -24.273 1.00 41.53 155 ASP E CA 1
ATOM 9620 C C . ASP E 1 157 ? -73.727 36.703 -24.638 1.00 40.95 155 ASP E C 1
ATOM 9621 O O . ASP E 1 157 ? -74.903 36.568 -24.885 1.00 41.26 155 ASP E O 1
ATOM 9626 N N . LEU E 1 158 ? -73.140 37.888 -24.641 1.00 40.39 156 LEU E N 1
ATOM 9627 C CA . LEU E 1 158 ? -73.886 39.057 -25.082 1.00 40.30 156 LEU E CA 1
ATOM 9628 C C . LEU E 1 158 ? -74.221 38.945 -26.566 1.00 40.35 156 LEU E C 1
ATOM 9629 O O . LEU E 1 158 ? -75.262 39.378 -27.008 1.00 39.96 156 LEU E O 1
ATOM 9634 N N . PHE E 1 159 ? -73.320 38.367 -27.333 1.00 40.86 157 PHE E N 1
ATOM 9635 C CA . PHE E 1 159 ? -73.538 38.181 -28.776 1.00 41.16 157 PHE E CA 1
ATOM 9636 C C . PHE E 1 159 ? -74.839 37.405 -29.040 1.00 41.55 157 PHE E C 1
ATOM 9637 O O . PHE E 1 159 ? -75.601 37.742 -29.937 1.00 40.92 157 PHE E O 1
ATOM 9645 N N . GLU E 1 160 ? -75.111 36.399 -28.214 1.00 42.49 158 GLU E N 1
ATOM 9646 C CA . GLU E 1 160 ? -76.319 35.584 -28.360 1.00 43.37 158 GLU E CA 1
ATOM 9647 C C . GLU E 1 160 ? -77.628 36.294 -27.987 1.00 43.07 158 GLU E C 1
ATOM 9648 O O . GLU E 1 160 ? -78.685 35.776 -28.255 1.00 42.02 158 GLU E O 1
ATOM 9654 N N . LYS E 1 161 ? -77.545 37.469 -27.376 1.00 43.16 159 LYS E N 1
ATOM 9655 C CA . LYS E 1 161 ? -78.737 38.236 -27.002 1.00 43.65 159 LYS E CA 1
ATOM 9656 C C . LYS E 1 161 ? -79.149 39.347 -27.984 1.00 43.16 159 LYS E C 1
ATOM 9657 O O . LYS E 1 161 ? -80.153 40.017 -27.776 1.00 42.97 159 LYS E O 1
ATOM 9663 N N . LEU E 1 162 ? -78.408 39.505 -29.070 1.00 42.64 160 LEU E N 1
ATOM 9664 C CA . LEU E 1 162 ? -78.625 40.631 -29.999 1.00 42.20 160 LEU E CA 1
ATOM 9665 C C . LEU E 1 162 ? -79.718 40.386 -31.040 1.00 41.92 160 LEU E C 1
ATOM 9666 O O . LEU E 1 162 ? -79.890 41.178 -31.951 1.00 42.00 160 LEU E O 1
ATOM 9671 N N . GLY E 1 163 ? -80.444 39.286 -30.915 1.00 41.63 161 GLY E N 1
ATOM 9672 C CA . GLY E 1 163 ? -81.544 38.972 -31.835 1.00 41.36 161 GLY E CA 1
ATOM 9673 C C . GLY E 1 163 ? -81.077 38.612 -33.236 1.00 41.44 161 GLY E C 1
ATOM 9674 O O . GLY E 1 163 ? -81.840 38.670 -34.189 1.00 40.49 161 GLY E O 1
ATOM 9675 N N . ILE E 1 164 ? -79.817 38.205 -33.347 1.00 41.91 162 ILE E N 1
ATOM 9676 C CA . ILE E 1 164 ? -79.241 37.822 -34.640 1.00 42.62 162 ILE E CA 1
ATOM 9677 C C . ILE E 1 164 ? -79.745 36.420 -34.986 1.00 43.47 162 ILE E C 1
ATOM 9678 O O . ILE E 1 164 ? -79.766 35.572 -34.113 1.00 43.52 162 ILE E O 1
ATOM 9683 N N . GLN E 1 165 ? -80.199 36.200 -36.221 1.00 44.44 163 GLN E N 1
ATOM 9684 C CA . GLN E 1 165 ? -80.687 34.885 -36.655 1.00 46.04 163 GLN E CA 1
ATOM 9685 C C . GLN E 1 165 ? -80.037 34.419 -37.957 1.00 46.54 163 GLN E C 1
ATOM 9686 O O . GLN E 1 165 ? -79.758 35.236 -38.831 1.00 46.01 163 GLN E O 1
ATOM 9692 N N . GLU E 1 166 ? -79.844 33.098 -38.078 1.00 47.26 164 GLU E N 1
ATOM 9693 C CA . GLU E 1 166 ? -79.391 32.458 -39.307 1.00 47.72 164 GLU E CA 1
ATOM 9694 C C . GLU E 1 166 ? -80.621 32.011 -40.037 1.00 47.96 164 GLU E C 1
ATOM 9695 O O . GLU E 1 166 ? -81.544 31.445 -39.440 1.00 46.81 164 GLU E O 1
ATOM 9701 N N . LYS E 1 167 ? -80.609 32.242 -41.340 1.00 48.81 165 LYS E N 1
ATOM 9702 C CA . LYS E 1 167 ? -81.578 31.664 -42.238 1.00 49.64 165 LYS E CA 1
ATOM 9703 C C . LYS E 1 167 ? -81.015 31.682 -43.651 1.00 49.66 165 LYS E C 1
ATOM 9704 O O . LYS E 1 167 ? -80.814 32.751 -44.211 1.00 49.29 165 LYS E O 1
ATOM 9710 N N . ASN E 1 168 ? -80.781 30.504 -44.228 1.00 49.89 166 ASN E N 1
ATOM 9711 C CA . ASN E 1 168 ? -80.453 30.393 -45.662 1.00 49.95 166 ASN E CA 1
ATOM 9712 C C . ASN E 1 168 ? -78.988 30.751 -45.982 1.00 49.14 166 ASN E C 1
ATOM 9713 O O . ASN E 1 168 ? -78.681 31.256 -47.065 1.00 48.88 166 ASN E O 1
ATOM 9718 N N . GLY E 1 169 ? -78.092 30.457 -45.042 1.00 48.63 167 GLY E N 1
ATOM 9719 C CA . GLY E 1 169 ? -76.667 30.850 -45.136 1.00 47.79 167 GLY E CA 1
ATOM 9720 C C . GLY E 1 169 ? -76.426 32.346 -45.014 1.00 47.19 167 GLY E C 1
ATOM 9721 O O . GLY E 1 169 ? -75.335 32.843 -45.347 1.00 47.19 167 GLY E O 1
ATOM 9722 N N . LYS E 1 170 ? -77.458 33.069 -44.569 1.00 46.00 168 LYS E N 1
ATOM 9723 C CA . LYS E 1 170 ? -77.378 34.510 -44.334 1.00 44.52 168 LYS E CA 1
ATOM 9724 C C . LYS E 1 170 ? -77.642 34.862 -42.874 1.00 43.05 168 LYS E C 1
ATOM 9725 O O . LYS E 1 170 ? -78.316 34.121 -42.151 1.00 42.89 168 LYS E O 1
ATOM 9731 N N . ILE E 1 171 ? -77.140 36.017 -42.460 1.00 41.45 169 ILE E N 1
ATOM 9732 C CA . ILE E 1 171 ? -77.200 36.451 -41.062 1.00 40.71 169 ILE E CA 1
ATOM 9733 C C . ILE E 1 171 ? -78.035 37.735 -40.980 1.00 39.93 169 ILE E C 1
ATOM 9734 O O . ILE E 1 171 ? -77.677 38.747 -41.543 1.00 39.45 169 ILE E O 1
ATOM 9739 N N . HIS E 1 172 ? -79.153 37.672 -40.278 1.00 39.15 170 HIS E N 1
ATOM 9740 C CA . HIS E 1 172 ? -80.036 38.829 -40.084 1.00 38.71 170 HIS E CA 1
ATOM 9741 C C . HIS E 1 172 ? -79.754 39.527 -38.751 1.00 38.31 170 HIS E C 1
ATOM 9742 O O . HIS E 1 172 ? -79.725 38.884 -37.714 1.00 38.26 170 HIS E O 1
ATOM 9749 N N . VAL E 1 173 ? -79.528 40.835 -38.797 1.00 37.72 171 VAL E N 1
ATOM 9750 C CA . VAL E 1 173 ? -79.095 41.584 -37.635 1.00 37.54 171 VAL E CA 1
ATOM 9751 C C . VAL E 1 173 ? -79.995 42.804 -37.384 1.00 37.78 171 VAL E C 1
ATOM 9752 O O . VAL E 1 173 ? -80.076 43.700 -38.233 1.00 37.13 171 VAL E O 1
ATOM 9756 N N . PRO E 1 174 ? -80.683 42.850 -36.208 1.00 37.94 172 PRO E N 1
ATOM 9757 C CA . PRO E 1 174 ? -81.436 44.060 -35.865 1.00 37.44 172 PRO E CA 1
ATOM 9758 C C . PRO E 1 174 ? -80.513 45.269 -35.660 1.00 37.16 172 PRO E C 1
ATOM 9759 O O . PRO E 1 174 ? -79.516 45.203 -34.930 1.00 36.97 172 PRO E O 1
ATOM 9763 N N . VAL E 1 175 ? -80.862 46.371 -36.313 1.00 37.16 173 VAL E N 1
ATOM 9764 C CA . VAL E 1 175 ? -80.157 47.649 -36.158 1.00 36.50 173 VAL E CA 1
ATOM 9765 C C . VAL E 1 175 ? -81.157 48.808 -36.012 1.00 37.62 173 VAL E C 1
ATOM 9766 O O . VAL E 1 175 ? -82.326 48.726 -36.489 1.00 37.45 173 VAL E O 1
ATOM 9770 N N . VAL E 1 176 ? -80.721 49.896 -35.371 1.00 38.22 174 VAL E N 1
ATOM 9771 C CA . VAL E 1 176 ? -81.579 51.100 -35.326 1.00 38.79 174 VAL E CA 1
ATOM 9772 C C . VAL E 1 176 ? -81.391 52.021 -36.554 1.00 39.09 174 VAL E C 1
ATOM 9773 O O . VAL E 1 176 ? -82.259 52.839 -36.863 1.00 38.99 174 VAL E O 1
ATOM 9777 N N . ALA E 1 177 ? -80.242 51.888 -37.212 1.00 39.19 175 ALA E N 1
ATOM 9778 C CA . ALA E 1 177 ? -79.894 52.713 -38.379 1.00 39.00 175 ALA E CA 1
ATOM 9779 C C . ALA E 1 177 ? -78.869 52.025 -39.252 1.00 39.37 175 ALA E C 1
ATOM 9780 O O . ALA E 1 177 ? -78.081 51.227 -38.790 1.00 39.12 175 ALA E O 1
ATOM 9782 N N . LYS E 1 178 ? -78.886 52.392 -40.519 1.00 39.97 176 LYS E N 1
ATOM 9783 C CA . LYS E 1 178 ? -77.874 52.009 -41.502 1.00 40.31 176 LYS E CA 1
ATOM 9784 C C . LYS E 1 178 ? -77.164 53.303 -41.921 1.00 40.25 176 LYS E C 1
ATOM 9785 O O . LYS E 1 178 ? -77.794 54.248 -42.407 1.00 40.33 176 LYS E O 1
ATOM 9791 N N . ILE E 1 179 ? -75.862 53.338 -41.706 1.00 40.03 177 ILE E N 1
ATOM 9792 C CA . ILE E 1 179 ? -75.054 54.549 -41.836 1.00 39.47 177 ILE E CA 1
ATOM 9793 C C . ILE E 1 179 ? -74.178 54.449 -43.098 1.00 39.25 177 ILE E C 1
ATOM 9794 O O . ILE E 1 179 ? -73.446 53.458 -43.282 1.00 38.26 177 ILE E O 1
ATOM 9799 N N . PRO E 1 180 ? -74.285 55.440 -43.992 1.00 38.95 178 PRO E N 1
ATOM 9800 C CA . PRO E 1 180 ? -73.435 55.404 -45.172 1.00 38.71 178 PRO E CA 1
ATOM 9801 C C . PRO E 1 180 ? -71.979 55.598 -44.844 1.00 39.00 178 PRO E C 1
ATOM 9802 O O . PRO E 1 180 ? -71.617 56.299 -43.881 1.00 39.42 178 PRO E O 1
ATOM 9806 N N . ALA E 1 181 ? -71.138 54.984 -45.669 1.00 39.09 179 ALA E N 1
ATOM 9807 C CA . ALA E 1 181 ? -69.681 55.071 -45.530 1.00 38.40 179 ALA E CA 1
ATOM 9808 C C . ALA E 1 181 ? -69.238 56.509 -45.305 1.00 38.51 179 ALA E C 1
ATOM 9809 O O . ALA E 1 181 ? -68.353 56.757 -44.498 1.00 37.59 179 ALA E O 1
ATOM 9811 N N . HIS E 1 182 ? -69.815 57.442 -46.066 1.00 38.59 180 HIS E N 1
ATOM 9812 C CA . HIS E 1 182 ? -69.352 58.830 -46.029 1.00 38.98 180 HIS E CA 1
ATOM 9813 C C . HIS E 1 182 ? -69.583 59.558 -44.712 1.00 39.37 180 HIS E C 1
ATOM 9814 O O . HIS E 1 182 ? -69.022 60.616 -44.492 1.00 38.65 180 HIS E O 1
ATOM 9837 N N . GLY E 1 185 ? -65.856 59.017 -39.950 1.00 39.57 183 GLY E N 1
ATOM 9838 C CA . GLY E 1 185 ? -64.735 59.969 -39.879 1.00 39.52 183 GLY E CA 1
ATOM 9839 C C . GLY E 1 185 ? -63.556 59.489 -39.012 1.00 39.82 183 GLY E C 1
ATOM 9840 O O . GLY E 1 185 ? -62.894 58.488 -39.295 1.00 38.75 183 GLY E O 1
ATOM 9841 N N . SER E 1 186 ? -63.332 60.219 -37.932 1.00 39.97 184 SER E N 1
ATOM 9842 C CA . SER E 1 186 ? -62.181 59.987 -37.088 1.00 40.30 184 SER E CA 1
ATOM 9843 C C . SER E 1 186 ? -62.046 58.503 -36.677 1.00 40.06 184 SER E C 1
ATOM 9844 O O . SER E 1 186 ? -62.978 57.908 -36.172 1.00 39.97 184 SER E O 1
ATOM 9847 N N . GLY E 1 187 ? -60.859 57.948 -36.905 1.00 39.55 185 GLY E N 1
ATOM 9848 C CA . GLY E 1 187 ? -60.521 56.602 -36.510 1.00 39.12 185 GLY E CA 1
ATOM 9849 C C . GLY E 1 187 ? -60.350 55.681 -37.709 1.00 39.48 185 GLY E C 1
ATOM 9850 O O . GLY E 1 187 ? -59.795 54.588 -37.570 1.00 39.41 185 GLY E O 1
ATOM 9851 N N . ILE E 1 188 ? -60.847 56.085 -38.876 1.00 38.61 186 ILE E N 1
ATOM 9852 C CA . ILE E 1 188 ? -60.555 55.329 -40.076 1.00 38.71 186 ILE E CA 1
ATOM 9853 C C . ILE E 1 188 ? -59.041 55.232 -40.200 1.00 39.35 186 ILE E C 1
ATOM 9854 O O . ILE E 1 188 ? -58.316 56.234 -40.019 1.00 39.96 186 ILE E O 1
ATOM 9859 N N . GLY E 1 189 ? -58.563 54.035 -40.524 1.00 38.94 187 GLY E N 1
ATOM 9860 C CA . GLY E 1 189 ? -57.125 53.822 -40.712 1.00 38.57 187 GLY E CA 1
ATOM 9861 C C . GLY E 1 189 ? -56.372 53.338 -39.492 1.00 38.66 187 GLY E C 1
ATOM 9862 O O . GLY E 1 189 ? -55.195 53.087 -39.588 1.00 38.86 187 GLY E O 1
ATOM 9863 N N . ALA E 1 190 ? -57.023 53.237 -38.333 1.00 38.32 188 ALA E N 1
ATOM 9864 C CA . ALA E 1 190 ? -56.381 52.610 -37.179 1.00 38.45 188 ALA E CA 1
ATOM 9865 C C . ALA E 1 190 ? -55.935 51.203 -37.562 1.00 38.25 188 ALA E C 1
ATOM 9866 O O . ALA E 1 190 ? -56.587 50.533 -38.391 1.00 36.95 188 ALA E O 1
ATOM 9868 N N . SER E 1 191 ? -54.839 50.750 -36.939 1.00 38.24 189 SER E N 1
ATOM 9869 C CA . SER E 1 191 ? -54.239 49.458 -37.292 1.00 38.70 189 SER E CA 1
ATOM 9870 C C . SER E 1 191 ? -55.185 48.286 -37.199 1.00 37.84 189 SER E C 1
ATOM 9871 O O . SER E 1 191 ? -55.113 47.356 -38.009 1.00 36.76 189 SER E O 1
ATOM 9874 N N . SER E 1 192 ? -56.008 48.304 -36.153 1.00 37.19 190 SER E N 1
ATOM 9875 C CA . SER E 1 192 ? -56.895 47.185 -35.868 1.00 37.22 190 SER E CA 1
ATOM 9876 C C . SER E 1 192 ? -58.259 47.624 -35.328 1.00 37.22 190 SER E C 1
ATOM 9877 O O . SER E 1 192 ? -58.356 48.368 -34.351 1.00 37.19 190 SER E O 1
ATOM 9880 N N . SER E 1 193 ? -59.299 47.146 -35.991 1.00 37.00 191 SER E N 1
ATOM 9881 C CA . SER E 1 193 ? -60.676 47.286 -35.544 1.00 37.67 191 SER E CA 1
ATOM 9882 C C . SER E 1 193 ? -60.937 46.634 -34.172 1.00 37.63 191 SER E C 1
ATOM 9883 O O . SER E 1 193 ? -61.940 46.910 -33.530 1.00 38.92 191 SER E O 1
ATOM 9886 N N . ALA E 1 194 ? -60.050 45.755 -33.748 1.00 37.88 192 ALA E N 1
ATOM 9887 C CA . ALA E 1 194 ? -60.167 45.125 -32.417 1.00 38.12 192 ALA E CA 1
ATOM 9888 C C . ALA E 1 194 ? -59.787 46.061 -31.288 1.00 38.55 192 ALA E C 1
ATOM 9889 O O . ALA E 1 194 ? -60.022 45.733 -30.131 1.00 39.46 192 ALA E O 1
ATOM 9891 N N . SER E 1 195 ? -59.175 47.205 -31.587 1.00 38.74 193 SER E N 1
ATOM 9892 C CA . SER E 1 195 ? -58.549 47.996 -30.523 1.00 39.69 193 SER E CA 1
ATOM 9893 C C . SER E 1 195 ? -59.004 49.452 -30.472 1.00 40.01 193 SER E C 1
ATOM 9894 O O . SER E 1 195 ? -58.467 50.254 -29.736 1.00 40.46 193 SER E O 1
ATOM 9897 N N . THR E 1 196 ? -60.053 49.775 -31.208 1.00 40.76 194 THR E N 1
ATOM 9898 C CA . THR E 1 196 ? -60.559 51.141 -31.254 1.00 41.02 194 THR E CA 1
ATOM 9899 C C . THR E 1 196 ? -62.006 51.231 -31.719 1.00 41.41 194 THR E C 1
ATOM 9900 O O . THR E 1 196 ? -62.586 50.269 -32.251 1.00 42.46 194 THR E O 1
ATOM 9904 N N . ASP E 1 197 ? -62.577 52.410 -31.502 1.00 41.23 195 ASP E N 1
ATOM 9905 C CA . ASP E 1 197 ? -63.840 52.793 -32.107 1.00 39.88 195 ASP E CA 1
ATOM 9906 C C . ASP E 1 197 ? -63.529 53.704 -33.288 1.00 39.84 195 ASP E C 1
ATOM 9907 O O . ASP E 1 197 ? -62.366 54.040 -33.508 1.00 39.20 195 ASP E O 1
ATOM 9912 N N . TYR E 1 198 ? -64.544 54.044 -34.078 1.00 39.18 196 TYR E N 1
ATOM 9913 C CA . TYR E 1 198 ? -64.429 55.144 -35.008 1.00 38.91 196 TYR E CA 1
ATOM 9914 C C . TYR E 1 198 ? -65.732 55.914 -35.094 1.00 39.53 196 TYR E C 1
ATOM 9915 O O . TYR E 1 198 ? -66.785 55.371 -34.759 1.00 38.88 196 TYR E O 1
ATOM 9924 N N . ASP E 1 199 ? -65.640 57.179 -35.529 1.00 39.50 197 ASP E N 1
ATOM 9925 C CA . ASP E 1 199 ? -66.718 58.162 -35.305 1.00 40.40 197 ASP E CA 1
ATOM 9926 C C . ASP E 1 199 ? -67.706 58.285 -36.469 1.00 40.23 197 ASP E C 1
ATOM 9927 O O . ASP E 1 199 ? -67.291 58.408 -37.634 1.00 40.13 197 ASP E O 1
ATOM 9932 N N . ILE E 1 200 ? -68.997 58.300 -36.136 1.00 40.72 198 ILE E N 1
ATOM 9933 C CA . ILE E 1 200 ? -70.057 58.735 -37.062 1.00 40.58 198 ILE E CA 1
ATOM 9934 C C . ILE E 1 200 ? -70.118 60.239 -36.957 1.00 41.30 198 ILE E C 1
ATOM 9935 O O . ILE E 1 200 ? -70.521 60.773 -35.923 1.00 40.80 198 ILE E O 1
ATOM 9948 N N . ALA E 1 202 ? -72.089 62.653 -37.606 1.00 42.92 200 ALA E N 1
ATOM 9949 C CA . ALA E 1 202 ? -73.430 63.243 -37.706 1.00 42.42 200 ALA E CA 1
ATOM 9950 C C . ALA E 1 202 ? -73.557 64.293 -36.606 1.00 42.48 200 ALA E C 1
ATOM 9951 O O . ALA E 1 202 ? -73.471 63.974 -35.405 1.00 42.15 200 ALA E O 1
ATOM 9953 N N . SER E 1 203 ? -73.778 65.535 -36.998 1.00 42.58 201 SER E N 1
ATOM 9954 C CA . SER E 1 203 ? -73.956 66.621 -36.029 1.00 42.99 201 SER E CA 1
ATOM 9955 C C . SER E 1 203 ? -75.248 66.519 -35.255 1.00 42.87 201 SER E C 1
ATOM 9956 O O . SER E 1 203 ? -75.268 66.901 -34.079 1.00 42.00 201 SER E O 1
ATOM 9959 N N . ASN E 1 204 ? -76.273 65.989 -35.924 1.00 42.99 202 ASN E N 1
ATOM 9960 C CA . ASN E 1 204 ? -77.606 65.727 -35.373 1.00 43.57 202 ASN E CA 1
ATOM 9961 C C . ASN E 1 204 ? -78.074 64.334 -35.798 1.00 43.10 202 ASN E C 1
ATOM 9962 O O . ASN E 1 204 ? -77.648 63.828 -36.826 1.00 42.88 202 ASN E O 1
ATOM 9967 N N . PRO E 1 205 ? -78.926 63.692 -34.981 1.00 43.07 203 PRO E N 1
ATOM 9968 C CA . PRO E 1 205 ? -79.405 62.354 -35.328 1.00 43.30 203 PRO E CA 1
ATOM 9969 C C . PRO E 1 205 ? -80.174 62.292 -36.613 1.00 43.82 203 PRO E C 1
ATOM 9970 O O . PRO E 1 205 ? -80.072 61.289 -37.309 1.00 43.95 203 PRO E O 1
ATOM 9974 N N . GLU E 1 206 ? -80.874 63.378 -36.932 1.00 44.31 204 GLU E N 1
ATOM 9975 C CA . GLU E 1 206 ? -81.668 63.504 -38.143 1.00 45.09 204 GLU E CA 1
ATOM 9976 C C . GLU E 1 206 ? -80.792 63.378 -39.399 1.00 44.87 204 GLU E C 1
ATOM 9977 O O . GLU E 1 206 ? -81.239 62.914 -40.442 1.00 44.51 204 GLU E O 1
ATOM 9983 N N . ASP E 1 207 ? -79.521 63.753 -39.267 1.00 45.03 205 ASP E N 1
ATOM 9984 C CA . ASP E 1 207 ? -78.502 63.533 -40.322 1.00 45.05 205 ASP E CA 1
ATOM 9985 C C . ASP E 1 207 ? -78.289 62.051 -40.706 1.00 44.75 205 ASP E C 1
ATOM 9986 O O . ASP E 1 207 ? -77.730 61.751 -41.764 1.00 44.86 205 ASP E O 1
ATOM 9991 N N . LEU E 1 208 ? -78.727 61.154 -39.827 1.00 44.17 206 LEU E N 1
ATOM 9992 C CA . LEU E 1 208 ? -78.755 59.705 -40.071 1.00 44.09 206 LEU E CA 1
ATOM 9993 C C . LEU E 1 208 ? -80.173 59.145 -40.298 1.00 43.59 206 LEU E C 1
ATOM 9994 O O . LEU E 1 208 ? -80.366 57.930 -40.307 1.00 43.85 206 LEU E O 1
ATOM 9999 N N . GLY E 1 209 ? -81.151 60.023 -40.490 1.00 43.34 207 GLY E N 1
ATOM 10000 C CA . GLY E 1 209 ? -82.525 59.595 -40.781 1.00 43.06 207 GLY E CA 1
ATOM 10001 C C . GLY E 1 209 ? -83.313 59.028 -39.634 1.00 42.89 207 GLY E C 1
ATOM 10002 O O . GLY E 1 209 ? -84.335 58.320 -39.844 1.00 42.97 207 GLY E O 1
ATOM 10003 N N . VAL E 1 210 ? -82.839 59.320 -38.426 1.00 42.59 208 VAL E N 1
ATOM 10004 C CA . VAL E 1 210 ? -83.483 58.857 -37.195 1.00 43.02 208 VAL E CA 1
ATOM 10005 C C . VAL E 1 210 ? -83.729 60.035 -36.211 1.00 42.84 208 VAL E C 1
ATOM 10006 O O . VAL E 1 210 ? -82.984 61.026 -36.183 1.00 43.00 208 VAL E O 1
ATOM 10010 N N . ALA E 1 211 ? -84.773 59.911 -35.400 1.00 41.85 209 ALA E N 1
ATOM 10011 C CA . ALA E 1 211 ? -85.093 60.934 -34.407 1.00 41.48 209 ALA E CA 1
ATOM 10012 C C . ALA E 1 211 ? -84.009 61.010 -33.325 1.00 41.49 209 ALA E C 1
ATOM 10013 O O . ALA E 1 211 ? -83.740 62.073 -32.740 1.00 41.18 209 ALA E O 1
ATOM 10015 N N . ASP E 1 212 ? -83.408 59.865 -33.032 1.00 41.11 210 ASP E N 1
ATOM 10016 C CA . ASP E 1 212 ? -82.422 59.785 -31.972 1.00 40.90 210 ASP E CA 1
ATOM 10017 C C . ASP E 1 212 ? -81.441 58.666 -32.214 1.00 40.57 210 ASP E C 1
ATOM 10018 O O . ASP E 1 212 ? -81.725 57.699 -32.916 1.00 41.03 210 ASP E O 1
ATOM 10023 N N . LEU E 1 213 ? -80.241 58.836 -31.690 1.00 40.00 211 LEU E N 1
ATOM 10024 C CA . LEU E 1 213 ? -79.247 57.750 -31.686 1.00 39.68 211 LEU E CA 1
ATOM 10025 C C . LEU E 1 213 ? -78.769 57.628 -30.237 1.00 39.22 211 LEU E C 1
ATOM 10026 O O . LEU E 1 213 ? -78.319 58.588 -29.647 1.00 38.88 211 LEU E O 1
ATOM 10031 N N . LYS E 1 214 ? -78.891 56.455 -29.668 1.00 38.89 212 LYS E N 1
ATOM 10032 C CA . LYS E 1 214 ? -78.569 56.257 -28.264 1.00 38.42 212 LYS E CA 1
ATOM 10033 C C . LYS E 1 214 ? -77.235 55.510 -28.057 1.00 37.77 212 LYS E C 1
ATOM 10034 O O . LYS E 1 214 ? -76.812 54.675 -28.851 1.00 37.57 212 LYS E O 1
ATOM 10040 N N . LEU E 1 215 ? -76.589 55.828 -26.961 1.00 37.18 213 LEU E N 1
ATOM 10041 C CA . LEU E 1 215 ? -75.445 55.061 -26.480 1.00 37.22 213 LEU E CA 1
ATOM 10042 C C . LEU E 1 215 ? -75.933 53.636 -26.234 1.00 37.11 213 LEU E C 1
ATOM 10043 O O . LEU E 1 215 ? -76.977 53.425 -25.603 1.00 36.38 213 LEU E O 1
ATOM 10048 N N . GLY E 1 216 ? -75.199 52.693 -26.792 1.00 36.94 214 GLY E N 1
ATOM 10049 C CA . GLY E 1 216 ? -75.546 51.262 -26.732 1.00 37.44 214 GLY E CA 1
ATOM 10050 C C . GLY E 1 216 ? -76.282 50.759 -27.980 1.00 37.68 214 GLY E C 1
ATOM 10051 O O . GLY E 1 216 ? -76.495 49.577 -28.138 1.00 38.43 214 GLY E O 1
ATOM 10052 N N . ASP E 1 217 ? -76.644 51.656 -28.885 1.00 38.02 215 ASP E N 1
ATOM 10053 C CA . ASP E 1 217 ? -77.385 51.287 -30.087 1.00 37.98 215 ASP E CA 1
ATOM 10054 C C . ASP E 1 217 ? -76.569 50.420 -31.021 1.00 37.95 215 ASP E C 1
ATOM 10055 O O . ASP E 1 217 ? -75.376 50.654 -31.231 1.00 37.31 215 ASP E O 1
ATOM 10060 N N . ILE E 1 218 ? -77.246 49.430 -31.611 1.00 37.82 216 ILE E N 1
ATOM 10061 C CA . ILE E 1 218 ? -76.659 48.587 -32.661 1.00 37.58 216 ILE E CA 1
ATOM 10062 C C . ILE E 1 218 ? -76.945 49.230 -34.000 1.00 37.32 216 ILE E C 1
ATOM 10063 O O . ILE E 1 218 ? -78.078 49.542 -34.309 1.00 36.18 216 ILE E O 1
ATOM 10068 N N . VAL E 1 219 ? -75.887 49.442 -34.767 1.00 37.29 217 VAL E N 1
ATOM 10069 C CA . VAL E 1 219 ? -75.960 50.117 -36.081 1.00 37.27 217 VAL E CA 1
ATOM 10070 C C . VAL E 1 219 ? -75.238 49.335 -37.167 1.00 37.80 217 VAL E C 1
ATOM 10071 O O . VAL E 1 219 ? -74.363 48.499 -36.879 1.00 38.38 217 VAL E O 1
ATOM 10075 N N . ALA E 1 220 ? -75.608 49.604 -38.420 1.00 37.84 218 ALA E N 1
ATOM 10076 C CA . ALA E 1 220 ? -74.917 49.036 -39.583 1.00 37.83 218 ALA E CA 1
ATOM 10077 C C . ALA E 1 220 ? -74.154 50.157 -40.250 1.00 37.91 218 ALA E C 1
ATOM 10078 O O . ALA E 1 220 ? -74.665 51.247 -40.349 1.00 38.26 218 ALA E O 1
ATOM 10080 N N . ILE E 1 221 ? -72.933 49.864 -40.690 1.00 37.82 219 ILE E N 1
ATOM 10081 C CA . ILE E 1 221 ? -72.129 50.786 -41.472 1.00 38.00 219 ILE E CA 1
ATOM 10082 C C . ILE E 1 221 ? -72.056 50.181 -42.879 1.00 38.35 219 ILE E C 1
ATOM 10083 O O . ILE E 1 221 ? -71.538 49.086 -43.078 1.00 37.85 219 ILE E O 1
ATOM 10088 N N . GLN E 1 222 ? -72.628 50.895 -43.840 1.00 38.73 220 GLN E N 1
ATOM 10089 C CA . GLN E 1 222 ? -72.674 50.429 -45.234 1.00 39.01 220 GLN E CA 1
ATOM 10090 C C . GLN E 1 222 ? -71.324 50.714 -45.942 1.00 38.81 220 GLN E C 1
ATOM 10091 O O . GLN E 1 222 ? -70.719 51.787 -45.800 1.00 38.05 220 GLN E O 1
ATOM 10097 N N . ASP E 1 223 ? -70.847 49.695 -46.654 1.00 38.48 221 ASP E N 1
ATOM 10098 C CA . ASP E 1 223 ? -69.701 49.810 -47.582 1.00 38.13 221 ASP E CA 1
ATOM 10099 C C . ASP E 1 223 ? -68.358 49.995 -46.913 1.00 37.85 221 ASP E C 1
ATOM 10100 O O . ASP E 1 223 ? -67.414 50.454 -47.550 1.00 37.86 221 ASP E O 1
ATOM 10105 N N . HIS E 1 224 ? -68.269 49.551 -45.659 1.00 37.94 222 HIS E N 1
ATOM 10106 C CA . HIS E 1 224 ? -67.030 49.518 -44.914 1.00 38.21 222 HIS E CA 1
ATOM 10107 C C . HIS E 1 224 ? -66.688 48.114 -44.502 1.00 38.57 222 HIS E C 1
ATOM 10108 O O . HIS E 1 224 ? -67.517 47.414 -43.896 1.00 38.91 222 HIS E O 1
ATOM 10115 N N . ASP E 1 225 ? -65.451 47.741 -44.801 1.00 38.65 223 ASP E N 1
ATOM 10116 C CA . ASP E 1 225 ? -64.844 46.477 -44.343 1.00 39.53 223 ASP E CA 1
ATOM 10117 C C . ASP E 1 225 ? -63.911 46.795 -43.156 1.00 39.11 223 ASP E C 1
ATOM 10118 O O . ASP E 1 225 ? -63.066 47.693 -43.253 1.00 38.75 223 ASP E O 1
ATOM 10123 N N . ASN E 1 226 ? -64.125 46.085 -42.042 1.00 38.26 224 ASN E N 1
ATOM 10124 C CA . ASN E 1 226 ? -63.371 46.271 -40.802 1.00 37.80 224 ASN E CA 1
ATOM 10125 C C . ASN E 1 226 ? -62.626 44.976 -40.326 1.00 38.22 224 ASN E C 1
ATOM 10126 O O . ASN E 1 226 ? -62.399 44.747 -39.121 1.00 38.12 224 ASN E O 1
ATOM 10131 N N . SER E 1 227 ? -62.236 44.147 -41.290 1.00 36.95 225 SER E N 1
ATOM 10132 C CA . SER E 1 227 ? -61.673 42.843 -40.999 1.00 37.42 225 SER E CA 1
ATOM 10133 C C . SER E 1 227 ? -60.347 42.890 -40.304 1.00 37.43 225 SER E C 1
ATOM 10134 O O . SER E 1 227 ? -60.027 42.025 -39.486 1.00 36.91 225 SER E O 1
ATOM 10137 N N . TYR E 1 228 ? -59.553 43.886 -40.706 1.00 37.44 226 TYR E N 1
ATOM 10138 C CA . TYR E 1 228 ? -58.228 44.130 -40.157 1.00 37.07 226 TYR E CA 1
ATOM 10139 C C . TYR E 1 228 ? -58.127 45.572 -39.645 1.00 37.30 226 TYR E C 1
ATOM 10140 O O . TYR E 1 228 ? -58.517 45.833 -38.537 1.00 37.53 226 TYR E O 1
ATOM 10149 N N . GLY E 1 229 ? -57.602 46.491 -40.439 1.00 36.61 227 GLY E N 1
ATOM 10150 C CA . GLY E 1 229 ? -57.636 47.876 -40.094 1.00 37.04 227 GLY E CA 1
ATOM 10151 C C . GLY E 1 229 ? -59.014 48.479 -40.224 1.00 37.49 227 GLY E C 1
ATOM 10152 O O . GLY E 1 229 ? -59.919 47.830 -40.764 1.00 36.81 227 GLY E O 1
ATOM 10153 N N . VAL E 1 230 ? -59.168 49.728 -39.726 1.00 37.79 228 VAL E N 1
ATOM 10154 C CA . VAL E 1 230 ? -60.488 50.352 -39.619 1.00 37.62 228 VAL E CA 1
ATOM 10155 C C . VAL E 1 230 ? -60.880 51.101 -40.851 1.00 37.66 228 VAL E C 1
ATOM 10156 O O . VAL E 1 230 ? -60.064 51.831 -41.406 1.00 37.93 228 VAL E O 1
ATOM 10160 N N . GLY E 1 231 ? -62.126 50.886 -41.288 1.00 37.87 229 GLY E N 1
ATOM 10161 C CA . GLY E 1 231 ? -62.861 51.777 -42.210 1.00 37.17 229 GLY E CA 1
ATOM 10162 C C . GLY E 1 231 ? -62.511 51.695 -43.697 1.00 37.95 229 GLY E C 1
ATOM 10163 O O . GLY E 1 231 ? -62.565 52.689 -44.443 1.00 36.89 229 GLY E O 1
ATOM 10164 N N . LYS E 1 232 ? -62.144 50.509 -44.145 1.00 37.80 230 LYS E N 1
ATOM 10165 C CA . LYS E 1 232 ? -61.836 50.327 -45.545 1.00 38.66 230 LYS E CA 1
ATOM 10166 C C . LYS E 1 232 ? -63.111 50.451 -46.373 1.00 38.03 230 LYS E C 1
ATOM 10167 O O . LYS E 1 232 ? -64.027 49.633 -46.221 1.00 37.88 230 LYS E O 1
ATOM 10173 N N . TYR E 1 233 ? -63.166 51.457 -47.239 1.00 37.81 231 TYR E N 1
ATOM 10174 C CA . TYR E 1 233 ? -64.291 51.603 -48.133 1.00 37.66 231 TYR E CA 1
ATOM 10175 C C . TYR E 1 233 ? -64.221 50.471 -49.124 1.00 38.12 231 TYR E C 1
ATOM 10176 O O . TYR E 1 233 ? -63.221 50.294 -49.796 1.00 38.13 231 TYR E O 1
ATOM 10185 N N . ARG E 1 234 ? -65.284 49.685 -49.182 1.00 39.35 232 ARG E N 1
ATOM 10186 C CA . ARG E 1 234 ? -65.456 48.698 -50.226 1.00 39.36 232 ARG E CA 1
ATOM 10187 C C . ARG E 1 234 ? -66.952 48.560 -50.478 1.00 38.90 232 ARG E C 1
ATOM 10188 O O . ARG E 1 234 ? -67.716 48.216 -49.558 1.00 38.04 232 ARG E O 1
ATOM 10196 N N . LYS E 1 235 ? -67.348 48.794 -51.724 1.00 38.16 233 LYS E N 1
ATOM 10197 C CA . LYS E 1 235 ? -68.753 48.707 -52.086 1.00 38.48 233 LYS E CA 1
ATOM 10198 C C . LYS E 1 235 ? -69.263 47.267 -51.920 1.00 37.77 233 LYS E C 1
ATOM 10199 O O . LYS E 1 235 ? -68.722 46.300 -52.462 1.00 37.40 233 LYS E O 1
ATOM 10205 N N . GLY E 1 236 ? -70.321 47.153 -51.141 1.00 37.10 234 GLY E N 1
ATOM 10206 C CA . GLY E 1 236 ? -70.927 45.881 -50.841 1.00 36.85 234 GLY E CA 1
ATOM 10207 C C . GLY E 1 236 ? -70.515 45.291 -49.506 1.00 36.61 234 GLY E C 1
ATOM 10208 O O . GLY E 1 236 ? -71.094 44.311 -49.088 1.00 36.91 234 GLY E O 1
ATOM 10209 N N . ALA E 1 237 ? -69.479 45.824 -48.866 1.00 36.44 235 ALA E N 1
ATOM 10210 C CA . ALA E 1 237 ? -69.146 45.384 -47.511 1.00 36.29 235 ALA E CA 1
ATOM 10211 C C . ALA E 1 237 ? -70.242 45.919 -46.596 1.00 36.85 235 ALA E C 1
ATOM 10212 O O . ALA E 1 237 ? -70.952 46.871 -46.950 1.00 36.94 235 ALA E O 1
ATOM 10214 N N . VAL E 1 238 ? -70.382 45.289 -45.439 1.00 37.00 236 VAL E N 1
ATOM 10215 C CA . VAL E 1 238 ? -71.191 45.807 -44.361 1.00 37.35 236 VAL E CA 1
ATOM 10216 C C . VAL E 1 238 ? -70.528 45.480 -43.011 1.00 37.90 236 VAL E C 1
ATOM 10217 O O . VAL E 1 238 ? -69.937 44.403 -42.808 1.00 37.42 236 VAL E O 1
ATOM 10221 N N . SER E 1 239 ? -70.594 46.441 -42.101 1.00 37.72 237 SER E N 1
ATOM 10222 C CA . SER E 1 239 ? -70.119 46.210 -40.736 1.00 37.66 237 SER E CA 1
ATOM 10223 C C . SER E 1 239 ? -71.269 46.513 -39.761 1.00 37.65 237 SER E C 1
ATOM 10224 O O . SER E 1 239 ? -72.157 47.291 -40.090 1.00 37.80 237 SER E O 1
ATOM 10227 N N . ILE E 1 240 ? -71.288 45.800 -38.635 1.00 37.49 238 ILE E N 1
ATOM 10228 C CA . ILE E 1 240 ? -72.227 46.012 -37.542 1.00 37.08 238 ILE E CA 1
ATOM 10229 C C . ILE E 1 240 ? -71.396 46.536 -36.383 1.00 37.35 238 ILE E C 1
ATOM 10230 O O . ILE E 1 240 ? -70.282 46.051 -36.142 1.00 37.90 238 ILE E O 1
ATOM 10235 N N . GLY E 1 241 ? -71.919 47.527 -35.683 1.00 37.21 239 GLY E N 1
ATOM 10236 C CA . GLY E 1 241 ? -71.252 48.073 -34.520 1.00 37.31 239 GLY E CA 1
ATOM 10237 C C . GLY E 1 241 ? -72.176 48.589 -33.438 1.00 37.12 239 GLY E C 1
ATOM 10238 O O . GLY E 1 241 ? -73.368 48.596 -33.586 1.00 35.60 239 GLY E O 1
ATOM 10239 N N . VAL E 1 242 ? -71.553 48.999 -32.337 1.00 37.65 240 VAL E N 1
ATOM 10240 C CA . VAL E 1 242 ? -72.235 49.494 -31.126 1.00 37.24 240 VAL E CA 1
ATOM 10241 C C . VAL E 1 242 ? -71.817 50.946 -30.844 1.00 37.32 240 VAL E C 1
ATOM 10242 O O . VAL E 1 242 ? -70.640 51.289 -30.861 1.00 38.01 240 VAL E O 1
ATOM 10246 N N . VAL E 1 243 ? -72.791 51.798 -30.611 1.00 37.05 241 VAL E N 1
ATOM 10247 C CA . VAL E 1 243 ? -72.516 53.187 -30.284 1.00 36.70 241 VAL E CA 1
ATOM 10248 C C . VAL E 1 243 ? -71.986 53.311 -28.874 1.00 36.47 241 VAL E C 1
ATOM 10249 O O . VAL E 1 243 ? -72.644 52.862 -27.922 1.00 36.49 241 VAL E O 1
ATOM 10253 N N . VAL E 1 244 ? -70.813 53.924 -28.734 1.00 36.47 242 VAL E N 1
ATOM 10254 C CA . VAL E 1 244 ? -70.065 53.862 -27.437 1.00 37.07 242 VAL E CA 1
ATOM 10255 C C . VAL E 1 244 ? -69.794 55.205 -26.737 1.00 37.36 242 VAL E C 1
ATOM 10256 O O . VAL E 1 244 ? -69.599 55.249 -25.549 1.00 38.03 242 VAL E O 1
ATOM 10260 N N . HIS E 1 245 ? -69.839 56.312 -27.456 1.00 37.96 243 HIS E N 1
ATOM 10261 C CA . HIS E 1 245 ? -69.704 57.645 -26.795 1.00 37.72 243 HIS E CA 1
ATOM 10262 C C . HIS E 1 245 ? -70.584 58.720 -27.451 1.00 37.56 243 HIS E C 1
ATOM 10263 O O . HIS E 1 245 ? -71.154 58.531 -28.537 1.00 37.01 243 HIS E O 1
ATOM 10270 N N . SER E 1 246 ? -70.658 59.862 -26.782 1.00 37.65 244 SER E N 1
ATOM 10271 C CA . SER E 1 246 ? -71.622 60.902 -27.146 1.00 38.98 244 SER E CA 1
ATOM 10272 C C . SER E 1 246 ? -71.176 61.739 -28.360 1.00 38.72 244 SER E C 1
ATOM 10273 O O . SER E 1 246 ? -70.040 61.648 -28.835 1.00 38.90 244 SER E O 1
ATOM 10276 N N . ALA E 1 247 ? -72.099 62.540 -28.862 1.00 38.82 245 ALA E N 1
ATOM 10277 C CA . ALA E 1 247 ? -71.856 63.485 -29.969 1.00 38.55 245 ALA E CA 1
ATOM 10278 C C . ALA E 1 247 ? -70.660 64.387 -29.670 1.00 39.03 245 ALA E C 1
ATOM 10279 O O . ALA E 1 247 ? -70.267 64.595 -28.510 1.00 38.74 245 ALA E O 1
ATOM 10281 N N . CYS E 1 248 ? -70.105 64.937 -30.739 1.00 39.08 246 CYS E N 1
ATOM 10282 C CA . CYS E 1 248 ? -68.881 65.695 -30.677 1.00 39.19 246 CYS E CA 1
ATOM 10283 C C . CYS E 1 248 ? -69.054 66.994 -31.449 1.00 38.76 246 CYS E C 1
ATOM 10284 O O . CYS E 1 248 ? -69.876 67.074 -32.355 1.00 39.20 246 CYS E O 1
ATOM 10287 N N . VAL E 1 249 ? -68.303 68.015 -31.066 1.00 37.91 247 VAL E N 1
ATOM 10288 C CA . VAL E 1 249 ? -68.470 69.367 -31.644 1.00 37.46 247 VAL E CA 1
ATOM 10289 C C . VAL E 1 249 ? -67.497 69.689 -32.804 1.00 37.62 247 VAL E C 1
ATOM 10290 O O . VAL E 1 249 ? -67.756 70.596 -33.575 1.00 37.42 247 VAL E O 1
ATOM 10294 N N . SER E 1 250 ? -66.408 68.936 -32.920 1.00 37.94 248 SER E N 1
ATOM 10295 C CA . SER E 1 250 ? -65.324 69.230 -33.880 1.00 38.81 248 SER E CA 1
ATOM 10296 C C . SER E 1 250 ? -65.460 68.477 -35.201 1.00 38.90 248 SER E C 1
ATOM 10297 O O . SER E 1 250 ? -66.040 67.423 -35.251 1.00 39.50 248 SER E O 1
ATOM 10300 N N . ALA E 1 251 ? -64.934 69.047 -36.268 1.00 38.86 249 ALA E N 1
ATOM 10301 C CA . ALA E 1 251 ? -65.043 68.437 -37.602 1.00 38.74 249 ALA E CA 1
ATOM 10302 C C . ALA E 1 251 ? -64.499 67.023 -37.575 1.00 38.87 249 ALA E C 1
ATOM 10303 O O . ALA E 1 251 ? -63.403 66.774 -37.081 1.00 39.02 249 ALA E O 1
ATOM 10305 N N . GLY E 1 252 ? -65.261 66.110 -38.152 1.00 38.87 250 GLY E N 1
ATOM 10306 C CA . GLY E 1 252 ? -64.817 64.736 -38.342 1.00 38.81 250 GLY E CA 1
ATOM 10307 C C . GLY E 1 252 ? -65.057 63.824 -37.167 1.00 39.30 250 GLY E C 1
ATOM 10308 O O . GLY E 1 252 ? -64.668 62.666 -37.195 1.00 39.34 250 GLY E O 1
ATOM 10309 N N . HIS E 1 253 ? -65.683 64.351 -36.123 1.00 39.17 251 HIS E N 1
ATOM 10310 C CA . HIS E 1 253 ? -65.992 63.566 -34.924 1.00 39.20 251 HIS E CA 1
ATOM 10311 C C . HIS E 1 253 ? -67.491 63.462 -34.728 1.00 38.61 251 HIS E C 1
ATOM 10312 O O . HIS E 1 253 ? -68.222 64.161 -35.358 1.00 38.36 251 HIS E O 1
ATOM 10319 N N . GLY E 1 254 ? -67.904 62.531 -33.876 1.00 38.50 252 GLY E N 1
ATOM 10320 C CA . GLY E 1 254 ? -69.314 62.267 -33.594 1.00 37.81 252 GLY E CA 1
ATOM 10321 C C . GLY E 1 254 ? -69.441 61.014 -32.760 1.00 37.98 252 GLY E C 1
ATOM 10322 O O . GLY E 1 254 ? -68.435 60.489 -32.282 1.00 38.50 252 GLY E O 1
ATOM 10323 N N . PRO E 1 255 ? -70.666 60.503 -32.565 1.00 37.25 253 PRO E N 1
ATOM 10324 C CA . PRO E 1 255 ? -70.716 59.313 -31.732 1.00 37.59 253 PRO E CA 1
ATOM 10325 C C . PRO E 1 255 ? -69.831 58.180 -32.213 1.00 37.19 253 PRO E C 1
ATOM 10326 O O . PRO E 1 255 ? -69.791 57.855 -33.381 1.00 36.98 253 PRO E O 1
ATOM 10330 N N . GLY E 1 256 ? -69.151 57.540 -31.274 1.00 37.61 254 GLY E N 1
ATOM 10331 C CA . GLY E 1 256 ? -68.205 56.490 -31.653 1.00 37.30 254 GLY E CA 1
ATOM 10332 C C . GLY E 1 256 ? -68.861 55.161 -31.803 1.00 37.06 254 GLY E C 1
ATOM 10333 O O . GLY E 1 256 ? -69.829 54.859 -31.119 1.00 37.53 254 GLY E O 1
ATOM 10334 N N . VAL E 1 257 ? -68.298 54.357 -32.694 1.00 37.33 255 VAL E N 1
ATOM 10335 C CA . VAL E 1 257 ? -68.765 53.017 -32.995 1.00 36.89 255 VAL E CA 1
ATOM 10336 C C . VAL E 1 257 ? -67.647 51.992 -32.827 1.00 36.93 255 VAL E C 1
ATOM 10337 O O . VAL E 1 257 ? -66.557 52.154 -33.388 1.00 36.15 255 VAL E O 1
ATOM 10341 N N . VAL E 1 258 ? -67.915 50.952 -32.037 1.00 36.83 256 VAL E N 1
ATOM 10342 C CA . VAL E 1 258 ? -67.048 49.775 -31.971 1.00 36.81 256 VAL E CA 1
ATOM 10343 C C . VAL E 1 258 ? -67.654 48.665 -32.809 1.00 37.26 256 VAL E C 1
ATOM 10344 O O . VAL E 1 258 ? -68.790 48.309 -32.617 1.00 37.58 256 VAL E O 1
ATOM 10348 N N . VAL E 1 259 ? -66.885 48.146 -33.756 1.00 37.66 257 VAL E N 1
ATOM 10349 C CA . VAL E 1 259 ? -67.350 47.099 -34.686 1.00 37.28 257 VAL E CA 1
ATOM 10350 C C . VAL E 1 259 ? -67.346 45.723 -34.019 1.00 37.52 257 VAL E C 1
ATOM 10351 O O . VAL E 1 259 ? -66.385 45.315 -33.335 1.00 37.11 257 VAL E O 1
ATOM 10355 N N . ILE E 1 260 ? -68.453 45.024 -34.181 1.00 37.54 258 ILE E N 1
ATOM 10356 C CA . ILE E 1 260 ? -68.590 43.659 -33.630 1.00 37.71 258 ILE E CA 1
ATOM 10357 C C . ILE E 1 260 ? -68.742 42.590 -34.732 1.00 37.76 258 ILE E C 1
ATOM 10358 O O . ILE E 1 260 ? -68.539 41.412 -34.482 1.00 37.26 258 ILE E O 1
ATOM 10371 N N . THR E 1 262 ? -68.324 42.052 -39.366 1.00 38.61 260 THR E N 1
ATOM 10372 C CA . THR E 1 262 ? -67.988 42.611 -40.678 1.00 37.88 260 THR E CA 1
ATOM 10373 C C . THR E 1 262 ? -67.942 41.491 -41.691 1.00 38.08 260 THR E C 1
ATOM 10374 O O . THR E 1 262 ? -67.559 40.363 -41.377 1.00 37.24 260 THR E O 1
ATOM 10378 N N . GLY E 1 263 ? -68.421 41.801 -42.880 1.00 38.07 261 GLY E N 1
ATOM 10379 C CA . GLY E 1 263 ? -68.449 40.852 -43.975 1.00 38.41 261 GLY E CA 1
ATOM 10380 C C . GLY E 1 263 ? -69.093 41.480 -45.193 1.00 39.01 261 GLY E C 1
ATOM 10381 O O . GLY E 1 263 ? -69.126 42.701 -45.330 1.00 38.91 261 GLY E O 1
ATOM 10382 N N . ASP E 1 264 ? -69.630 40.632 -46.058 1.00 39.79 262 ASP E N 1
ATOM 10383 C CA . ASP E 1 264 ? -70.289 41.058 -47.311 1.00 40.57 262 ASP E CA 1
ATOM 10384 C C . ASP E 1 264 ? -71.821 41.198 -47.127 1.00 40.43 262 ASP E C 1
ATOM 10385 O O . ASP E 1 264 ? -72.452 40.491 -46.317 1.00 39.46 262 ASP E O 1
ATOM 10390 N N . GLU E 1 265 ? -72.410 42.110 -47.895 1.00 40.80 263 GLU E N 1
ATOM 10391 C CA . GLU E 1 265 ? -73.865 42.306 -47.931 1.00 41.21 263 GLU E CA 1
ATOM 10392 C C . GLU E 1 265 ? -74.653 41.057 -48.390 1.00 41.41 263 GLU E C 1
ATOM 10393 O O . GLU E 1 265 ? -75.851 40.919 -48.088 1.00 41.47 263 GLU E O 1
ATOM 10399 N N . SER E 1 266 ? -73.999 40.167 -49.129 1.00 41.00 264 SER E N 1
ATOM 10400 C CA . SER E 1 266 ? -74.620 38.894 -49.508 1.00 41.43 264 SER E CA 1
ATOM 10401 C C . SER E 1 266 ? -74.788 37.921 -48.318 1.00 41.70 264 SER E C 1
ATOM 10402 O O . SER E 1 266 ? -75.516 36.946 -48.414 1.00 41.76 264 SER E O 1
ATOM 10405 N N . LYS E 1 267 ? -74.114 38.189 -47.204 1.00 41.80 265 LYS E N 1
ATOM 10406 C CA . LYS E 1 267 ? -74.161 37.294 -46.032 1.00 41.59 265 LYS E CA 1
ATOM 10407 C C . LYS E 1 267 ? -74.758 37.963 -44.785 1.00 41.23 265 LYS E C 1
ATOM 10408 O O . LYS E 1 267 ? -75.389 37.288 -43.969 1.00 40.94 265 LYS E O 1
ATOM 10414 N N . ILE E 1 268 ? -74.577 39.275 -44.655 1.00 40.40 266 ILE E N 1
ATOM 10415 C CA . ILE E 1 268 ? -75.075 40.032 -43.490 1.00 39.77 266 ILE E CA 1
ATOM 10416 C C . ILE E 1 268 ? -76.199 40.964 -43.960 1.00 39.87 266 ILE E C 1
ATOM 10417 O O . ILE E 1 268 ? -76.003 41.782 -44.864 1.00 39.63 266 ILE E O 1
ATOM 10422 N N . LEU E 1 269 ? -77.366 40.806 -43.349 1.00 39.63 267 LEU E N 1
ATOM 10423 C CA . LEU E 1 269 ? -78.577 41.543 -43.702 1.00 39.75 267 LEU E CA 1
ATOM 10424 C C . LEU E 1 269 ? -79.039 42.365 -42.485 1.00 39.96 267 LEU E C 1
ATOM 10425 O O . LEU E 1 269 ? -79.754 41.847 -41.609 1.00 39.00 267 LEU E O 1
ATOM 10430 N N . PRO E 1 270 ? -78.605 43.637 -42.408 1.00 40.69 268 PRO E N 1
ATOM 10431 C CA . PRO E 1 270 ? -79.112 44.477 -41.330 1.00 41.08 268 PRO E CA 1
ATOM 10432 C C . PRO E 1 270 ? -80.588 44.759 -41.563 1.00 41.54 268 PRO E C 1
ATOM 10433 O O . PRO E 1 270 ? -81.006 45.017 -42.697 1.00 41.56 268 PRO E O 1
ATOM 10437 N N . GLU E 1 271 ? -81.352 44.707 -40.485 1.00 41.99 269 GLU E N 1
ATOM 10438 C CA . GLU E 1 271 ? -82.782 44.953 -40.544 1.00 43.06 269 GLU E CA 1
ATOM 10439 C C . GLU E 1 271 ? -83.178 46.007 -39.527 1.00 43.27 269 GLU E C 1
ATOM 10440 O O . GLU E 1 271 ? -82.954 45.848 -38.348 1.00 43.01 269 GLU E O 1
ATOM 10446 N N . GLU E 1 272 ? -83.750 47.098 -40.033 1.00 43.49 270 GLU E N 1
ATOM 10447 C CA . GLU E 1 272 ? -83.971 48.301 -39.239 1.00 43.99 270 GLU E CA 1
ATOM 10448 C C . GLU E 1 272 ? -85.177 48.110 -38.337 1.00 43.20 270 GLU E C 1
ATOM 10449 O O . GLU E 1 272 ? -86.246 47.782 -38.790 1.00 42.30 270 GLU E O 1
ATOM 10455 N N . VAL E 1 273 ? -84.960 48.298 -37.049 1.00 42.69 271 VAL E N 1
ATOM 10456 C CA . VAL E 1 273 ? -86.015 48.159 -36.066 1.00 42.36 271 VAL E CA 1
ATOM 10457 C C . VAL E 1 273 ? -86.090 49.442 -35.237 1.00 42.47 271 VAL E C 1
ATOM 10458 O O . VAL E 1 273 ? -85.249 50.314 -35.336 1.00 41.41 271 VAL E O 1
ATOM 10462 N N . GLU E 1 274 ? -87.128 49.533 -34.430 1.00 43.03 272 GLU E N 1
ATOM 10463 C CA . GLU E 1 274 ? -87.337 50.672 -33.536 1.00 43.94 272 GLU E CA 1
ATOM 10464 C C . GLU E 1 274 ? -86.241 50.731 -32.451 1.00 43.46 272 GLU E C 1
ATOM 10465 O O . GLU E 1 274 ? -85.676 51.783 -32.170 1.00 43.11 272 GLU E O 1
ATOM 10471 N N . ARG E 1 275 ? -85.927 49.580 -31.883 1.00 43.10 273 ARG E N 1
ATOM 10472 C CA . ARG E 1 275 ? -85.000 49.509 -30.765 1.00 42.84 273 ARG E CA 1
ATOM 10473 C C . ARG E 1 275 ? -84.042 48.321 -30.873 1.00 41.45 273 ARG E C 1
ATOM 10474 O O . ARG E 1 275 ? -84.453 47.210 -31.087 1.00 41.31 273 ARG E O 1
ATOM 10482 N N . ALA E 1 276 ? -82.752 48.597 -30.748 1.00 40.71 274 ALA E N 1
ATOM 10483 C CA . ALA E 1 276 ? -81.705 47.578 -30.675 1.00 39.96 274 ALA E CA 1
ATOM 10484 C C . ALA E 1 276 ? -80.600 48.215 -29.859 1.00 39.57 274 ALA E C 1
ATOM 10485 O O . ALA E 1 276 ? -79.832 48.997 -30.378 1.00 38.92 274 ALA E O 1
ATOM 10487 N N . ASN E 1 277 ? -80.567 47.910 -28.565 1.00 38.97 275 ASN E N 1
ATOM 10488 C CA . ASN E 1 277 ? -79.653 48.595 -27.650 1.00 39.25 275 ASN E CA 1
ATOM 10489 C C . ASN E 1 277 ? -79.129 47.631 -26.595 1.00 39.23 275 ASN E C 1
ATOM 10490 O O . ASN E 1 277 ? -79.902 46.912 -25.948 1.00 39.27 275 ASN E O 1
ATOM 10495 N N . ILE E 1 278 ? -77.823 47.634 -26.391 1.00 39.69 276 ILE E N 1
ATOM 10496 C CA . ILE E 1 278 ? -77.218 46.644 -25.473 1.00 40.11 276 ILE E CA 1
ATOM 10497 C C . ILE E 1 278 ? -77.624 46.829 -24.012 1.00 41.44 276 ILE E C 1
ATOM 10498 O O . ILE E 1 278 ? -77.454 45.908 -23.220 1.00 41.14 276 ILE E O 1
ATOM 10503 N N . SER E 1 279 ? -78.119 48.016 -23.653 1.00 42.62 277 SER E N 1
ATOM 10504 C CA . SER E 1 279 ? -78.569 48.285 -22.263 1.00 44.21 277 SER E CA 1
ATOM 10505 C C . SER E 1 279 ? -79.745 47.366 -21.892 1.00 46.10 277 SER E C 1
ATOM 10506 O O . SER E 1 279 ? -79.928 47.020 -20.747 1.00 46.47 277 SER E O 1
ATOM 10509 N N . ASP E 1 280 ? -80.514 46.943 -22.876 1.00 48.11 278 ASP E N 1
ATOM 10510 C CA . ASP E 1 280 ? -81.580 45.989 -22.618 1.00 49.91 278 ASP E CA 1
ATOM 10511 C C . ASP E 1 280 ? -81.086 44.617 -22.184 1.00 51.82 278 ASP E C 1
ATOM 10512 O O . ASP E 1 280 ? -81.859 43.831 -21.660 1.00 52.32 278 ASP E O 1
ATOM 10517 N N . TYR E 1 281 ? -79.806 44.322 -22.395 1.00 53.73 279 TYR E N 1
ATOM 10518 C CA . TYR E 1 281 ? -79.290 42.983 -22.165 1.00 55.25 279 TYR E CA 1
ATOM 10519 C C . TYR E 1 281 ? -78.030 42.858 -21.331 1.00 56.48 279 TYR E C 1
ATOM 10520 O O . TYR E 1 281 ? -77.466 41.787 -21.269 1.00 57.18 279 TYR E O 1
ATOM 10529 N N . LEU E 1 282 ? -77.452 43.902 -20.793 1.00 57.33 280 LEU E N 1
ATOM 10530 C CA . LEU E 1 282 ? -76.154 43.628 -20.180 1.00 57.73 280 LEU E CA 1
ATOM 10531 C C . LEU E 1 282 ? -76.297 42.578 -19.039 1.00 57.79 280 LEU E C 1
ATOM 10532 O O . LEU E 1 282 ? -75.387 41.772 -18.823 1.00 58.10 280 LEU E O 1
ATOM 10537 N N . VAL E 1 283 ? -77.437 42.560 -18.356 1.00 57.93 281 VAL E N 1
ATOM 10538 C CA . VAL E 1 283 ? -77.485 41.953 -17.022 1.00 58.84 281 VAL E CA 1
ATOM 10539 C C . VAL E 1 283 ? -78.862 42.058 -16.411 1.00 58.86 281 VAL E C 1
ATOM 10540 O O . VAL E 1 283 ? -79.113 42.992 -15.649 1.00 59.59 281 VAL E O 1
#

Nearest PDB structures (foldseek):
  3dcl-assembly1_A  TM=1.002E+00  e=7.936E-55  Thermotoga maritima
  2lp6-assembly1_A  TM=5.513E-01  e=1.882E-01  Pyrococcus furiosus DSM 3638
  2zze-assembly2_B  TM=4.603E-01  e=4.006E+00  Pyrococcus horikoshii
  4lr4-assembly4_D  TM=2.692E-01  e=8.006E+00  Agathobacter rectalis ATCC 33656
  3dcl-assembly1_A  TM=1.004E+00  e=6.245E-55  Thermotoga maritima

Solvent-accessible surface area: 50282 Å² total

Foldseek 3Di:
DADKPQVVWDWDKQKWFFWAQDPDQWDAFAVRDTDRAGEDGGADQPAAFVAFLDDDRYFFYFHGTWIHPDDVSLQCNLQQAFFWKKAWPFDLHGFIATFLAFAPDVRTTGTDGPNVSSVGGGGIMMITRGIDPVMDDPLQRQDDFSHHPVLVRVQPWDDDPLAIEGEFQAEAELPAPQQFAFALSRHWAADDQACVRRVDNTDGQQTKYKYAQFFRRGGGRDGHHFKMWIWGFGHHQHRYPRHGTITRTRIGGNVHYHYDHDNDGGSVVVGD/DDKPQVVWDWDKQKWFFWCQDPDQWDAFAVRDTDRAGEDGGADQPAAFVAFLDDDRYFQYFHGTWIHPDPVSLQCNLQAAFFFKKAWPFQLHGFIWTFQAFAPDVRITGIDGPNVSSVRGGGIMMITRGIDPVMADVLQRQDDFSHHVVLVVVQPWDCDPLAIEGEFAFEAELPAPQQFAFALSRHWAADDQACVVRVDNTDGQQTKYKYAQAARRGGGRDRHHFKMWIWGFGHHQHRYPRHGTITRTRIGGNVHYHYDHDNGGGSVVPD/DDKPQVVWDWDKQKWFFWCQDPDQWDAFAVRDTDRAGADGGADQPAAFVAFLDDDRYFQYFHGTWIHPDDVSLQCLLQQAFQFKKAWPFQLHGFIWTFLAFAPDVRITGIDGPNVSSVRGGGTMMITRGIDPVMDDPVCRQWDFSHDPVLVVVQPWDCDPQATEGEFQFEAELPAPQAFAFALSRHWAADDQAVVRRVDNTDGQQTKYKYAQFARRGGGRDRHHFKMWIWGFGHHQHRYPRHGTITRTRIGGNSHHHYDHDNGGGSVVD/DFDKPQVVWDWDKQKWFFWCQDPDQWDAFAVRDTDRAGEDGGADQPFAFPAFLDDDRYFFYFHGTWIHPDDVSLQCNLQAAFFWKKAWPFQLHGFIWTFQAFAPDVRTTGIDGDNVSSVRGGGTMMITRGIDPVMADPLQRQDDFSHHVVLVRVQPWDDDPQAIEGEFQAEAELPAPQQFAFALSRHWAADDQACVVRVDNTDGQQGKYKYAQAARRGGGRDGHHFKMWIWGFGHHQHRYPRHGTITRTRIGGNVHYHYDHDNGGGSVVPD/DDKVQVVWDWDKQKWFFWCQDPDQWDAFAVRDTDRAGADGGADQPAAFVAFLDDDRYFQYFHGTWIHPDDVSLQCLLQQAFLWKKAWPFQLHGFIWTFLAFAPDVRTTGTDGPNVSSVRGGGIMMITRGIDPVMDDPLQRQDDFSHDPVLVVVQPWDDDPLAIEGEFQAEAELPAPQQFAFALSRHWAADDQAVVRRVDNTDGQQGKYKYAQAARPGGGRDGHHFKMWIWGFGHHQHRYPRHGTITRTRIGGNVHYHYDHDNDGGSVVPSD